Protein 5CW4 (pdb70)

Foldseek 3Di:
DAQQEEAAAVLNCLQQLQQVLDLQAKFWFFAADQDPNYGYTDAIAGDDDDDRDRQDDDDDPVRQVVVQVVQVVCCVVVVHHGTQEDEMEARPDDQAQDLSRLVRLQVVCCVVRYKYKYWYFHDADPPVRDTDIDIFIWHHDPSHIDGHHYHHDYDPDNDPNSLVSCVVLVSQLVVLCVLVVCPPPPDPVVVVVSVVVSVVSNVVSCVSPVVVSVVVVVVCVVVVVVVVVVVVVVVVVVVD/DAAEEEEEAPVAVVVVVVVQVPDPFKWWFFFFDWFWDPPVGIHIYTYGYHIDTDDCVQQPVLHGNLVSVCVVCPPSLLRTQAIEIEHEADPDQDQDPSNVNVLQRSLVNSQVPHNDHSQRRKYKYKYWHADPVSPDIDIDIWIWHQHPVGTDTHHYDHDDPVDDDQVPPPDRDDTDDPVLVVQCVVVVLPDDVPPSCCSVVSVVVVCCCVVVVVVVVVVVVVVVVVVVVVVVVVVVVVVVVD/DAAEEAEPLLCLQVLQQPLDQPDKFWWWDADDDDLYTYTDAIAGDPVDDVRQVVQQVVQVVCCVVVVHHGGQEEEMEARVDDQQQDPVRQVVLAVVVCVPNRKYWYWYFNDADDVNRDTDIDIFIFHHNTDGHHYDHDYDPDNDPRSLVSVVVLVSQLVVLVVLVVCVDPPDPVVVVVSVVVSVCSNVVSCVSPVVVSVVVVVVCVVVVVVVVVVVVVVVVVVVVD/DEEEEEAPVQVVVVVVCCVVDPAKWWFFFFDKFAFPCGYIYTYGYHIDTDDQVQQDPVLDGNLVSVCVVCPPVLQRTQEIEIEHEAPPDDDDDPSRVVVRVVSLVSSDDPRHDHSQRYKYKYWYWHADPVRPDIDIDMFIWGFHVGIDTHHYDHDDPVDGPQPPPPDRGDTDDPDDPLSVLLVVVVQDVVVVVVSCVSVVSCVVVCVCVVVVVVVCVVVVVVVVVVVVVCVVVVVVVVVD

InterPro domains:
  IPR000555 JAB1/MPN/MOV34 metalloenzyme domain [PF01398] (5-118)
  IPR000555 JAB1/MPN/MOV34 metalloenzyme domain [SM00232] (8-150)
  IPR033860 Brcc36 isopeptidase [cd08068] (6-234)
  IPR037518 MPN domain [PS50249] (9-145)
  IPR040749 BRCC36, C-terminal helical domain [PF18110] (169-247)
  IPR050242 JAMM/MPN+ metalloenzymes, peptidase M67A [PTHR10410] (2-251)

Nearest PDB structures (foldseek):
  5cw4-assembly1_A  TM=1.004E+00  e=5.772E-47  Camponotus floridanus
  5cw3-assembly1_C  TM=9.697E-01  e=4.476E-41  Camponotus floridanus
  5cw5-assembly2_A  TM=9.584E-01  e=2.369E-35  Camponotus floridanus
  5cw5-assembly2_C  TM=9.571E-01  e=1.957E-35  Camponotus floridanus
  6r8f-assembly1_C  TM=9.304E-01  e=6.361E-26  Homo sapiens

Secondary structure (DSSP, 8-state):
----EEEEETTT--HHHHHTT-SSS---EEEEEE-SSEEEEEEEE--------SS-----HHHHHHHHHHHHHHHHHTT---EEEEEEEEETS-SS--HHHHHHHHHHH--TT-EEEEEEEEEE-TTT--EEEEEEEEEE-SSSEEE--EEEE--SS--HHHHH--HHHHHHHHHHH--GGG-S-S-HHHHHHHHHHHHHHHHHHIIIIIHHHHHHHHHHHHHHHHHHHHHHHHHHHHH-/--EEEEEEEHHHHHHHHHHHHHSSS---EEEEEEEEEE---EEEEEEEEEEE---GGGT------HHHHHHHHTT-GGGEEEEEEEEES----PPPHHHHHHHHHHHHHHHHHTS--STT-EEEEEEEEE-TTS-EEEEEEEEEE--TT--EEE-EEEE-SS--TT----S-PPPPP--HHHHHHHTT-S--------HHHHHHHH---HHHHHHHHHHHHHHHHHHHHHHHHHHHHHHHT-/--EEEEETTT--HHHHHTT-SSS---EEEEEE-SSEEEEEEEE-----HHHHHHHHHHHHHHHHHHS---EEEEEEEEETS-SS--HHHHHHHHHHH--TT-EEEEEEE--B-TTT--EEEEEEEEE---EE--EEEE--SS--HHHHH--HHHHHHHHHHH--GGGTT-S-HHHHHHHHHHHHHHHHHHIIIIIHHHHHHHHHHHHHHHHHHHHHHHHHHHHH--/-EEEEEEHHHHHHHHHHHHT-SS---EEEEEEEEE---EEEEEEEEEE---GGGSB----B-HHHHHHHHTTGGGGEEEEEEEEES-------HHHHHHHHHHHHHHBSSSSB-GGG-EEEEEEEEE-SSS-EEEEEEEEEE-----EEEPEEEE-SS--TT----S-PPPP----HHHHHHHHTT---HHHHHH--HHHHHHHH---HHHHHHHHHHHHHHHHHHHHHHHHHHHHHTT-

B-factor: mean 93.68, std 28.89, range [37.28, 344.33]

Sequence (948 aa):
SSLQKVELQTDVYVCLQHALSTENFEVGLLIGNFACGIAKISAVIILRRLDKKKDRVEISSEQLLKAAAEAERLTVELNRPRVLGWYHSHPHITVCPSHVDVRTQATYQTDHSFVGLIFSVFSEGKESKEHEIFLNCFQSDNGEATEIPLEIVHTPDISDRCLRTTDLSKILVQEEEDAEACKDHPDVLASIHNNAVRTRALIHITDIITKPLVQTFEKRRIALNKLRATHLQRQLQELQKDSDLLVTISGAALSLLFFENVRSVGNQGFLLGEALEFIVETVKIHINVEAIVTCPLADLLHNHINKEKLKDFVRDKSKQVIGWFCFRRNTTNLTLTLKDKLLHKQFASHFSGVNGCKEDFFLTCLLNASTSEETSGTHKFRHVFLRHNKRGFEPISLKINNLGDDASRHSDYKPTPVRKSFTKLIESLNLDVAGLDSALIQKAAEHHLSLIPKVCESDLEVAELEKQVHELKIKIATQQLAKRLQKVELQTDVYVCLQHALSTENFEVGLLIGNFACGIAKISAVIILRRSSEQLLKAAAEAERLTVELNRPRVLGWYHSHPHITVCPSHVDVRTQATYQTDHSFVGLIFSVFSEGKESKEHEIFLNCFQSEATEIPLEIVHTPDISDRCLRTTDLSKILVQEEEDAEACKDHPDVLASIHNNAVRTRALIHITDIITKPLVQTFEKRIALNKLRATHLQRQLQELQKCDLLVTISGAALSLLFFENVRSVGNQGFLLGEALEFIVVKIHINVEAIVTCPLADLLHTNHINKEKLKDFVRDKSKQVIGWFCFRRNTTNLTLTLKDKLLHKQFASHFSGVNGCKEDFFLTCLLNASTSETSGTHKFRHVFLRHNRGFEPISLKINNLGDDASRHSDYKPTPVRTPDSFTKLIESLNLDRIDGLDSALIQKAAEHHLSLIPKVCESDDLEVAELEKQVHELKIKIATQQLAK

Organism: Camponotus floridanus (NCBI:txid104421)

Structure (mmCIF, N/CA/C/O backbone):
data_5CW4
#
_entry.id   5CW4
#
_cell.length_a   50.106
_cell.length_b   116.287
_cell.length_c   231.538
_cell.angle_alpha   90.000
_cell.angle_beta   90.000
_cell.angle_gamma   90.000
#
_symmetry.space_group_name_H-M   'P 21 21 21'
#
loop_
_entity.id
_entity.type
_entity.pdbx_description
1 polymer 'BRCA1/BRCA2-containing complex subunit 3'
2 polymer 'Protein FAM175B'
3 non-polymer 'ZINC ION'
4 non-polymer GLYCEROL
5 water water
#
loop_
_atom_site.group_PDB
_atom_site.id
_atom_site.type_symbol
_atom_site.label_atom_id
_atom_site.label_alt_id
_atom_site.label_comp_id
_atom_site.label_asym_id
_atom_site.label_entity_id
_atom_site.label_seq_id
_atom_site.pdbx_PDB_ins_code
_atom_site.Cartn_x
_atom_site.Cartn_y
_atom_site.Cartn_z
_atom_site.occupancy
_atom_site.B_iso_or_equiv
_atom_site.auth_seq_id
_atom_site.auth_comp_id
_atom_site.auth_asym_id
_atom_site.auth_atom_id
_atom_site.pdbx_PDB_model_num
ATOM 1 N N . SER A 1 6 ? 40.421 136.615 -36.473 1.00 130.45 4 SER A N 1
ATOM 2 C CA . SER A 1 6 ? 41.634 136.699 -35.670 1.00 128.63 4 SER A CA 1
ATOM 3 C C . SER A 1 6 ? 41.470 135.989 -34.332 1.00 123.83 4 SER A C 1
ATOM 4 O O . SER A 1 6 ? 42.270 136.179 -33.416 1.00 125.25 4 SER A O 1
ATOM 7 N N . SER A 1 7 ? 40.426 135.175 -34.222 1.00 114.24 5 SER A N 1
ATOM 8 C CA . SER A 1 7 ? 40.187 134.409 -33.005 1.00 106.23 5 SER A CA 1
ATOM 9 C C . SER A 1 7 ? 41.021 133.132 -33.004 1.00 95.09 5 SER A C 1
ATOM 10 O O . SER A 1 7 ? 41.281 132.555 -34.060 1.00 99.11 5 SER A O 1
ATOM 13 N N . LEU A 1 8 ? 41.442 132.698 -31.820 1.00 86.58 6 LEU A N 1
ATOM 14 C CA . LEU A 1 8 ? 42.209 131.461 -31.687 1.00 83.88 6 LEU A CA 1
ATOM 15 C C . LEU A 1 8 ? 41.320 130.263 -32.002 1.00 89.86 6 LEU A C 1
ATOM 16 O O . LEU A 1 8 ? 40.384 129.966 -31.261 1.00 102.05 6 LEU A O 1
ATOM 21 N N . GLN A 1 9 ? 41.606 129.581 -33.106 1.00 83.32 7 GLN A N 1
ATOM 22 C CA . GLN A 1 9 ? 40.756 128.484 -33.562 1.00 91.87 7 GLN A CA 1
ATOM 23 C C . GLN A 1 9 ? 41.398 127.127 -33.300 1.00 86.32 7 GLN A C 1
ATOM 24 O O . GLN A 1 9 ? 40.710 126.119 -33.128 1.00 86.08 7 GLN A O 1
ATOM 30 N N . LYS A 1 10 ? 42.723 127.113 -33.272 1.00 76.77 8 LYS A N 1
ATOM 31 C CA . LYS A 1 10 ? 43.463 125.872 -33.145 1.00 71.59 8 LYS A CA 1
ATOM 32 C C . LYS A 1 10 ? 44.919 126.155 -32.824 1.00 72.32 8 LYS A C 1
ATOM 33 O O . LYS A 1 10 ? 45.476 127.152 -33.269 1.00 82.64 8 LYS A O 1
ATOM 39 N N . VAL A 1 11 ? 45.534 125.276 -32.045 1.00 69.30 9 VAL A N 1
ATOM 40 C CA . VAL A 1 11 ? 46.964 125.363 -31.804 1.00 66.73 9 VAL A CA 1
ATOM 41 C C . VAL A 1 11 ? 47.679 124.199 -32.474 1.00 65.78 9 VAL A C 1
ATOM 42 O O . VAL A 1 11 ? 47.286 123.045 -32.322 1.00 58.63 9 VAL A O 1
ATOM 46 N N . GLU A 1 12 ? 48.721 124.517 -33.232 1.00 66.65 10 GLU A N 1
ATOM 47 C CA . GLU A 1 12 ? 49.586 123.502 -33.803 1.00 63.36 10 GLU A CA 1
ATOM 48 C C . GLU A 1 12 ? 50.938 123.564 -33.115 1.00 67.03 10 GLU A C 1
ATOM 49 O O . GLU A 1 12 ? 51.711 124.498 -33.321 1.00 68.67 10 GLU A O 1
ATOM 55 N N . LEU A 1 13 ? 51.201 122.563 -32.281 1.00 63.86 11 LEU A N 1
ATOM 56 C CA . LEU A 1 13 ? 52.414 122.519 -31.475 1.00 60.78 11 LEU A CA 1
ATOM 57 C C . LEU A 1 13 ? 53.423 121.549 -32.081 1.00 64.79 11 LEU A C 1
ATOM 58 O O . LEU A 1 13 ? 53.142 120.358 -32.217 1.00 71.96 11 LEU A O 1
ATOM 63 N N . GLN A 1 14 ? 54.590 122.059 -32.465 1.00 58.96 12 GLN A N 1
ATOM 64 C CA . GLN A 1 14 ? 55.616 121.204 -33.056 1.00 54.80 12 GLN A CA 1
ATOM 65 C C . GLN A 1 14 ? 56.107 120.177 -32.043 1.00 59.31 12 GLN A C 1
ATOM 66 O O . GLN A 1 14 ? 56.261 120.473 -30.858 1.00 58.16 12 GLN A O 1
ATOM 72 N N . THR A 1 15 ? 56.354 118.968 -32.524 1.00 55.54 13 THR A N 1
ATOM 73 C CA . THR A 1 15 ? 56.714 117.858 -31.658 1.00 56.86 13 THR A CA 1
ATOM 74 C C . THR A 1 15 ? 58.023 118.081 -30.895 1.00 61.65 13 THR A C 1
ATOM 75 O O . THR A 1 15 ? 58.185 117.569 -29.789 1.00 65.85 13 THR A O 1
ATOM 79 N N . ASP A 1 16 ? 58.950 118.843 -31.468 1.00 65.80 14 ASP A N 1
ATOM 80 C CA . ASP A 1 16 ? 60.230 119.085 -30.798 1.00 67.35 14 ASP A CA 1
ATOM 81 C C . ASP A 1 16 ? 60.081 120.118 -29.681 1.00 64.96 14 ASP A C 1
ATOM 82 O O . ASP A 1 16 ? 60.796 120.068 -28.683 1.00 67.53 14 ASP A O 1
ATOM 87 N N . VAL A 1 17 ? 59.149 121.050 -29.851 1.00 52.93 15 VAL A N 1
ATOM 88 C CA . VAL A 1 17 ? 58.792 121.974 -28.777 1.00 49.14 15 VAL A CA 1
ATOM 89 C C . VAL A 1 17 ? 58.050 121.213 -27.683 1.00 58.41 15 VAL A C 1
ATOM 90 O O . VAL A 1 17 ? 58.227 121.473 -26.492 1.00 63.78 15 VAL A O 1
ATOM 94 N N . TYR A 1 18 ? 57.219 120.267 -28.106 1.00 56.47 16 TYR A N 1
ATOM 95 C CA . TYR A 1 18 ? 56.557 119.353 -27.190 1.00 51.00 16 TYR A CA 1
ATOM 96 C C . TYR A 1 18 ? 57.593 118.616 -26.335 1.00 51.13 16 TYR A C 1
ATOM 97 O O . TYR A 1 18 ? 57.450 118.517 -25.115 1.00 46.87 16 TYR A O 1
ATOM 114 N N . VAL A 1 20 ? 60.648 119.514 -25.550 1.00 63.90 18 VAL A N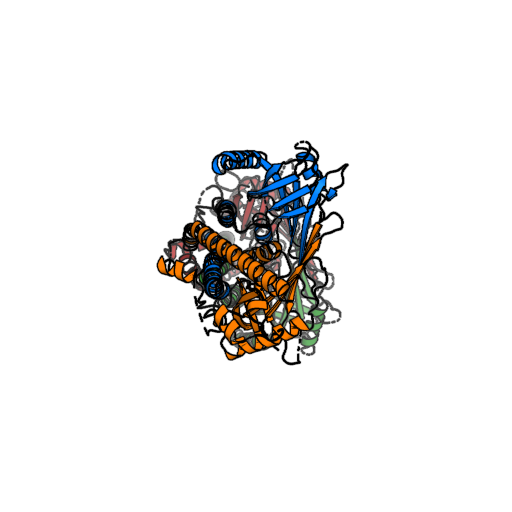 1
ATOM 115 C CA . VAL A 1 20 ? 61.324 120.422 -24.625 1.00 59.90 18 VAL A CA 1
ATOM 116 C C . VAL A 1 20 ? 60.499 120.670 -23.363 1.00 55.94 18 VAL A C 1
ATOM 117 O O . VAL A 1 20 ? 61.013 120.545 -22.250 1.00 56.25 18 VAL A O 1
ATOM 121 N N . CYS A 1 21 ? 59.224 121.011 -23.540 1.00 41.93 19 CYS A N 1
ATOM 122 C CA . CYS A 1 21 ? 58.336 121.276 -22.409 1.00 48.77 19 CYS A CA 1
ATOM 123 C C . CYS A 1 21 ? 58.198 120.061 -21.502 1.00 56.05 19 CYS A C 1
ATOM 124 O O . CYS A 1 21 ? 58.386 120.155 -20.286 1.00 59.13 19 CYS A O 1
ATOM 127 N N . LEU A 1 22 ? 57.870 118.923 -22.109 1.00 55.37 20 LEU A N 1
ATOM 128 C CA . LEU A 1 22 ? 57.738 117.662 -21.387 1.00 50.93 20 LEU A CA 1
ATOM 129 C C . LEU A 1 22 ? 58.984 117.353 -20.556 1.00 52.07 20 LEU A C 1
ATOM 130 O O . LEU A 1 22 ? 58.891 117.055 -19.365 1.00 47.18 20 LEU A O 1
ATOM 135 N N . GLN A 1 23 ? 60.145 117.433 -21.197 1.00 44.68 21 GLN A N 1
ATOM 136 C CA . GLN A 1 23 ? 61.422 117.235 -20.521 1.00 41.91 21 GLN A CA 1
ATOM 137 C C . GLN A 1 23 ? 61.566 118.184 -19.337 1.00 53.80 21 GLN A C 1
ATOM 138 O O . GLN A 1 23 ? 62.033 117.804 -18.263 1.00 60.23 21 GLN A O 1
ATOM 144 N N . HIS A 1 24 ? 61.153 119.427 -19.549 1.00 50.32 22 HIS A N 1
ATOM 145 C CA . HIS A 1 24 ? 61.237 120.442 -18.520 1.00 44.90 22 HIS A CA 1
ATOM 146 C C . HIS A 1 24 ? 60.353 120.075 -17.332 1.00 49.17 22 HIS A C 1
ATOM 147 O O . HIS A 1 24 ? 60.774 120.167 -16.176 1.00 53.34 22 HIS A O 1
ATOM 154 N N . ALA A 1 25 ? 59.130 119.651 -17.629 1.00 40.15 23 ALA A N 1
ATOM 155 C CA . ALA A 1 25 ? 58.179 119.243 -16.600 1.00 49.15 23 ALA A CA 1
ATOM 156 C C . ALA A 1 25 ? 58.663 118.026 -15.811 1.00 53.09 23 ALA A C 1
ATOM 157 O O . ALA A 1 25 ? 58.366 117.890 -14.625 1.00 63.10 23 ALA A O 1
ATOM 159 N N . LEU A 1 26 ? 59.398 117.139 -16.477 1.00 47.07 24 LEU A N 1
ATOM 160 C CA . LEU A 1 26 ? 59.874 115.902 -15.851 1.00 47.23 24 LEU A CA 1
ATOM 161 C C . LEU A 1 26 ? 61.078 116.125 -14.945 1.00 45.03 24 LEU A C 1
ATOM 162 O O . LEU A 1 26 ? 61.503 115.213 -14.243 1.00 51.51 24 LEU A O 1
ATOM 167 N N . SER A 1 27 ? 61.620 117.339 -14.959 1.00 42.48 25 SER A N 1
ATOM 168 C CA . SER A 1 27 ? 62.813 117.661 -14.180 1.00 44.35 25 SER A CA 1
ATOM 169 C C . SER A 1 27 ? 62.586 117.553 -12.677 1.00 48.11 25 SER A C 1
ATOM 170 O O . SER A 1 27 ? 63.527 117.306 -11.921 1.00 49.55 25 SER A O 1
ATOM 173 N N . THR A 1 28 ? 61.344 117.758 -12.244 1.00 48.56 26 THR A N 1
ATOM 174 C CA . THR A 1 28 ? 61.029 117.680 -10.824 1.00 56.88 26 THR A CA 1
ATOM 175 C C . THR A 1 28 ? 59.551 117.392 -10.580 1.00 55.36 26 THR A C 1
ATOM 176 O O . THR A 1 28 ? 58.681 117.920 -11.267 1.00 52.62 26 THR A O 1
ATOM 180 N N . GLU A 1 29 ? 59.283 116.543 -9.594 1.00 60.12 27 GLU A N 1
ATOM 181 C CA . GLU A 1 29 ? 57.919 116.188 -9.227 1.00 60.28 27 GLU A CA 1
ATOM 182 C C . GLU A 1 29 ? 57.464 116.971 -7.993 1.00 64.74 27 GLU A C 1
ATOM 183 O O . GLU A 1 29 ? 56.343 116.794 -7.513 1.00 68.41 27 GLU A O 1
ATOM 189 N N . ASN A 1 30 ? 58.339 117.836 -7.487 1.00 62.86 28 ASN A N 1
ATOM 190 C CA . ASN A 1 30 ? 58.075 118.562 -6.249 1.00 58.63 28 ASN A CA 1
ATOM 191 C C . ASN A 1 30 ? 57.597 119.995 -6.462 1.00 58.57 28 ASN A C 1
ATOM 192 O O . ASN A 1 30 ? 56.938 120.567 -5.596 1.00 60.92 28 ASN A O 1
ATOM 197 N N . PHE A 1 31 ? 57.937 120.572 -7.608 1.00 58.90 29 PHE A N 1
ATOM 198 C CA . PHE A 1 31 ? 57.578 121.955 -7.902 1.00 59.65 29 PHE A CA 1
ATOM 199 C C . PHE A 1 31 ? 57.054 122.082 -9.317 1.00 58.65 29 PHE A C 1
ATOM 200 O O . PHE A 1 31 ? 57.329 121.241 -10.169 1.00 67.46 29 PHE A O 1
ATOM 208 N N . GLU A 1 32 ? 56.302 123.147 -9.562 1.00 59.68 30 GLU A N 1
ATOM 209 C CA . GLU A 1 32 ? 55.833 123.457 -10.901 1.00 57.03 30 GLU A CA 1
ATOM 210 C C . GLU A 1 32 ? 56.911 124.206 -11.661 1.00 59.28 30 GLU A C 1
ATOM 211 O O . GLU A 1 32 ? 57.640 125.011 -11.085 1.00 66.37 30 GLU A O 1
ATOM 217 N N . VAL A 1 33 ? 57.021 123.923 -12.951 1.00 52.47 31 VAL A N 1
ATOM 218 C CA . VAL A 1 33 ? 57.955 124.642 -13.802 1.00 49.69 31 VAL A CA 1
ATOM 219 C C . VAL A 1 33 ? 57.171 125.431 -14.843 1.00 55.91 31 VAL A C 1
ATOM 220 O O . VAL A 1 33 ? 55.977 125.203 -15.028 1.00 51.95 31 VAL A O 1
ATOM 232 N N . GLY A 1 35 ? 57.496 128.174 -18.643 1.00 59.19 33 GLY A N 1
ATOM 233 C CA . GLY A 1 35 ? 58.243 128.744 -19.748 1.00 53.99 33 GLY A CA 1
ATOM 234 C C . GLY A 1 35 ? 57.314 129.466 -20.705 1.00 57.88 33 GLY A C 1
ATOM 235 O O . GLY A 1 35 ? 56.105 129.541 -20.477 1.00 56.27 33 GLY A O 1
ATOM 236 N N . LEU A 1 36 ? 57.879 129.997 -21.783 1.00 56.78 34 LEU A N 1
ATOM 237 C CA . LEU A 1 36 ? 57.106 130.744 -22.764 1.00 58.38 34 LEU A CA 1
ATOM 238 C C . LEU A 1 36 ? 57.183 130.086 -24.134 1.00 61.58 34 LEU A C 1
ATOM 239 O O . LEU A 1 36 ? 58.178 129.441 -24.468 1.00 67.73 34 LEU A O 1
ATOM 244 N N . LEU A 1 37 ? 56.129 130.258 -24.923 1.00 58.65 35 LEU A N 1
ATOM 245 C CA . LEU A 1 37 ? 56.044 129.643 -26.241 1.00 59.81 35 LEU A CA 1
ATOM 246 C C . LEU A 1 37 ? 56.140 130.698 -27.334 1.00 63.18 35 LEU A C 1
ATOM 247 O O . LEU A 1 37 ? 55.495 131.743 -27.260 1.00 69.38 35 LEU A O 1
ATOM 252 N N . ILE A 1 38 ? 56.946 130.418 -28.350 1.00 61.00 36 ILE A N 1
ATOM 253 C CA . ILE A 1 38 ? 57.133 131.355 -29.448 1.00 62.84 36 ILE A CA 1
ATOM 254 C C . ILE A 1 38 ? 56.781 130.725 -30.789 1.00 64.77 36 ILE A C 1
ATOM 255 O O . ILE A 1 38 ? 57.070 129.554 -31.036 1.00 72.90 36 ILE A O 1
ATOM 260 N N . GLY A 1 39 ? 56.148 131.508 -31.654 1.00 63.72 37 GLY A N 1
ATOM 261 C CA . GLY A 1 39 ? 55.777 131.032 -32.972 1.00 67.28 37 GLY A CA 1
ATOM 262 C C . GLY A 1 39 ? 55.093 132.107 -33.790 1.00 74.72 37 GLY A C 1
ATOM 263 O O . GLY A 1 39 ? 55.407 133.290 -33.667 1.00 72.56 37 GLY A O 1
ATOM 264 N N . ASN A 1 40 ? 54.154 131.694 -34.633 1.00 78.78 38 ASN A N 1
ATOM 265 C CA . ASN A 1 40 ? 53.410 132.633 -35.457 1.00 76.80 38 ASN A CA 1
ATOM 266 C C . ASN A 1 40 ? 51.923 132.313 -35.486 1.00 73.89 38 ASN A C 1
ATOM 267 O O . ASN A 1 40 ? 51.529 131.150 -35.539 1.00 75.17 38 ASN A O 1
ATOM 272 N N . PHE A 1 41 ? 51.103 133.358 -35.456 1.00 82.30 39 PHE A N 1
ATOM 273 C CA . PHE A 1 41 ? 49.656 133.199 -35.461 1.00 86.67 39 PHE A CA 1
ATOM 274 C C . PHE A 1 41 ? 49.094 133.328 -36.873 1.00 94.59 39 PHE A C 1
ATOM 275 O O . PHE A 1 41 ? 49.056 134.417 -37.437 1.00 88.74 39 PHE A O 1
ATOM 283 N N . ALA A 1 42 ? 48.666 132.204 -37.440 1.00 107.21 40 ALA A N 1
ATOM 284 C CA . ALA A 1 42 ? 48.107 132.186 -38.786 1.00 111.80 40 ALA A CA 1
ATOM 285 C C . ALA A 1 42 ? 46.635 132.563 -38.760 1.00 109.10 40 ALA A C 1
ATOM 286 O O . ALA A 1 42 ? 46.193 133.304 -37.885 1.00 119.08 40 ALA A O 1
ATOM 288 N N . CYS A 1 43 ? 45.880 132.052 -39.725 1.00 105.24 41 CYS A N 1
ATOM 289 C CA . CYS A 1 43 ? 44.444 132.294 -39.772 1.00 100.65 41 CYS A CA 1
ATOM 290 C C . CYS A 1 43 ? 43.744 131.496 -38.681 1.00 101.70 41 CYS A C 1
ATOM 291 O O . CYS A 1 43 ? 43.244 130.395 -38.924 1.00 99.58 41 CYS A O 1
ATOM 294 N N . GLY A 1 44 ? 43.725 132.057 -37.477 1.00 97.51 42 GLY A N 1
ATOM 295 C CA . GLY A 1 44 ? 43.108 131.406 -36.337 1.00 96.88 42 GLY A CA 1
ATOM 296 C C . GLY A 1 44 ? 43.954 130.293 -35.745 1.00 86.69 42 GLY A C 1
ATOM 297 O O . GLY A 1 44 ? 43.523 129.604 -34.822 1.00 88.50 42 GLY A O 1
ATOM 298 N N . ILE A 1 45 ? 45.163 130.115 -36.268 1.00 79.03 43 ILE A N 1
ATOM 299 C CA . ILE A 1 45 ? 46.036 129.055 -35.777 1.00 77.00 43 ILE A CA 1
ATOM 300 C C . ILE A 1 45 ? 47.363 129.580 -35.235 1.00 74.07 43 ILE A C 1
ATOM 301 O O . ILE A 1 45 ? 48.138 130.212 -35.953 1.00 76.31 43 ILE A O 1
ATOM 306 N N . ALA A 1 46 ? 47.617 129.308 -33.961 1.00 72.18 44 ALA A N 1
ATOM 307 C CA . ALA A 1 46 ? 48.913 129.591 -33.367 1.00 72.21 44 ALA A CA 1
ATOM 308 C C . ALA A 1 46 ? 49.868 128.442 -33.660 1.00 72.41 44 ALA A C 1
ATOM 309 O O . ALA A 1 46 ? 49.711 127.339 -33.131 1.00 70.87 44 ALA A O 1
ATOM 311 N N . LYS A 1 47 ? 50.844 128.697 -34.523 1.00 69.87 45 LYS A N 1
ATOM 312 C CA . LYS A 1 47 ? 51.861 127.702 -34.827 1.00 60.34 45 LYS A CA 1
ATOM 313 C C . LYS A 1 47 ? 53.064 127.912 -33.915 1.00 62.96 45 LYS A C 1
ATOM 314 O O . LYS A 1 47 ? 53.773 128.907 -34.030 1.00 68.33 45 LYS A O 1
ATOM 320 N N . ILE A 1 48 ? 53.278 126.965 -33.007 1.00 59.09 46 ILE A N 1
ATOM 321 C CA . ILE A 1 48 ? 54.308 127.078 -31.981 1.00 57.40 46 ILE A CA 1
ATOM 322 C C . ILE A 1 48 ? 55.543 126.246 -32.316 1.00 62.74 46 ILE A C 1
ATOM 323 O O . ILE A 1 48 ? 55.492 125.014 -32.297 1.00 67.68 46 ILE A O 1
ATOM 328 N N . SER A 1 49 ? 56.655 126.913 -32.607 1.00 59.48 47 SER A N 1
ATOM 329 C CA . SER A 1 49 ? 57.865 126.209 -33.029 1.00 59.92 47 SER A CA 1
ATOM 330 C C . SER A 1 49 ? 59.112 126.627 -32.251 1.00 64.20 47 SER A C 1
ATOM 331 O O . SER A 1 49 ? 60.237 126.383 -32.689 1.00 66.88 47 SER A O 1
ATOM 334 N N . ALA A 1 50 ? 58.914 127.255 -31.099 1.00 63.04 48 ALA A N 1
ATOM 335 C CA . ALA A 1 50 ? 60.032 127.664 -30.255 1.00 53.90 48 ALA A CA 1
ATOM 336 C C . ALA A 1 50 ? 59.586 127.841 -28.808 1.00 54.55 48 ALA A C 1
ATOM 337 O O . ALA A 1 50 ? 58.414 128.114 -28.533 1.00 57.87 48 ALA A O 1
ATOM 339 N N . VAL A 1 51 ? 60.529 127.690 -27.887 1.00 56.37 49 VAL A N 1
ATOM 340 C CA . VAL A 1 51 ? 60.214 127.673 -26.467 1.00 56.16 49 VAL A CA 1
ATOM 341 C C . VAL A 1 51 ? 61.329 128.310 -25.640 1.00 56.43 49 VAL A C 1
ATOM 342 O O . VAL A 1 51 ? 62.509 128.181 -25.963 1.00 62.32 49 VAL A O 1
ATOM 346 N N . ILE A 1 52 ? 60.949 129.001 -24.573 1.00 54.49 50 ILE A N 1
ATOM 347 C CA . ILE A 1 52 ? 61.924 129.550 -23.641 1.00 58.10 50 ILE A CA 1
ATOM 348 C C . ILE A 1 52 ? 61.677 129.007 -22.243 1.00 63.27 50 ILE A C 1
ATOM 349 O O . ILE A 1 52 ? 60.570 129.106 -21.713 1.00 65.41 50 ILE A O 1
ATOM 354 N N . ILE A 1 53 ? 62.713 128.422 -21.653 1.00 63.73 51 ILE A N 1
ATOM 355 C CA . ILE A 1 53 ? 62.620 127.903 -20.298 1.00 59.82 51 ILE A CA 1
ATOM 356 C C . ILE A 1 53 ? 62.901 129.022 -19.311 1.00 66.84 51 ILE A C 1
ATOM 357 O O . ILE A 1 53 ? 63.912 129.711 -19.416 1.00 74.59 51 ILE A O 1
ATOM 362 N N . LEU A 1 54 ? 61.993 129.215 -18.362 1.00 66.31 52 LEU A N 1
ATOM 363 C CA . LEU A 1 54 ? 62.115 130.332 -17.439 1.00 60.92 52 LEU A CA 1
ATOM 364 C C . LEU A 1 54 ? 62.550 129.895 -16.053 1.00 67.31 52 LEU A C 1
ATOM 365 O O . LEU A 1 54 ? 62.325 128.756 -15.633 1.00 68.98 52 LEU A O 1
ATOM 370 N N . ARG A 1 55 ? 63.196 130.821 -15.358 1.00 72.45 53 ARG A N 1
ATOM 371 C CA . ARG A 1 55 ? 63.586 130.631 -13.975 1.00 69.56 53 ARG A CA 1
ATOM 372 C C . ARG A 1 55 ? 62.429 131.026 -13.069 1.00 77.13 53 ARG A C 1
ATOM 373 O O . ARG A 1 55 ? 61.923 132.143 -13.154 1.00 83.62 53 ARG A O 1
ATOM 381 N N . ARG A 1 56 ? 62.003 130.099 -12.218 1.00 78.91 54 ARG A N 1
ATOM 382 C CA . ARG A 1 56 ? 60.950 130.374 -11.251 1.00 85.79 54 ARG A CA 1
ATOM 383 C C . ARG A 1 56 ? 61.543 130.495 -9.853 1.00 104.89 54 ARG A C 1
ATOM 384 O O . ARG A 1 56 ? 62.241 129.594 -9.391 1.00 112.95 54 ARG A O 1
ATOM 392 N N . LEU A 1 57 ? 61.264 131.609 -9.183 1.00 119.12 55 LEU A N 1
ATOM 393 C CA . LEU A 1 57 ? 61.806 131.852 -7.850 1.00 135.31 55 LEU A CA 1
ATOM 394 C C . LEU A 1 57 ? 60.865 131.403 -6.731 1.00 144.86 55 LEU A C 1
ATOM 395 O O . LEU A 1 57 ? 61.317 131.013 -5.654 1.00 149.35 55 LEU A O 1
ATOM 400 N N . ASP A 1 58 ? 59.561 131.456 -6.984 1.00 148.00 56 ASP A N 1
ATOM 401 C CA . ASP A 1 58 ? 58.574 131.108 -5.965 1.00 153.29 56 ASP A CA 1
ATOM 402 C C . ASP A 1 58 ? 58.468 129.602 -5.742 1.00 146.44 56 ASP A C 1
ATOM 403 O O . ASP A 1 58 ? 58.513 128.815 -6.688 1.00 137.65 56 ASP A O 1
ATOM 408 N N . LYS A 1 59 ? 58.323 129.209 -4.481 1.00 150.43 57 LYS A N 1
ATOM 409 C CA . LYS A 1 59 ? 58.054 127.819 -4.139 1.00 146.85 57 LYS A CA 1
ATOM 410 C C . LYS A 1 59 ? 56.570 127.647 -3.831 1.00 145.98 57 LYS A C 1
ATOM 411 O O . LYS A 1 59 ? 56.137 126.589 -3.376 1.00 153.08 57 LYS A O 1
ATOM 413 N N . LYS A 1 60 ? 55.799 128.702 -4.082 1.00 135.69 58 LYS A N 1
ATOM 414 C CA . LYS A 1 60 ? 54.360 128.690 -3.839 1.00 120.00 58 LYS A CA 1
ATOM 415 C C . LYS A 1 60 ? 53.655 127.664 -4.726 1.00 101.18 58 LYS A C 1
ATOM 416 O O . LYS A 1 60 ? 53.870 127.624 -5.940 1.00 85.46 58 LYS A O 1
ATOM 418 N N . LYS A 1 61 ? 52.805 126.849 -4.106 1.00 105.52 59 LYS A N 1
ATOM 419 C CA . LYS A 1 61 ? 52.194 125.697 -4.764 1.00 102.84 59 LYS A CA 1
ATOM 420 C C . LYS A 1 61 ? 51.286 126.053 -5.943 1.00 121.81 59 LYS A C 1
ATOM 421 O O . LYS A 1 61 ? 51.153 125.268 -6.882 1.00 126.71 59 LYS A O 1
ATOM 423 N N . ASP A 1 62 ? 50.657 127.223 -5.899 1.00 132.35 60 ASP A N 1
ATOM 424 C CA . ASP A 1 62 ? 49.752 127.624 -6.974 1.00 142.83 60 ASP A CA 1
ATOM 425 C C . ASP A 1 62 ? 50.166 128.966 -7.575 1.00 145.38 60 ASP A C 1
ATOM 426 O O . ASP A 1 62 ? 49.599 129.411 -8.574 1.00 151.42 60 ASP A O 1
ATOM 431 N N . ARG A 1 63 ? 51.161 129.605 -6.966 1.00 137.95 61 ARG A N 1
ATOM 432 C CA . ARG A 1 63 ? 51.613 130.921 -7.405 1.00 127.88 61 ARG A CA 1
ATOM 433 C C . ARG A 1 63 ? 52.665 130.815 -8.505 1.00 119.90 61 ARG A C 1
ATOM 434 O O . ARG A 1 63 ? 53.865 130.875 -8.238 1.00 124.54 61 ARG A O 1
ATOM 442 N N . VAL A 1 64 ? 52.205 130.660 -9.742 1.00 107.58 62 VAL A N 1
ATOM 443 C CA . VAL A 1 64 ? 53.096 130.535 -10.890 1.00 99.93 62 VAL A CA 1
ATOM 444 C C . VAL A 1 64 ? 52.987 131.770 -11.786 1.00 103.06 62 VAL A C 1
ATOM 445 O O . VAL A 1 64 ? 52.116 131.846 -12.653 1.00 101.33 62 VAL A O 1
ATOM 449 N N . GLU A 1 65 ? 53.877 132.736 -11.568 1.00 109.32 63 GLU A N 1
ATOM 450 C CA . GLU A 1 65 ? 53.816 134.013 -12.277 1.00 105.99 63 GLU A CA 1
ATOM 451 C C . GLU A 1 65 ? 55.085 134.326 -13.070 1.00 105.75 63 GLU A C 1
ATOM 452 O O . GLU A 1 65 ? 56.196 134.247 -12.544 1.00 100.34 63 GLU A O 1
ATOM 458 N N . ILE A 1 66 ? 54.905 134.690 -14.337 1.00 100.08 64 ILE A N 1
ATOM 459 C CA . ILE A 1 66 ? 56.001 135.169 -15.172 1.00 89.97 64 ILE A CA 1
ATOM 460 C C . ILE A 1 66 ? 56.142 136.682 -15.042 1.00 87.41 64 ILE A C 1
ATOM 461 O O . ILE A 1 66 ? 55.162 137.413 -15.183 1.00 82.55 64 ILE A O 1
ATOM 466 N N . SER A 1 67 ? 57.362 137.145 -14.778 1.00 84.56 65 SER A N 1
ATOM 467 C CA . SER A 1 67 ? 57.608 138.565 -14.545 1.00 87.52 65 SER A CA 1
ATOM 468 C C . SER A 1 67 ? 57.639 139.375 -15.838 1.00 90.00 65 SER A C 1
ATOM 469 O O . SER A 1 67 ? 57.781 138.824 -16.931 1.00 87.26 65 SER A O 1
ATOM 472 N N . SER A 1 68 ? 57.509 140.690 -15.697 1.00 96.21 66 SER A N 1
ATOM 473 C CA . SER A 1 68 ? 57.553 141.598 -16.836 1.00 99.13 66 SER A CA 1
ATOM 474 C C . SER A 1 68 ? 58.941 141.613 -17.469 1.00 94.00 66 SER A C 1
ATOM 475 O O . SER A 1 68 ? 59.081 141.797 -18.679 1.00 87.70 66 SER A O 1
ATOM 478 N N . GLU A 1 69 ? 59.963 141.417 -16.642 1.00 94.88 67 GLU A N 1
ATOM 479 C CA . GLU A 1 69 ? 61.342 141.372 -17.115 1.00 99.13 67 GLU A CA 1
ATOM 480 C C . GLU A 1 69 ? 61.563 140.159 -18.008 1.00 98.74 67 GLU A C 1
ATOM 481 O O . GLU A 1 69 ? 62.359 140.203 -18.945 1.00 103.95 67 GLU A O 1
ATOM 487 N N . GLN A 1 70 ? 60.853 139.075 -17.710 1.00 93.02 68 GLN A N 1
ATOM 488 C CA . GLN A 1 70 ? 60.985 137.843 -18.473 1.00 87.20 68 GLN A CA 1
ATOM 489 C C . GLN A 1 70 ? 60.246 137.930 -19.799 1.00 88.94 68 GLN A C 1
ATOM 490 O O . GLN A 1 70 ? 60.684 137.363 -20.799 1.00 93.34 68 GLN A O 1
ATOM 496 N N . LEU A 1 71 ? 59.121 138.635 -19.804 1.00 89.58 69 LEU A N 1
ATOM 497 C CA . LEU A 1 71 ? 58.353 138.821 -21.029 1.00 87.29 69 LEU A CA 1
ATOM 498 C C . LEU A 1 71 ? 59.165 139.607 -22.049 1.00 87.45 69 LEU A C 1
ATOM 499 O O . LEU A 1 71 ? 59.199 139.263 -23.231 1.00 87.80 69 LEU A O 1
ATOM 504 N N . LEU A 1 72 ? 59.824 140.662 -21.580 1.00 86.49 70 LEU A N 1
ATOM 505 C CA . LEU A 1 72 ? 60.632 141.511 -22.447 1.00 90.63 70 LEU A CA 1
ATOM 506 C C . LEU A 1 72 ? 61.792 140.735 -23.064 1.00 94.32 70 LEU A C 1
ATOM 507 O O . LEU A 1 72 ? 62.032 140.816 -24.268 1.00 99.05 70 LEU A O 1
ATOM 512 N N . LYS A 1 73 ? 62.506 139.979 -22.236 1.00 91.11 71 LYS A N 1
ATOM 513 C CA . LYS A 1 73 ? 63.638 139.194 -22.712 1.00 90.34 71 LYS A CA 1
ATOM 514 C C . LYS A 1 73 ? 63.181 138.125 -23.692 1.00 85.84 71 LYS A C 1
ATOM 515 O O . LYS A 1 73 ? 63.888 137.800 -24.645 1.00 87.63 71 LYS A O 1
ATOM 521 N N . ALA A 1 74 ? 61.988 137.587 -23.455 1.00 82.60 72 ALA A N 1
ATOM 522 C CA . ALA A 1 74 ? 61.396 136.600 -24.350 1.00 70.51 72 ALA A CA 1
ATOM 523 C C . ALA A 1 74 ? 61.065 137.240 -25.693 1.00 78.39 72 ALA A C 1
ATOM 524 O O . ALA A 1 74 ? 61.259 136.632 -26.745 1.00 80.75 72 ALA A O 1
ATOM 526 N N . ALA A 1 75 ? 60.573 138.475 -25.645 1.00 80.29 73 ALA A N 1
ATOM 527 C CA . ALA A 1 75 ? 60.257 139.226 -26.854 1.00 76.95 73 ALA A CA 1
ATOM 528 C C . ALA A 1 75 ? 61.516 139.533 -27.663 1.00 77.94 73 ALA A C 1
ATOM 529 O O . ALA A 1 75 ? 61.496 139.519 -28.896 1.00 76.91 73 ALA A O 1
ATOM 531 N N . ALA A 1 76 ? 62.610 139.813 -26.964 1.00 82.76 74 ALA A N 1
ATOM 532 C CA . ALA A 1 76 ? 63.886 140.062 -27.621 1.00 87.42 74 ALA A CA 1
ATOM 533 C C . ALA A 1 76 ? 64.323 138.819 -28.385 1.00 89.59 74 ALA A C 1
ATOM 534 O O . ALA A 1 76 ? 64.721 138.900 -29.548 1.00 92.44 74 ALA A O 1
ATOM 536 N N . GLU A 1 77 ? 64.235 137.671 -27.720 1.00 82.11 75 GLU A N 1
ATOM 537 C CA . GLU A 1 77 ? 64.567 136.390 -28.327 1.00 83.65 75 GLU A CA 1
ATOM 538 C C . GLU A 1 77 ? 63.738 136.145 -29.583 1.00 81.10 75 GLU A C 1
ATOM 539 O O . GLU A 1 77 ? 64.273 135.779 -30.628 1.00 86.96 75 GLU A O 1
ATOM 545 N N . ALA A 1 78 ? 62.428 136.351 -29.469 1.00 74.47 76 ALA A N 1
ATOM 546 C CA . ALA A 1 78 ? 61.518 136.199 -30.598 1.00 69.66 76 ALA A CA 1
ATOM 547 C C . ALA A 1 78 ? 61.977 137.052 -31.772 1.00 77.83 76 ALA A C 1
ATOM 548 O O . ALA A 1 78 ? 61.994 136.596 -32.915 1.00 81.94 76 ALA A O 1
ATOM 550 N N . GLU A 1 79 ? 62.360 138.291 -31.478 1.00 79.02 77 GLU A N 1
ATOM 551 C CA . GLU A 1 79 ? 62.852 139.198 -32.504 1.00 85.85 77 GLU A CA 1
ATOM 552 C C . GLU A 1 79 ? 64.131 138.683 -33.146 1.00 89.86 77 GLU A C 1
ATOM 553 O O . GLU A 1 79 ? 64.374 138.922 -34.327 1.00 96.56 77 GLU A O 1
ATOM 559 N N . ARG A 1 80 ? 64.946 137.973 -32.373 1.00 90.25 78 ARG A N 1
ATOM 560 C CA . ARG A 1 80 ? 66.183 137.422 -32.912 1.00 92.52 78 ARG A CA 1
ATOM 561 C C . ARG A 1 80 ? 65.872 136.246 -33.830 1.00 89.39 78 ARG A C 1
ATOM 562 O O . ARG A 1 80 ? 66.403 136.161 -34.939 1.00 92.66 78 ARG A O 1
ATOM 570 N N . LEU A 1 81 ? 65.007 135.347 -33.368 1.00 83.48 79 LEU A N 1
ATOM 571 C CA . LEU A 1 81 ? 64.545 134.229 -34.188 1.00 84.89 79 LEU A CA 1
ATOM 572 C C . LEU A 1 81 ? 63.937 134.711 -35.503 1.00 88.72 79 LEU A C 1
ATOM 573 O O . LEU A 1 81 ? 64.132 134.092 -36.551 1.00 92.35 79 LEU A O 1
ATOM 578 N N . THR A 1 82 ? 63.198 135.816 -35.437 1.00 84.88 80 THR A N 1
ATOM 579 C CA . THR A 1 82 ? 62.604 136.420 -36.623 1.00 81.02 80 THR A CA 1
ATOM 580 C C . THR A 1 82 ? 63.671 136.705 -37.674 1.00 89.73 80 THR A C 1
ATOM 581 O O . THR A 1 82 ? 63.491 136.408 -38.854 1.00 96.05 80 THR A O 1
ATOM 585 N N . VAL A 1 83 ? 64.788 137.273 -37.230 1.00 94.02 81 VAL A N 1
ATOM 586 C CA . VAL A 1 83 ? 65.899 137.587 -38.120 1.00 100.09 81 VAL A CA 1
ATOM 587 C C . VAL A 1 83 ? 66.671 136.333 -38.522 1.00 107.27 81 VAL A C 1
ATOM 588 O O . VAL A 1 83 ? 67.067 136.183 -39.676 1.00 111.38 81 VAL A O 1
ATOM 592 N N . GLU A 1 84 ? 66.877 135.433 -37.566 1.00 110.29 82 GLU A N 1
ATOM 593 C CA . GLU A 1 84 ? 67.694 134.248 -37.800 1.00 118.72 82 GLU A CA 1
ATOM 594 C C . GLU A 1 84 ? 67.043 133.258 -38.764 1.00 119.11 82 GLU A C 1
ATOM 595 O O . GLU A 1 84 ? 67.715 132.687 -39.623 1.00 126.23 82 GLU A O 1
ATOM 601 N N . LEU A 1 85 ? 65.736 133.057 -38.623 1.00 107.23 83 LEU A N 1
ATOM 602 C CA . LEU A 1 85 ? 65.039 132.049 -39.414 1.00 99.39 83 LEU A CA 1
ATOM 603 C C . LEU A 1 85 ? 64.242 132.645 -40.573 1.00 100.92 83 LEU A C 1
ATOM 604 O O . LEU A 1 85 ? 63.485 131.934 -41.235 1.00 101.37 83 LEU A O 1
ATOM 609 N N . ASN A 1 86 ? 64.424 133.942 -40.819 1.00 100.47 84 ASN A N 1
ATOM 610 C CA . ASN A 1 86 ? 63.733 134.633 -41.908 1.00 102.33 84 ASN A CA 1
ATOM 611 C C . ASN A 1 86 ? 62.228 134.377 -41.861 1.00 105.13 84 ASN A C 1
ATOM 612 O O . ASN A 1 86 ? 61.605 134.051 -42.871 1.00 114.33 84 ASN A O 1
ATOM 617 N N . ARG A 1 87 ? 61.652 134.520 -40.674 1.00 98.30 85 ARG A N 1
ATOM 618 C CA . ARG A 1 87 ? 60.248 134.199 -40.465 1.00 100.74 85 ARG A CA 1
ATOM 619 C C . ARG A 1 87 ? 59.702 134.883 -39.217 1.00 95.43 85 ARG A C 1
ATOM 620 O O . ARG A 1 87 ? 60.402 135.004 -38.211 1.00 88.40 85 ARG A O 1
ATOM 628 N N . PRO A 1 88 ? 58.440 135.330 -39.282 1.00 94.72 86 PRO A N 1
ATOM 629 C CA . PRO A 1 88 ? 57.787 136.052 -38.185 1.00 89.80 86 PRO A CA 1
ATOM 630 C C . PRO A 1 88 ? 57.666 135.210 -36.921 1.00 89.73 86 PRO A C 1
ATOM 631 O O . PRO A 1 88 ? 56.940 134.215 -36.910 1.00 92.73 86 PRO A O 1
ATOM 643 N N . ARG A 1 90 ? 57.036 135.376 -32.579 1.00 74.07 88 ARG A N 1
ATOM 644 C CA . ARG A 1 90 ? 56.459 136.190 -31.519 1.00 71.10 88 ARG A CA 1
ATOM 645 C C . ARG A 1 90 ? 56.106 135.310 -30.326 1.00 69.55 88 ARG A C 1
ATOM 646 O O . ARG A 1 90 ? 55.955 134.095 -30.467 1.00 67.92 88 ARG A O 1
ATOM 654 N N . VAL A 1 91 ? 55.984 135.918 -29.151 1.00 66.88 89 VAL A N 1
ATOM 655 C CA . VAL A 1 91 ? 55.561 135.187 -27.964 1.00 62.43 89 VAL A CA 1
ATOM 656 C C . VAL A 1 91 ? 54.058 134.932 -28.032 1.00 73.45 89 VAL A C 1
ATOM 657 O O . VAL A 1 91 ? 53.259 135.864 -27.967 1.00 82.38 89 VAL A O 1
ATOM 661 N N . LEU A 1 92 ? 53.686 133.661 -28.164 1.00 74.07 90 LEU A N 1
ATOM 662 C CA . LEU A 1 92 ? 52.306 133.268 -28.449 1.00 71.10 90 LEU A CA 1
ATOM 663 C C . LEU A 1 92 ? 51.556 132.712 -27.243 1.00 68.83 90 LEU A C 1
ATOM 664 O O . LEU A 1 92 ? 50.330 132.608 -27.268 1.00 78.45 90 LEU A O 1
ATOM 669 N N . GLY A 1 93 ? 52.285 132.335 -26.200 1.00 61.45 91 GLY A N 1
ATOM 670 C CA . GLY A 1 93 ? 51.653 131.785 -25.019 1.00 60.33 91 GLY A CA 1
ATOM 671 C C . GLY A 1 93 ? 52.630 131.292 -23.972 1.00 59.60 91 GLY A C 1
ATOM 672 O O . GLY A 1 93 ? 53.830 131.562 -24.043 1.00 59.53 91 GLY A O 1
ATOM 673 N N . TRP A 1 94 ? 52.107 130.559 -22.995 1.00 55.84 92 TRP A N 1
ATOM 674 C CA . TRP A 1 94 ? 52.923 130.059 -21.900 1.00 53.96 92 TRP A CA 1
ATOM 675 C C . TRP A 1 94 ? 52.556 128.619 -21.551 1.00 53.35 92 TRP A C 1
ATOM 676 O O . TRP A 1 94 ? 51.555 128.088 -22.033 1.00 61.13 92 TRP A O 1
ATOM 687 N N . TYR A 1 95 ? 53.383 127.989 -20.724 1.00 47.61 93 TYR A N 1
ATOM 688 C CA . TYR A 1 95 ? 53.136 126.622 -20.285 1.00 50.18 93 TYR A CA 1
ATOM 689 C C . TYR A 1 95 ? 53.661 126.439 -18.871 1.00 51.15 93 TYR A C 1
ATOM 690 O O . TYR A 1 95 ? 54.588 127.132 -18.453 1.00 58.67 93 TYR A O 1
ATOM 699 N N . HIS A 1 96 ? 53.061 125.513 -18.133 1.00 42.60 94 HIS A N 1
ATOM 700 C CA . HIS A 1 96 ? 53.618 125.106 -16.852 1.00 50.78 94 HIS A CA 1
ATOM 701 C C . HIS A 1 96 ? 53.146 123.703 -16.510 1.00 53.01 94 HIS A C 1
ATOM 702 O O . HIS A 1 96 ? 52.292 123.136 -17.193 1.00 57.10 94 HIS A O 1
ATOM 709 N N . SER A 1 97 ? 53.717 123.143 -15.454 1.00 54.76 95 SER A N 1
ATOM 710 C CA . SER A 1 97 ? 53.524 121.738 -15.143 1.00 47.98 95 SER A CA 1
ATOM 711 C C . SER A 1 97 ? 52.686 121.527 -13.886 1.00 52.62 95 SER A C 1
ATOM 712 O O . SER A 1 97 ? 52.717 122.335 -12.961 1.00 49.35 95 SER A O 1
ATOM 715 N N . HIS A 1 98 ? 51.934 120.432 -13.872 1.00 51.29 96 HIS A N 1
ATOM 716 C CA . HIS A 1 98 ? 51.203 120.008 -12.690 1.00 53.16 96 HIS A CA 1
ATOM 717 C C . HIS A 1 98 ? 51.735 118.669 -12.197 1.00 60.08 96 HIS A C 1
ATOM 718 O O . HIS A 1 98 ? 51.238 117.614 -12.595 1.00 65.04 96 HIS A O 1
ATOM 725 N N . PRO A 1 99 ? 52.768 118.702 -11.345 1.00 59.29 97 PRO A N 1
ATOM 726 C CA . PRO A 1 99 ? 53.246 117.444 -10.762 1.00 56.06 97 PRO A CA 1
ATOM 727 C C . PRO A 1 99 ? 52.283 116.915 -9.700 1.00 54.51 97 PRO A C 1
ATOM 728 O O . PRO A 1 99 ? 51.908 117.654 -8.790 1.00 60.76 97 PRO A O 1
ATOM 732 N N . HIS A 1 100 ? 51.885 115.653 -9.835 1.00 59.59 98 HIS A N 1
ATOM 733 C CA . HIS A 1 100 ? 51.035 114.975 -8.854 1.00 60.99 98 HIS A CA 1
ATOM 734 C C . HIS A 1 100 ? 49.650 115.605 -8.676 1.00 63.53 98 HIS A C 1
ATOM 735 O O . HIS A 1 100 ? 49.050 115.498 -7.609 1.00 74.12 98 HIS A O 1
ATOM 742 N N . ILE A 1 101 ? 49.144 116.251 -9.721 1.00 65.57 99 ILE A N 1
ATOM 743 C CA . ILE A 1 101 ? 47.781 116.774 -9.716 1.00 69.09 99 ILE A CA 1
ATOM 744 C C . ILE A 1 101 ? 47.191 116.715 -11.119 1.00 64.26 99 ILE A C 1
ATOM 745 O O . ILE A 1 101 ? 47.906 116.445 -12.084 1.00 56.79 99 ILE A O 1
ATOM 750 N N . THR A 1 102 ? 45.890 116.971 -11.230 1.00 64.86 100 THR A N 1
ATOM 751 C CA . THR A 1 102 ? 45.217 116.935 -12.525 1.00 67.21 100 THR A CA 1
ATOM 752 C C . THR A 1 102 ? 45.702 118.057 -13.437 1.00 66.14 100 THR A C 1
ATOM 753 O O . THR A 1 102 ? 46.228 119.071 -12.975 1.00 64.60 100 THR A O 1
ATOM 757 N N . VAL A 1 103 ? 45.511 117.860 -14.737 1.00 59.84 101 VAL A N 1
ATOM 758 C CA . VAL A 1 103 ? 45.961 118.810 -15.741 1.00 54.91 101 VAL A CA 1
ATOM 759 C C . VAL A 1 103 ? 45.049 120.043 -15.790 1.00 63.77 101 VAL A C 1
ATOM 760 O O . VAL A 1 103 ? 45.434 121.098 -16.303 1.00 65.20 101 VAL A O 1
ATOM 764 N N . CYS A 1 104 ? 43.848 119.906 -15.238 1.00 67.92 102 CYS A N 1
ATOM 765 C CA . CYS A 1 104 ? 42.862 120.985 -15.249 1.00 71.60 102 CYS A CA 1
ATOM 766 C C . CYS A 1 104 ? 43.406 122.254 -14.614 1.00 72.64 102 CYS A C 1
ATOM 767 O O . CYS A 1 104 ? 43.869 122.234 -13.471 1.00 74.62 102 CYS A O 1
ATOM 770 N N . PRO A 1 105 ? 43.357 123.363 -15.368 1.00 67.80 103 PRO A N 1
ATOM 771 C CA . PRO A 1 105 ? 43.766 124.704 -14.934 1.00 61.09 103 PRO A CA 1
ATOM 772 C C . PRO A 1 105 ? 43.124 125.110 -13.612 1.00 62.80 103 PRO A C 1
ATOM 773 O O . PRO A 1 105 ? 41.904 125.003 -13.463 1.00 71.10 103 PRO A O 1
ATOM 777 N N . SER A 1 106 ? 43.939 125.569 -12.667 1.00 61.20 104 SER A N 1
ATOM 778 C CA . SER A 1 106 ? 43.438 126.023 -11.374 1.00 65.59 104 SER A CA 1
ATOM 779 C C . SER A 1 106 ? 42.827 127.416 -11.485 1.00 65.05 104 SER A C 1
ATOM 780 O O . SER A 1 106 ? 42.897 128.044 -12.540 1.00 66.96 104 SER A O 1
ATOM 783 N N . HIS A 1 107 ? 42.231 127.893 -10.396 1.00 73.24 105 HIS A N 1
ATOM 784 C CA . HIS A 1 107 ? 41.653 129.234 -10.369 1.00 80.74 105 HIS A CA 1
ATOM 785 C C . HIS A 1 107 ? 42.711 130.280 -10.710 1.00 85.25 105 HIS A C 1
ATOM 786 O O . HIS A 1 107 ? 42.457 131.219 -11.462 1.00 86.92 105 HIS A O 1
ATOM 793 N N . VAL A 1 108 ? 43.902 130.105 -10.153 1.00 82.63 106 VAL A N 1
ATOM 794 C CA . VAL A 1 108 ? 45.015 130.997 -10.434 1.00 80.02 106 VAL A CA 1
ATOM 795 C C . VAL A 1 108 ? 45.450 130.888 -11.893 1.00 83.80 106 VAL A C 1
ATOM 796 O O . VAL A 1 108 ? 45.810 131.887 -12.515 1.00 97.08 106 VAL A O 1
ATOM 800 N N . ASP A 1 109 ? 45.408 129.677 -12.438 1.00 76.55 107 ASP A N 1
ATOM 801 C CA . ASP A 1 109 ? 45.786 129.458 -13.831 1.00 73.09 107 ASP A CA 1
ATOM 802 C C . ASP A 1 109 ? 44.846 130.176 -14.787 1.00 73.29 107 ASP A C 1
ATOM 803 O O . ASP A 1 109 ? 45.287 130.779 -15.766 1.00 76.63 107 ASP A O 1
ATOM 808 N N . VAL A 1 110 ? 43.549 130.104 -14.508 1.00 69.85 108 VAL A N 1
ATOM 809 C CA . VAL A 1 110 ? 42.565 130.777 -15.345 1.00 74.03 108 VAL A CA 1
ATOM 810 C C . VAL A 1 110 ? 42.714 132.288 -15.238 1.00 81.27 108 VAL A C 1
ATOM 811 O O . VAL A 1 110 ? 42.644 133.001 -16.238 1.00 83.73 108 VAL A O 1
ATOM 815 N N . ARG A 1 111 ? 42.928 132.768 -14.019 1.00 86.72 109 ARG A N 1
ATOM 816 C CA . ARG A 1 111 ? 43.036 134.198 -13.762 1.00 90.60 109 ARG A CA 1
ATOM 817 C C . ARG A 1 111 ? 44.295 134.772 -14.406 1.00 90.75 109 ARG A C 1
ATOM 818 O O . ARG A 1 111 ? 44.313 135.927 -14.830 1.00 97.86 109 ARG A O 1
ATOM 826 N N . THR A 1 112 ? 45.342 133.958 -14.482 1.00 81.15 110 THR A N 1
ATOM 827 C CA . THR A 1 112 ? 46.597 134.380 -15.093 1.00 83.50 110 THR A CA 1
ATOM 828 C C . THR A 1 112 ? 46.506 134.383 -16.615 1.00 87.18 110 THR A C 1
ATOM 829 O O . THR A 1 112 ? 46.974 135.315 -17.270 1.00 90.64 110 THR A O 1
ATOM 833 N N . GLN A 1 113 ? 45.912 133.332 -17.170 1.00 84.06 111 GLN A N 1
ATOM 834 C CA . GLN A 1 113 ? 45.698 133.240 -18.611 1.00 76.90 111 GLN A CA 1
ATOM 835 C C . GLN A 1 113 ? 44.820 134.386 -19.115 1.00 78.92 111 GLN A C 1
ATOM 836 O O . GLN A 1 113 ? 45.051 134.925 -20.197 1.00 77.52 111 GLN A O 1
ATOM 842 N N . ALA A 1 114 ? 43.819 134.758 -18.320 1.00 76.85 112 ALA A N 1
ATOM 843 C CA . ALA A 1 114 ? 42.889 135.817 -18.701 1.00 90.16 112 ALA A CA 1
ATOM 844 C C . ALA A 1 114 ? 43.589 137.168 -18.794 1.00 93.67 112 ALA A C 1
ATOM 845 O O . ALA A 1 114 ? 43.246 137.996 -19.637 1.00 100.08 112 ALA A O 1
ATOM 847 N N . THR A 1 115 ? 44.564 137.389 -17.920 1.00 84.99 113 THR A N 1
ATOM 848 C CA . THR A 1 115 ? 45.360 138.607 -17.967 1.00 83.22 113 THR A CA 1
ATOM 849 C C . THR A 1 115 ? 46.137 138.671 -19.279 1.00 84.34 113 THR A C 1
ATOM 850 O O . THR A 1 115 ? 46.177 139.712 -19.937 1.00 94.25 113 THR A O 1
ATOM 854 N N . TYR A 1 116 ? 46.742 137.547 -19.657 1.00 71.56 114 TYR A N 1
ATOM 855 C CA . TYR A 1 116 ? 47.504 137.453 -20.899 1.00 74.07 114 TYR A CA 1
ATOM 856 C C . TYR A 1 116 ? 46.643 137.744 -22.123 1.00 80.27 114 TYR A C 1
ATOM 857 O O . TYR A 1 116 ? 47.147 138.182 -23.156 1.00 88.87 114 TYR A O 1
ATOM 866 N N . GLN A 1 117 ? 45.344 137.500 -22.006 1.00 82.55 115 GLN A N 1
ATOM 867 C CA . GLN A 1 117 ? 44.444 137.692 -23.134 1.00 84.03 115 GLN A CA 1
ATOM 868 C C . GLN A 1 117 ? 44.032 139.156 -23.286 1.00 86.32 115 GLN A C 1
ATOM 869 O O . GLN A 1 117 ? 43.639 139.581 -24.374 1.00 91.62 115 GLN A O 1
ATOM 875 N N . THR A 1 118 ? 44.127 139.931 -22.208 1.00 85.53 116 THR A N 1
ATOM 876 C CA . THR A 1 118 ? 43.912 141.371 -22.321 1.00 94.22 116 THR A CA 1
ATOM 877 C C . THR A 1 118 ? 45.127 141.984 -23.006 1.00 88.11 116 THR A C 1
ATOM 878 O O . THR A 1 118 ? 45.057 143.072 -23.569 1.00 92.59 116 THR A O 1
ATOM 890 N N . ASP A 1 120 ? 46.895 139.973 -25.258 1.00 81.34 118 ASP A N 1
ATOM 891 C CA . ASP A 1 120 ? 46.910 139.288 -26.544 1.00 84.42 118 ASP A CA 1
ATOM 892 C C . ASP A 1 120 ? 45.739 138.309 -26.612 1.00 86.44 118 ASP A C 1
ATOM 893 O O . ASP A 1 120 ? 45.758 137.262 -25.962 1.00 81.11 118 ASP A O 1
ATOM 898 N N . HIS A 1 121 ? 44.727 138.656 -27.405 1.00 84.68 119 HIS A N 1
ATOM 899 C CA . HIS A 1 121 ? 43.488 137.881 -27.473 1.00 90.17 119 HIS A CA 1
ATOM 900 C C . HIS A 1 121 ? 43.680 136.404 -27.838 1.00 90.45 119 HIS A C 1
ATOM 901 O O . HIS A 1 121 ? 42.823 135.572 -27.535 1.00 87.99 119 HIS A O 1
ATOM 908 N N . SER A 1 122 ? 44.791 136.075 -28.489 1.00 82.49 120 SER A N 1
ATOM 909 C CA . SER A 1 122 ? 45.011 134.701 -28.928 1.00 82.57 120 SER A CA 1
ATOM 910 C C . SER A 1 122 ? 46.127 134.003 -28.157 1.00 76.14 120 SER A C 1
ATOM 911 O O . SER A 1 122 ? 46.659 132.986 -28.605 1.00 74.13 120 SER A O 1
ATOM 914 N N . PHE A 1 123 ? 46.468 134.542 -26.990 1.00 73.07 121 PHE A N 1
ATOM 915 C CA . PHE A 1 123 ? 47.501 133.947 -26.148 1.00 68.26 121 PHE A CA 1
ATOM 916 C C . PHE A 1 123 ? 47.124 132.522 -25.744 1.00 75.20 121 PHE A C 1
ATOM 917 O O . PHE A 1 123 ? 46.009 132.268 -25.289 1.00 74.71 121 PHE A O 1
ATOM 925 N N . VAL A 1 124 ? 48.068 131.602 -25.912 1.00 74.70 122 VAL A N 1
ATOM 926 C CA . VAL A 1 124 ? 47.839 130.180 -25.677 1.00 70.17 122 VAL A CA 1
ATOM 927 C C . VAL A 1 124 ? 48.297 129.737 -24.290 1.00 62.80 122 VAL A C 1
ATOM 928 O O . VAL A 1 124 ? 49.334 130.185 -23.796 1.00 62.00 122 VAL A O 1
ATOM 932 N N . GLY A 1 125 ? 47.526 128.849 -23.669 1.00 56.91 123 GLY A N 1
ATOM 933 C CA . GLY A 1 125 ? 47.908 128.270 -22.391 1.00 53.87 123 GLY A CA 1
ATOM 934 C C . GLY A 1 125 ? 48.049 126.757 -22.461 1.00 60.41 123 GLY A C 1
ATOM 935 O O . GLY A 1 125 ? 47.116 126.061 -22.861 1.00 64.64 123 GLY A O 1
ATOM 936 N N . LEU A 1 126 ? 49.218 126.250 -22.078 1.00 49.86 124 LEU A N 1
ATOM 937 C CA . LEU A 1 126 ? 49.468 124.808 -22.047 1.00 46.80 124 LEU A CA 1
ATOM 938 C C . LEU A 1 126 ? 49.833 124.322 -20.647 1.00 51.19 124 LEU A C 1
ATOM 939 O O . LEU A 1 126 ? 50.707 124.887 -19.990 1.00 59.11 124 LEU A O 1
ATOM 944 N N . ILE A 1 127 ? 49.171 123.263 -20.198 1.00 51.18 125 ILE A N 1
ATOM 945 C CA . ILE A 1 127 ? 49.512 122.643 -18.926 1.00 53.67 125 ILE A CA 1
ATOM 946 C C . ILE A 1 127 ? 49.929 121.194 -19.134 1.00 53.83 125 ILE A C 1
ATOM 947 O O . ILE A 1 127 ? 49.209 120.413 -19.767 1.00 52.83 125 ILE A O 1
ATOM 952 N N . PHE A 1 128 ? 51.107 120.850 -18.616 1.00 54.09 126 PHE A N 1
ATOM 953 C CA . PHE A 1 128 ? 51.615 119.479 -18.674 1.00 49.26 126 PHE A CA 1
ATOM 954 C C . PHE A 1 128 ? 51.450 118.825 -17.317 1.00 54.02 126 PHE A C 1
ATOM 955 O O . PHE A 1 128 ? 52.052 119.249 -16.332 1.00 57.94 126 PHE A O 1
ATOM 963 N N . SER A 1 129 ? 50.619 117.795 -17.269 1.00 57.63 127 SER A N 1
ATOM 964 C CA . SER A 1 129 ? 50.427 117.033 -16.050 1.00 54.39 127 SER A CA 1
ATOM 965 C C . SER A 1 129 ? 51.413 115.865 -16.036 1.00 56.17 127 SER A C 1
ATOM 966 O O . SER A 1 129 ? 51.471 115.088 -16.987 1.00 60.57 127 SER A O 1
ATOM 969 N N . VAL A 1 130 ? 52.202 115.746 -14.975 1.00 48.19 128 VAL A N 1
ATOM 970 C CA . VAL A 1 130 ? 53.173 114.659 -14.901 1.00 40.64 128 VAL A CA 1
ATOM 971 C C . VAL A 1 130 ? 53.259 114.056 -13.506 1.00 47.65 128 VAL A C 1
ATOM 972 O O . VAL A 1 130 ? 52.865 114.676 -12.519 1.00 47.71 128 VAL A O 1
ATOM 976 N N . PHE A 1 131 ? 53.778 112.833 -13.449 1.00 56.23 129 PHE A N 1
ATOM 977 C CA . PHE A 1 131 ? 54.055 112.141 -12.198 1.00 58.40 129 PHE A CA 1
ATOM 978 C C . PHE A 1 131 ? 52.785 111.690 -11.487 1.00 62.52 129 PHE A C 1
ATOM 979 O O . PHE A 1 131 ? 52.609 111.929 -10.296 1.00 78.69 129 PHE A O 1
ATOM 987 N N . SER A 1 132 ? 51.902 111.037 -12.232 1.00 68.62 130 SER A N 1
ATOM 988 C CA . SER A 1 132 ? 50.736 110.384 -11.653 1.00 73.44 130 SER A CA 1
ATOM 989 C C . SER A 1 132 ? 50.694 108.945 -12.125 1.00 77.63 130 SER A C 1
ATOM 990 O O . SER A 1 132 ? 50.843 108.677 -13.316 1.00 73.78 130 SER A O 1
ATOM 993 N N . GLU A 1 133 ? 50.502 108.021 -11.190 1.00 95.92 131 GLU A N 1
ATOM 994 C CA . GLU A 1 133 ? 50.507 106.597 -11.511 1.00 104.78 131 GLU A CA 1
ATOM 995 C C . GLU A 1 133 ? 49.788 105.770 -10.455 1.00 99.87 131 GLU A C 1
ATOM 996 O O . GLU A 1 133 ? 49.875 106.052 -9.258 1.00 104.95 131 GLU A O 1
ATOM 1002 N N . GLY A 1 134 ? 49.080 104.742 -10.910 1.00 101.81 132 GLY A N 1
ATOM 1003 C CA . GLY A 1 134 ? 48.355 103.852 -10.021 1.00 102.26 132 GLY A CA 1
ATOM 1004 C C . GLY A 1 134 ? 49.285 102.939 -9.250 1.00 105.27 132 GLY A C 1
ATOM 1005 O O . GLY A 1 134 ? 50.136 102.266 -9.836 1.00 100.94 132 GLY A O 1
ATOM 1006 N N . LYS A 1 135 ? 49.117 102.913 -7.931 1.00 115.78 133 LYS A N 1
ATOM 1007 C CA . LYS A 1 135 ? 49.964 102.110 -7.052 1.00 126.23 133 LYS A CA 1
ATOM 1008 C C . LYS A 1 135 ? 49.865 100.618 -7.358 1.00 126.89 133 LYS A C 1
ATOM 1009 O O . LYS A 1 135 ? 50.759 99.843 -7.018 1.00 133.51 133 LYS A O 1
ATOM 1015 N N . GLU A 1 136 ? 48.774 100.229 -8.008 1.00 124.36 134 GLU A N 1
ATOM 1016 C CA . GLU A 1 136 ? 48.489 98.826 -8.290 1.00 124.12 134 GLU A CA 1
ATOM 1017 C C . GLU A 1 136 ? 48.874 98.435 -9.716 1.00 108.64 134 GLU A C 1
ATOM 1018 O O . GLU A 1 136 ? 49.602 97.467 -9.932 1.00 107.67 134 GLU A O 1
ATOM 1024 N N . SER A 1 137 ? 48.378 99.199 -10.683 1.00 94.39 135 SER A N 1
ATOM 1025 C CA . SER A 1 137 ? 48.607 98.919 -12.096 1.00 83.77 135 SER A CA 1
ATOM 1026 C C . SER A 1 137 ? 50.043 99.203 -12.533 1.00 85.45 135 SER A C 1
ATOM 1027 O O . SER A 1 137 ? 50.544 98.564 -13.458 1.00 93.38 135 SER A O 1
ATOM 1030 N N . LYS A 1 138 ? 50.684 100.163 -11.866 1.00 75.35 136 LYS A N 1
ATOM 1031 C CA . LYS A 1 138 ? 52.028 100.636 -12.212 1.00 71.56 136 LYS A CA 1
ATOM 1032 C C . LYS A 1 138 ? 51.984 101.552 -13.430 1.00 73.08 136 LYS A C 1
ATOM 1033 O O . LYS A 1 138 ? 53.011 102.070 -13.869 1.00 75.52 136 LYS A O 1
ATOM 1039 N N . GLU A 1 139 ? 50.785 101.749 -13.968 1.00 76.98 137 GLU A N 1
ATOM 1040 C CA . GLU A 1 139 ? 50.589 102.582 -15.150 1.00 71.74 137 GLU A CA 1
ATOM 1041 C C . GLU A 1 139 ? 50.793 104.062 -14.834 1.00 69.59 137 GLU A C 1
ATOM 1042 O O . GLU A 1 139 ? 50.352 104.545 -13.793 1.00 75.30 137 GLU A O 1
ATOM 1048 N N . HIS A 1 140 ? 51.471 104.773 -15.732 1.00 64.03 138 HIS A N 1
ATOM 1049 C CA . HIS A 1 140 ? 51.675 106.214 -15.591 1.00 57.11 138 HIS A CA 1
ATOM 1050 C C . HIS A 1 140 ? 50.827 106.988 -16.598 1.00 59.44 138 HIS A C 1
ATOM 1051 O O . HIS A 1 140 ? 50.592 106.516 -17.710 1.00 66.76 138 HIS A O 1
ATOM 1058 N N . GLU A 1 141 ? 50.374 108.176 -16.201 1.00 60.31 139 GLU A N 1
ATOM 1059 C CA . GLU A 1 141 ? 49.623 109.067 -17.084 1.00 55.94 139 GLU A CA 1
ATOM 1060 C C . GLU A 1 141 ? 50.226 110.464 -17.094 1.00 52.07 139 GLU A C 1
ATOM 1061 O O . GLU A 1 141 ? 50.635 110.982 -16.054 1.00 60.10 139 GLU A O 1
ATOM 1067 N N . ILE A 1 142 ? 50.291 111.066 -18.276 1.00 49.32 140 ILE A N 1
ATOM 1068 C CA . ILE A 1 142 ? 50.623 112.474 -18.389 1.00 51.92 140 ILE A CA 1
ATOM 1069 C C . ILE A 1 142 ? 49.608 113.120 -19.335 1.00 57.65 140 ILE A C 1
ATOM 1070 O O . ILE A 1 142 ? 49.317 112.587 -20.406 1.00 60.64 140 ILE A O 1
ATOM 1075 N N . PHE A 1 143 ? 49.037 114.243 -18.909 1.00 56.27 141 PHE A N 1
ATOM 1076 C CA . PHE A 1 143 ? 48.076 114.973 -19.727 1.00 55.20 141 PHE A CA 1
ATOM 1077 C C . PHE A 1 143 ? 48.692 116.254 -20.262 1.00 57.94 141 PHE A C 1
ATOM 1078 O O . PHE A 1 143 ? 49.585 116.834 -19.649 1.00 58.97 141 PHE A O 1
ATOM 1086 N N . LEU A 1 144 ? 48.195 116.694 -21.409 1.00 55.02 142 LEU A N 1
ATOM 1087 C CA . LEU A 1 144 ? 48.567 117.982 -21.960 1.00 57.19 142 LEU A CA 1
ATOM 1088 C C . LEU A 1 144 ? 47.299 118.756 -22.292 1.00 65.93 142 LEU A C 1
ATOM 1089 O O . LEU A 1 144 ? 46.533 118.361 -23.168 1.00 61.48 142 LEU A O 1
ATOM 1094 N N . ASN A 1 145 ? 47.071 119.849 -21.574 1.00 64.12 143 ASN A N 1
ATOM 1095 C CA . ASN A 1 145 ? 45.853 120.628 -21.749 1.00 67.56 143 ASN A CA 1
ATOM 1096 C C . ASN A 1 145 ? 46.134 121.985 -22.396 1.00 68.31 143 ASN A C 1
ATOM 1097 O O . ASN A 1 145 ? 46.947 122.765 -21.907 1.00 64.62 143 ASN A O 1
ATOM 1102 N N . CYS A 1 146 ? 45.460 122.243 -23.511 1.00 60.65 144 CYS A N 1
ATOM 1103 C CA . CYS A 1 146 ? 45.579 123.506 -24.221 1.00 54.24 144 CYS A CA 1
ATOM 1104 C C . CYS A 1 146 ? 44.311 124.321 -23.980 1.00 62.74 144 CYS A C 1
ATOM 1105 O O . CYS A 1 146 ? 43.224 123.917 -24.396 1.00 68.38 144 CYS A O 1
ATOM 1108 N N . PHE A 1 147 ? 44.445 125.460 -23.303 1.00 62.01 145 PHE A N 1
ATOM 1109 C CA . PHE A 1 147 ? 43.271 126.199 -22.832 1.00 71.25 145 PHE A CA 1
ATOM 1110 C C . PHE A 1 147 ? 43.393 127.715 -22.944 1.00 75.24 145 PHE A C 1
ATOM 1111 O O . PHE A 1 147 ? 44.496 128.265 -23.005 1.00 68.45 145 PHE A O 1
ATOM 1119 N N . GLN A 1 148 ? 42.240 128.377 -22.952 1.00 75.18 146 GLN A N 1
ATOM 1120 C CA . GLN A 1 148 ? 42.161 129.822 -22.769 1.00 75.43 146 GLN A CA 1
ATOM 1121 C C . GLN A 1 148 ? 41.150 130.137 -21.674 1.00 74.04 146 GLN A C 1
ATOM 1122 O O . GLN A 1 148 ? 40.399 129.257 -21.253 1.00 74.12 146 GLN A O 1
ATOM 1128 N N . SER A 1 149 ? 41.134 131.386 -21.213 1.00 81.62 147 SER A N 1
ATOM 1129 C CA . SER A 1 149 ? 40.197 131.805 -20.169 1.00 91.61 147 SER A CA 1
ATOM 1130 C C . SER A 1 149 ? 38.986 132.526 -20.745 1.00 94.23 147 SER A C 1
ATOM 1131 O O . SER A 1 149 ? 39.113 133.612 -21.304 1.00 91.22 147 SER A O 1
ATOM 1134 N N . ASP A 1 150 ? 37.814 131.918 -20.601 1.00 105.91 148 ASP A N 1
ATOM 1135 C CA . ASP A 1 150 ? 36.571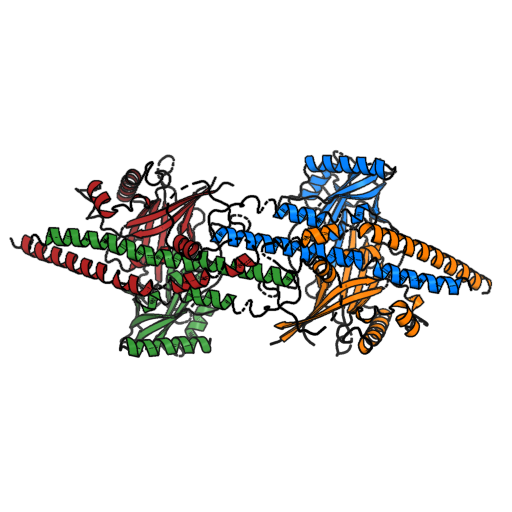 132.548 -21.033 1.00 119.66 148 ASP A CA 1
ATOM 1136 C C . ASP A 1 150 ? 36.038 133.470 -19.934 1.00 126.89 148 ASP A C 1
ATOM 1137 O O . ASP A 1 150 ? 36.801 134.212 -19.314 1.00 127.98 148 ASP A O 1
ATOM 1142 N N . ASN A 1 151 ? 34.733 133.416 -19.689 1.00 130.09 149 ASN A N 1
ATOM 1143 C CA . ASN A 1 151 ? 34.111 134.275 -18.685 1.00 129.78 149 ASN A CA 1
ATOM 1144 C C . ASN A 1 151 ? 34.398 133.820 -17.257 1.00 117.45 149 ASN A C 1
ATOM 1145 O O . ASN A 1 151 ? 33.479 133.628 -16.463 1.00 121.45 149 ASN A O 1
ATOM 1150 N N . GLY A 1 152 ? 35.676 133.653 -16.933 1.00 111.58 150 GLY A N 1
ATOM 1151 C CA . GLY A 1 152 ? 36.071 133.219 -15.605 1.00 110.60 150 GLY A CA 1
ATOM 1152 C C . GLY A 1 152 ? 36.371 131.733 -15.547 1.00 109.37 150 GLY A C 1
ATOM 1153 O O . GLY A 1 152 ? 36.894 131.226 -14.553 1.00 105.59 150 GLY A O 1
ATOM 1154 N N . GLU A 1 153 ? 36.041 131.031 -16.624 1.00 103.02 151 GLU A N 1
ATOM 1155 C CA . GLU A 1 153 ? 36.271 129.596 -16.693 1.00 100.46 151 GLU A CA 1
ATOM 1156 C C . GLU A 1 153 ? 37.246 129.260 -17.816 1.00 91.93 151 GLU A C 1
ATOM 1157 O O . GLU A 1 153 ? 37.334 129.980 -18.809 1.00 94.07 151 GLU A O 1
ATOM 1163 N N . ALA A 1 154 ? 37.986 128.169 -17.656 1.00 79.80 152 ALA A N 1
ATOM 1164 C CA . ALA A 1 154 ? 38.878 127.720 -18.712 1.00 70.30 152 ALA A CA 1
ATOM 1165 C C . ALA A 1 154 ? 38.085 126.934 -19.747 1.00 75.36 152 ALA A C 1
ATOM 1166 O O . ALA A 1 154 ? 37.128 126.238 -19.409 1.00 74.88 152 ALA A O 1
ATOM 1168 N N . THR A 1 155 ? 38.472 127.064 -21.011 1.00 75.03 153 THR A N 1
ATOM 1169 C CA . THR A 1 155 ? 37.835 126.304 -22.079 1.00 84.50 153 THR A CA 1
ATOM 1170 C C . THR A 1 155 ? 38.893 125.716 -23.003 1.00 78.54 153 THR A C 1
ATOM 1171 O O . THR A 1 155 ? 39.910 126.350 -23.282 1.00 78.99 153 THR A O 1
ATOM 1175 N N . GLU A 1 156 ? 38.648 124.496 -23.468 1.00 74.56 154 GLU A N 1
ATOM 1176 C CA . GLU A 1 156 ? 39.603 123.795 -24.314 1.00 70.33 154 GLU A CA 1
ATOM 1177 C C . GLU A 1 156 ? 39.858 124.505 -25.636 1.00 68.71 154 GLU A C 1
ATOM 1178 O O . GLU A 1 156 ? 38.936 124.994 -26.284 1.00 69.24 154 GLU A O 1
ATOM 1184 N N . ILE A 1 157 ? 41.127 124.552 -26.024 1.00 72.64 155 ILE A N 1
ATOM 1185 C CA . ILE A 1 157 ? 41.515 124.982 -27.361 1.00 75.38 155 ILE A CA 1
ATOM 1186 C C . ILE A 1 157 ? 42.055 123.768 -28.109 1.00 74.19 155 ILE A C 1
ATOM 1187 O O . ILE A 1 157 ? 42.990 123.118 -27.639 1.00 67.24 155 ILE A O 1
ATOM 1192 N N . PRO A 1 158 ? 41.453 123.445 -29.264 1.00 76.48 156 PRO A N 1
ATOM 1193 C CA . PRO A 1 158 ? 41.876 122.296 -30.075 1.00 72.34 156 PRO A CA 1
ATOM 1194 C C . PRO A 1 158 ? 43.381 122.280 -30.310 1.00 72.10 156 PRO A C 1
ATOM 1195 O O . PRO A 1 158 ? 43.954 123.279 -30.743 1.00 75.07 156 PRO A O 1
ATOM 1199 N N . LEU A 1 159 ? 44.010 121.150 -30.013 1.00 68.54 157 LEU A N 1
ATOM 1200 C CA . LEU A 1 159 ? 45.457 121.042 -30.092 1.00 60.92 157 LEU A CA 1
ATOM 1201 C C . LEU A 1 159 ? 45.900 119.901 -30.995 1.00 63.67 157 LEU A C 1
ATOM 1202 O O . LEU A 1 159 ? 45.413 118.776 -30.881 1.00 67.77 157 LEU A O 1
ATOM 1207 N N . GLU A 1 160 ? 46.822 120.208 -31.900 1.00 68.23 158 GLU A N 1
ATOM 1208 C CA . GLU A 1 160 ? 47.458 119.193 -32.727 1.00 66.58 158 GLU A CA 1
ATOM 1209 C C . GLU A 1 160 ? 48.968 119.290 -32.589 1.00 73.50 158 GLU A C 1
ATOM 1210 O O . GLU A 1 160 ? 49.545 120.367 -32.757 1.00 74.12 158 GLU A O 1
ATOM 1216 N N . ILE A 1 161 ? 49.606 118.167 -32.274 1.00 73.36 159 ILE A N 1
ATOM 1217 C CA . ILE A 1 161 ? 51.058 118.135 -32.162 1.00 64.30 159 ILE A CA 1
ATOM 1218 C C . ILE A 1 161 ? 51.651 117.732 -33.504 1.00 63.04 159 ILE A C 1
ATOM 1219 O O . ILE A 1 161 ? 51.650 116.560 -33.872 1.00 71.92 159 ILE A O 1
ATOM 1224 N N . VAL A 1 162 ? 52.151 118.724 -34.232 1.00 70.39 160 VAL A N 1
ATOM 1225 C CA . VAL A 1 162 ? 52.574 118.551 -35.616 1.00 68.26 160 VAL A CA 1
ATOM 1226 C C . VAL A 1 162 ? 53.938 117.885 -35.750 1.00 71.27 160 VAL A C 1
ATOM 1227 O O . VAL A 1 162 ? 54.872 118.190 -35.009 1.00 70.62 160 VAL A O 1
ATOM 1231 N N . HIS A 1 163 ? 54.036 116.977 -36.714 1.00 77.99 161 HIS A N 1
ATOM 1232 C CA . HIS A 1 163 ? 55.261 116.235 -36.981 1.00 73.03 161 HIS A CA 1
ATOM 1233 C C . HIS A 1 163 ? 56.432 117.129 -37.375 1.00 75.40 161 HIS A C 1
ATOM 1234 O O . HIS A 1 163 ? 56.295 118.025 -38.209 1.00 80.87 161 HIS A O 1
ATOM 1241 N N . THR A 1 164 ? 57.582 116.877 -36.758 1.00 70.07 162 THR A N 1
ATOM 1242 C CA . THR A 1 164 ? 58.844 117.459 -37.201 1.00 71.42 162 THR A CA 1
ATOM 1243 C C . THR A 1 164 ? 59.817 116.335 -37.558 1.00 76.28 162 THR A C 1
ATOM 1244 O O . THR A 1 164 ? 59.839 115.291 -36.902 1.00 79.42 162 THR A O 1
ATOM 1248 N N . PRO A 1 165 ? 60.617 116.538 -38.611 1.00 72.67 163 PRO A N 1
ATOM 1249 C CA . PRO A 1 165 ? 61.569 115.519 -39.061 1.00 75.07 163 PRO A CA 1
ATOM 1250 C C . PRO A 1 165 ? 62.812 115.460 -38.181 1.00 81.38 163 PRO A C 1
ATOM 1251 O O . PRO A 1 165 ? 63.688 114.624 -38.406 1.00 86.12 163 PRO A O 1
ATOM 1255 N N . ASP A 1 166 ? 62.883 116.340 -37.188 1.00 79.15 164 ASP A N 1
ATOM 1256 C CA . ASP A 1 166 ? 64.080 116.466 -36.371 1.00 76.14 164 ASP A CA 1
ATOM 1257 C C . ASP A 1 166 ? 63.806 117.188 -35.063 1.00 70.35 164 ASP A C 1
ATOM 1258 O O . ASP A 1 166 ? 62.674 117.585 -34.781 1.00 67.79 164 ASP A O 1
ATOM 1263 N N . ILE A 1 167 ? 64.857 117.349 -34.267 1.00 73.73 165 ILE A N 1
ATOM 1264 C CA . ILE A 1 167 ? 64.834 118.256 -33.126 1.00 69.16 165 ILE A CA 1
ATOM 1265 C C . ILE A 1 167 ? 65.662 119.477 -33.503 1.00 75.24 165 ILE A C 1
ATOM 1266 O O . ILE A 1 167 ? 66.886 119.391 -33.608 1.00 84.21 165 ILE A O 1
ATOM 1271 N N . SER A 1 168 ? 64.992 120.602 -33.733 1.00 74.03 166 SER A N 1
ATOM 1272 C CA . SER A 1 168 ? 65.656 121.800 -34.242 1.00 74.67 166 SER A CA 1
ATOM 1273 C C . SER A 1 168 ? 66.802 122.245 -33.343 1.00 77.89 166 SER A C 1
ATOM 1274 O O . SER A 1 168 ? 66.819 121.950 -32.145 1.00 77.19 166 SER A O 1
ATOM 1277 N N . ASP A 1 169 ? 67.757 122.951 -33.940 1.00 65.79 167 ASP A N 1
ATOM 1278 C CA . ASP A 1 169 ? 68.894 123.504 -33.218 1.00 60.17 167 ASP A CA 1
ATOM 1279 C C . ASP A 1 169 ? 68.464 124.265 -31.964 1.00 64.21 167 ASP A C 1
ATOM 1280 O O . ASP A 1 169 ? 69.014 124.054 -30.882 1.00 64.25 167 ASP A O 1
ATOM 1285 N N . ARG A 1 170 ? 67.473 125.140 -32.110 1.00 69.00 168 ARG A N 1
ATOM 1286 C CA . ARG A 1 170 ? 67.049 125.995 -31.005 1.00 69.41 168 ARG A CA 1
ATOM 1287 C C . ARG A 1 170 ? 66.366 125.209 -29.886 1.00 73.49 168 ARG A C 1
ATOM 1288 O O . ARG A 1 170 ? 66.495 125.561 -28.713 1.00 78.41 168 ARG A O 1
ATOM 1296 N N . CYS A 1 171 ? 65.644 124.149 -30.241 1.00 60.01 169 CYS A N 1
ATOM 1297 C CA . CYS A 1 171 ? 65.030 123.292 -29.231 1.00 52.22 169 CYS A CA 1
ATOM 1298 C C . CYS A 1 171 ? 66.097 122.529 -28.455 1.00 59.01 169 CYS A C 1
ATOM 1299 O O . CYS A 1 171 ? 66.005 122.374 -27.236 1.00 63.57 169 CYS A O 1
ATOM 1302 N N . LEU A 1 172 ? 67.114 122.059 -29.167 1.00 56.54 170 LEU A N 1
ATOM 1303 C CA . LEU A 1 172 ? 68.247 121.413 -28.522 1.00 62.62 170 LEU A CA 1
ATOM 1304 C C . LEU A 1 172 ? 68.939 122.384 -27.564 1.00 60.97 170 LEU A C 1
ATOM 1305 O O . LEU A 1 172 ? 69.275 122.020 -26.432 1.00 54.11 170 LEU A O 1
ATOM 1310 N N . ARG A 1 173 ? 69.134 123.624 -28.009 1.00 52.33 171 ARG A N 1
ATOM 1311 C CA . ARG A 1 173 ? 69.788 124.622 -27.170 1.00 55.84 171 ARG A CA 1
ATOM 1312 C C . ARG A 1 173 ? 68.953 124.956 -25.930 1.00 57.97 171 ARG A C 1
ATOM 1313 O O . ARG A 1 173 ? 69.496 125.121 -24.836 1.00 60.72 171 ARG A O 1
ATOM 1321 N N . THR A 1 174 ? 67.636 125.035 -26.094 1.00 55.75 172 THR A N 1
ATOM 1322 C CA . THR A 1 174 ? 66.750 125.304 -24.964 1.00 52.26 172 THR A CA 1
ATOM 1323 C C . THR A 1 174 ? 66.904 124.246 -23.867 1.00 59.63 172 THR A C 1
ATOM 1324 O O . THR A 1 174 ? 66.995 124.584 -22.687 1.00 59.67 172 THR A O 1
ATOM 1336 N N . THR A 1 176 ? 69.497 122.463 -23.163 1.00 57.70 174 THR A N 1
ATOM 1337 C CA . THR A 1 176 ? 70.782 122.646 -22.491 1.00 51.36 174 THR A CA 1
ATOM 1338 C C . THR A 1 176 ? 70.778 123.834 -21.533 1.00 59.77 174 THR A C 1
ATOM 1339 O O . THR A 1 176 ? 71.697 123.982 -20.737 1.00 67.60 174 THR A O 1
ATOM 1343 N N . ASP A 1 177 ? 69.754 124.682 -21.619 1.00 63.59 175 ASP A N 1
ATOM 1344 C CA . ASP A 1 177 ? 69.672 125.868 -20.767 1.00 62.25 175 ASP A CA 1
ATOM 1345 C C . ASP A 1 177 ? 69.228 125.527 -19.352 1.00 60.52 175 ASP A C 1
ATOM 1346 O O . ASP A 1 177 ? 69.495 126.275 -18.412 1.00 70.58 175 ASP A O 1
ATOM 1351 N N . LEU A 1 178 ? 68.535 124.405 -19.208 1.00 53.83 176 LEU A N 1
ATOM 1352 C CA . LEU A 1 178 ? 67.919 124.058 -17.936 1.00 53.27 176 LEU A CA 1
ATOM 1353 C C . LEU A 1 178 ? 68.942 123.878 -16.813 1.00 58.36 176 LEU A C 1
ATOM 1354 O O . LEU A 1 178 ? 68.809 124.483 -15.747 1.00 64.45 176 LEU A O 1
ATOM 1359 N N . SER A 1 179 ? 69.957 123.051 -17.047 1.00 58.45 177 SER A N 1
ATOM 1360 C CA . SER A 1 179 ? 70.963 122.795 -16.018 1.00 62.62 177 SER A CA 1
ATOM 1361 C C . SER A 1 179 ? 71.722 124.076 -15.698 1.00 62.87 177 SER A C 1
ATOM 1362 O O . SER A 1 179 ? 72.031 124.349 -14.537 1.00 65.98 177 SER A O 1
ATOM 1365 N N . LYS A 1 180 ? 72.008 124.861 -16.733 1.00 56.98 178 LYS A N 1
ATOM 1366 C CA . LYS A 1 180 ? 72.651 126.160 -16.555 1.00 62.11 178 LYS A CA 1
ATOM 1367 C C . LYS A 1 180 ? 71.855 127.041 -15.599 1.00 64.69 178 LYS A C 1
ATOM 1368 O O . LYS A 1 180 ? 72.422 127.663 -14.699 1.00 66.72 178 LYS A O 1
ATOM 1374 N N . ILE A 1 181 ? 70.540 127.083 -15.795 1.00 66.58 179 ILE A N 1
ATOM 1375 C CA . ILE A 1 181 ? 69.658 127.859 -14.927 1.00 63.93 179 ILE A CA 1
ATOM 1376 C C . ILE A 1 181 ? 69.690 127.316 -13.505 1.00 62.89 179 ILE A C 1
ATOM 1377 O O . ILE A 1 181 ? 69.865 128.070 -12.551 1.00 67.28 179 ILE A O 1
ATOM 1382 N N . LEU A 1 182 ? 69.523 126.004 -13.371 1.00 58.32 180 LEU A N 1
ATOM 1383 C CA . LEU A 1 182 ? 69.548 125.362 -12.060 1.00 60.05 180 LEU A CA 1
ATOM 1384 C C . LEU A 1 182 ? 70.861 125.646 -11.329 1.00 61.69 180 LEU A C 1
ATOM 1385 O O . LEU A 1 182 ? 70.853 126.036 -10.161 1.00 69.92 180 LEU A O 1
ATOM 1390 N N . VAL A 1 183 ? 71.983 125.461 -12.020 1.00 56.14 181 VAL A N 1
ATOM 1391 C CA . VAL A 1 183 ? 73.292 125.755 -11.438 1.00 61.75 181 VAL A CA 1
ATOM 1392 C C . VAL A 1 183 ? 73.390 127.210 -10.977 1.00 61.57 181 VAL A C 1
ATOM 1393 O O . VAL A 1 183 ? 73.943 127.500 -9.918 1.00 66.82 181 VAL A O 1
ATOM 1397 N N . GLN A 1 184 ? 72.847 128.121 -11.776 1.00 55.75 182 GLN A N 1
ATOM 1398 C CA . GLN A 1 184 ? 72.894 129.541 -11.450 1.00 58.81 182 GLN A CA 1
ATOM 1399 C C . GLN A 1 184 ? 72.082 129.863 -10.195 1.00 64.08 182 GLN A C 1
ATOM 1400 O O . GLN A 1 184 ? 72.479 130.708 -9.394 1.00 72.32 182 GLN A O 1
ATOM 1406 N N . GLU A 1 185 ? 70.946 129.190 -10.032 1.00 60.39 183 GLU A N 1
ATOM 1407 C CA . GLU A 1 185 ? 70.132 129.338 -8.828 1.00 62.16 183 GLU A CA 1
ATOM 1408 C C . GLU A 1 185 ? 70.921 128.913 -7.599 1.00 71.02 183 GLU A C 1
ATOM 1409 O O . GLU A 1 185 ? 70.922 129.600 -6.577 1.00 81.76 183 GLU A O 1
ATOM 1415 N N . GLU A 1 186 ? 71.587 127.769 -7.706 1.00 65.57 184 GLU A N 1
ATOM 1416 C CA . GLU A 1 186 ? 72.396 127.254 -6.610 1.00 69.52 184 GLU A CA 1
ATOM 1417 C C . GLU A 1 186 ? 73.536 128.212 -6.283 1.00 66.95 184 GLU A C 1
ATOM 1418 O O . GLU A 1 186 ? 73.785 128.518 -5.118 1.00 69.80 184 GLU A O 1
ATOM 1424 N N . GLU A 1 187 ? 74.223 128.680 -7.321 1.00 64.86 185 GLU A N 1
ATOM 1425 C CA . GLU A 1 187 ? 75.302 129.646 -7.155 1.00 76.11 185 GLU A CA 1
ATOM 1426 C C . GLU A 1 187 ? 74.847 130.870 -6.367 1.00 82.68 185 GLU A C 1
ATOM 1427 O O . GLU A 1 187 ? 75.545 131.322 -5.458 1.00 89.30 185 GLU A O 1
ATOM 1433 N N . ASP A 1 188 ? 73.676 131.399 -6.713 1.00 73.98 186 ASP A N 1
ATOM 1434 C CA . ASP A 1 188 ? 73.155 132.591 -6.047 1.00 78.89 186 ASP A CA 1
ATOM 1435 C C . ASP A 1 188 ? 72.937 132.353 -4.556 1.00 81.28 186 ASP A C 1
ATOM 1436 O O . ASP A 1 188 ? 73.258 133.210 -3.730 1.00 83.50 186 ASP A O 1
ATOM 1449 N N . ALA A 1 190 ? 74.383 129.944 -2.630 1.00 81.93 188 ALA A N 1
ATOM 1450 C CA . ALA A 1 190 ? 75.679 129.732 -1.996 1.00 79.76 188 ALA A CA 1
ATOM 1451 C C . ALA A 1 190 ? 76.455 131.045 -1.900 1.00 84.16 188 ALA A C 1
ATOM 1452 O O . ALA A 1 190 ? 77.257 131.237 -0.987 1.00 86.77 188 ALA A O 1
ATOM 1454 N N . GLU A 1 191 ? 76.204 131.942 -2.850 1.00 89.63 189 GLU A N 1
ATOM 1455 C CA . GLU A 1 191 ? 76.843 133.254 -2.875 1.00 96.07 189 GLU A CA 1
ATOM 1456 C C . GLU A 1 191 ? 76.506 134.081 -1.637 1.00 90.68 189 GLU A C 1
ATOM 1457 O O . GLU A 1 191 ? 77.338 134.840 -1.137 1.00 92.28 189 GLU A O 1
ATOM 1463 N N . ALA A 1 192 ? 75.282 133.924 -1.144 1.00 81.93 190 ALA A N 1
ATOM 1464 C CA . ALA A 1 192 ? 74.792 134.718 -0.024 1.00 83.31 190 ALA A CA 1
ATOM 1465 C C . ALA A 1 192 ? 75.471 134.357 1.296 1.00 89.96 190 ALA A C 1
ATOM 1466 O O . ALA A 1 192 ? 75.298 135.053 2.299 1.00 93.38 190 ALA A O 1
ATOM 1468 N N . CYS A 1 193 ? 76.246 133.277 1.299 1.00 92.22 191 CYS A N 1
ATOM 1469 C CA . CYS A 1 193 ? 76.887 132.819 2.528 1.00 89.95 191 CYS A CA 1
ATOM 1470 C C . CYS A 1 193 ? 78.379 132.554 2.341 1.00 92.61 191 CYS A C 1
ATOM 1471 O O . CYS A 1 193 ? 78.997 131.843 3.134 1.00 95.02 191 CYS A O 1
ATOM 1474 N N . LYS A 1 194 ? 78.955 133.132 1.293 1.00 95.60 192 LYS A N 1
ATOM 1475 C CA . LYS A 1 194 ? 80.387 133.007 1.050 1.00 102.36 192 LYS A CA 1
ATOM 1476 C C . LYS A 1 194 ? 81.186 133.661 2.173 1.00 107.00 192 LYS A C 1
ATOM 1477 O O . LYS A 1 194 ? 80.681 134.538 2.876 1.00 106.72 192 LYS A O 1
ATOM 1483 N N . ASP A 1 195 ? 82.434 133.228 2.332 1.00 112.16 193 ASP A N 1
ATOM 1484 C CA . ASP A 1 195 ? 83.347 133.820 3.308 1.00 117.69 193 ASP A CA 1
ATOM 1485 C C . ASP A 1 195 ? 82.823 133.724 4.739 1.00 111.93 193 ASP A C 1
ATOM 1486 O O . ASP A 1 195 ? 82.891 134.695 5.493 1.00 114.00 193 ASP A O 1
ATOM 1491 N N . HIS A 1 196 ? 82.301 132.561 5.114 1.00 102.02 194 HIS A N 1
ATOM 1492 C CA . HIS A 1 196 ? 81.814 132.372 6.474 1.00 94.65 194 HIS A CA 1
ATOM 1493 C C . HIS A 1 196 ? 82.996 132.187 7.419 1.00 103.65 194 HIS A C 1
ATOM 1494 O O . HIS A 1 196 ? 83.857 131.339 7.181 1.00 110.21 194 HIS A O 1
ATOM 1501 N N . PRO A 1 197 ? 83.045 132.987 8.495 1.00 103.87 195 PRO A N 1
ATOM 1502 C CA . PRO A 1 197 ? 84.176 132.966 9.430 1.00 102.35 195 PRO A CA 1
ATOM 1503 C C . PRO A 1 197 ? 84.287 131.652 10.203 1.00 105.93 195 PRO A C 1
ATOM 1504 O O . PRO A 1 197 ? 85.394 131.252 10.565 1.00 112.28 195 PRO A O 1
ATOM 1508 N N . ASP A 1 198 ? 83.159 130.994 10.449 1.00 101.35 196 ASP A N 1
ATOM 1509 C CA . ASP A 1 198 ? 83.156 129.727 11.174 1.00 102.86 196 ASP A CA 1
ATOM 1510 C C . ASP A 1 198 ? 83.624 128.591 10.265 1.00 98.56 196 ASP A C 1
ATOM 1511 O O . ASP A 1 198 ? 83.046 128.358 9.203 1.00 103.42 196 ASP A O 1
ATOM 1516 N N . VAL A 1 199 ? 84.672 127.888 10.688 1.00 87.73 197 VAL A N 1
ATOM 1517 C CA . VAL A 1 199 ? 85.226 126.788 9.903 1.00 85.91 197 VAL A CA 1
ATOM 1518 C C . VAL A 1 199 ? 84.213 125.660 9.717 1.00 86.91 197 VAL A C 1
ATOM 1519 O O . VAL A 1 199 ? 84.126 125.064 8.641 1.00 89.97 197 VAL A O 1
ATOM 1523 N N . LEU A 1 200 ? 83.449 125.372 10.767 1.00 80.10 198 LEU A N 1
ATOM 1524 C CA . LEU A 1 200 ? 82.448 124.312 10.709 1.00 75.26 198 LEU A CA 1
ATOM 1525 C C . LEU A 1 200 ? 81.346 124.648 9.711 1.00 80.20 198 LEU A C 1
ATOM 1526 O O . LEU A 1 200 ? 80.830 123.766 9.025 1.00 89.41 198 LEU A O 1
ATOM 1531 N N . ALA A 1 201 ? 80.998 125.927 9.623 1.00 76.99 199 ALA A N 1
ATOM 1532 C CA . ALA A 1 201 ? 79.917 126.360 8.746 1.00 78.83 199 ALA A CA 1
ATOM 1533 C C . ALA A 1 201 ? 80.350 126.413 7.281 1.00 79.10 199 ALA A C 1
ATOM 1534 O O . ALA A 1 201 ? 79.561 126.118 6.383 1.00 83.15 199 ALA A O 1
ATOM 1536 N N . SER A 1 202 ? 81.600 126.791 7.037 1.00 77.86 200 SER A N 1
ATOM 1537 C CA . SER A 1 202 ? 82.101 126.861 5.670 1.00 84.40 200 SER A CA 1
ATOM 1538 C C . SER A 1 202 ? 82.264 125.458 5.093 1.00 85.78 200 SER A C 1
ATOM 1539 O O . SER A 1 202 ? 81.964 125.219 3.922 1.00 90.01 200 SER A O 1
ATOM 1542 N N . ILE A 1 203 ? 82.738 124.534 5.922 1.00 82.52 201 ILE A N 1
ATOM 1543 C CA . ILE A 1 203 ? 82.826 123.132 5.532 1.00 77.98 201 ILE A CA 1
ATOM 1544 C C . ILE A 1 203 ? 81.438 122.582 5.244 1.00 73.54 201 ILE A C 1
ATOM 1545 O O . ILE A 1 203 ? 81.234 121.864 4.266 1.00 82.14 201 ILE A O 1
ATOM 1550 N N . HIS A 1 204 ? 80.485 122.929 6.102 1.00 70.62 202 HIS A N 1
ATOM 1551 C CA . HIS A 1 204 ? 79.090 122.553 5.903 1.00 66.44 202 HIS A CA 1
ATOM 1552 C C . HIS A 1 204 ? 78.562 123.077 4.573 1.00 68.15 202 HIS A C 1
ATOM 1553 O O . HIS A 1 204 ? 78.018 122.320 3.773 1.00 70.80 202 HIS A O 1
ATOM 1560 N N . ASN A 1 205 ? 78.729 124.377 4.345 1.00 71.00 203 ASN A N 1
ATOM 1561 C CA . ASN A 1 205 ? 78.207 125.021 3.143 1.00 70.23 203 ASN A CA 1
ATOM 1562 C C . ASN A 1 205 ? 78.799 124.447 1.862 1.00 71.19 203 ASN A C 1
ATOM 1563 O O . ASN A 1 205 ? 78.082 124.237 0.881 1.00 76.71 203 ASN A O 1
ATOM 1568 N N . ASN A 1 206 ? 80.104 124.192 1.872 1.00 64.58 204 ASN A N 1
ATOM 1569 C CA . ASN A 1 206 ? 80.758 123.544 0.739 1.00 66.42 204 ASN A CA 1
ATOM 1570 C C . ASN A 1 206 ? 80.183 122.155 0.478 1.00 62.37 204 ASN A C 1
ATOM 1571 O O . ASN A 1 206 ? 79.939 121.779 -0.668 1.00 56.08 204 ASN A O 1
ATOM 1576 N N . ALA A 1 207 ? 79.956 121.401 1.548 1.00 58.84 205 ALA A N 1
ATOM 1577 C CA . ALA A 1 207 ? 79.341 120.087 1.427 1.00 60.53 205 ALA A CA 1
ATOM 1578 C C . ALA A 1 207 ? 77.961 120.200 0.783 1.00 64.37 205 ALA A C 1
ATOM 1579 O O . ALA A 1 207 ? 77.610 119.415 -0.100 1.00 66.60 205 ALA A O 1
ATOM 1581 N N . VAL A 1 208 ? 77.188 121.190 1.217 1.00 67.17 206 VAL A N 1
ATOM 1582 C CA . VAL A 1 208 ? 75.851 121.407 0.672 1.00 66.99 206 VAL A CA 1
ATOM 1583 C C . VAL A 1 208 ? 75.913 121.787 -0.808 1.00 64.91 206 VAL A C 1
ATOM 1584 O O . VAL A 1 208 ? 75.152 121.266 -1.627 1.00 66.60 206 VAL A O 1
ATOM 1588 N N . ARG A 1 209 ? 76.832 122.685 -1.146 1.00 61.45 207 ARG A N 1
ATOM 1589 C CA . ARG A 1 209 ? 76.960 123.171 -2.512 1.00 59.57 207 ARG A CA 1
ATOM 1590 C C . ARG A 1 209 ? 77.407 122.066 -3.466 1.00 63.12 207 ARG A C 1
ATOM 1591 O O . ARG A 1 209 ? 76.881 121.938 -4.574 1.00 59.89 207 ARG A O 1
ATOM 1599 N N . THR A 1 210 ? 78.381 121.272 -3.036 1.00 66.67 208 THR A N 1
ATOM 1600 C CA . THR A 1 210 ? 78.908 120.198 -3.873 1.00 65.36 208 THR A CA 1
ATOM 1601 C C . THR A 1 210 ? 77.837 119.144 -4.152 1.00 60.89 208 THR A C 1
ATOM 1602 O O . THR A 1 210 ? 77.726 118.647 -5.270 1.00 63.15 208 THR A O 1
ATOM 1606 N N . ARG A 1 211 ? 77.043 118.819 -3.138 1.00 58.52 209 ARG A N 1
ATOM 1607 C CA . ARG A 1 211 ? 75.968 117.846 -3.296 1.00 62.29 209 ARG A CA 1
ATOM 1608 C C . ARG A 1 211 ? 74.851 118.348 -4.214 1.00 65.28 209 ARG A C 1
ATOM 1609 O O . ARG A 1 211 ? 74.288 117.581 -5.000 1.00 61.93 209 ARG A O 1
ATOM 1617 N N . ALA A 1 212 ? 74.518 119.629 -4.102 1.00 60.90 210 ALA A N 1
ATOM 1618 C CA . ALA A 1 212 ? 73.465 120.202 -4.933 1.00 53.66 210 ALA A CA 1
ATOM 1619 C C . ALA A 1 212 ? 73.893 120.259 -6.395 1.00 60.53 210 ALA A C 1
ATOM 1620 O O . ALA A 1 212 ? 73.105 119.959 -7.290 1.00 70.40 210 ALA A O 1
ATOM 1622 N N . LEU A 1 213 ? 75.143 120.645 -6.634 1.00 61.04 211 LEU A N 1
ATOM 1623 C CA . LEU A 1 213 ? 75.660 120.733 -7.994 1.00 64.96 211 LEU A CA 1
ATOM 1624 C C . LEU A 1 213 ? 75.746 119.352 -8.638 1.00 68.42 211 LEU A C 1
ATOM 1625 O O . LEU A 1 213 ? 75.286 119.157 -9.765 1.00 68.61 211 LEU A O 1
ATOM 1630 N N . ILE A 1 214 ? 76.334 118.400 -7.918 1.00 61.10 212 ILE A N 1
ATOM 1631 C CA . ILE A 1 214 ? 76.409 117.021 -8.389 1.00 59.34 212 ILE A CA 1
ATOM 1632 C C . ILE A 1 214 ? 75.014 116.487 -8.697 1.00 53.59 212 ILE A C 1
ATOM 1633 O O . ILE A 1 214 ? 74.816 115.769 -9.671 1.00 62.90 212 ILE A O 1
ATOM 1638 N N . HIS A 1 215 ? 74.051 116.857 -7.860 1.00 54.89 213 HIS A N 1
ATOM 1639 C CA . HIS A 1 215 ? 72.655 116.460 -8.036 1.00 51.56 213 HIS A CA 1
ATOM 1640 C C . HIS A 1 215 ? 72.116 116.865 -9.408 1.00 53.98 213 HIS A C 1
ATOM 1641 O O . HIS A 1 215 ? 71.529 116.054 -10.119 1.00 62.49 213 HIS A O 1
ATOM 1648 N N . ILE A 1 216 ? 72.329 118.125 -9.769 1.00 59.48 214 ILE A N 1
ATOM 1649 C CA . ILE A 1 216 ? 71.925 118.650 -11.067 1.00 57.80 214 ILE A CA 1
ATOM 1650 C C . ILE A 1 216 ? 72.610 117.908 -12.215 1.00 57.48 214 ILE A C 1
ATOM 1651 O O . ILE A 1 216 ? 71.961 117.500 -13.179 1.00 57.49 214 ILE A O 1
ATOM 1656 N N . THR A 1 217 ? 73.922 117.727 -12.099 1.00 59.87 215 THR A N 1
ATOM 1657 C CA . THR A 1 217 ? 74.685 117.017 -13.118 1.00 62.77 215 THR A CA 1
ATOM 1658 C C . THR A 1 217 ? 74.171 115.591 -13.308 1.00 57.66 215 THR A C 1
ATOM 1659 O O . THR A 1 217 ? 74.074 115.101 -14.431 1.00 66.96 215 THR A O 1
ATOM 1663 N N . ASP A 1 218 ? 73.827 114.934 -12.207 1.00 56.10 216 ASP A N 1
ATOM 1664 C CA . ASP A 1 218 ? 73.423 113.533 -12.251 1.00 54.63 216 ASP A CA 1
ATOM 1665 C C . ASP A 1 218 ? 72.027 113.356 -12.841 1.00 63.30 216 ASP A C 1
ATOM 1666 O O . ASP A 1 218 ? 71.822 112.530 -13.724 1.00 63.95 216 ASP A O 1
ATOM 1671 N N . ILE A 1 219 ? 71.070 114.137 -12.347 1.00 58.23 217 ILE A N 1
ATOM 1672 C CA . ILE A 1 219 ? 69.683 114.017 -12.771 1.00 50.62 217 ILE A CA 1
ATOM 1673 C C . ILE A 1 219 ? 69.412 114.658 -14.137 1.00 58.88 217 ILE A C 1
ATOM 1674 O O . ILE A 1 219 ? 68.603 114.156 -14.918 1.00 62.77 217 ILE A O 1
ATOM 1679 N N . ILE A 1 220 ? 70.089 115.766 -14.419 1.00 54.80 218 ILE A N 1
ATOM 1680 C CA . ILE A 1 220 ? 69.781 116.570 -15.600 1.00 51.07 218 ILE A CA 1
ATOM 1681 C C . ILE A 1 220 ? 70.863 116.515 -16.681 1.00 56.66 218 ILE A C 1
ATOM 1682 O O . ILE A 1 220 ? 70.624 116.013 -17.779 1.00 61.05 218 ILE A O 1
ATOM 1687 N N . THR A 1 221 ? 72.051 117.028 -16.367 1.00 52.46 219 THR A N 1
ATOM 1688 C CA . THR A 1 221 ? 73.088 117.229 -17.379 1.00 51.14 219 THR A CA 1
ATOM 1689 C C . THR A 1 221 ? 73.612 115.926 -17.992 1.00 53.26 219 THR A C 1
ATOM 1690 O O . THR A 1 221 ? 73.695 115.806 -19.216 1.00 57.85 219 THR A O 1
ATOM 1694 N N . LYS A 1 222 ? 73.962 114.955 -17.151 1.00 53.31 220 LYS A N 1
ATOM 1695 C CA . LYS A 1 222 ? 74.471 113.671 -17.638 1.00 47.84 220 LYS A CA 1
ATOM 1696 C C . LYS A 1 222 ? 73.491 112.969 -18.582 1.00 54.74 220 LYS A C 1
ATOM 1697 O O . LYS A 1 222 ? 73.857 112.612 -19.704 1.00 55.87 220 LYS A O 1
ATOM 1703 N N . PRO A 1 223 ? 72.241 112.772 -18.131 1.00 55.96 221 PRO A N 1
ATOM 1704 C CA . PRO A 1 223 ? 71.227 112.119 -18.966 1.00 52.96 221 PRO A CA 1
ATOM 1705 C C . PRO A 1 223 ? 71.056 112.797 -20.324 1.00 58.64 221 PRO A C 1
ATOM 1706 O O . PRO A 1 223 ? 70.919 112.114 -21.346 1.00 63.79 221 PRO A O 1
ATOM 1710 N N . LEU A 1 224 ? 71.061 114.127 -20.334 1.00 55.31 222 LEU A N 1
ATOM 1711 C CA . LEU A 1 224 ? 70.931 114.873 -21.580 1.00 50.54 222 LEU A CA 1
ATOM 1712 C C . LEU A 1 224 ? 72.142 114.643 -22.494 1.00 64.23 222 LEU A C 1
ATOM 1713 O O . LEU A 1 224 ? 71.995 114.577 -23.716 1.00 72.48 222 LEU A O 1
ATOM 1718 N N . VAL A 1 225 ? 73.332 114.524 -21.901 1.00 55.59 223 VAL A N 1
ATOM 1719 C CA . VAL A 1 225 ? 74.525 114.156 -22.663 1.00 63.19 223 VAL A CA 1
ATOM 1720 C C . VAL A 1 225 ? 74.373 112.761 -23.264 1.00 65.64 223 VAL A C 1
ATOM 1721 O O . VAL A 1 225 ? 74.670 112.546 -24.440 1.00 72.64 223 VAL A O 1
ATOM 1725 N N . GLN A 1 226 ? 73.905 111.815 -22.455 1.00 62.33 224 GLN A N 1
ATOM 1726 C CA . GLN A 1 226 ? 73.679 110.455 -22.933 1.00 64.59 224 GLN A CA 1
ATOM 1727 C C . GLN A 1 226 ? 72.622 110.427 -24.038 1.00 69.43 224 GLN A C 1
ATOM 1728 O O . GLN A 1 226 ? 72.781 109.726 -25.040 1.00 69.52 224 GLN A O 1
ATOM 1734 N N . THR A 1 227 ? 71.552 111.201 -23.857 1.00 62.70 225 THR A N 1
ATOM 1735 C CA . THR A 1 227 ? 70.456 111.216 -24.817 1.00 52.19 225 THR A CA 1
ATOM 1736 C C . THR A 1 227 ? 70.892 111.772 -26.170 1.00 60.40 225 THR A C 1
ATOM 1737 O O . THR A 1 227 ? 70.542 111.216 -27.214 1.00 65.65 225 THR A O 1
ATOM 1741 N N . PHE A 1 228 ? 71.656 112.862 -26.149 1.00 66.02 226 PHE A N 1
ATOM 1742 C CA . PHE A 1 228 ? 72.178 113.455 -27.378 1.00 64.32 226 PHE A CA 1
ATOM 1743 C C . PHE A 1 228 ? 73.093 112.472 -28.105 1.00 62.56 226 PHE A C 1
ATOM 1744 O O . PHE A 1 228 ? 72.908 112.193 -29.291 1.00 63.33 226 PHE A O 1
ATOM 1752 N N . GLU A 1 229 ? 74.078 111.948 -27.382 1.00 63.09 227 GLU A N 1
ATOM 1753 C CA . GLU A 1 229 ? 75.065 111.039 -27.961 1.00 62.30 227 GLU A CA 1
ATOM 1754 C C . GLU A 1 229 ? 74.469 109.744 -28.511 1.00 67.91 227 GLU A C 1
ATOM 1755 O O . GLU A 1 229 ? 74.918 109.241 -29.543 1.00 78.80 227 GLU A O 1
ATOM 1761 N N . LYS A 1 230 ? 73.465 109.202 -27.829 1.00 66.43 228 LYS A N 1
ATOM 1762 C CA . LYS A 1 230 ? 72.874 107.932 -28.245 1.00 60.31 228 LYS A CA 1
ATOM 1763 C C . LYS A 1 230 ? 71.903 108.092 -29.406 1.00 66.27 228 LYS A C 1
ATOM 1764 O O . LYS A 1 230 ? 71.669 107.143 -30.155 1.00 73.70 228 LYS A O 1
ATOM 1770 N N A ARG A 1 231 ? 71.339 109.292 -29.526 0.52 63.84 229 ARG A N 1
ATOM 1771 N N B ARG A 1 231 ? 71.330 109.277 -29.585 0.48 63.96 229 ARG A N 1
ATOM 1772 C CA A ARG A 1 231 ? 70.488 109.656 -30.652 0.52 62.27 229 ARG A CA 1
ATOM 1773 C CA B ARG A 1 231 ? 70.464 109.456 -30.743 0.48 62.88 229 ARG A CA 1
ATOM 1774 C C A ARG A 1 231 ? 71.320 109.636 -31.926 0.52 64.33 229 ARG A C 1
ATOM 1775 C C B ARG A 1 231 ? 71.314 109.654 -31.995 0.48 64.42 229 ARG A C 1
ATOM 1776 O O A ARG A 1 231 ? 70.912 109.083 -32.950 0.52 65.45 229 ARG A O 1
ATOM 1777 O O B ARG A 1 231 ? 70.908 109.261 -33.087 0.48 66.57 229 ARG A O 1
ATOM 1792 N N . ILE A 1 232 ? 72.499 110.242 -31.837 1.00 62.80 230 ILE A N 1
ATOM 1793 C CA . ILE A 1 232 ? 73.457 110.298 -32.937 1.00 67.10 230 ILE A CA 1
ATOM 1794 C C . ILE A 1 232 ? 73.837 108.894 -33.396 1.00 69.33 230 ILE A C 1
ATOM 1795 O O . ILE A 1 232 ? 73.798 108.580 -34.588 1.00 74.76 230 ILE A O 1
ATOM 1800 N N . ALA A 1 233 ? 74.199 108.056 -32.429 1.00 69.27 231 ALA A N 1
ATOM 1801 C CA . ALA A 1 233 ? 74.645 106.693 -32.702 1.00 71.61 231 ALA A CA 1
ATOM 1802 C C . ALA A 1 233 ? 73.527 105.835 -33.285 1.00 72.08 231 ALA A C 1
ATOM 1803 O O . ALA A 1 233 ? 73.728 105.122 -34.266 1.00 82.34 231 ALA A O 1
ATOM 1805 N N . LEU A 1 234 ? 72.348 105.912 -32.676 1.00 66.24 232 LEU A N 1
ATOM 1806 C CA . LEU A 1 234 ? 71.215 105.099 -33.097 1.00 59.27 232 LEU A CA 1
ATOM 1807 C C . LEU A 1 234 ? 70.602 105.616 -34.395 1.00 66.71 232 LEU A C 1
ATOM 1808 O O . LEU A 1 234 ? 69.976 104.860 -35.134 1.00 79.12 232 LEU A O 1
ATOM 1813 N N . ASN A 1 235 ? 70.786 106.901 -34.680 1.00 69.83 233 ASN A N 1
ATOM 1814 C CA . ASN A 1 235 ? 70.416 107.423 -35.989 1.00 71.73 233 ASN A CA 1
ATOM 1815 C C . ASN A 1 235 ? 71.299 106.806 -37.066 1.00 76.59 233 ASN A C 1
ATOM 1816 O O . ASN A 1 235 ? 70.814 106.385 -38.118 1.00 68.24 233 ASN A O 1
ATOM 1821 N N . LYS A 1 236 ? 72.600 106.748 -36.792 1.00 83.61 234 LYS A N 1
ATOM 1822 C CA . LYS A 1 236 ? 73.548 106.181 -37.740 1.00 86.24 234 LYS A CA 1
ATOM 1823 C C . LYS A 1 236 ? 73.261 104.703 -37.954 1.00 86.44 234 LYS A C 1
ATOM 1824 O O . LYS A 1 236 ? 73.428 104.185 -39.059 1.00 92.95 234 LYS A O 1
ATOM 1830 N N . LEU A 1 237 ? 72.818 104.029 -36.897 1.00 77.71 235 LEU A N 1
ATOM 1831 C CA . LEU A 1 237 ? 72.433 102.625 -36.998 1.00 79.95 235 LEU A CA 1
ATOM 1832 C C . LEU A 1 237 ? 71.239 102.459 -37.932 1.00 77.67 235 LEU A C 1
ATOM 1833 O O . LEU A 1 237 ? 71.221 101.562 -38.778 1.00 77.46 235 LEU A O 1
ATOM 1838 N N . ARG A 1 238 ? 70.240 103.323 -37.772 1.00 74.24 236 ARG A N 1
ATOM 1839 C CA . ARG A 1 238 ? 69.088 103.314 -38.664 1.00 74.08 236 ARG A CA 1
ATOM 1840 C C . ARG A 1 238 ? 69.500 103.812 -40.042 1.00 78.96 236 ARG A C 1
ATOM 1841 O O . ARG A 1 238 ? 69.000 103.336 -41.062 1.00 78.79 236 ARG A O 1
ATOM 1849 N N . ALA A 1 239 ? 70.419 104.773 -40.059 1.00 78.09 237 ALA A N 1
ATOM 1850 C CA . ALA A 1 239 ? 70.915 105.348 -41.302 1.00 74.82 237 ALA A CA 1
ATOM 1851 C C . ALA A 1 239 ? 71.527 104.275 -42.191 1.00 84.02 237 ALA A C 1
ATOM 1852 O O . ALA A 1 239 ? 71.188 104.170 -43.367 1.00 91.17 237 ALA A O 1
ATOM 1854 N N . THR A 1 240 ? 72.423 103.473 -41.623 1.00 87.91 238 THR A N 1
ATOM 1855 C CA . THR A 1 240 ? 73.079 102.413 -42.379 1.00 90.25 238 THR A CA 1
ATOM 1856 C C . THR A 1 240 ? 72.083 101.313 -42.741 1.00 90.26 238 THR A C 1
ATOM 1857 O O . THR A 1 240 ? 72.192 100.686 -43.797 1.00 91.14 238 THR A O 1
ATOM 1861 N N . HIS A 1 241 ? 71.112 101.088 -41.861 1.00 84.74 239 HIS A N 1
ATOM 1862 C CA . HIS A 1 241 ? 70.056 100.114 -42.115 1.00 83.40 239 HIS A CA 1
ATOM 1863 C C . HIS A 1 241 ? 69.250 100.494 -43.348 1.00 86.57 239 HIS A C 1
ATOM 1864 O O . HIS A 1 241 ? 69.028 99.672 -44.240 1.00 93.82 239 HIS A O 1
ATOM 1871 N N . LEU A 1 242 ? 68.819 101.751 -43.391 1.00 85.44 240 LEU A N 1
ATOM 1872 C CA . LEU A 1 242 ? 68.011 102.260 -44.494 1.00 87.80 240 LEU A CA 1
ATOM 1873 C C . LEU A 1 242 ? 68.758 102.201 -45.828 1.00 90.54 240 LEU A C 1
ATOM 1874 O O . LEU A 1 242 ? 68.163 101.912 -46.869 1.00 84.36 240 LEU A O 1
ATOM 1879 N N . GLN A 1 243 ? 70.063 102.462 -45.788 1.00 91.82 241 GLN A N 1
ATOM 1880 C CA . GLN A 1 243 ? 70.888 102.441 -46.992 1.00 96.51 241 GLN A CA 1
ATOM 1881 C C . GLN A 1 243 ? 71.012 101.041 -47.584 1.00 97.05 241 GLN A C 1
ATOM 1882 O O . GLN A 1 243 ? 70.914 100.872 -48.799 1.00 98.70 241 GLN A O 1
ATOM 1888 N N . ARG A 1 244 ? 71.226 100.041 -46.732 1.00 95.81 242 ARG A N 1
ATOM 1889 C CA . ARG A 1 244 ? 71.265 98.655 -47.193 1.00 99.30 242 ARG A CA 1
ATOM 1890 C C . ARG A 1 244 ? 69.933 98.282 -47.833 1.00 105.32 242 ARG A C 1
ATOM 1891 O O . ARG A 1 244 ? 69.884 97.560 -48.828 1.00 110.28 242 ARG A O 1
ATOM 1899 N N . GLN A 1 245 ? 68.856 98.795 -47.252 1.00 102.48 243 GLN A N 1
ATOM 1900 C CA . GLN A 1 245 ? 67.509 98.528 -47.730 1.00 101.77 243 GLN A CA 1
ATOM 1901 C C . GLN A 1 245 ? 67.251 99.270 -49.035 1.00 107.69 243 GLN A C 1
ATOM 1902 O O . GLN A 1 245 ? 66.454 98.833 -49.867 1.00 114.68 243 GLN A O 1
ATOM 1908 N N . LEU A 1 246 ? 67.942 100.392 -49.209 1.00 109.61 244 LEU A N 1
ATOM 1909 C CA . LEU A 1 246 ? 67.752 101.249 -50.376 1.00 111.58 244 LEU A CA 1
ATOM 1910 C C . LEU A 1 246 ? 68.311 100.612 -51.647 1.00 115.23 244 LEU A C 1
ATOM 1911 O O . LEU A 1 246 ? 67.811 100.855 -52.745 1.00 117.98 244 LEU A O 1
ATOM 1916 N N . GLN A 1 247 ? 69.350 99.797 -51.492 1.00 112.36 245 GLN A N 1
ATOM 1917 C CA . GLN A 1 247 ? 69.953 99.105 -52.625 1.00 118.01 245 GLN A CA 1
ATOM 1918 C C . GLN A 1 247 ? 69.065 97.966 -53.108 1.00 121.81 245 GLN A C 1
ATOM 1919 O O . GLN A 1 247 ? 68.961 97.707 -54.308 1.00 121.85 245 GLN A O 1
ATOM 1925 N N . GLU A 1 248 ? 68.428 97.286 -52.159 1.00 123.33 246 GLU A N 1
ATOM 1926 C CA . GLU A 1 248 ? 67.587 96.134 -52.459 1.00 128.03 246 GLU A CA 1
ATOM 1927 C C . GLU A 1 248 ? 66.299 96.540 -53.169 1.00 126.42 246 GLU A C 1
ATOM 1928 O O . GLU A 1 248 ? 65.801 95.817 -54.032 1.00 132.31 246 GLU A O 1
ATOM 1934 N N . LEU A 1 249 ? 65.765 97.700 -52.804 1.00 121.98 247 LEU A N 1
ATOM 1935 C CA . LEU A 1 249 ? 64.512 98.174 -53.381 1.00 120.98 247 LEU A CA 1
ATOM 1936 C C . LEU A 1 249 ? 64.699 98.686 -54.808 1.00 126.04 247 LEU A C 1
ATOM 1937 O O . LEU A 1 249 ? 63.797 98.575 -55.637 1.00 125.76 247 LEU A O 1
ATOM 1942 N N . GLN A 1 250 ? 65.870 99.250 -55.087 1.00 125.96 248 GLN A N 1
ATOM 1943 C CA . GLN A 1 250 ? 66.187 99.725 -56.429 1.00 125.96 248 GLN A CA 1
ATOM 1944 C C . GLN A 1 250 ? 66.376 98.544 -57.372 1.00 137.23 248 GLN A C 1
ATOM 1945 O O . GLN A 1 250 ? 66.127 98.649 -58.574 1.00 142.29 248 GLN A O 1
ATOM 1951 N N . LYS A 1 251 ? 66.813 97.417 -56.817 1.00 145.01 249 LYS A N 1
ATOM 1952 C CA . LYS A 1 251 ? 66.951 96.187 -57.590 1.00 145.50 249 LYS A CA 1
ATOM 1953 C C . LYS A 1 251 ? 65.577 95.669 -58.004 1.00 146.97 249 LYS A C 1
ATOM 1954 O O . LYS A 1 251 ? 65.425 95.052 -59.059 1.00 157.21 249 LYS A O 1
ATOM 1964 N N . ASP B 2 3 ? 60.058 86.691 -7.536 1.00 161.11 3 ASP B N 1
ATOM 1965 C CA . ASP B 2 3 ? 61.315 86.429 -8.226 1.00 155.60 3 ASP B CA 1
ATOM 1966 C C . ASP B 2 3 ? 62.256 87.623 -8.119 1.00 140.24 3 ASP B C 1
ATOM 1967 O O . ASP B 2 3 ? 62.746 88.123 -9.133 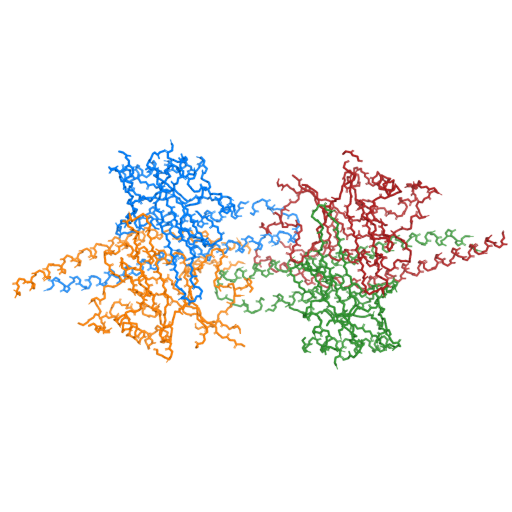1.00 136.45 3 ASP B O 1
ATOM 1972 N N . SER B 2 4 ? 62.495 88.076 -6.889 1.00 134.20 4 SER B N 1
ATOM 1973 C CA . SER B 2 4 ? 63.380 89.210 -6.621 1.00 123.78 4 SER B CA 1
ATOM 1974 C C . SER B 2 4 ? 62.754 90.534 -7.080 1.00 121.43 4 SER B C 1
ATOM 1975 O O . SER B 2 4 ? 62.221 90.635 -8.187 1.00 103.12 4 SER B O 1
ATOM 1978 N N . ASP B 2 5 ? 62.822 91.547 -6.219 1.00 125.29 5 ASP B N 1
ATOM 1979 C CA . ASP B 2 5 ? 62.156 92.823 -6.472 1.00 123.31 5 ASP B CA 1
ATOM 1980 C C . ASP B 2 5 ? 62.748 93.554 -7.675 1.00 117.23 5 ASP B C 1
ATOM 1981 O O . ASP B 2 5 ? 63.965 93.599 -7.849 1.00 119.15 5 ASP B O 1
ATOM 1986 N N . LEU B 2 6 ? 61.877 94.134 -8.496 1.00 104.62 6 LEU B N 1
ATOM 1987 C CA . LEU B 2 6 ? 62.299 94.759 -9.744 1.00 88.19 6 LEU B CA 1
ATOM 1988 C C . LEU B 2 6 ? 61.792 96.194 -9.864 1.00 75.32 6 LEU B C 1
ATOM 1989 O O . LEU B 2 6 ? 60.643 96.486 -9.537 1.00 75.86 6 LEU B O 1
ATOM 1994 N N . LEU B 2 7 ? 62.655 97.082 -10.343 1.00 67.74 7 LEU B N 1
ATOM 1995 C CA . LEU B 2 7 ? 62.297 98.481 -10.546 1.00 63.89 7 LEU B CA 1
ATOM 1996 C C . LEU B 2 7 ? 62.873 99.011 -11.859 1.00 66.56 7 LEU B C 1
ATOM 1997 O O . LEU B 2 7 ? 64.071 98.885 -12.110 1.00 73.15 7 LEU B O 1
ATOM 2002 N N . VAL B 2 8 ? 62.015 99.596 -12.692 1.00 61.62 8 VAL B N 1
ATOM 2003 C CA . VAL B 2 8 ? 62.457 100.247 -13.927 1.00 52.60 8 VAL B CA 1
ATOM 2004 C C . VAL B 2 8 ? 62.709 101.732 -13.678 1.00 59.32 8 VAL B C 1
ATOM 2005 O O . VAL B 2 8 ? 61.915 102.395 -13.014 1.00 63.04 8 VAL B O 1
ATOM 2009 N N . THR B 2 9 ? 63.814 102.255 -14.200 1.00 60.68 9 THR B N 1
ATOM 2010 C CA . THR B 2 9 ? 64.126 103.671 -14.018 1.00 53.29 9 THR B CA 1
ATOM 2011 C C . THR B 2 9 ? 64.475 104.341 -15.340 1.00 55.65 9 THR B C 1
ATOM 2012 O O . THR B 2 9 ? 65.018 103.712 -16.245 1.00 57.47 9 THR B O 1
ATOM 2016 N N . ILE B 2 10 ? 64.157 105.628 -15.441 1.00 57.26 10 ILE B N 1
ATOM 2017 C CA . ILE B 2 10 ? 64.417 106.385 -16.655 1.00 49.85 10 ILE B CA 1
ATOM 2018 C C . ILE B 2 10 ? 64.556 107.866 -16.329 1.00 53.30 10 ILE B C 1
ATOM 2019 O O . ILE B 2 10 ? 64.000 108.354 -15.345 1.00 60.28 10 ILE B O 1
ATOM 2024 N N . SER B 2 11 ? 65.309 108.579 -17.155 1.00 54.18 11 SER B N 1
ATOM 2025 C CA . SER B 2 11 ? 65.473 110.012 -16.973 1.00 55.90 11 SER B CA 1
ATOM 2026 C C . SER B 2 11 ? 64.372 110.764 -17.705 1.00 54.06 11 SER B C 1
ATOM 2027 O O . SER B 2 11 ? 63.699 110.213 -18.579 1.00 54.60 11 SER B O 1
ATOM 2030 N N . GLY B 2 12 ? 64.193 112.027 -17.343 1.00 42.29 12 GLY B N 1
ATOM 2031 C CA . GLY B 2 12 ? 63.267 112.883 -18.052 1.00 48.01 12 GLY B CA 1
ATOM 2032 C C . GLY B 2 12 ? 63.708 113.052 -19.490 1.00 49.38 12 GLY B C 1
ATOM 2033 O O . GLY B 2 12 ? 62.874 113.128 -20.394 1.00 59.44 12 GLY B O 1
ATOM 2034 N N . ALA B 2 13 ? 65.022 113.102 -19.701 1.00 50.74 13 ALA B N 1
ATOM 2035 C CA . ALA B 2 13 ? 65.588 113.257 -21.042 1.00 50.39 13 ALA B CA 1
ATOM 2036 C C . ALA B 2 13 ? 65.205 112.087 -21.938 1.00 57.17 13 ALA B C 1
ATOM 2037 O O . ALA B 2 13 ? 64.692 112.278 -23.037 1.00 63.87 13 ALA B O 1
ATOM 2039 N N . ALA B 2 14 ? 65.457 110.873 -21.458 1.00 51.34 14 ALA B N 1
ATOM 2040 C CA . ALA B 2 14 ? 65.165 109.675 -22.231 1.00 50.79 14 ALA B CA 1
ATOM 2041 C C . ALA B 2 14 ? 63.670 109.531 -22.506 1.00 55.95 14 ALA B C 1
ATOM 2042 O O . ALA B 2 14 ? 63.266 109.270 -23.640 1.00 63.78 14 ALA B O 1
ATOM 2044 N N . LEU B 2 15 ? 62.853 109.702 -21.471 1.00 52.98 15 LEU B N 1
ATOM 2045 C CA . LEU B 2 15 ? 61.411 109.549 -21.616 1.00 56.40 15 LEU B CA 1
ATOM 2046 C C . LEU B 2 15 ? 60.847 110.570 -22.606 1.00 59.50 15 LEU B C 1
ATOM 2047 O O . LEU B 2 15 ? 59.963 110.249 -23.402 1.00 59.29 15 LEU B O 1
ATOM 2052 N N . SER B 2 16 ? 61.366 111.794 -22.565 1.00 55.14 16 SER B N 1
ATOM 2053 C CA . SER B 2 16 ? 60.872 112.843 -23.447 1.00 54.81 16 SER B CA 1
ATOM 2054 C C . SER B 2 16 ? 61.213 112.516 -24.895 1.00 57.14 16 SER B C 1
ATOM 2055 O O . SER B 2 16 ? 60.448 112.832 -25.809 1.00 55.96 16 SER B O 1
ATOM 2058 N N . LEU B 2 17 ? 62.362 111.878 -25.102 1.00 49.52 17 LEU B N 1
ATOM 2059 C CA . LEU B 2 17 ? 62.756 111.444 -26.439 1.00 54.13 17 LEU B CA 1
ATOM 2060 C C . LEU B 2 17 ? 61.846 110.328 -26.946 1.00 60.17 17 LEU B C 1
ATOM 2061 O O . LEU B 2 17 ? 61.474 110.304 -28.121 1.00 61.32 17 LEU B O 1
ATOM 2066 N N . LEU B 2 18 ? 61.498 109.401 -26.058 1.00 56.39 18 LEU B N 1
ATOM 2067 C CA . LEU B 2 18 ? 60.574 108.326 -26.401 1.00 55.86 18 LEU B CA 1
ATOM 2068 C C . LEU B 2 18 ? 59.240 108.905 -26.862 1.00 58.83 18 LEU B C 1
ATOM 2069 O O . LEU B 2 18 ? 58.745 108.562 -27.934 1.00 62.64 18 LEU B O 1
ATOM 2074 N N . PHE B 2 19 ? 58.671 109.794 -26.051 1.00 53.87 19 PHE B N 1
ATOM 2075 C CA . PHE B 2 19 ? 57.405 110.440 -26.383 1.00 59.80 19 PHE B CA 1
ATOM 2076 C C . PHE B 2 19 ? 57.497 111.258 -27.670 1.00 55.99 19 PHE B C 1
ATOM 2077 O O . PHE B 2 19 ? 56.586 111.223 -28.502 1.00 53.73 19 PHE B O 1
ATOM 2085 N N . PHE B 2 20 ? 58.594 111.993 -27.826 1.00 53.98 20 PHE B N 1
ATOM 2086 C CA . PHE B 2 20 ? 58.867 112.723 -29.059 1.00 50.46 20 PHE B CA 1
ATOM 2087 C C . PHE B 2 20 ? 58.743 111.807 -30.270 1.00 55.78 20 PHE B C 1
ATOM 2088 O O . PHE B 2 20 ? 57.980 112.080 -31.196 1.00 59.34 20 PHE B O 1
ATOM 2096 N N . GLU B 2 21 ? 59.492 110.709 -30.241 1.00 60.88 21 GLU B N 1
ATOM 2097 C CA . GLU B 2 21 ? 59.498 109.739 -31.326 1.00 61.59 21 GLU B CA 1
ATOM 2098 C C . GLU B 2 21 ? 58.097 109.165 -31.573 1.00 60.92 21 GLU B C 1
ATOM 2099 O O . GLU B 2 21 ? 57.701 108.949 -32.720 1.00 62.87 21 GLU B O 1
ATOM 2105 N N . ASN B 2 22 ? 57.345 108.938 -30.497 1.00 58.42 22 ASN B N 1
ATOM 2106 C CA . ASN B 2 22 ? 55.977 108.437 -30.611 1.00 61.79 22 ASN B CA 1
ATOM 2107 C C . ASN B 2 22 ? 55.040 109.414 -31.319 1.00 59.83 22 ASN B C 1
ATOM 2108 O O . ASN B 2 22 ? 54.356 109.044 -32.271 1.00 63.64 22 ASN B O 1
ATOM 2113 N N . VAL B 2 23 ? 55.005 110.659 -30.851 1.00 59.42 23 VAL B N 1
ATOM 2114 C CA . VAL B 2 23 ? 54.066 111.643 -31.390 1.00 66.18 23 VAL B CA 1
ATOM 2115 C C . VAL B 2 23 ? 54.444 112.084 -32.807 1.00 71.21 23 VAL B C 1
ATOM 2116 O O . VAL B 2 23 ? 53.597 112.584 -33.548 1.00 72.71 23 VAL B O 1
ATOM 2120 N N . ARG B 2 24 ? 55.711 111.897 -33.177 1.00 67.24 24 ARG B N 1
ATOM 2121 C CA . ARG B 2 24 ? 56.169 112.131 -34.549 1.00 58.33 24 ARG B CA 1
ATOM 2122 C C . ARG B 2 24 ? 55.568 111.147 -35.542 1.00 57.85 24 ARG B C 1
ATOM 2123 O O . ARG B 2 24 ? 55.280 111.503 -36.683 1.00 71.30 24 ARG B O 1
ATOM 2131 N N . SER B 2 25 ? 55.419 109.896 -35.112 1.00 58.35 25 SER B N 1
ATOM 2132 C CA . SER B 2 25 ? 55.070 108.813 -36.029 1.00 66.79 25 SER B CA 1
ATOM 2133 C C . SER B 2 25 ? 53.680 108.995 -36.606 1.00 70.23 25 SER B C 1
ATOM 2134 O O . SER B 2 25 ? 52.809 109.597 -35.980 1.00 76.15 25 SER B O 1
ATOM 2137 N N . VAL B 2 26 ? 53.485 108.474 -37.811 1.00 74.94 26 VAL B N 1
ATOM 2138 C CA . VAL B 2 26 ? 52.219 108.620 -38.509 1.00 87.62 26 VAL B CA 1
ATOM 2139 C C . VAL B 2 26 ? 51.189 107.632 -37.975 1.00 90.13 26 VAL B C 1
ATOM 2140 O O . VAL B 2 26 ? 50.018 107.974 -37.796 1.00 95.00 26 VAL B O 1
ATOM 2144 N N . GLY B 2 27 ? 51.634 106.408 -37.711 1.00 84.45 27 GLY B N 1
ATOM 2145 C CA . GLY B 2 27 ? 50.763 105.387 -37.159 1.00 80.61 27 GLY B CA 1
ATOM 2146 C C . GLY B 2 27 ? 51.323 104.824 -35.871 1.00 78.92 27 GLY B C 1
ATOM 2147 O O . GLY B 2 27 ? 52.074 105.495 -35.167 1.00 85.13 27 GLY B O 1
ATOM 2148 N N . ASN B 2 28 ? 50.953 103.590 -35.554 1.00 78.63 28 ASN B N 1
ATOM 2149 C CA . ASN B 2 28 ? 51.528 102.906 -34.407 1.00 75.56 28 ASN B CA 1
ATOM 2150 C C . ASN B 2 28 ? 53.029 102.757 -34.602 1.00 78.20 28 ASN B C 1
ATOM 2151 O O . ASN B 2 28 ? 53.524 102.796 -35.729 1.00 85.02 28 ASN B O 1
ATOM 2156 N N . GLN B 2 29 ? 53.760 102.598 -33.507 1.00 75.97 29 GLN B N 1
ATOM 2157 C CA . GLN B 2 29 ? 55.208 102.542 -33.601 1.00 72.55 29 GLN B CA 1
ATOM 2158 C C . GLN B 2 29 ? 55.813 101.507 -32.665 1.00 73.55 29 GLN B C 1
ATOM 2159 O O . GLN B 2 29 ? 55.286 101.230 -31.587 1.00 70.95 29 GLN B O 1
ATOM 2173 N N . GLY B 2 31 ? 59.802 99.628 -31.346 1.00 66.73 31 GLY B N 1
ATOM 2174 C CA . GLY B 2 31 ? 61.235 99.821 -31.248 1.00 61.05 31 GLY B CA 1
ATOM 2175 C C . GLY B 2 31 ? 61.813 99.087 -30.060 1.00 67.28 31 GLY B C 1
ATOM 2176 O O . GLY B 2 31 ? 61.128 98.296 -29.412 1.00 76.00 31 GLY B O 1
ATOM 2177 N N . PHE B 2 32 ? 63.078 99.357 -29.765 1.00 65.51 32 PHE B N 1
ATOM 2178 C CA . PHE B 2 32 ? 63.756 98.665 -28.684 1.00 63.92 32 PHE B CA 1
ATOM 2179 C C . PHE B 2 32 ? 64.196 99.610 -27.571 1.00 67.61 32 PHE B C 1
ATOM 2180 O O . PHE B 2 32 ? 64.442 100.796 -27.796 1.00 64.22 32 PHE B O 1
ATOM 2188 N N . LEU B 2 33 ? 64.270 99.060 -26.363 1.00 69.33 33 LEU B N 1
ATOM 2189 C CA . LEU B 2 33 ? 64.779 99.764 -25.197 1.00 60.95 33 LEU B CA 1
ATOM 2190 C C . LEU B 2 33 ? 66.242 99.399 -24.985 1.00 67.51 33 LEU B C 1
ATOM 2191 O O . LEU B 2 33 ? 66.599 98.224 -24.996 1.00 62.21 33 LEU B O 1
ATOM 2196 N N . LEU B 2 34 ? 67.083 100.409 -24.791 1.00 57.43 34 LEU B N 1
ATOM 2197 C CA . LEU B 2 34 ? 68.486 100.174 -24.497 1.00 60.52 34 LEU B CA 1
ATOM 2198 C C . LEU B 2 34 ? 68.821 100.687 -23.108 1.00 65.40 34 LEU B C 1
ATOM 2199 O O . LEU B 2 34 ? 68.357 101.749 -22.696 1.00 65.31 34 LEU B O 1
ATOM 2204 N N . GLY B 2 35 ? 69.627 99.927 -22.379 1.00 62.28 35 GLY B N 1
ATOM 2205 C CA . GLY B 2 35 ? 69.968 100.314 -21.028 1.00 58.27 35 GLY B CA 1
ATOM 2206 C C . GLY B 2 35 ? 70.824 99.290 -20.322 1.00 64.56 35 GLY B C 1
ATOM 2207 O O . GLY B 2 35 ? 71.574 98.547 -20.949 1.00 67.05 35 GLY B O 1
ATOM 2208 N N . GLU B 2 36 ? 70.700 99.254 -19.002 1.00 69.22 36 GLU B N 1
ATOM 2209 C CA . GLU B 2 36 ? 71.530 98.396 -18.179 1.00 66.93 36 GLU B CA 1
ATOM 2210 C C . GLU B 2 36 ? 70.766 97.934 -16.947 1.00 70.64 36 GLU B C 1
ATOM 2211 O O . GLU B 2 36 ? 69.969 98.687 -16.379 1.00 71.58 36 GLU B O 1
ATOM 2217 N N . ALA B 2 37 ? 71.007 96.690 -16.548 1.00 71.70 37 ALA B N 1
ATOM 2218 C CA . ALA B 2 37 ? 70.432 96.141 -15.327 1.00 68.73 37 ALA B CA 1
ATOM 2219 C C . ALA B 2 37 ? 71.453 96.188 -14.197 1.00 74.93 37 ALA B C 1
ATOM 2220 O O . ALA B 2 37 ? 72.613 95.823 -14.380 1.00 80.16 37 ALA B O 1
ATOM 2222 N N . LEU B 2 38 ? 71.017 96.645 -13.030 1.00 77.25 38 LEU B N 1
ATOM 2223 C CA . LEU B 2 38 ? 71.888 96.733 -11.867 1.00 74.72 38 LEU B CA 1
ATOM 2224 C C . LEU B 2 38 ? 71.298 95.951 -10.700 1.00 76.66 38 LEU B C 1
ATOM 2225 O O . LEU B 2 38 ? 70.078 95.892 -10.542 1.00 79.86 38 LEU B O 1
ATOM 2230 N N . GLU B 2 39 ? 72.167 95.349 -9.892 1.00 79.15 39 GLU B N 1
ATOM 2231 C CA . GLU B 2 39 ? 71.742 94.608 -8.707 1.00 84.61 39 GLU B CA 1
ATOM 2232 C C . GLU B 2 39 ? 72.223 95.280 -7.425 1.00 88.19 39 GLU B C 1
ATOM 2233 O O . GLU B 2 39 ? 73.366 95.728 -7.339 1.00 82.08 39 GLU B O 1
ATOM 2239 N N . PHE B 2 40 ? 71.350 95.334 -6.426 1.00 89.88 40 PHE B N 1
ATOM 2240 C CA . PHE B 2 40 ? 71.716 95.874 -5.122 1.00 91.78 40 PHE B CA 1
ATOM 2241 C C . PHE B 2 40 ? 71.335 94.903 -4.015 1.00 101.76 40 PHE B C 1
ATOM 2242 O O . PHE B 2 40 ? 70.352 94.173 -4.131 1.00 105.89 40 PHE B O 1
ATOM 2250 N N . ILE B 2 41 ? 72.122 94.900 -2.945 1.00 105.09 41 ILE B N 1
ATOM 2251 C CA . ILE B 2 41 ? 71.860 94.036 -1.800 1.00 106.40 41 ILE B CA 1
ATOM 2252 C C . ILE B 2 41 ? 71.339 94.854 -0.624 1.00 111.71 41 ILE B C 1
ATOM 2253 O O . ILE B 2 41 ? 72.002 95.780 -0.160 1.00 107.02 41 ILE B O 1
ATOM 2258 N N . VAL B 2 42 ? 70.145 94.510 -0.149 1.00 121.50 42 VAL B N 1
ATOM 2259 C CA . VAL B 2 42 ? 69.516 95.242 0.945 1.00 127.18 42 VAL B CA 1
ATOM 2260 C C . VAL B 2 42 ? 68.918 94.297 1.985 1.00 131.97 42 VAL B C 1
ATOM 2261 O O . VAL B 2 42 ? 69.419 93.192 2.198 1.00 133.41 42 VAL B O 1
ATOM 2265 N N . GLU B 2 53 ? 68.828 89.683 4.242 1.00 123.93 53 GLU B N 1
ATOM 2266 C CA . GLU B 2 53 ? 69.590 90.120 3.078 1.00 126.85 53 GLU B CA 1
ATOM 2267 C C . GLU B 2 53 ? 68.857 89.787 1.782 1.00 125.79 53 GLU B C 1
ATOM 2268 O O . GLU B 2 53 ? 68.710 88.619 1.424 1.00 125.48 53 GLU B O 1
ATOM 2274 N N . THR B 2 54 ? 68.404 90.822 1.083 1.00 126.14 54 THR B N 1
ATOM 2275 C CA . THR B 2 54 ? 67.637 90.645 -0.145 1.00 126.14 54 THR B CA 1
ATOM 2276 C C . THR B 2 54 ? 68.248 91.426 -1.308 1.00 121.77 54 THR B C 1
ATOM 2277 O O . THR B 2 54 ? 68.905 92.448 -1.104 1.00 129.02 54 THR B O 1
ATOM 2281 N N . VAL B 2 55 ? 68.025 90.944 -2.526 1.00 111.30 55 VAL B N 1
ATOM 2282 C CA . VAL B 2 55 ? 68.576 91.582 -3.720 1.00 104.62 55 VAL B CA 1
ATOM 2283 C C . VAL B 2 55 ? 67.505 92.252 -4.577 1.00 98.80 55 VAL B C 1
ATOM 2284 O O . VAL B 2 55 ? 66.507 91.629 -4.934 1.00 100.95 55 VAL B O 1
ATOM 2288 N N . LYS B 2 56 ? 67.719 93.520 -4.914 1.00 92.41 56 LYS B N 1
ATOM 2289 C CA . LYS B 2 56 ? 66.795 94.234 -5.788 1.00 93.31 56 LYS B CA 1
ATOM 2290 C C . LYS B 2 56 ? 67.439 94.537 -7.141 1.00 84.74 56 LYS B C 1
ATOM 2291 O O . LYS B 2 56 ? 68.657 94.703 -7.237 1.00 80.58 56 LYS B O 1
ATOM 2297 N N . ILE B 2 57 ? 66.615 94.605 -8.182 1.00 70.57 57 ILE B N 1
ATOM 2298 C CA . ILE B 2 57 ? 67.101 94.838 -9.538 1.00 74.32 57 ILE B CA 1
ATOM 2299 C C . ILE B 2 57 ? 66.636 96.186 -10.076 1.00 76.42 57 ILE B C 1
ATOM 2300 O O . ILE B 2 57 ? 65.436 96.458 -10.120 1.00 79.76 57 ILE B O 1
ATOM 2305 N N . HIS B 2 58 ? 67.580 97.029 -10.486 1.00 79.87 58 HIS B N 1
ATOM 2306 C CA . HIS B 2 58 ? 67.245 98.263 -11.200 1.00 70.51 58 HIS B CA 1
ATOM 2307 C C . HIS B 2 58 ? 67.549 98.108 -12.683 1.00 67.65 58 HIS B C 1
ATOM 2308 O O . HIS B 2 58 ? 68.689 97.849 -13.065 1.00 71.45 58 HIS B O 1
ATOM 2315 N N . ILE B 2 59 ? 66.530 98.263 -13.517 1.00 67.76 59 ILE B N 1
ATOM 2316 C CA . ILE B 2 59 ? 66.727 98.240 -14.960 1.00 65.76 59 ILE B CA 1
ATOM 2317 C C . ILE B 2 59 ? 66.529 99.643 -15.513 1.00 65.90 59 ILE B C 1
ATOM 2318 O O . ILE B 2 59 ? 65.399 100.130 -15.623 1.00 65.62 59 ILE B O 1
ATOM 2323 N N . ASN B 2 60 ? 67.638 100.291 -15.853 1.00 63.07 60 ASN B N 1
ATOM 2324 C CA . ASN B 2 60 ? 67.608 101.669 -16.315 1.00 61.13 60 ASN B CA 1
ATOM 2325 C C . ASN B 2 60 ? 67.589 101.793 -17.835 1.00 64.98 60 ASN B C 1
ATOM 2326 O O . ASN B 2 60 ? 68.468 101.268 -18.526 1.00 64.92 60 ASN B O 1
ATOM 2331 N N . VAL B 2 61 ? 66.581 102.495 -18.344 1.00 63.79 61 VAL B N 1
ATOM 2332 C CA . VAL B 2 61 ? 66.467 102.776 -19.770 1.00 61.00 61 VAL B CA 1
ATOM 2333 C C . VAL B 2 61 ? 67.221 104.054 -20.119 1.00 68.16 61 VAL B C 1
ATOM 2334 O O . VAL B 2 61 ? 66.860 105.140 -19.668 1.00 77.18 61 VAL B O 1
ATOM 2338 N N . GLU B 2 62 ? 68.271 103.915 -20.921 1.00 69.75 62 GLU B N 1
ATOM 2339 C CA . GLU B 2 62 ? 69.139 105.040 -21.257 1.00 67.58 62 GLU B CA 1
ATOM 2340 C C . GLU B 2 62 ? 68.774 105.666 -22.601 1.00 66.90 62 GLU B C 1
ATOM 2341 O O . GLU B 2 62 ? 69.039 106.844 -22.840 1.00 70.91 62 GLU B O 1
ATOM 2347 N N . ALA B 2 63 ? 68.174 104.869 -23.479 1.00 56.95 63 ALA B N 1
ATOM 2348 C CA . ALA B 2 63 ? 67.896 105.318 -24.835 1.00 56.03 63 ALA B CA 1
ATOM 2349 C C . ALA B 2 63 ? 66.946 104.374 -25.555 1.00 60.04 63 ALA B C 1
ATOM 2350 O O . ALA B 2 63 ? 66.715 103.248 -25.114 1.00 63.52 63 ALA B O 1
ATOM 2352 N N . ILE B 2 64 ? 66.399 104.841 -26.671 1.00 53.84 64 ILE B N 1
ATOM 2353 C CA . ILE B 2 64 ? 65.463 104.042 -27.445 1.00 57.59 64 ILE B CA 1
ATOM 2354 C C . ILE B 2 64 ? 65.704 104.225 -28.938 1.00 63.00 64 ILE B C 1
ATOM 2355 O O . ILE B 2 64 ? 66.237 105.246 -29.368 1.00 64.29 64 ILE B O 1
ATOM 2360 N N . VAL B 2 65 ? 65.319 103.224 -29.722 1.00 62.96 65 VAL B N 1
ATOM 2361 C CA . VAL B 2 65 ? 65.443 103.295 -31.170 1.00 62.93 65 VAL B CA 1
ATOM 2362 C C . VAL B 2 65 ? 64.205 102.690 -31.816 1.00 65.47 65 VAL B C 1
ATOM 2363 O O . VAL B 2 65 ? 63.705 101.661 -31.369 1.00 67.32 65 VAL B O 1
ATOM 2367 N N . THR B 2 66 ? 63.702 103.335 -32.860 1.00 61.74 66 THR B N 1
ATOM 2368 C CA . THR B 2 66 ? 62.529 102.818 -33.544 1.00 57.95 66 THR B CA 1
ATOM 2369 C C . THR B 2 66 ? 62.953 101.873 -34.654 1.00 65.68 66 THR B C 1
ATOM 2370 O O . THR B 2 66 ? 64.085 101.931 -35.133 1.00 74.20 66 THR B O 1
ATOM 2374 N N . CYS B 2 67 ? 62.039 100.996 -35.051 1.00 64.86 67 CYS B N 1
ATOM 2375 C CA . CYS B 2 67 ? 62.265 100.111 -36.177 1.00 71.70 67 CYS B CA 1
ATOM 2376 C C . CYS B 2 67 ? 60.945 99.652 -36.773 1.00 85.24 67 CYS B C 1
ATOM 2377 O O . CYS B 2 67 ? 60.019 99.302 -36.044 1.00 90.77 67 CYS B O 1
ATOM 2380 N N . PRO B 2 68 ? 60.849 99.662 -38.108 1.00 93.47 68 PRO B N 1
ATOM 2381 C CA . PRO B 2 68 ? 59.669 99.119 -38.787 1.00 98.84 68 PRO B CA 1
ATOM 2382 C C . PRO B 2 68 ? 59.579 97.607 -38.595 1.00 99.62 68 PRO B C 1
ATOM 2383 O O . PRO B 2 68 ? 60.461 96.876 -39.051 1.00 99.73 68 PRO B O 1
ATOM 2387 N N . LEU B 2 69 ? 58.524 97.153 -37.924 1.00 92.18 69 LEU B N 1
ATOM 2388 C CA . LEU B 2 69 ? 58.369 95.745 -37.578 1.00 85.19 69 LEU B CA 1
ATOM 2389 C C . LEU B 2 69 ? 58.393 94.837 -38.803 1.00 88.68 69 LEU B C 1
ATOM 2390 O O . LEU B 2 69 ? 58.747 93.663 -38.708 1.00 96.61 69 LEU B O 1
ATOM 2395 N N . ALA B 2 70 ? 58.016 95.387 -39.951 1.00 83.53 70 ALA B N 1
ATOM 2396 C CA . ALA B 2 70 ? 57.955 94.613 -41.184 1.00 84.90 70 ALA B CA 1
ATOM 2397 C C . ALA B 2 70 ? 59.350 94.233 -41.668 1.00 90.03 70 ALA B C 1
ATOM 2398 O O . ALA B 2 70 ? 59.519 93.253 -42.386 1.00 101.38 70 ALA B O 1
ATOM 2400 N N . ASP B 2 71 ? 60.347 95.012 -41.265 1.00 92.19 71 ASP B N 1
ATOM 2401 C CA . ASP B 2 71 ? 61.728 94.758 -41.659 1.00 100.58 71 ASP B CA 1
ATOM 2402 C C . ASP B 2 71 ? 62.338 93.596 -40.873 1.00 102.06 71 ASP B C 1
ATOM 2403 O O . ASP B 2 71 ? 63.515 93.269 -41.043 1.00 104.68 71 ASP B O 1
ATOM 2408 N N . LEU B 2 72 ? 61.532 92.972 -40.019 1.00 100.51 72 LEU B N 1
ATOM 2409 C CA . LEU B 2 72 ? 62.017 91.902 -39.155 1.00 96.16 72 LEU B CA 1
ATOM 2410 C C . LEU B 2 72 ? 61.162 90.636 -39.235 1.00 94.26 72 LEU B C 1
ATOM 2411 O O . LEU B 2 72 ? 61.529 89.601 -38.679 1.00 92.16 72 LEU B O 1
ATOM 2416 N N . LEU B 2 73 ? 60.028 90.720 -39.924 1.00 91.23 73 LEU B N 1
ATOM 2417 C CA . LEU B 2 73 ? 59.083 89.609 -39.971 1.00 95.98 73 LEU B CA 1
ATOM 2418 C C . LEU B 2 73 ? 59.341 88.667 -41.147 1.00 105.94 73 LEU B C 1
ATOM 2419 O O . LEU B 2 73 ? 60.367 88.764 -41.818 1.00 111.62 73 LEU B O 1
ATOM 2424 N N . HIS B 2 74 ? 58.402 87.753 -41.382 1.00 108.40 74 HIS B N 1
ATOM 2425 C CA . HIS B 2 74 ? 58.503 86.796 -42.479 1.00 110.03 74 HIS B CA 1
ATOM 2426 C C . HIS B 2 74 ? 57.424 87.035 -43.533 1.00 114.26 74 HIS B C 1
ATOM 2427 O O . HIS B 2 74 ? 56.234 86.841 -43.276 1.00 120.06 74 HIS B O 1
ATOM 2434 N N . ASN B 2 78 ? 53.847 86.736 -39.211 1.00 102.79 78 ASN B N 1
ATOM 2435 C CA . ASN B 2 78 ? 54.188 87.612 -38.094 1.00 109.07 78 ASN B CA 1
ATOM 2436 C C . ASN B 2 78 ? 55.264 87.005 -37.193 1.00 119.71 78 ASN B C 1
ATOM 2437 O O . ASN B 2 78 ? 55.341 87.311 -36.002 1.00 118.74 78 ASN B O 1
ATOM 2439 N N . HIS B 2 79 ? 56.094 86.145 -37.775 1.00 120.17 79 HIS B N 1
ATOM 2440 C CA . HIS B 2 79 ? 57.205 85.533 -37.057 1.00 120.27 79 HIS B CA 1
ATOM 2441 C C . HIS B 2 79 ? 58.476 86.346 -37.289 1.00 109.16 79 HIS B C 1
ATOM 2442 O O . HIS B 2 79 ? 58.776 86.726 -38.422 1.00 115.37 79 HIS B O 1
ATOM 2449 N N . ILE B 2 80 ? 59.215 86.619 -36.218 1.00 95.11 80 ILE B N 1
ATOM 2450 C CA . ILE B 2 80 ? 60.450 87.388 -36.321 1.00 87.27 80 ILE B CA 1
ATOM 2451 C C . ILE B 2 80 ? 61.541 86.645 -37.092 1.00 93.30 80 ILE B C 1
ATOM 2452 O O . ILE B 2 80 ? 61.854 85.491 -36.798 1.00 95.85 80 ILE B O 1
ATOM 2457 N N . ASN B 2 81 ? 62.109 87.321 -38.086 1.00 94.42 81 ASN B N 1
ATOM 2458 C CA . ASN B 2 81 ? 63.256 86.810 -38.826 1.00 99.89 81 ASN B CA 1
ATOM 2459 C C . ASN B 2 81 ? 64.538 87.140 -38.072 1.00 100.49 81 ASN B C 1
ATOM 2460 O O . ASN B 2 81 ? 65.002 88.280 -38.103 1.00 96.10 81 ASN B O 1
ATOM 2465 N N . LYS B 2 82 ? 65.110 86.142 -37.404 1.00 105.01 82 LYS B N 1
ATOM 2466 C CA . LYS B 2 82 ? 66.245 86.368 -36.511 1.00 106.21 82 LYS B CA 1
ATOM 2467 C C . LYS B 2 82 ? 67.448 86.991 -37.209 1.00 104.23 82 LYS B C 1
ATOM 2468 O O . LYS B 2 82 ? 68.111 87.860 -36.642 1.00 104.18 82 LYS B O 1
ATOM 2474 N N . GLU B 2 83 ? 67.733 86.555 -38.432 1.00 97.27 83 GLU B N 1
ATOM 2475 C CA . GLU B 2 83 ? 68.848 87.124 -39.181 1.00 105.79 83 GLU B CA 1
ATOM 2476 C C . GLU B 2 83 ? 68.603 88.601 -39.483 1.00 107.46 83 GLU B C 1
ATOM 2477 O O . GLU B 2 83 ? 69.519 89.423 -39.394 1.00 106.12 83 GLU B O 1
ATOM 2483 N N . LYS B 2 84 ? 67.362 88.935 -39.828 1.00 100.86 84 LYS B N 1
ATOM 2484 C CA . LYS B 2 84 ? 66.993 90.321 -40.092 1.00 89.18 84 LYS B CA 1
ATOM 2485 C C . LYS B 2 84 ? 67.140 91.167 -38.836 1.00 85.67 84 LYS B C 1
ATOM 2486 O O . LYS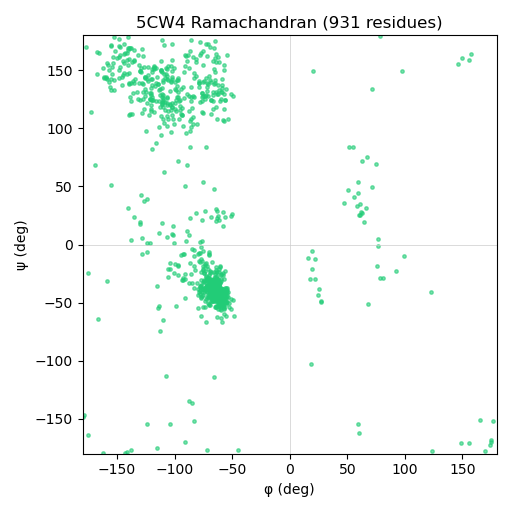 B 2 84 ? 67.602 92.306 -38.897 1.00 88.42 84 LYS B O 1
ATOM 2492 N N . LEU B 2 85 ? 66.741 90.597 -37.702 1.00 86.82 85 LEU B N 1
ATOM 2493 C CA . LEU B 2 85 ? 66.837 91.273 -36.411 1.00 89.38 85 LEU B CA 1
ATOM 2494 C C . LEU B 2 85 ? 68.291 91.496 -36.007 1.00 89.08 85 LEU B C 1
ATOM 2495 O O . LEU B 2 85 ? 68.663 92.584 -35.569 1.00 84.42 85 LEU B O 1
ATOM 2500 N N . LYS B 2 86 ? 69.104 90.453 -36.147 1.00 93.40 86 LYS B N 1
ATOM 2501 C CA . LYS B 2 86 ? 70.534 90.555 -35.892 1.00 95.40 86 LYS B CA 1
ATOM 2502 C C . LYS B 2 86 ? 71.137 91.623 -36.790 1.00 93.38 86 LYS B C 1
ATOM 2503 O O . LYS B 2 86 ? 71.986 92.407 -36.366 1.00 91.53 86 LYS B O 1
ATOM 2509 N N . ASP B 2 87 ? 70.678 91.644 -38.037 1.00 95.39 87 ASP B N 1
ATOM 2510 C CA . ASP B 2 87 ? 71.184 92.564 -39.044 1.00 101.08 87 ASP B CA 1
ATOM 2511 C C . ASP B 2 87 ? 70.886 94.019 -38.695 1.00 95.96 87 ASP B C 1
ATOM 2512 O O . ASP B 2 87 ? 71.692 94.908 -38.970 1.00 102.18 87 ASP B O 1
ATOM 2517 N N . PHE B 2 88 ? 69.726 94.260 -38.093 1.00 83.04 88 PHE B N 1
ATOM 2518 C CA . PHE B 2 88 ? 69.332 95.614 -37.734 1.00 80.01 88 PHE B CA 1
ATOM 2519 C C . PHE B 2 88 ? 70.012 96.076 -36.451 1.00 84.90 88 PHE B C 1
ATOM 2520 O O . PHE B 2 88 ? 70.659 97.123 -36.428 1.00 85.79 88 PHE B O 1
ATOM 2528 N N . VAL B 2 89 ? 69.852 95.298 -35.385 1.00 88.58 89 VAL B N 1
ATOM 2529 C CA . VAL B 2 89 ? 70.421 95.648 -34.087 1.00 87.72 89 VAL B CA 1
ATOM 2530 C C . VAL B 2 89 ? 71.937 95.778 -34.178 1.00 87.66 89 VAL B C 1
ATOM 2531 O O . VAL B 2 89 ? 72.493 96.817 -33.827 1.00 83.02 89 VAL B O 1
ATOM 2535 N N . ARG B 2 90 ? 72.597 94.722 -34.642 1.00 89.71 90 ARG B N 1
ATOM 2536 C CA . ARG B 2 90 ? 73.995 94.813 -35.051 1.00 96.71 90 ARG B CA 1
ATOM 2537 C C . ARG B 2 90 ? 74.925 95.376 -33.975 1.00 103.17 90 ARG B C 1
ATOM 2538 O O . ARG B 2 90 ? 75.202 96.571 -33.959 1.00 119.99 90 ARG B O 1
ATOM 2546 N N . ASP B 2 91 ? 75.384 94.511 -33.076 1.00 92.69 91 ASP B N 1
ATOM 2547 C CA . ASP B 2 91 ? 76.389 94.858 -32.065 1.00 105.16 91 ASP B CA 1
ATOM 2548 C C . ASP B 2 91 ? 75.820 95.699 -30.917 1.00 100.91 91 ASP B C 1
ATOM 2549 O O . ASP B 2 91 ? 76.419 95.776 -29.842 1.00 103.98 91 ASP B O 1
ATOM 2554 N N . LYS B 2 92 ? 74.662 96.312 -31.134 1.00 92.35 92 LYS B N 1
ATOM 2555 C CA . LYS B 2 92 ? 73.988 97.059 -30.078 1.00 88.41 92 LYS B CA 1
ATOM 2556 C C . LYS B 2 92 ? 73.134 96.129 -29.222 1.00 90.98 92 LYS B C 1
ATOM 2557 O O . LYS B 2 92 ? 72.545 96.555 -28.227 1.00 90.05 92 LYS B O 1
ATOM 2563 N N . SER B 2 93 ? 73.080 94.857 -29.616 1.00 91.64 93 SER B N 1
ATOM 2564 C CA . SER B 2 93 ? 72.177 93.884 -29.002 1.00 90.12 93 SER B CA 1
ATOM 2565 C C . SER B 2 93 ? 72.467 93.640 -27.522 1.00 92.15 93 SER B C 1
ATOM 2566 O O . SER B 2 93 ? 71.585 93.220 -26.770 1.00 86.41 93 SER B O 1
ATOM 2569 N N . LYS B 2 94 ? 73.701 93.901 -27.105 1.00 91.33 94 LYS B N 1
ATOM 2570 C CA . LYS B 2 94 ? 74.069 93.748 -25.704 1.00 99.21 94 LYS B CA 1
ATOM 2571 C C . LYS B 2 94 ? 73.386 94.803 -24.833 1.00 98.77 94 LYS B C 1
ATOM 2572 O O . LYS B 2 94 ? 73.212 94.608 -23.630 1.00 104.83 94 LYS B O 1
ATOM 2578 N N . GLN B 2 95 ? 72.987 95.913 -25.447 1.00 89.58 95 GLN B N 1
ATOM 2579 C CA . GLN B 2 95 ? 72.373 97.014 -24.711 1.00 78.62 95 GLN B CA 1
ATOM 2580 C C . GLN B 2 95 ? 70.855 96.908 -24.673 1.00 76.56 95 GLN B C 1
ATOM 2581 O O . GLN B 2 95 ? 70.191 97.683 -23.979 1.00 75.85 95 GLN B O 1
ATOM 2587 N N . VAL B 2 96 ? 70.305 95.959 -25.423 1.00 74.32 96 VAL B N 1
ATOM 2588 C CA . VAL B 2 96 ? 68.855 95.819 -25.501 1.00 73.37 96 VAL B CA 1
ATOM 2589 C C . VAL B 2 96 ? 68.312 95.117 -24.262 1.00 74.29 96 VAL B C 1
ATOM 2590 O O . VAL B 2 96 ? 68.708 93.995 -23.947 1.00 84.25 96 VAL B O 1
ATOM 2594 N N . ILE B 2 97 ? 67.404 95.791 -23.567 1.00 62.47 97 ILE B N 1
ATOM 2595 C CA . ILE B 2 97 ? 66.836 95.278 -22.329 1.00 66.24 97 ILE B CA 1
ATOM 2596 C C . ILE B 2 97 ? 65.321 95.142 -22.423 1.00 66.83 97 ILE B C 1
ATOM 2597 O O . ILE B 2 97 ? 64.662 94.751 -21.459 1.00 71.37 97 ILE B O 1
ATOM 2602 N N . GLY B 2 98 ? 64.775 95.476 -23.586 1.00 60.54 98 GLY B N 1
ATOM 2603 C CA . GLY B 2 98 ? 63.346 95.386 -23.810 1.00 60.26 98 GLY B CA 1
ATOM 2604 C C . GLY B 2 98 ? 62.927 95.962 -25.147 1.00 61.59 98 GLY B C 1
ATOM 2605 O O . GLY B 2 98 ? 63.762 96.309 -25.981 1.00 64.85 98 GLY B O 1
ATOM 2606 N N . TRP B 2 99 ? 61.622 96.051 -25.355 1.00 61.66 99 TRP B N 1
ATOM 2607 C CA . TRP B 2 99 ? 61.081 96.668 -26.556 1.00 64.68 99 TRP B CA 1
ATOM 2608 C C . TRP B 2 99 ? 59.875 97.505 -26.164 1.00 65.92 99 TRP B C 1
ATOM 2609 O O . TRP B 2 99 ? 59.395 97.420 -25.033 1.00 65.19 99 TRP B O 1
ATOM 2620 N N . PHE B 2 100 ? 59.387 98.322 -27.088 1.00 60.57 100 PHE B N 1
ATOM 2621 C CA . PHE B 2 100 ? 58.227 99.148 -26.795 1.00 59.68 100 PHE B CA 1
ATOM 2622 C C . PHE B 2 100 ? 57.250 99.147 -27.956 1.00 64.63 100 PHE B C 1
ATOM 2623 O O . PHE B 2 100 ? 57.620 98.888 -29.102 1.00 69.82 100 PHE B O 1
ATOM 2631 N N . CYS B 2 101 ? 55.997 99.441 -27.643 1.00 61.80 101 CYS B N 1
ATOM 2632 C CA . CYS B 2 101 ? 54.945 99.496 -28.638 1.00 56.61 101 CYS B CA 1
ATOM 2633 C C . CYS B 2 101 ? 54.062 100.697 -28.361 1.00 60.60 101 CYS B C 1
ATOM 2634 O O . CYS B 2 101 ? 53.526 100.834 -27.262 1.00 69.46 101 CYS B O 1
ATOM 2637 N N . PHE B 2 102 ? 53.919 101.571 -29.351 1.00 62.26 102 PHE B N 1
ATOM 2638 C CA . PHE B 2 102 ? 53.106 102.774 -29.193 1.00 55.10 102 PHE B CA 1
ATOM 2639 C C . PHE B 2 102 ? 51.847 102.691 -30.035 1.00 57.19 102 PHE B C 1
ATOM 2640 O O . PHE B 2 102 ? 51.913 102.443 -31.236 1.00 68.93 102 PHE B O 1
ATOM 2648 N N . ARG B 2 103 ? 50.697 102.899 -29.404 1.00 62.03 103 ARG B N 1
ATOM 2649 C CA . ARG B 2 103 ? 49.421 102.846 -30.110 1.00 63.89 103 ARG B CA 1
ATOM 2650 C C . ARG B 2 103 ? 48.667 104.168 -30.010 1.00 65.74 103 ARG B C 1
ATOM 2651 O O . ARG B 2 103 ? 48.569 104.756 -28.934 1.00 65.20 103 ARG B O 1
ATOM 2659 N N . ARG B 2 104 ? 48.137 104.627 -31.141 1.00 71.25 104 ARG B N 1
ATOM 2660 C CA . ARG B 2 104 ? 47.404 105.888 -31.205 1.00 76.74 104 ARG B CA 1
ATOM 2661 C C . ARG B 2 104 ? 45.908 105.717 -30.979 1.00 79.12 104 ARG B C 1
ATOM 2662 O O . ARG B 2 104 ? 45.372 104.613 -31.083 1.00 75.86 104 ARG B O 1
ATOM 2670 N N . ASN B 2 105 ? 45.250 106.835 -30.683 1.00 82.09 105 ASN B N 1
ATOM 2671 C CA . ASN B 2 105 ? 43.798 106.921 -30.605 1.00 88.20 105 ASN B CA 1
ATOM 2672 C C . ASN B 2 105 ? 43.150 105.803 -29.805 1.00 93.73 105 ASN B C 1
ATOM 2673 O O . ASN B 2 105 ? 42.062 105.338 -30.137 1.00 103.60 105 ASN B O 1
ATOM 2678 N N . THR B 2 106 ? 43.829 105.375 -28.749 1.00 95.59 106 THR B N 1
ATOM 2679 C CA . THR B 2 106 ? 43.277 104.376 -27.845 1.00 95.36 106 THR B CA 1
ATOM 2680 C C . THR B 2 106 ? 43.702 104.658 -26.415 1.00 102.22 106 THR B C 1
ATOM 2681 O O . THR B 2 106 ? 44.806 105.143 -26.163 1.00 96.43 106 THR B O 1
ATOM 2685 N N . THR B 2 107 ? 42.814 104.349 -25.480 1.00 109.96 107 THR B N 1
ATOM 2686 C CA . THR B 2 107 ? 43.109 104.504 -24.066 1.00 116.47 107 THR B CA 1
ATOM 2687 C C . THR B 2 107 ? 43.489 103.152 -23.471 1.00 115.86 107 THR B C 1
ATOM 2688 O O . THR B 2 107 ? 44.070 103.081 -22.387 1.00 115.91 107 THR B O 1
ATOM 2692 N N . ASN B 2 108 ? 43.160 102.085 -24.196 1.00 114.11 108 ASN B N 1
ATOM 2693 C CA . ASN B 2 108 ? 43.463 100.725 -23.762 1.00 106.94 108 ASN B CA 1
ATOM 2694 C C . ASN B 2 108 ? 44.960 100.471 -23.658 1.00 93.19 108 ASN B C 1
ATOM 2695 O O . ASN B 2 108 ? 45.720 100.741 -24.591 1.00 89.43 108 ASN B O 1
ATOM 2700 N N . LEU B 2 109 ? 45.376 99.937 -22.517 1.00 86.83 109 LEU B N 1
ATOM 2701 C CA . LEU B 2 109 ? 46.783 99.693 -22.262 1.00 82.92 109 LEU B CA 1
ATOM 2702 C C . LEU B 2 109 ? 47.023 98.222 -21.906 1.00 91.15 109 LEU B C 1
ATOM 2703 O O . LEU B 2 109 ? 47.837 97.904 -21.040 1.00 92.74 109 LEU B O 1
ATOM 2708 N N . THR B 2 110 ? 46.310 97.332 -22.591 1.00 97.44 110 THR B N 1
ATOM 2709 C CA . THR B 2 110 ? 46.412 95.896 -22.342 1.00 101.73 110 THR B CA 1
ATOM 2710 C C . THR B 2 110 ? 47.248 95.199 -23.411 1.00 95.39 110 THR B C 1
ATOM 2711 O O . THR B 2 110 ? 47.152 95.524 -24.594 1.00 99.25 110 THR B O 1
ATOM 2715 N N . LEU B 2 111 ? 48.066 94.237 -22.991 1.00 85.67 111 LEU B N 1
ATOM 2716 C CA . LEU B 2 111 ? 48.910 93.501 -23.926 1.00 75.74 111 LEU B CA 1
ATOM 2717 C C . LEU B 2 111 ? 48.082 92.638 -24.866 1.00 81.70 111 LEU B C 1
ATOM 2718 O O . LEU B 2 111 ? 47.298 91.794 -24.430 1.00 78.95 111 LEU B O 1
ATOM 2723 N N . THR B 2 112 ? 48.264 92.860 -26.163 1.00 86.31 112 THR B N 1
ATOM 2724 C CA . THR B 2 112 ? 47.572 92.085 -27.187 1.00 81.35 112 THR B CA 1
ATOM 2725 C C . THR B 2 112 ? 48.304 90.760 -27.411 1.00 82.26 112 THR B C 1
ATOM 2726 O O . THR B 2 112 ? 49.477 90.634 -27.057 1.00 82.37 112 THR B O 1
ATOM 2730 N N . LEU B 2 113 ? 47.617 89.774 -27.982 1.00 84.31 113 LEU B N 1
ATOM 2731 C CA . LEU B 2 113 ? 48.222 88.464 -28.219 1.00 82.39 113 LEU B CA 1
ATOM 2732 C C . LEU B 2 113 ? 49.459 88.558 -29.111 1.00 85.87 113 LEU B C 1
ATOM 2733 O O . LEU B 2 113 ? 50.461 87.884 -28.868 1.00 90.17 113 LEU B O 1
ATOM 2738 N N . LYS B 2 114 ? 49.382 89.391 -30.145 1.00 84.86 114 LYS B N 1
ATOM 2739 C CA . LYS B 2 114 ? 50.524 89.642 -31.018 1.00 88.16 114 LYS B CA 1
ATOM 2740 C C . LYS B 2 114 ? 51.683 90.274 -30.246 1.00 81.73 114 LYS B C 1
ATOM 2741 O O . LYS B 2 114 ? 52.849 89.973 -30.500 1.00 86.53 114 LYS B O 1
ATOM 2747 N N . ASP B 2 115 ? 51.354 91.154 -29.306 1.00 71.21 115 ASP B N 1
ATOM 2748 C CA . ASP B 2 115 ? 52.363 91.808 -28.484 1.00 78.40 115 ASP B CA 1
ATOM 2749 C C . ASP B 2 115 ? 53.135 90.792 -27.657 1.00 84.95 115 ASP B C 1
ATOM 2750 O O . ASP B 2 115 ? 54.361 90.862 -27.551 1.00 89.40 115 ASP B O 1
ATOM 2755 N N . LYS B 2 116 ? 52.405 89.851 -27.068 1.00 81.99 116 LYS B N 1
ATOM 2756 C CA . LYS B 2 116 ? 53.003 88.841 -26.207 1.00 79.04 116 LYS B CA 1
ATOM 2757 C C . LYS B 2 116 ? 53.936 87.939 -27.001 1.00 81.46 116 LYS B C 1
ATOM 2758 O O . LYS B 2 116 ? 55.026 87.601 -26.535 1.00 77.66 116 LYS B O 1
ATOM 2764 N N . LEU B 2 117 ? 53.504 87.558 -28.200 1.00 84.44 117 LEU B N 1
ATOM 2765 C CA . LEU B 2 117 ? 54.318 86.729 -29.084 1.00 81.70 117 LEU B CA 1
ATOM 2766 C C . LEU B 2 117 ? 55.624 87.430 -29.440 1.00 79.45 117 LEU B C 1
ATOM 2767 O O . LEU B 2 117 ? 56.673 86.793 -29.550 1.00 83.78 117 LEU B O 1
ATOM 2772 N N . LEU B 2 118 ? 55.555 88.745 -29.619 1.00 73.18 118 LEU B N 1
ATOM 2773 C CA . LEU B 2 118 ? 56.737 89.522 -29.964 1.00 76.00 118 LEU B CA 1
ATOM 2774 C C . LEU B 2 118 ? 57.660 89.674 -28.757 1.00 81.71 118 LEU B C 1
ATOM 2775 O O . LEU B 2 118 ? 58.884 89.638 -28.893 1.00 86.35 118 LEU B O 1
ATOM 2780 N N . HIS B 2 119 ? 57.069 89.838 -27.578 1.00 76.01 119 HIS B N 1
ATOM 2781 C CA . HIS B 2 119 ? 57.844 89.924 -26.346 1.00 79.79 119 HIS B CA 1
ATOM 2782 C C . HIS B 2 119 ? 58.604 88.623 -26.105 1.00 86.56 119 HIS B C 1
ATOM 2783 O O . HIS B 2 119 ? 59.794 88.636 -25.786 1.00 85.57 119 HIS B O 1
ATOM 2790 N N . LYS B 2 120 ? 57.906 87.502 -26.264 1.00 85.95 120 LYS B N 1
ATOM 2791 C CA . LYS B 2 120 ? 58.511 86.191 -26.083 1.00 90.05 120 LYS B CA 1
ATOM 2792 C C . LYS B 2 120 ? 59.661 85.970 -27.059 1.00 85.43 120 LYS B C 1
ATOM 2793 O O . LYS B 2 120 ? 60.719 85.461 -26.683 1.00 87.50 120 LYS B O 1
ATOM 2799 N N . GLN B 2 121 ? 59.449 86.353 -28.313 1.00 80.21 121 GLN B N 1
ATOM 2800 C CA . GLN B 2 121 ? 60.478 86.200 -29.333 1.00 83.40 121 GLN B CA 1
ATOM 2801 C C . GLN B 2 121 ? 61.682 87.080 -29.022 1.00 83.65 121 GLN B C 1
ATOM 2802 O O . GLN B 2 121 ? 62.812 86.591 -28.959 1.00 87.84 121 GLN B O 1
ATOM 2808 N N . PHE B 2 122 ? 61.435 88.373 -28.821 1.00 70.64 122 PHE B N 1
ATOM 2809 C CA . PHE B 2 122 ? 62.502 89.317 -28.503 1.00 69.08 122 PHE B CA 1
ATOM 2810 C C . PHE B 2 122 ? 63.230 88.917 -27.222 1.00 73.00 122 PHE B C 1
ATOM 2811 O O . PHE B 2 122 ? 64.462 88.909 -27.178 1.00 81.06 122 PHE B O 1
ATOM 2819 N N . ALA B 2 123 ? 62.469 88.577 -26.187 1.00 70.85 123 ALA B N 1
ATOM 2820 C CA . ALA B 2 123 ? 63.058 88.132 -24.928 1.00 83.04 123 ALA B CA 1
ATOM 2821 C C . ALA B 2 123 ? 63.993 86.945 -25.149 1.00 90.54 123 ALA B C 1
ATOM 2822 O O . ALA B 2 123 ? 65.129 86.956 -24.683 1.00 93.67 123 ALA B O 1
ATOM 2824 N N . SER B 2 124 ? 63.517 85.934 -25.871 1.00 94.06 124 SER B N 1
ATOM 2825 C CA . SER B 2 124 ? 64.319 84.745 -26.154 1.00 102.17 124 SER B CA 1
ATOM 2826 C C . SER B 2 124 ? 65.600 85.089 -26.905 1.00 96.78 124 SER B C 1
ATOM 2827 O O . SER B 2 124 ? 66.682 84.620 -26.549 1.00 97.88 124 SER B O 1
ATOM 2830 N N . HIS B 2 125 ? 65.469 85.912 -27.940 1.00 93.67 125 HIS B N 1
ATOM 2831 C CA . HIS B 2 125 ? 66.603 86.283 -28.778 1.00 94.69 125 HIS B CA 1
ATOM 2832 C C . HIS B 2 125 ? 67.735 86.921 -27.979 1.00 96.72 125 HIS B C 1
ATOM 2833 O O . HIS B 2 125 ? 68.851 86.404 -27.954 1.00 96.80 125 HIS B O 1
ATOM 2840 N N . PHE B 2 126 ? 67.442 88.040 -27.324 1.00 100.22 126 PHE B N 1
ATOM 2841 C CA . PHE B 2 126 ? 68.467 88.791 -26.606 1.00 101.35 126 PHE B CA 1
ATOM 2842 C C . PHE B 2 126 ? 68.853 88.144 -25.277 1.00 116.47 126 PHE B C 1
ATOM 2843 O O . PHE B 2 126 ? 69.874 88.497 -24.687 1.00 121.19 126 PHE B O 1
ATOM 2851 N N . SER B 2 127 ? 68.044 87.198 -24.810 1.00 126.74 127 SER B N 1
ATOM 2852 C CA . SER B 2 127 ? 68.349 86.484 -23.573 1.00 134.36 127 SER B CA 1
ATOM 2853 C C . SER B 2 127 ? 69.636 85.679 -23.705 1.00 144.08 127 SER B C 1
ATOM 2854 O O . SER B 2 127 ? 70.609 85.922 -22.990 1.00 146.82 127 SER B O 1
ATOM 2857 N N . GLY B 2 128 ? 69.632 84.722 -24.626 1.00 150.79 128 GLY B N 1
ATOM 2858 C CA . GLY B 2 128 ? 70.775 83.852 -24.824 1.00 164.77 128 GLY B CA 1
ATOM 2859 C C . GLY B 2 128 ? 71.974 84.566 -25.417 1.00 167.14 128 GLY B C 1
ATOM 2860 O O . GLY B 2 128 ? 73.119 84.217 -25.127 1.00 182.37 128 GLY B O 1
ATOM 2861 N N . VAL B 2 129 ? 71.712 85.570 -26.247 1.00 153.38 129 VAL B N 1
ATOM 2862 C CA . VAL B 2 129 ? 72.781 86.289 -26.929 1.00 152.03 129 VAL B CA 1
ATOM 2863 C C . VAL B 2 129 ? 73.567 87.193 -25.979 1.00 155.06 129 VAL B C 1
ATOM 2864 O O . VAL B 2 129 ? 74.747 86.952 -25.727 1.00 161.02 129 VAL B O 1
ATOM 2868 N N . ASN B 2 130 ? 72.919 88.229 -25.453 1.00 141.15 130 ASN B N 1
ATOM 2869 C CA . ASN B 2 130 ? 73.611 89.175 -24.582 1.00 145.55 130 ASN B CA 1
ATOM 2870 C C . ASN B 2 130 ? 72.687 89.977 -23.669 1.00 154.30 130 ASN B C 1
ATOM 2871 O O . ASN B 2 130 ? 73.074 90.347 -22.561 1.00 157.63 130 ASN B O 1
ATOM 2873 N N . GLY B 2 131 ? 71.470 90.241 -24.136 1.00 157.55 131 GLY B N 1
ATOM 2874 C CA . GLY B 2 131 ? 70.538 91.101 -23.423 1.00 152.46 131 GLY B CA 1
ATOM 2875 C C . GLY B 2 131 ? 70.037 90.579 -22.086 1.00 150.65 131 GLY B C 1
ATOM 2876 O O . GLY B 2 131 ? 68.834 90.602 -21.818 1.00 146.11 131 GLY B O 1
ATOM 2877 N N . CYS B 2 132 ? 70.960 90.112 -21.249 1.00 151.67 132 CYS B N 1
ATOM 2878 C CA . CYS B 2 132 ? 70.654 89.696 -19.880 1.00 150.74 132 CYS B CA 1
ATOM 2879 C C . CYS B 2 132 ? 69.633 88.559 -19.811 1.00 145.86 132 CYS B C 1
ATOM 2880 O O . CYS B 2 132 ? 69.387 87.870 -20.800 1.00 151.09 132 CYS B O 1
ATOM 2883 N N . LYS B 2 133 ? 69.041 88.374 -18.633 1.00 136.61 133 LYS B N 1
ATOM 2884 C CA . LYS B 2 133 ? 68.122 87.264 -18.388 1.00 127.28 133 LYS B CA 1
ATOM 2885 C C . LYS B 2 133 ? 66.747 87.458 -19.024 1.00 117.85 133 LYS B C 1
ATOM 2886 O O . LYS B 2 133 ? 66.301 88.583 -19.255 1.00 115.74 133 LYS B O 1
ATOM 2892 N N . GLU B 2 134 ? 66.081 86.340 -19.293 1.00 112.00 134 GLU B N 1
ATOM 2893 C CA . GLU B 2 134 ? 64.769 86.334 -19.929 1.00 105.52 134 GLU B CA 1
ATOM 2894 C C . GLU B 2 134 ? 63.682 86.759 -18.950 1.00 105.11 134 GLU B C 1
ATOM 2895 O O . GLU B 2 134 ? 62.599 87.185 -19.350 1.00 96.05 134 GLU B O 1
ATOM 2901 N N . ASP B 2 135 ? 63.986 86.641 -17.662 1.00 112.07 135 ASP B N 1
ATOM 2902 C CA . ASP B 2 135 ? 63.030 86.960 -16.608 1.00 105.51 135 ASP B CA 1
ATOM 2903 C C . ASP B 2 135 ? 62.558 88.410 -16.649 1.00 87.06 135 ASP B C 1
ATOM 2904 O O . ASP B 2 135 ? 61.380 88.688 -16.428 1.00 81.45 135 ASP B O 1
ATOM 2909 N N . PHE B 2 136 ? 63.468 89.338 -16.920 1.00 78.71 136 PHE B N 1
ATOM 2910 C CA . PHE B 2 136 ? 63.087 90.746 -16.908 1.00 88.73 136 PHE B CA 1
ATOM 2911 C C . PHE B 2 136 ? 63.444 91.507 -18.183 1.00 78.01 136 PHE B C 1
ATOM 2912 O O . PHE B 2 136 ? 63.836 92.670 -18.127 1.00 70.93 136 PHE B O 1
ATOM 2920 N N . PHE B 2 137 ? 63.308 90.849 -19.329 1.00 76.89 137 PHE B N 1
ATOM 2921 C CA . PHE B 2 137 ? 63.267 91.566 -20.593 1.00 71.33 137 PHE B CA 1
ATOM 2922 C C . PHE B 2 137 ? 61.995 92.393 -20.545 1.00 72.08 137 PHE B C 1
ATOM 2923 O O . PHE B 2 137 ? 60.968 91.924 -20.058 1.00 74.97 137 PHE B O 1
ATOM 2931 N N . LEU B 2 138 ? 62.055 93.626 -21.023 1.00 76.41 138 LEU B N 1
ATOM 2932 C CA . LEU B 2 138 ? 60.950 94.546 -20.802 1.00 68.27 138 LEU B CA 1
ATOM 2933 C C . LEU B 2 138 ? 60.050 94.734 -22.011 1.00 72.49 138 LEU B C 1
ATOM 2934 O O . LEU B 2 138 ? 60.505 94.731 -23.154 1.00 74.71 138 LEU B O 1
ATOM 2939 N N . THR B 2 139 ? 58.759 94.882 -21.737 1.00 74.54 139 THR B N 1
ATOM 2940 C CA . THR B 2 139 ? 57.817 95.387 -22.721 1.00 72.13 139 THR B CA 1
ATOM 2941 C C . THR B 2 139 ? 57.226 96.683 -22.202 1.00 64.56 139 THR B C 1
ATOM 2942 O O . THR B 2 139 ? 56.529 96.684 -21.186 1.00 63.27 139 THR B O 1
ATOM 2946 N N . CYS B 2 140 ? 57.530 97.784 -22.883 1.00 62.36 140 CYS B N 1
ATOM 2947 C CA . CYS B 2 140 ? 56.915 99.076 -22.582 1.00 49.16 140 CYS B CA 1
ATOM 2948 C C . CYS B 2 140 ? 55.728 99.312 -23.505 1.00 54.56 140 CYS B C 1
ATOM 2949 O O . CYS B 2 140 ? 55.857 99.273 -24.730 1.00 57.78 140 CYS B O 1
ATOM 2952 N N . LEU B 2 141 ? 54.566 99.548 -22.914 1.00 56.13 141 LEU B N 1
ATOM 2953 C CA . LEU B 2 141 ? 53.358 99.758 -23.692 1.00 58.09 141 LEU B CA 1
ATOM 2954 C C . LEU B 2 141 ? 52.892 101.206 -23.539 1.00 62.13 141 LEU B C 1
ATOM 2955 O O . LEU B 2 141 ? 52.583 101.651 -22.437 1.00 64.45 141 LEU B O 1
ATOM 2960 N N . LEU B 2 142 ? 52.854 101.939 -24.646 1.00 60.12 142 LEU B N 1
ATOM 2961 C CA . LEU B 2 142 ? 52.457 103.342 -24.619 1.00 48.13 142 LEU B CA 1
ATOM 2962 C C . LEU B 2 142 ? 51.278 103.615 -25.544 1.00 54.34 142 LEU B C 1
ATOM 2963 O O . LEU B 2 142 ? 51.087 102.918 -26.538 1.00 58.35 142 LEU B O 1
ATOM 2968 N N . ASN B 2 143 ? 50.496 104.640 -25.221 1.00 54.79 143 ASN B N 1
ATOM 2969 C CA . ASN B 2 143 ? 49.426 105.078 -26.112 1.00 59.80 143 ASN B CA 1
ATOM 2970 C C . ASN B 2 143 ? 49.114 106.567 -25.977 1.00 62.81 143 ASN B C 1
ATOM 2971 O O . ASN B 2 143 ? 49.553 107.231 -25.034 1.00 62.56 143 ASN B O 1
ATOM 2976 N N . ALA B 2 144 ? 48.352 107.078 -26.937 1.00 57.70 144 ALA B N 1
ATOM 2977 C CA . ALA B 2 144 ? 47.968 108.478 -26.961 1.00 51.94 144 ALA B CA 1
ATOM 2978 C C . ALA B 2 144 ? 46.513 108.631 -27.398 1.00 61.11 144 ALA B C 1
ATOM 2979 O O . ALA B 2 144 ? 46.047 107.939 -28.304 1.00 67.84 144 ALA B O 1
ATOM 2981 N N . SER B 2 145 ? 45.795 109.535 -26.744 1.00 62.79 145 SER B N 1
ATOM 2982 C CA . SER B 2 145 ? 44.410 109.811 -27.103 1.00 66.34 145 SER B CA 1
ATOM 2983 C C . SER B 2 145 ? 44.084 111.274 -26.825 1.00 61.91 145 SER B C 1
ATOM 2984 O O . SER B 2 145 ? 44.795 111.945 -26.073 1.00 57.30 145 SER B O 1
ATOM 2987 N N . THR B 2 146 ? 43.013 111.769 -27.436 1.00 60.05 146 THR B N 1
ATOM 2988 C CA . THR B 2 146 ? 42.611 113.153 -27.238 1.00 66.84 146 THR B CA 1
ATOM 2989 C C . THR B 2 146 ? 41.128 113.238 -26.908 1.00 71.39 146 THR B C 1
ATOM 2990 O O . THR B 2 146 ? 40.353 112.357 -27.272 1.00 75.26 146 THR B O 1
ATOM 2994 N N . SER B 2 147 ? 40.740 114.304 -26.216 1.00 69.35 147 SER B N 1
ATOM 2995 C CA . SER B 2 147 ? 39.336 114.551 -25.918 1.00 62.97 147 SER B CA 1
ATOM 2996 C C . SER B 2 147 ? 38.564 114.837 -27.204 1.00 73.63 147 SER B C 1
ATOM 2997 O O . SER B 2 147 ? 39.134 114.816 -28.294 1.00 76.87 147 SER B O 1
ATOM 3000 N N A GLU B 2 148 ? 37.266 115.094 -27.070 0.46 70.16 148 GLU B N 1
ATOM 3001 N N B GLU B 2 148 ? 37.268 115.107 -27.073 0.54 70.16 148 GLU B N 1
ATOM 3002 C CA A GLU B 2 148 ? 36.422 115.382 -28.222 0.46 76.57 148 GLU B CA 1
ATOM 3003 C CA B GLU B 2 148 ? 36.424 115.371 -28.232 0.54 76.27 148 GLU B CA 1
ATOM 3004 C C A GLU B 2 148 ? 36.903 116.607 -28.990 0.46 79.49 148 GLU B C 1
ATOM 3005 C C B GLU B 2 148 ? 36.856 116.626 -28.989 0.54 79.75 148 GLU B C 1
ATOM 3006 O O A GLU B 2 148 ? 36.888 116.620 -30.221 0.46 85.15 148 GLU B O 1
ATOM 3007 O O B GLU B 2 148 ? 36.760 116.678 -30.215 0.54 86.22 148 GLU B O 1
ATOM 3018 N N . THR B 2 149 ? 37.325 117.636 -28.262 1.00 76.19 149 THR B N 1
ATOM 3019 C CA . THR B 2 149 ? 37.769 118.878 -28.893 1.00 84.53 149 THR B CA 1
ATOM 3020 C C . THR B 2 149 ? 39.256 118.827 -29.211 1.00 89.46 149 THR B C 1
ATOM 3021 O O . THR B 2 149 ? 39.796 119.745 -29.829 1.00 96.90 149 THR B O 1
ATOM 3025 N N . SER B 2 150 ? 39.906 117.750 -28.778 1.00 81.21 150 SER B N 1
ATOM 3026 C CA . SER B 2 150 ? 41.347 117.578 -28.944 1.00 81.13 150 SER B CA 1
ATOM 3027 C C . SER B 2 150 ? 42.129 118.632 -28.161 1.00 69.63 150 SER B C 1
ATOM 3028 O O . SER B 2 150 ? 43.301 118.878 -28.435 1.00 63.52 150 SER B O 1
ATOM 3031 N N . GLY B 2 151 ? 41.477 119.253 -27.186 1.00 62.94 151 GLY B N 1
ATOM 3032 C CA . GLY B 2 151 ? 42.133 120.252 -26.365 1.00 56.46 151 GLY B CA 1
ATOM 3033 C C . GLY B 2 151 ? 42.921 119.609 -25.243 1.00 56.21 151 GLY B C 1
ATOM 3034 O O . GLY B 2 151 ? 43.799 120.233 -24.648 1.00 69.99 151 GLY B O 1
ATOM 3035 N N . THR B 2 152 ? 42.601 118.354 -24.952 1.00 55.02 152 THR B N 1
ATOM 3036 C CA . THR B 2 152 ? 43.283 117.612 -23.898 1.00 58.19 152 THR B CA 1
ATOM 3037 C C . THR B 2 152 ? 43.823 116.283 -24.427 1.00 62.67 152 THR B C 1
ATOM 3038 O O . THR B 2 152 ? 43.056 115.410 -24.846 1.00 63.62 152 THR B O 1
ATOM 3042 N N . HIS B 2 153 ? 45.145 116.143 -24.408 1.00 50.57 153 HIS B N 1
ATOM 3043 C CA . HIS B 2 153 ? 45.806 114.936 -24.897 1.00 55.59 153 HIS B CA 1
ATOM 3044 C C . HIS B 2 153 ? 46.287 114.068 -23.744 1.00 58.26 153 HIS B C 1
ATOM 3045 O O . HIS B 2 153 ? 46.916 114.556 -22.808 1.00 56.38 153 HIS B O 1
ATOM 3052 N N . LYS B 2 154 ? 45.983 112.777 -23.818 1.00 59.49 154 LYS B N 1
ATOM 3053 C CA . LYS B 2 154 ? 46.326 111.849 -22.747 1.00 60.06 154 LYS B CA 1
ATOM 3054 C C . LYS B 2 154 ? 47.384 110.839 -23.202 1.00 60.95 154 LYS B C 1
ATOM 3055 O O . LYS B 2 154 ? 47.246 110.205 -24.250 1.00 62.92 154 LYS B O 1
ATOM 3061 N N . PHE B 2 155 ? 48.447 110.706 -22.416 1.00 56.91 155 PHE B N 1
ATOM 3062 C CA . PHE B 2 155 ? 49.524 109.769 -22.735 1.00 55.93 155 PHE B CA 1
ATOM 3063 C C . PHE B 2 155 ? 49.700 108.748 -21.613 1.00 65.35 155 PHE B C 1
ATOM 3064 O O . PHE B 2 155 ? 50.028 109.109 -20.484 1.00 69.86 155 PHE B O 1
ATOM 3072 N N . ARG B 2 156 ? 49.469 107.477 -21.925 1.00 69.53 156 ARG B N 1
ATOM 3073 C CA . ARG B 2 156 ? 49.605 106.406 -20.936 1.00 65.79 156 ARG B CA 1
ATOM 3074 C C . ARG B 2 156 ? 50.722 105.435 -21.293 1.00 61.35 156 ARG B C 1
ATOM 3075 O O . ARG B 2 156 ? 50.956 105.142 -22.466 1.00 65.44 156 ARG B O 1
ATOM 3083 N N . HIS B 2 157 ? 51.410 104.935 -20.274 1.00 54.09 157 HIS B N 1
ATOM 3084 C CA . HIS B 2 157 ? 52.468 103.957 -20.492 1.00 62.89 157 HIS B CA 1
ATOM 3085 C C . HIS B 2 157 ? 52.675 103.064 -19.269 1.00 71.75 157 HIS B C 1
ATOM 3086 O O . HIS B 2 157 ? 52.341 103.436 -18.142 1.00 74.70 157 HIS B O 1
ATOM 3093 N N . VAL B 2 158 ? 53.219 101.877 -19.510 1.00 67.94 158 VAL B N 1
ATOM 3094 C CA . VAL B 2 158 ? 53.438 100.902 -18.454 1.00 61.76 158 VAL B CA 1
ATOM 3095 C C . VAL B 2 158 ? 54.497 99.887 -18.881 1.00 67.70 158 VAL B C 1
ATOM 3096 O O . VAL B 2 158 ? 54.583 99.520 -20.055 1.00 74.73 158 VAL B O 1
ATOM 3100 N N . PHE B 2 159 ? 55.314 99.450 -17.929 1.00 62.87 159 PHE B N 1
ATOM 3101 C CA . PHE B 2 159 ? 56.309 98.420 -18.198 1.00 59.52 159 PHE B CA 1
ATOM 3102 C C . PHE B 2 159 ? 55.839 97.075 -17.661 1.00 66.62 159 PHE B C 1
ATOM 3103 O O . PHE B 2 159 ? 55.215 97.007 -16.600 1.00 62.81 159 PHE B O 1
ATOM 3111 N N . LEU B 2 160 ? 56.127 96.010 -18.403 1.00 64.50 160 LEU B N 1
ATOM 3112 C CA . LEU B 2 160 ? 55.814 94.660 -17.947 1.00 64.26 160 LEU B CA 1
ATOM 3113 C C . LEU B 2 160 ? 56.935 93.695 -18.302 1.00 68.96 160 LEU B C 1
ATOM 3114 O O . LEU B 2 160 ? 57.841 94.029 -19.066 1.00 67.94 160 LEU B O 1
ATOM 3119 N N . ARG B 2 161 ? 56.861 92.492 -17.744 1.00 69.84 161 ARG B N 1
ATOM 3120 C CA . ARG B 2 161 ? 57.795 91.431 -18.090 1.00 70.03 161 ARG B CA 1
ATOM 3121 C C . ARG B 2 161 ? 57.114 90.074 -17.981 1.00 75.00 161 ARG B C 1
ATOM 3122 O O . ARG B 2 161 ? 55.994 89.971 -17.485 1.00 77.92 161 ARG B O 1
ATOM 3130 N N . HIS B 2 162 ? 57.796 89.038 -18.452 1.00 77.25 162 HIS B N 1
ATOM 3131 C CA . HIS B 2 162 ? 57.257 87.687 -18.415 1.00 85.89 162 HIS B CA 1
ATOM 3132 C C . HIS B 2 162 ? 57.919 86.894 -17.289 1.00 89.48 162 HIS B C 1
ATOM 3133 O O . HIS B 2 162 ? 59.018 86.366 -17.460 1.00 93.99 162 HIS B O 1
ATOM 3140 N N . ASN B 2 163 ? 57.261 86.820 -16.135 1.00 91.41 163 ASN B N 1
ATOM 3141 C CA . ASN B 2 163 ? 57.838 86.120 -14.991 1.00 106.94 163 ASN B CA 1
ATOM 3142 C C . ASN B 2 163 ? 57.879 84.613 -15.228 1.00 114.77 163 ASN B C 1
ATOM 3143 O O . ASN B 2 163 ? 57.293 84.114 -16.189 1.00 118.41 163 ASN B O 1
ATOM 3148 N N . LYS B 2 164 ? 58.575 83.897 -14.350 1.00 112.02 164 LYS B N 1
ATOM 3149 C CA . LYS B 2 164 ? 58.803 82.463 -14.523 1.00 112.64 164 LYS B CA 1
ATOM 3150 C C . LYS B 2 164 ? 57.511 81.648 -14.575 1.00 118.70 164 LYS B C 1
ATOM 3151 O O . LYS B 2 164 ? 57.481 80.562 -15.153 1.00 127.74 164 LYS B O 1
ATOM 3157 N N . ARG B 2 165 ? 56.447 82.172 -13.975 1.00 116.16 165 ARG B N 1
ATOM 3158 C CA . ARG B 2 165 ? 55.172 81.462 -13.928 1.00 121.93 165 ARG B CA 1
ATOM 3159 C C . ARG B 2 165 ? 54.325 81.737 -15.170 1.00 123.67 165 ARG B C 1
ATOM 3160 O O . ARG B 2 165 ? 53.102 81.597 -15.140 1.00 126.09 165 ARG B O 1
ATOM 3168 N N . GLY B 2 166 ? 54.983 82.128 -16.258 1.00 123.66 166 GLY B N 1
ATOM 3169 C CA . GLY B 2 166 ? 54.318 82.340 -17.533 1.00 126.76 166 GLY B CA 1
ATOM 3170 C C . GLY B 2 166 ? 53.276 83.443 -17.519 1.00 127.71 166 GLY B C 1
ATOM 3171 O O . GLY B 2 166 ? 52.321 83.418 -18.298 1.00 131.61 166 GLY B O 1
ATOM 3180 N N . PHE B 2 168 ? 52.329 87.779 -17.354 1.00 87.06 168 PHE B N 1
ATOM 3181 C CA . PHE B 2 168 ? 52.799 89.135 -17.611 1.00 85.14 168 PHE B CA 1
ATOM 3182 C C . PHE B 2 168 ? 52.416 90.037 -16.448 1.00 88.92 168 PHE B C 1
ATOM 3183 O O . PHE B 2 168 ? 51.236 90.297 -16.220 1.00 95.32 168 PHE B O 1
ATOM 3191 N N . GLU B 2 169 ? 53.412 90.503 -15.705 1.00 87.43 169 GLU B N 1
ATOM 3192 C CA . GLU B 2 169 ? 53.147 91.385 -14.577 1.00 89.58 169 GLU B CA 1
ATOM 3193 C C . GLU B 2 169 ? 53.783 92.753 -14.775 1.00 84.12 169 GLU B C 1
ATOM 3194 O O . GLU B 2 169 ? 54.926 92.860 -15.223 1.00 86.23 169 GLU B O 1
ATOM 3200 N N . PRO B 2 170 ? 53.028 93.809 -14.449 1.00 76.77 170 PRO B N 1
ATOM 3201 C CA . PRO B 2 170 ? 53.489 95.199 -14.531 1.00 63.52 170 PRO B CA 1
ATOM 3202 C C . PRO B 2 170 ? 54.627 95.485 -13.554 1.00 67.51 170 PRO B C 1
ATOM 3203 O O . PRO B 2 170 ? 54.680 94.890 -12.479 1.00 77.79 170 PRO B O 1
ATOM 3207 N N . ILE B 2 171 ? 55.524 96.389 -13.931 1.00 67.35 171 ILE B N 1
ATOM 3208 C CA . ILE B 2 171 ? 56.670 96.740 -13.095 1.00 71.58 171 ILE B CA 1
ATOM 3209 C C . ILE B 2 171 ? 56.670 98.217 -12.721 1.00 67.34 171 ILE B C 1
ATOM 3210 O O . ILE B 2 171 ? 56.409 99.076 -13.563 1.00 65.09 171 ILE B O 1
ATOM 3215 N N . SER B 2 172 ? 56.976 98.505 -11.459 1.00 69.64 172 SER B N 1
ATOM 3216 C CA . SER B 2 172 ? 57.076 99.882 -10.984 1.00 64.41 172 SER B CA 1
ATOM 3217 C C . SER B 2 172 ? 58.065 100.688 -11.817 1.00 62.97 172 SER B C 1
ATOM 3218 O O . SER B 2 172 ? 59.170 100.227 -12.115 1.00 60.80 172 SER B O 1
ATOM 3221 N N . LEU B 2 173 ? 57.652 101.892 -12.196 1.00 61.08 173 LEU B N 1
ATOM 3222 C CA . LEU B 2 173 ? 58.510 102.802 -12.938 1.00 59.41 173 LEU B CA 1
ATOM 3223 C C . LEU B 2 173 ? 58.850 104.028 -12.100 1.00 64.41 173 LEU B C 1
ATOM 3224 O O . LEU B 2 173 ? 57.976 104.630 -11.477 1.00 66.41 173 LEU B O 1
ATOM 3229 N N . LYS B 2 174 ? 60.126 104.389 -12.079 1.00 64.12 174 LYS B N 1
ATOM 3230 C CA . LYS B 2 174 ? 60.554 105.605 -11.403 1.00 60.89 174 LYS B CA 1
ATOM 3231 C C . LYS B 2 174 ? 61.224 106.550 -12.389 1.00 60.16 174 LYS B C 1
ATOM 3232 O O . LYS B 2 174 ? 62.271 106.228 -12.952 1.00 66.79 174 LYS B O 1
ATOM 3238 N N . ILE B 2 175 ? 60.608 107.707 -12.610 1.00 54.51 175 ILE B N 1
ATOM 3239 C CA . ILE B 2 175 ? 61.222 108.742 -13.431 1.00 53.98 175 ILE B CA 1
ATOM 3240 C C . ILE B 2 175 ? 62.148 109.589 -12.565 1.00 55.88 175 ILE B C 1
ATOM 3241 O O . ILE B 2 175 ? 61.697 110.454 -11.808 1.00 57.42 175 ILE B O 1
ATOM 3246 N N . ASN B 2 176 ? 63.445 109.324 -12.667 1.00 48.49 176 ASN B N 1
ATOM 3247 C CA . ASN B 2 176 ? 64.424 110.036 -11.861 1.00 55.82 176 ASN B CA 1
ATOM 3248 C C . ASN B 2 176 ? 64.389 111.541 -12.122 1.00 53.91 176 ASN B C 1
ATOM 3249 O O . ASN B 2 176 ? 64.483 111.999 -13.261 1.00 55.10 176 ASN B O 1
ATOM 3254 N N . ASN B 2 177 ? 64.228 112.304 -11.047 1.00 52.30 177 ASN B N 1
ATOM 3255 C CA . ASN B 2 177 ? 64.111 113.751 -11.137 1.00 52.42 177 ASN B CA 1
ATOM 3256 C C . ASN B 2 177 ? 64.705 114.425 -9.908 1.00 54.63 177 ASN B C 1
ATOM 3257 O O . ASN B 2 177 ? 65.128 113.758 -8.966 1.00 59.12 177 ASN B O 1
ATOM 3262 N N . LEU B 2 178 ? 64.717 115.753 -9.918 1.00 53.12 178 LEU B N 1
ATOM 3263 C CA . LEU B 2 178 ? 65.381 116.522 -8.875 1.00 49.73 178 LEU B CA 1
ATOM 3264 C C . LEU B 2 178 ? 64.713 116.356 -7.517 1.00 51.16 178 LEU B C 1
ATOM 3265 O O . LEU B 2 178 ? 65.345 116.555 -6.481 1.00 53.09 178 LEU B O 1
ATOM 3270 N N . GLY B 2 179 ? 63.436 115.988 -7.527 1.00 53.19 179 GLY B N 1
ATOM 3271 C CA . GLY B 2 179 ? 62.673 115.834 -6.299 1.00 49.13 179 GLY B CA 1
ATOM 3272 C C . GLY B 2 179 ? 62.794 114.449 -5.688 1.00 62.39 179 GLY B C 1
ATOM 3273 O O . GLY B 2 179 ? 62.757 114.293 -4.468 1.00 71.98 179 GLY B O 1
ATOM 3274 N N . ASP B 2 180 ? 62.933 113.436 -6.536 1.00 62.83 180 ASP B N 1
ATOM 3275 C CA . ASP B 2 180 ? 63.110 112.071 -6.058 1.00 70.16 180 ASP B CA 1
ATOM 3276 C C . ASP B 2 180 ? 63.698 111.183 -7.150 1.00 65.96 180 ASP B C 1
ATOM 3277 O O . ASP B 2 180 ? 63.388 111.343 -8.332 1.00 65.19 180 ASP B O 1
ATOM 3282 N N . ASP B 2 181 ? 64.558 110.253 -6.745 1.00 65.91 181 ASP B N 1
ATOM 3283 C CA . ASP B 2 181 ? 65.137 109.287 -7.671 1.00 66.53 181 ASP B CA 1
ATOM 3284 C C . ASP B 2 181 ? 65.297 107.928 -6.993 1.00 70.38 181 ASP B C 1
ATOM 3285 O O . ASP B 2 181 ? 65.083 107.797 -5.784 1.00 68.26 181 ASP B O 1
ATOM 3290 N N . ALA B 2 182 ? 65.679 106.926 -7.779 1.00 64.57 182 ALA B N 1
ATOM 3291 C CA . ALA B 2 182 ? 65.753 105.546 -7.305 1.00 62.65 182 ALA B CA 1
ATOM 3292 C C . ALA B 2 182 ? 66.858 105.308 -6.276 1.00 66.28 182 ALA B C 1
ATOM 3293 O O . ALA B 2 182 ? 66.778 104.362 -5.495 1.00 68.68 182 ALA B O 1
ATOM 3295 N N . SER B 2 183 ? 67.883 106.157 -6.274 1.00 63.95 183 SER B N 1
ATOM 3296 C CA . SER B 2 183 ? 69.039 105.937 -5.407 1.00 73.80 183 SER B CA 1
ATOM 3297 C C . SER B 2 183 ? 68.749 106.283 -3.947 1.00 86.23 183 SER B C 1
ATOM 3298 O O . SER B 2 183 ? 69.584 106.050 -3.072 1.00 102.07 183 SER B O 1
ATOM 3301 N N . ARG B 2 184 ? 67.567 106.833 -3.687 1.00 81.95 184 ARG B N 1
ATOM 3302 C CA . ARG B 2 184 ? 67.170 107.174 -2.326 1.00 88.88 184 ARG B CA 1
ATOM 3303 C C . ARG B 2 184 ? 66.463 106.004 -1.652 1.00 111.06 184 ARG B C 1
ATOM 3304 O O . ARG B 2 184 ? 65.264 106.065 -1.383 1.00 109.98 184 ARG B O 1
ATOM 3312 N N . HIS B 2 185 ? 67.215 104.941 -1.382 1.00 137.04 185 HIS B N 1
ATOM 3313 C CA . HIS B 2 185 ? 66.669 103.743 -0.752 1.00 137.05 185 HIS B CA 1
ATOM 3314 C C . HIS B 2 185 ? 66.249 104.017 0.690 1.00 133.44 185 HIS B C 1
ATOM 3315 O O . HIS B 2 185 ? 67.084 104.309 1.546 1.00 133.13 185 HIS B O 1
ATOM 3322 N N . SER B 2 188 ? 68.803 105.846 2.897 1.00 102.83 188 SER B N 1
ATOM 3323 C CA . SER B 2 188 ? 69.490 107.067 3.297 1.00 101.30 188 SER B CA 1
ATOM 3324 C C . SER B 2 188 ? 69.941 107.867 2.080 1.00 101.22 188 SER B C 1
ATOM 3325 O O . SER B 2 188 ? 69.664 107.488 0.939 1.00 99.79 188 SER B O 1
ATOM 3328 N N . ASP B 2 189 ? 70.641 108.969 2.335 1.00 83.65 189 ASP B N 1
ATOM 3329 C CA . ASP B 2 189 ? 71.095 109.862 1.276 1.00 80.76 189 ASP B CA 1
ATOM 3330 C C . ASP B 2 189 ? 72.311 109.310 0.535 1.00 75.58 189 ASP B C 1
ATOM 3331 O O . ASP B 2 189 ? 72.685 109.818 -0.522 1.00 77.93 189 ASP B O 1
ATOM 3336 N N . TYR B 2 190 ? 72.931 108.276 1.093 1.00 67.03 190 TYR B N 1
ATOM 3337 C CA . TYR B 2 190 ? 74.077 107.651 0.448 1.00 65.56 190 TYR B CA 1
ATOM 3338 C C . TYR B 2 190 ? 73.651 106.854 -0.778 1.00 68.25 190 TYR B C 1
ATOM 3339 O O . TYR B 2 190 ? 72.628 106.173 -0.761 1.00 75.39 190 TYR B O 1
ATOM 3348 N N . LYS B 2 191 ? 74.434 106.951 -1.845 1.00 66.61 191 LYS B N 1
ATOM 3349 C CA . LYS B 2 191 ? 74.197 106.143 -3.033 1.00 70.43 191 LYS B CA 1
ATOM 3350 C C . LYS B 2 191 ? 75.033 104.876 -2.944 1.00 76.10 191 LYS B C 1
ATOM 3351 O O . LYS B 2 191 ? 76.262 104.932 -3.016 1.00 70.84 191 LYS B O 1
ATOM 3357 N N . PRO B 2 192 ? 74.361 103.726 -2.779 1.00 79.03 192 PRO B N 1
ATOM 3358 C CA . PRO B 2 192 ? 75.005 102.427 -2.556 1.00 75.34 192 PRO B CA 1
ATOM 3359 C C . PRO B 2 192 ? 75.725 101.896 -3.787 1.00 72.46 192 PRO B C 1
ATOM 3360 O O . PRO B 2 192 ? 75.272 102.100 -4.909 1.00 75.93 192 PRO B O 1
ATOM 3364 N N . THR B 2 193 ? 76.845 101.218 -3.568 1.00 81.85 193 THR B N 1
ATOM 3365 C CA . THR B 2 193 ? 77.550 100.547 -4.651 1.00 84.36 193 THR B CA 1
ATOM 3366 C C . THR B 2 193 ? 76.813 99.268 -5.044 1.00 88.69 193 THR B C 1
ATOM 3367 O O . THR B 2 193 ? 76.497 98.441 -4.188 1.00 96.99 193 THR B O 1
ATOM 3371 N N . PRO B 2 194 ? 76.522 99.110 -6.344 1.00 80.42 194 PRO B N 1
ATOM 3372 C CA . PRO B 2 194 ? 75.859 97.905 -6.851 1.00 79.00 194 PRO B CA 1
ATOM 3373 C C . PRO B 2 194 ? 76.795 96.701 -6.932 1.00 83.75 194 PRO B C 1
ATOM 3374 O O . PRO B 2 194 ? 78.012 96.855 -6.829 1.00 85.29 194 PRO B O 1
ATOM 3378 N N . VAL B 2 195 ? 76.219 95.514 -7.106 1.00 86.14 195 VAL B N 1
ATOM 3379 C CA . VAL B 2 195 ? 76.993 94.316 -7.395 1.00 81.65 195 VAL B CA 1
ATOM 3380 C C . VAL B 2 195 ? 77.835 94.519 -8.654 1.00 95.28 195 VAL B C 1
ATOM 3381 O O . VAL B 2 195 ? 77.324 94.947 -9.692 1.00 100.45 195 VAL B O 1
ATOM 3385 N N . ARG B 2 196 ? 79.125 94.217 -8.559 1.00 105.07 196 ARG B N 1
ATOM 3386 C CA . ARG B 2 196 ? 80.040 94.428 -9.675 1.00 115.01 196 ARG B CA 1
ATOM 3387 C C . ARG B 2 196 ? 79.794 93.426 -10.797 1.00 128.42 196 ARG B C 1
ATOM 3388 O O . ARG B 2 196 ? 79.154 92.393 -10.591 1.00 131.54 196 ARG B O 1
ATOM 3390 N N . LYS B 2 197 ? 80.305 93.738 -11.984 1.00 135.13 197 LYS B N 1
ATOM 3391 C CA . LYS B 2 197 ? 80.166 92.852 -13.136 1.00 144.42 197 LYS B CA 1
ATOM 3392 C C . LYS B 2 197 ? 81.108 93.261 -14.264 1.00 149.84 197 LYS B C 1
ATOM 3393 O O . LYS B 2 197 ? 81.209 94.440 -14.603 1.00 149.70 197 LYS B O 1
ATOM 3395 N N . SER B 2 204 ? 79.610 106.783 -21.366 1.00 75.67 204 SER B N 1
ATOM 3396 C CA . SER B 2 204 ? 80.354 107.697 -22.226 1.00 77.91 204 SER B CA 1
ATOM 3397 C C . SER B 2 204 ? 80.632 109.016 -21.516 1.00 90.51 204 SER B C 1
ATOM 3398 O O . SER B 2 204 ? 81.676 109.634 -21.726 1.00 100.39 204 SER B O 1
ATOM 3401 N N . PHE B 2 205 ? 79.682 109.453 -20.694 1.00 83.22 205 PHE B N 1
ATOM 3402 C CA . PHE B 2 205 ? 79.860 110.645 -19.873 1.00 77.12 205 PHE B CA 1
ATOM 3403 C C . PHE B 2 205 ? 81.107 110.480 -19.013 1.00 84.12 205 PHE B C 1
ATOM 3404 O O . PHE B 2 205 ? 81.861 111.429 -18.793 1.00 76.14 205 PHE B O 1
ATOM 3412 N N . THR B 2 206 ? 81.318 109.257 -18.539 1.00 86.24 206 THR B N 1
ATOM 3413 C CA . THR B 2 206 ? 82.508 108.915 -17.775 1.00 85.56 206 THR B CA 1
ATOM 3414 C C . THR B 2 206 ? 83.757 108.987 -18.652 1.00 83.25 206 THR B C 1
ATOM 3415 O O . THR B 2 206 ? 84.834 109.363 -18.187 1.00 80.10 206 THR B O 1
ATOM 3419 N N . LYS B 2 207 ? 83.608 108.623 -19.921 1.00 83.57 207 LYS B N 1
ATOM 3420 C CA . LYS B 2 207 ? 84.709 108.709 -20.870 1.00 81.99 207 LYS B CA 1
ATOM 3421 C C . LYS B 2 207 ? 85.120 110.162 -21.065 1.00 82.20 207 LYS B C 1
ATOM 3422 O O . LYS B 2 207 ? 86.287 110.465 -21.305 1.00 91.84 207 LYS B O 1
ATOM 3424 N N . LEU B 2 208 ? 84.149 111.059 -20.957 1.00 77.23 208 LEU B N 1
ATOM 3425 C CA . LEU B 2 208 ? 84.399 112.486 -21.114 1.00 69.38 208 LEU B CA 1
ATOM 3426 C C . LEU B 2 208 ? 85.194 113.031 -19.929 1.00 71.78 208 LEU B C 1
ATOM 3427 O O . LEU B 2 208 ? 86.226 113.676 -20.109 1.00 79.39 208 LEU B O 1
ATOM 3432 N N . ILE B 2 209 ? 84.708 112.761 -18.722 1.00 68.96 209 ILE B N 1
ATOM 3433 C CA . ILE B 2 209 ? 85.387 113.172 -17.498 1.00 70.11 209 ILE B CA 1
ATOM 3434 C C . ILE B 2 209 ? 86.823 112.662 -17.440 1.00 68.57 209 ILE B C 1
ATOM 3435 O O . ILE B 2 209 ? 87.729 113.377 -17.008 1.00 69.16 209 ILE B O 1
ATOM 3440 N N . GLU B 2 210 ? 87.024 111.423 -17.875 1.00 72.94 210 GLU B N 1
ATOM 3441 C CA . GLU B 2 210 ? 88.351 110.820 -17.872 1.00 71.14 210 GLU B CA 1
ATOM 3442 C C . GLU B 2 210 ? 89.295 111.481 -18.872 1.00 74.88 210 GLU B C 1
ATOM 3443 O O . GLU B 2 210 ? 90.485 111.639 -18.598 1.00 79.49 210 GLU B O 1
ATOM 3449 N N . SER B 2 211 ? 88.766 111.852 -20.035 1.00 74.55 211 SER B N 1
ATOM 3450 C CA . SER B 2 211 ? 89.582 112.453 -21.087 1.00 75.66 211 SER B CA 1
ATOM 3451 C C . SER B 2 211 ? 90.073 113.830 -20.663 1.00 73.75 211 SER B C 1
ATOM 3452 O O . SER B 2 211 ? 91.156 114.266 -21.056 1.00 78.48 211 SER B O 1
ATOM 3455 N N . LEU B 2 212 ? 89.264 114.503 -19.853 1.00 60.80 212 LEU B N 1
ATOM 3456 C CA . LEU B 2 212 ? 89.616 115.815 -19.323 1.00 63.54 212 LEU B CA 1
ATOM 3457 C C . LEU B 2 212 ? 90.361 115.702 -17.997 1.00 62.03 212 LEU B C 1
ATOM 3458 O O . LEU B 2 212 ? 90.688 116.715 -17.375 1.00 65.02 212 LEU B O 1
ATOM 3463 N N . ASN B 2 213 ? 90.624 114.471 -17.566 1.00 57.67 213 ASN B N 1
ATOM 3464 C CA . ASN B 2 213 ? 91.323 114.236 -16.306 1.00 57.99 213 ASN B CA 1
ATOM 3465 C C . ASN B 2 213 ? 90.545 114.809 -15.117 1.00 59.56 213 ASN B C 1
ATOM 3466 O O . ASN B 2 213 ? 91.122 115.128 -14.083 1.00 64.31 213 ASN B O 1
ATOM 3471 N N . LEU B 2 214 ? 89.226 114.925 -15.268 1.00 66.16 214 LEU B N 1
ATOM 3472 C CA . LEU B 2 214 ? 88.384 115.536 -14.239 1.00 78.37 214 LEU B CA 1
ATOM 3473 C C . LEU B 2 214 ? 87.990 114.584 -13.108 1.00 83.16 214 LEU B C 1
ATOM 3474 O O . LEU B 2 214 ? 87.439 115.012 -12.092 1.00 78.72 214 LEU B O 1
ATOM 3479 N N . ASP B 2 215 ? 88.270 113.298 -13.279 1.00 87.33 215 ASP B N 1
ATOM 3480 C CA . ASP B 2 215 ? 87.898 112.307 -12.274 1.00 95.55 215 ASP B CA 1
ATOM 3481 C C . ASP B 2 215 ? 88.819 112.324 -11.049 1.00 100.98 215 ASP B C 1
ATOM 3482 O O . ASP B 2 215 ? 88.891 111.347 -10.308 1.00 102.14 215 ASP B O 1
ATOM 3487 N N . VAL B 2 216 ? 89.508 113.441 -10.833 1.00 111.08 216 VAL B N 1
ATOM 3488 C CA . VAL B 2 216 ? 90.396 113.585 -9.682 1.00 113.08 216 VAL B CA 1
ATOM 3489 C C . VAL B 2 216 ? 90.368 115.009 -9.118 1.00 121.26 216 VAL B C 1
ATOM 3490 O O . VAL B 2 216 ? 90.188 115.976 -9.859 1.00 123.88 216 VAL B O 1
ATOM 3494 N N . ALA B 2 217 ? 90.546 115.127 -7.804 1.00 124.72 217 ALA B N 1
ATOM 3495 C CA . ALA B 2 217 ? 90.560 116.424 -7.130 1.00 119.41 217 ALA B CA 1
ATOM 3496 C C . ALA B 2 217 ? 90.847 116.260 -5.639 1.00 120.27 217 ALA B C 1
ATOM 3497 O O . ALA B 2 217 ? 89.935 116.024 -4.844 1.00 117.27 217 ALA B O 1
ATOM 3499 N N . GLY B 2 221 ? 91.408 119.654 -4.509 1.00 116.06 221 GLY B N 1
ATOM 3500 C CA . GLY B 2 221 ? 90.724 120.868 -4.101 1.00 123.35 221 GLY B CA 1
ATOM 3501 C C . GLY B 2 221 ? 90.471 121.793 -5.276 1.00 125.41 221 GLY B C 1
ATOM 3502 O O . GLY B 2 221 ? 90.776 122.986 -5.222 1.00 124.01 221 GLY B O 1
ATOM 3503 N N . LEU B 2 222 ? 89.905 121.232 -6.340 1.00 127.57 222 LEU B N 1
ATOM 3504 C CA . LEU B 2 222 ? 89.679 121.961 -7.585 1.00 125.57 222 LEU B CA 1
ATOM 3505 C C . LEU B 2 222 ? 88.262 122.517 -7.708 1.00 124.06 222 LEU B C 1
ATOM 3506 O O . LEU B 2 222 ? 88.019 123.428 -8.502 1.00 133.09 222 LEU B O 1
ATOM 3511 N N . ASP B 2 223 ? 87.345 121.971 -6.913 1.00 101.71 223 ASP B N 1
ATOM 3512 C CA . ASP B 2 223 ? 85.908 122.162 -7.106 1.00 93.12 223 ASP B CA 1
ATOM 3513 C C . ASP B 2 223 ? 85.480 121.311 -8.296 1.00 87.07 223 ASP B C 1
ATOM 3514 O O . ASP B 2 223 ? 85.138 121.823 -9.365 1.00 83.76 223 ASP B O 1
ATOM 3519 N N . SER B 2 224 ? 85.515 119.999 -8.089 1.00 71.58 224 SER B N 1
ATOM 3520 C CA . SER B 2 224 ? 85.275 119.031 -9.146 1.00 69.14 224 SER B CA 1
ATOM 3521 C C . SER B 2 224 ? 83.849 119.084 -9.685 1.00 71.02 224 SER B C 1
ATOM 3522 O O . SER B 2 224 ? 83.627 118.895 -10.882 1.00 77.20 224 SER B O 1
ATOM 3525 N N . ALA B 2 225 ? 82.885 119.324 -8.803 1.00 65.40 225 ALA B N 1
ATOM 3526 C CA . ALA B 2 225 ? 81.485 119.348 -9.208 1.00 67.32 225 ALA B CA 1
ATOM 3527 C C . ALA B 2 225 ? 81.263 120.396 -10.291 1.00 78.34 225 ALA B C 1
ATOM 3528 O O . ALA B 2 225 ? 80.648 120.117 -11.323 1.00 76.48 225 ALA B O 1
ATOM 3538 N N . LEU B 2 227 ? 83.577 121.945 -12.192 1.00 69.93 227 LEU B N 1
ATOM 3539 C CA . LEU B 2 227 ? 84.396 121.636 -13.360 1.00 64.76 227 LEU B CA 1
ATOM 3540 C C . LEU B 2 227 ? 83.767 120.547 -14.231 1.00 67.85 227 LEU B C 1
ATOM 3541 O O . LEU B 2 227 ? 83.826 120.616 -15.458 1.00 75.58 227 LEU B O 1
ATOM 3546 N N . ILE B 2 228 ? 83.164 119.545 -13.599 1.00 68.59 228 ILE B N 1
ATOM 3547 C CA . ILE B 2 228 ? 82.479 118.482 -14.333 1.00 68.24 228 ILE B CA 1
ATOM 3548 C C . ILE B 2 228 ? 81.233 119.020 -15.033 1.00 62.89 228 ILE B C 1
ATOM 3549 O O . ILE B 2 228 ? 81.002 118.742 -16.209 1.00 61.94 228 ILE B O 1
ATOM 3554 N N . GLN B 2 229 ? 80.443 119.803 -14.307 1.00 55.40 229 GLN B N 1
ATOM 3555 C CA . GLN B 2 229 ? 79.244 120.417 -14.868 1.00 66.23 229 GLN B CA 1
ATOM 3556 C C . GLN B 2 229 ? 79.554 121.296 -16.078 1.00 66.81 229 GLN B C 1
ATOM 3557 O O . GLN B 2 229 ? 78.876 121.209 -17.104 1.00 61.32 229 GLN B O 1
ATOM 3563 N N . LYS B 2 230 ? 80.570 122.147 -15.952 1.00 62.78 230 LYS B N 1
ATOM 3564 C CA . LYS B 2 230 ? 80.951 123.041 -17.044 1.00 65.55 230 LYS B CA 1
ATOM 3565 C C . LYS B 2 230 ? 81.411 122.250 -18.257 1.00 66.30 230 LYS B C 1
ATOM 3566 O O . LYS B 2 230 ? 81.045 122.566 -19.390 1.00 68.48 230 LYS B O 1
ATOM 3572 N N . ALA B 2 231 ? 82.215 121.220 -18.010 1.00 63.70 231 ALA B N 1
ATOM 3573 C CA . ALA B 2 231 ? 82.708 120.354 -19.075 1.00 66.21 231 ALA B CA 1
ATOM 3574 C C . ALA B 2 231 ? 81.544 119.667 -19.780 1.00 62.25 231 ALA B C 1
ATOM 3575 O O . ALA B 2 231 ? 81.537 119.537 -21.003 1.00 64.02 231 ALA B O 1
ATOM 3577 N N . ALA B 2 232 ? 80.563 119.228 -18.996 1.00 59.94 232 ALA B N 1
ATOM 3578 C CA . ALA B 2 232 ? 79.336 118.665 -19.548 1.00 62.74 232 ALA B CA 1
ATOM 3579 C C . ALA B 2 232 ? 78.657 119.687 -20.452 1.00 61.88 232 ALA B C 1
ATOM 3580 O O . ALA B 2 232 ? 78.275 119.369 -21.579 1.00 65.61 232 ALA B O 1
ATOM 3582 N N . GLU B 2 233 ? 78.522 120.916 -19.958 1.00 59.11 233 GLU B N 1
ATOM 3583 C CA . GLU B 2 233 ? 77.887 121.985 -20.724 1.00 63.56 233 GLU B CA 1
ATOM 3584 C C . GLU B 2 233 ? 78.602 122.223 -22.048 1.00 69.92 233 GLU B C 1
ATOM 3585 O O . GLU B 2 233 ? 77.960 122.338 -23.094 1.00 69.87 233 GLU B O 1
ATOM 3591 N N . HIS B 2 234 ? 79.931 122.295 -22.001 1.00 62.12 234 HIS B N 1
ATOM 3592 C CA . HIS B 2 234 ? 80.709 122.520 -23.214 1.00 61.78 234 HIS B CA 1
ATOM 3593 C C . HIS B 2 234 ? 80.528 121.372 -24.196 1.00 65.04 234 HIS B C 1
ATOM 3594 O O . HIS B 2 234 ? 80.377 121.595 -25.396 1.00 67.36 234 HIS B O 1
ATOM 3601 N N . HIS B 2 235 ? 80.535 120.146 -23.682 1.00 59.48 235 HIS B N 1
ATOM 3602 C CA . HIS B 2 235 ? 80.381 118.968 -24.525 1.00 58.38 235 HIS B CA 1
ATOM 3603 C C . HIS B 2 235 ? 78.998 118.938 -25.168 1.00 67.15 235 HIS B C 1
ATOM 3604 O O . HIS B 2 235 ? 78.860 118.695 -26.370 1.00 71.84 235 HIS B O 1
ATOM 3611 N N . LEU B 2 236 ? 77.981 119.187 -24.348 1.00 60.96 236 LEU B N 1
ATOM 3612 C CA . LEU B 2 236 ? 76.607 119.303 -24.803 1.00 59.29 236 LEU B CA 1
ATOM 3613 C C . LEU B 2 236 ? 76.485 120.259 -25.982 1.00 59.58 236 LEU B C 1
ATOM 3614 O O . LEU B 2 236 ? 75.744 120.004 -26.929 1.00 62.32 236 LEU B O 1
ATOM 3627 N N . SER B 2 238 ? 78.775 121.075 -28.226 1.00 72.04 238 SER B N 1
ATOM 3628 C CA . SER B 2 238 ? 79.440 120.611 -29.437 1.00 78.16 238 SER B CA 1
ATOM 3629 C C . SER B 2 238 ? 78.687 119.453 -30.087 1.00 80.50 238 SER B C 1
ATOM 3630 O O . SER B 2 238 ? 78.980 119.079 -31.223 1.00 82.28 238 SER B O 1
ATOM 3633 N N . LEU B 2 239 ? 77.723 118.890 -29.362 1.00 78.00 239 LEU B N 1
ATOM 3634 C CA . LEU B 2 239 ? 76.939 117.760 -29.860 1.00 67.33 239 LEU B CA 1
ATOM 3635 C C . LEU B 2 239 ? 75.751 118.217 -30.696 1.00 70.63 239 LEU B C 1
ATOM 3636 O O . LEU B 2 239 ? 75.261 117.479 -31.549 1.00 77.37 239 LEU B O 1
ATOM 3641 N N . ILE B 2 240 ? 75.292 119.436 -30.437 1.00 69.93 240 ILE B N 1
ATOM 3642 C CA . ILE B 2 240 ? 74.086 119.965 -31.064 1.00 70.55 240 ILE B CA 1
ATOM 3643 C C . ILE B 2 240 ? 74.126 119.900 -32.594 1.00 73.24 240 ILE B C 1
ATOM 3644 O O . ILE B 2 240 ? 73.176 119.429 -33.216 1.00 70.77 240 ILE B O 1
ATOM 3649 N N . PRO B 2 241 ? 75.224 120.371 -33.207 1.00 77.37 241 PRO B N 1
ATOM 3650 C CA . PRO B 2 241 ? 75.337 120.268 -34.668 1.00 74.12 241 PRO B CA 1
ATOM 3651 C C . PRO B 2 241 ? 75.416 118.819 -35.147 1.00 79.17 241 PRO B C 1
ATOM 3652 O O . PRO B 2 241 ? 74.934 118.504 -36.236 1.00 84.04 241 PRO B O 1
ATOM 3656 N N . LYS B 2 242 ? 76.012 117.948 -34.339 1.00 75.83 242 LYS B N 1
ATOM 3657 C CA . LYS B 2 242 ? 76.108 116.533 -34.684 1.00 67.40 242 LYS B CA 1
ATOM 3658 C C . LYS B 2 242 ? 74.738 115.856 -34.658 1.00 72.34 242 LYS B C 1
ATOM 3659 O O . LYS B 2 242 ? 74.440 115.018 -35.508 1.00 81.18 242 LYS B O 1
ATOM 3665 N N . VAL B 2 243 ? 73.911 116.215 -33.680 1.00 68.64 243 VAL B N 1
ATOM 3666 C CA . VAL B 2 243 ? 72.560 115.671 -33.597 1.00 69.01 243 VAL B CA 1
ATOM 3667 C C . VAL B 2 243 ? 71.747 116.107 -34.812 1.00 73.10 243 VAL B C 1
ATOM 3668 O O . VAL B 2 243 ? 71.095 115.289 -35.461 1.00 61.33 243 VAL B O 1
ATOM 3672 N N . CYS B 2 244 ? 71.803 117.401 -35.116 1.00 74.88 244 CYS B N 1
ATOM 3673 C CA . CYS B 2 244 ? 71.153 117.954 -36.300 1.00 76.05 244 CYS B CA 1
ATOM 3674 C C . CYS B 2 244 ? 71.595 117.242 -37.579 1.00 77.23 244 CYS B C 1
ATOM 3675 O O . CYS B 2 244 ? 70.761 116.809 -38.377 1.00 74.59 244 CYS B O 1
ATOM 3678 N N . GLU B 2 245 ? 72.907 117.125 -37.767 1.00 75.92 245 GLU B N 1
ATOM 3679 C CA . GLU B 2 245 ? 73.462 116.507 -38.967 1.00 78.51 245 GLU B CA 1
ATOM 3680 C C . GLU B 2 245 ? 72.951 115.082 -39.167 1.00 69.65 245 GLU B C 1
ATOM 3681 O O . GLU B 2 245 ? 72.557 114.705 -40.270 1.00 68.73 245 GLU B O 1
ATOM 3687 N N . SER B 2 246 ? 72.956 114.297 -38.094 1.00 65.76 246 SER B N 1
ATOM 3688 C CA . SER B 2 246 ? 72.505 112.914 -38.158 1.00 66.54 246 SER B CA 1
ATOM 3689 C C . SER B 2 246 ? 70.990 112.816 -38.358 1.00 71.60 246 SER B C 1
ATOM 3690 O O . SER B 2 246 ? 70.506 111.916 -39.043 1.00 78.62 246 SER B O 1
ATOM 3693 N N . ASP B 2 247 ? 70.247 113.743 -37.761 1.00 69.48 247 ASP B N 1
ATOM 3694 C CA . ASP B 2 247 ? 68.793 113.767 -37.907 1.00 75.45 247 ASP B CA 1
ATOM 3695 C C . ASP B 2 247 ? 68.387 113.994 -39.360 1.00 76.10 247 ASP B C 1
ATOM 3696 O O . ASP B 2 247 ? 67.465 113.351 -39.866 1.00 71.22 247 ASP B O 1
ATOM 3701 N N . LEU B 2 248 ? 69.080 114.912 -40.025 1.00 77.92 248 LEU B N 1
ATOM 3702 C CA . LEU B 2 248 ? 68.804 115.212 -41.422 1.00 76.45 248 LEU B CA 1
ATOM 3703 C C . LEU B 2 248 ? 69.167 114.027 -42.303 1.00 76.60 248 LEU B C 1
ATOM 3704 O O . LEU B 2 248 ? 68.422 113.669 -43.211 1.00 80.70 248 LEU B O 1
ATOM 3709 N N . GLU B 2 249 ? 70.315 113.419 -42.023 1.00 77.13 249 GLU B N 1
ATOM 3710 C CA . GLU B 2 249 ? 70.776 112.274 -42.795 1.00 77.23 249 GLU B CA 1
ATOM 3711 C C . GLU B 2 249 ? 69.754 111.143 -42.762 1.00 83.72 249 GLU B C 1
ATOM 3712 O O . GLU B 2 249 ? 69.340 110.639 -43.807 1.00 93.10 249 GLU B O 1
ATOM 3718 N N . VAL B 2 250 ? 69.339 110.752 -41.562 1.00 75.74 250 VAL B N 1
ATOM 3719 C CA . VAL B 2 250 ? 68.398 109.649 -41.426 1.00 78.20 250 VAL B CA 1
ATOM 3720 C C . VAL B 2 250 ? 67.011 110.045 -41.932 1.00 79.93 250 VAL B C 1
ATOM 3721 O O . VAL B 2 250 ? 66.236 109.190 -42.356 1.00 83.27 250 VAL B O 1
ATOM 3725 N N . ALA B 2 251 ? 66.703 111.338 -41.900 1.00 72.33 251 ALA B N 1
ATOM 3726 C CA . ALA B 2 251 ? 65.397 111.815 -42.359 1.00 68.33 251 ALA B CA 1
ATOM 3727 C C . ALA B 2 251 ? 65.286 111.747 -43.879 1.00 76.81 251 ALA B C 1
ATOM 3728 O O . ALA B 2 251 ? 64.219 111.456 -44.420 1.00 79.20 251 ALA B O 1
ATOM 3730 N N . GLU B 2 252 ? 66.392 112.018 -44.565 1.00 79.81 252 GLU B N 1
ATOM 3731 C CA . GLU B 2 252 ? 66.403 111.957 -46.017 1.00 85.68 252 GLU B CA 1
ATOM 3732 C C . GLU B 2 252 ? 66.277 110.509 -46.478 1.00 89.59 252 GLU B C 1
ATOM 3733 O O . GLU B 2 252 ? 65.553 110.210 -47.430 1.00 87.22 252 GLU B O 1
ATOM 3739 N N . LEU B 2 253 ? 66.976 109.614 -45.787 1.00 85.48 253 LEU B N 1
ATOM 3740 C CA . LEU B 2 253 ? 66.962 108.196 -46.125 1.00 78.14 253 LEU B CA 1
ATOM 3741 C C . LEU B 2 253 ? 65.594 107.566 -45.876 1.00 74.30 253 LEU B C 1
ATOM 3742 O O . LEU B 2 253 ? 65.141 106.735 -46.660 1.00 79.49 253 LEU B O 1
ATOM 3747 N N . GLU B 2 254 ? 64.941 107.957 -44.786 1.00 75.32 254 GLU B N 1
ATOM 3748 C CA . GLU B 2 254 ? 63.578 107.509 -44.513 1.00 81.61 254 GLU B CA 1
ATOM 3749 C C . GLU B 2 254 ? 62.650 107.896 -45.662 1.00 85.74 254 GLU B C 1
ATOM 3750 O O . GLU B 2 254 ? 61.810 107.107 -46.095 1.00 92.48 254 GLU B O 1
ATOM 3756 N N . LYS B 2 255 ? 62.820 109.119 -46.152 1.00 79.42 255 LYS B N 1
ATOM 3757 C CA . LYS B 2 255 ? 62.016 109.641 -47.248 1.00 74.84 255 LYS B CA 1
ATOM 3758 C C . LYS B 2 255 ? 62.248 108.855 -48.538 1.00 80.63 255 LYS B C 1
ATOM 3759 O O . LYS B 2 255 ? 61.298 108.506 -49.239 1.00 82.08 255 LYS B O 1
ATOM 3765 N N . GLN B 2 256 ? 63.514 108.575 -48.842 1.00 78.79 256 GLN B N 1
ATOM 3766 C CA . GLN B 2 256 ? 63.875 107.851 -50.059 1.00 78.75 256 GLN B CA 1
ATOM 3767 C C . GLN B 2 256 ? 63.388 106.406 -50.030 1.00 83.24 256 GLN B C 1
ATOM 3768 O O . GLN B 2 256 ? 62.935 105.874 -51.045 1.00 88.06 256 GLN B O 1
ATOM 3774 N N . VAL B 2 257 ? 63.490 105.768 -48.869 1.00 78.36 257 VAL B N 1
ATOM 3775 C CA . VAL B 2 257 ? 63.061 104.384 -48.735 1.00 75.20 257 VAL B CA 1
ATOM 3776 C C . VAL B 2 257 ? 61.543 104.261 -48.831 1.00 78.12 257 VAL B C 1
ATOM 3777 O O . VAL B 2 257 ? 61.032 103.345 -49.477 1.00 86.33 257 VAL B O 1
ATOM 3781 N N . HIS B 2 258 ? 60.824 105.185 -48.200 1.00 67.38 258 HIS B N 1
ATOM 3782 C CA . HIS B 2 258 ? 59.364 105.137 -48.214 1.00 74.51 258 HIS B CA 1
ATOM 3783 C C . HIS B 2 258 ? 58.804 105.272 -49.625 1.00 84.53 258 HIS B C 1
ATOM 3784 O O . HIS B 2 258 ? 57.800 104.648 -49.967 1.00 93.61 258 HIS B O 1
ATOM 3791 N N . GLU B 2 259 ? 59.457 106.092 -50.440 1.00 90.06 259 GLU B N 1
ATOM 3792 C CA . GLU B 2 259 ? 58.992 106.346 -51.797 1.00 95.10 259 GLU B CA 1
ATOM 3793 C C . GLU B 2 259 ? 59.179 105.125 -52.693 1.00 95.82 259 GLU B C 1
ATOM 3794 O O . GLU B 2 259 ? 58.278 104.763 -53.450 1.00 93.44 259 GLU B O 1
ATOM 3800 N N . LEU B 2 260 ? 60.342 104.487 -52.600 1.00 98.41 260 LEU B N 1
ATOM 3801 C CA . LEU B 2 260 ? 60.603 103.267 -53.357 1.00 103.85 260 LEU B CA 1
ATOM 3802 C C . LEU B 2 260 ? 59.620 102.162 -52.985 1.00 104.12 260 LEU B C 1
ATOM 3803 O O . LEU B 2 260 ? 59.059 101.505 -53.863 1.00 109.12 260 LEU B O 1
ATOM 3808 N N . LYS B 2 261 ? 59.419 101.964 -51.684 1.00 97.51 261 LYS B N 1
ATOM 3809 C CA . LYS B 2 261 ? 58.466 100.973 -51.191 1.00 91.86 261 LYS B CA 1
ATOM 3810 C C . LYS B 2 261 ? 57.078 101.184 -51.789 1.00 97.56 261 LYS B C 1
ATOM 3811 O O . LYS B 2 261 ? 56.384 100.222 -52.116 1.00 105.34 261 LYS B O 1
ATOM 3817 N N . ILE B 2 262 ? 56.677 102.445 -51.924 1.00 90.76 262 ILE B N 1
ATOM 3818 C CA . ILE B 2 262 ? 55.400 102.769 -52.547 1.00 91.19 262 ILE B CA 1
ATOM 3819 C C . ILE B 2 262 ? 55.458 102.525 -54.054 1.00 100.81 262 ILE B C 1
ATOM 3820 O O . ILE B 2 262 ? 54.484 102.079 -54.659 1.00 103.35 262 ILE B O 1
ATOM 3825 N N . LYS B 2 263 ? 56.607 102.825 -54.651 1.00 105.90 263 LYS B N 1
ATOM 3826 C CA . LYS B 2 263 ? 56.806 102.622 -56.081 1.00 108.74 263 LYS B CA 1
ATOM 3827 C C . LYS B 2 263 ? 56.739 101.140 -56.424 1.00 112.55 263 LYS B C 1
ATOM 3828 O O . LYS B 2 263 ? 56.153 100.748 -57.432 1.00 118.52 263 LYS B O 1
ATOM 3834 N N . ILE B 2 264 ? 57.343 100.320 -55.572 1.00 108.78 264 ILE B N 1
ATOM 3835 C CA . ILE B 2 264 ? 57.323 98.876 -55.752 1.00 106.90 264 ILE B CA 1
ATOM 3836 C C . ILE B 2 264 ? 55.943 98.305 -55.438 1.00 106.54 264 ILE B C 1
ATOM 3837 O O . ILE B 2 264 ? 55.472 97.391 -56.111 1.00 109.45 264 ILE B O 1
ATOM 3842 N N . ALA B 2 265 ? 55.301 98.859 -54.415 1.00 105.45 265 ALA B N 1
ATOM 3843 C CA . ALA B 2 265 ? 53.993 98.387 -53.972 1.00 101.27 265 ALA B CA 1
ATOM 3844 C C . ALA B 2 265 ? 52.929 98.552 -55.051 1.00 104.58 265 ALA B C 1
ATOM 3845 O O . ALA B 2 265 ? 52.104 97.662 -55.254 1.00 107.59 265 ALA B O 1
ATOM 3847 N N . THR B 2 266 ? 52.948 99.691 -55.739 1.00 104.36 266 THR B N 1
ATOM 3848 C CA . THR B 2 266 ? 51.963 99.963 -56.783 1.00 112.76 266 THR B CA 1
ATOM 3849 C C . THR B 2 266 ? 52.135 99.012 -57.961 1.00 121.75 266 THR B C 1
ATOM 3850 O O . THR B 2 266 ? 51.164 98.655 -58.628 1.00 126.57 266 THR B O 1
ATOM 3854 N N . GLN B 2 267 ? 53.376 98.605 -58.210 1.00 120.11 267 GLN B N 1
ATOM 3855 C CA . GLN B 2 267 ? 53.677 97.694 -59.306 1.00 123.00 267 GLN B CA 1
ATOM 3856 C C . GLN B 2 267 ? 53.017 96.335 -59.093 1.00 126.52 267 GLN B C 1
ATOM 3857 O O . GLN B 2 267 ? 52.417 95.778 -60.015 1.00 129.45 267 GLN B O 1
ATOM 3863 N N . GLN B 2 268 ? 53.123 95.810 -57.875 1.00 124.37 268 GLN B N 1
ATOM 3864 C CA . GLN B 2 268 ? 52.520 94.523 -57.544 1.00 132.38 268 GLN B CA 1
ATOM 3865 C C . GLN B 2 268 ? 50.997 94.589 -57.631 1.00 131.93 268 GLN B C 1
ATOM 3866 O O . GLN B 2 268 ? 50.337 93.583 -57.897 1.00 141.32 268 GLN B O 1
ATOM 3872 N N . LEU B 2 269 ? 50.446 95.776 -57.403 1.00 122.27 269 LEU B N 1
ATOM 3873 C CA . LEU B 2 269 ? 49.017 96.000 -57.576 1.00 116.82 269 LEU B CA 1
ATOM 3874 C C . LEU B 2 269 ? 48.613 95.789 -59.028 1.00 122.34 269 LEU B C 1
ATOM 3875 O O . LEU B 2 269 ? 47.644 95.089 -59.318 1.00 129.40 269 LEU B O 1
ATOM 3880 N N . ALA B 2 270 ? 49.368 96.403 -59.935 1.00 126.39 270 ALA B N 1
ATOM 3881 C CA . ALA B 2 270 ? 49.077 96.335 -61.363 1.00 135.72 270 ALA B CA 1
ATOM 3882 C C . ALA B 2 270 ? 49.181 94.909 -61.893 1.00 144.96 270 ALA B C 1
ATOM 3883 O O . ALA B 2 270 ? 48.415 94.509 -62.767 1.00 150.93 270 ALA B O 1
ATOM 3885 N N . LYS B 2 271 ? 50.131 94.145 -61.360 1.00 148.03 271 LYS B N 1
ATOM 3886 C CA . LYS B 2 271 ? 50.318 92.760 -61.780 1.00 151.50 271 LYS B CA 1
ATOM 3887 C C . LYS B 2 271 ? 49.287 91.839 -61.132 1.00 145.57 271 LYS B C 1
ATOM 3888 O O . LYS B 2 271 ? 49.199 90.658 -61.468 1.00 152.03 271 LYS B O 1
ATOM 3894 N N . ARG B 2 272 ? 48.508 92.387 -60.205 1.00 137.15 272 ARG B N 1
ATOM 3895 C CA . ARG B 2 272 ? 47.444 91.632 -59.553 1.00 130.59 272 ARG B CA 1
ATOM 3896 C C . ARG B 2 272 ? 46.075 92.230 -59.866 1.00 128.01 272 ARG B C 1
ATOM 3897 O O . ARG B 2 272 ? 45.801 92.626 -61.002 1.00 125.80 272 ARG B O 1
ATOM 3905 N N . LEU C 1 8 ? 57.692 96.951 44.012 1.00 130.65 6 LEU C N 1
ATOM 3906 C CA . LEU C 1 8 ? 58.382 98.215 43.782 1.00 130.42 6 LEU C CA 1
ATOM 3907 C C . LEU C 1 8 ? 57.548 99.381 44.302 1.00 141.19 6 LEU C C 1
ATOM 3908 O O . LEU C 1 8 ? 56.482 99.682 43.767 1.00 146.17 6 LEU C O 1
ATOM 3913 N N . GLN C 1 9 ? 58.044 100.040 45.345 1.00 143.89 7 GLN C N 1
ATOM 3914 C CA . GLN C 1 9 ? 57.294 101.097 46.015 1.00 144.60 7 GLN C CA 1
ATOM 3915 C C . GLN C 1 9 ? 57.571 102.480 45.427 1.00 142.34 7 GLN C C 1
ATOM 3916 O O . GLN C 1 9 ? 56.645 103.251 45.182 1.00 142.80 7 GLN C O 1
ATOM 3922 N N . LYS C 1 10 ? 58.844 102.794 45.207 1.00 135.13 8 LYS C N 1
ATOM 3923 C CA . LYS C 1 10 ? 59.222 104.089 44.647 1.00 120.59 8 LYS C CA 1
ATOM 3924 C C . LYS C 1 10 ? 60.565 104.020 43.927 1.00 115.24 8 LYS C C 1
ATOM 3925 O O . LYS C 1 10 ? 61.275 103.019 44.010 1.00 111.04 8 LYS C O 1
ATOM 3927 N N . VAL C 1 11 ? 60.905 105.092 43.219 1.00 110.29 9 VAL C N 1
ATOM 3928 C CA . VAL C 1 11 ? 62.165 105.155 42.490 1.00 107.25 9 VAL C CA 1
ATOM 3929 C C . VAL C 1 11 ? 62.971 106.388 42.879 1.00 104.87 9 VAL C C 1
ATOM 3930 O O . VAL C 1 11 ? 62.439 107.494 42.958 1.00 100.02 9 VAL C O 1
ATOM 3934 N N . GLU C 1 12 ? 64.260 106.187 43.129 1.00 105.20 10 GLU C N 1
ATOM 3935 C CA . GLU C 1 12 ? 65.155 107.290 43.445 1.00 99.85 10 GLU C CA 1
ATOM 3936 C C . GLU C 1 12 ? 66.181 107.465 42.331 1.00 94.94 10 GLU C C 1
ATOM 3937 O O . GLU C 1 12 ? 67.158 106.720 42.248 1.00 95.32 10 GLU C O 1
ATOM 3943 N N . LEU C 1 13 ? 65.941 108.453 41.475 1.00 89.14 11 LEU C N 1
ATOM 3944 C CA . LEU C 1 13 ? 66.786 108.713 40.313 1.00 85.97 11 LEU C CA 1
ATOM 3945 C C . LEU C 1 13 ? 67.767 109.858 40.572 1.00 91.63 11 LEU C C 1
ATOM 3946 O O . LEU C 1 13 ? 67.358 110.979 40.883 1.00 95.16 11 LEU C O 1
ATOM 3951 N N . GLN C 1 14 ? 69.060 109.574 40.437 1.00 87.38 12 GLN C N 1
ATOM 3952 C CA . GLN C 1 14 ? 70.097 110.566 40.711 1.00 84.06 12 GLN C CA 1
ATOM 3953 C C . GLN C 1 14 ? 70.108 111.687 39.676 1.00 86.94 12 GLN C C 1
ATOM 3954 O O . GLN C 1 14 ? 69.918 111.445 38.481 1.00 85.05 12 GLN C O 1
ATOM 3960 N N . THR C 1 15 ? 70.343 112.909 40.149 1.00 81.47 13 THR C N 1
ATOM 3961 C CA . THR C 1 15 ? 70.324 114.095 39.300 1.00 76.43 13 THR C CA 1
ATOM 3962 C C . THR C 1 15 ? 71.258 113.977 38.095 1.00 74.59 13 THR C C 1
ATOM 3963 O O . THR C 1 15 ? 70.925 114.442 37.004 1.00 79.28 13 THR C O 1
ATOM 3967 N N . ASP C 1 16 ? 72.418 113.356 38.283 1.00 70.40 14 ASP C N 1
ATOM 3968 C CA . ASP C 1 16 ? 73.388 113.239 37.192 1.00 72.76 14 ASP C CA 1
ATOM 3969 C C . ASP C 1 16 ? 72.920 112.243 36.125 1.00 72.83 14 ASP C C 1
ATOM 3970 O O . ASP C 1 16 ? 73.181 112.437 34.937 1.00 75.73 14 ASP C O 1
ATOM 3975 N N . VAL C 1 17 ? 72.222 111.188 36.539 1.00 66.85 15 VAL C N 1
ATOM 3976 C CA . VAL C 1 17 ? 71.601 110.286 35.575 1.00 68.61 15 VAL C CA 1
ATOM 3977 C C . VAL C 1 17 ? 70.489 111.014 34.832 1.00 76.02 15 VAL C C 1
ATOM 3978 O O . VAL C 1 17 ? 70.399 110.948 33.604 1.00 81.62 15 VAL C O 1
ATOM 3982 N N . TYR C 1 18 ? 69.642 111.702 35.595 1.00 67.88 16 TYR C N 1
ATOM 3983 C CA . TYR C 1 18 ? 68.556 112.504 35.045 1.00 75.26 16 TYR C CA 1
ATOM 3984 C C . TYR C 1 18 ? 69.062 113.455 33.964 1.00 77.26 16 TYR C C 1
ATOM 3985 O O . TYR C 1 18 ? 68.424 113.629 32.921 1.00 76.39 16 TYR C O 1
ATOM 4002 N N . VAL C 1 20 ? 71.793 113.084 32.109 1.00 68.29 18 VAL C N 1
ATOM 4003 C CA . VAL C 1 20 ? 72.179 112.295 30.943 1.00 64.11 18 VAL C CA 1
ATOM 4004 C C . VAL C 1 20 ? 70.958 111.969 30.083 1.00 70.60 18 VAL C C 1
ATOM 4005 O O . VAL C 1 20 ? 70.979 112.156 28.867 1.00 71.18 18 VAL C O 1
ATOM 4009 N N . CYS C 1 21 ? 69.895 111.489 30.721 1.00 75.89 19 CYS C N 1
ATOM 4010 C CA . CYS C 1 21 ? 68.670 111.126 30.010 1.00 75.76 19 CYS C CA 1
ATOM 4011 C C . CYS C 1 21 ? 68.043 112.327 29.314 1.00 73.54 19 CYS C C 1
ATOM 4012 O O . CYS C 1 21 ? 67.635 112.242 28.155 1.00 70.20 19 CYS C O 1
ATOM 4015 N N . LEU C 1 22 ? 67.968 113.446 30.025 1.00 71.36 20 LEU C N 1
ATOM 4016 C CA . LEU C 1 22 ? 67.433 114.667 29.444 1.00 75.59 20 LEU C CA 1
ATOM 4017 C C . LEU C 1 22 ? 68.258 115.094 28.230 1.00 75.13 20 LEU C C 1
ATOM 4018 O O . LEU C 1 22 ? 67.708 115.413 27.177 1.00 80.53 20 LEU C O 1
ATOM 4023 N N . GLN C 1 23 ? 69.578 115.083 28.382 1.00 66.90 21 GLN C N 1
ATOM 4024 C CA . GLN C 1 23 ? 70.478 115.464 27.301 1.00 62.03 21 GLN C CA 1
ATOM 4025 C C . GLN C 1 23 ? 70.294 114.568 26.083 1.00 65.73 21 GLN C C 1
ATOM 4026 O O . GLN C 1 23 ? 70.318 115.041 24.945 1.00 60.35 21 GLN C O 1
ATOM 4032 N N . HIS C 1 24 ? 70.100 113.275 26.330 1.00 73.03 22 HIS C N 1
ATOM 4033 C CA . HIS C 1 24 ? 69.854 112.320 25.256 1.00 72.26 22 HIS C CA 1
ATOM 4034 C C . HIS C 1 24 ? 68.517 112.595 24.566 1.00 71.25 22 HIS C C 1
ATOM 4035 O O . HIS C 1 24 ? 68.402 112.499 23.342 1.00 63.22 22 HIS C O 1
ATOM 4042 N N . ALA C 1 25 ? 67.510 112.936 25.362 1.00 68.53 23 ALA C N 1
ATOM 4043 C CA . ALA C 1 25 ? 66.194 113.267 24.832 1.00 70.45 23 ALA C CA 1
ATOM 4044 C C . ALA C 1 25 ? 66.250 114.501 23.929 1.00 73.02 23 ALA C C 1
ATOM 4045 O O . ALA C 1 25 ? 65.528 114.586 22.937 1.00 77.88 23 ALA C O 1
ATOM 4047 N N . LEU C 1 26 ? 67.120 115.447 24.275 1.00 68.68 24 LEU C N 1
ATOM 4048 C CA . LEU C 1 26 ? 67.213 116.718 23.559 1.00 70.92 24 LEU C CA 1
ATOM 4049 C C . LEU C 1 26 ? 68.150 116.659 22.357 1.00 69.86 24 LEU C C 1
ATOM 4050 O O . LEU C 1 26 ? 68.453 117.690 21.752 1.00 72.76 24 LEU C O 1
ATOM 4055 N N . SER C 1 27 ? 68.612 115.460 22.019 1.00 59.77 25 SER C N 1
ATOM 4056 C CA . SER C 1 27 ? 69.545 115.297 20.911 1.00 56.69 25 SER C CA 1
ATOM 4057 C C . SER C 1 27 ? 68.838 115.367 19.560 1.00 61.49 25 SER C C 1
ATOM 4058 O O . SER C 1 27 ? 69.388 115.891 18.594 1.00 66.73 25 SER C O 1
ATOM 4061 N N . THR C 1 28 ? 67.622 114.834 19.487 1.00 70.02 26 THR C N 1
ATOM 4062 C CA . THR C 1 28 ? 66.873 114.858 18.236 1.00 73.29 26 THR C CA 1
ATOM 4063 C C . THR C 1 28 ? 65.400 115.165 18.466 1.00 81.30 26 THR C C 1
ATOM 4064 O O . THR C 1 28 ? 64.822 114.794 19.488 1.00 81.90 26 THR C O 1
ATOM 4068 N N . GLU C 1 29 ? 64.801 115.843 17.496 1.00 92.32 27 GLU C N 1
ATOM 4069 C CA . GLU C 1 29 ? 63.426 116.313 17.602 1.00 91.52 27 GLU C CA 1
ATOM 4070 C C . GLU C 1 29 ? 62.480 115.443 16.777 1.00 86.51 27 GLU C C 1
ATOM 4071 O O . GLU C 1 29 ? 61.274 115.408 17.024 1.00 89.50 27 GLU C O 1
ATOM 4077 N N . ASN C 1 30 ? 63.044 114.729 15.808 1.00 77.25 28 ASN C N 1
ATOM 4078 C CA . ASN C 1 30 ? 62.247 113.988 14.841 1.00 76.64 28 ASN C CA 1
ATOM 4079 C C . ASN C 1 30 ? 62.256 112.479 15.051 1.00 78.04 28 ASN C C 1
ATOM 4080 O O . ASN C 1 30 ? 61.718 111.737 14.231 1.00 78.95 28 ASN C O 1
ATOM 4085 N N . PHE C 1 31 ? 62.871 112.026 16.141 1.00 79.50 29 PHE C N 1
ATOM 4086 C CA . PHE C 1 31 ? 62.911 110.599 16.455 1.00 85.74 29 PHE C CA 1
ATOM 4087 C C . PHE C 1 31 ? 62.817 110.346 17.954 1.00 87.00 29 PHE C C 1
ATOM 4088 O O . PHE C 1 31 ? 63.143 111.211 18.766 1.00 82.23 29 PHE C O 1
ATOM 4096 N N . GLU C 1 32 ? 62.365 109.151 18.312 1.00 97.99 30 GLU C N 1
ATOM 4097 C CA . GLU C 1 32 ? 62.354 108.734 19.704 1.00 101.85 30 GLU C CA 1
ATOM 4098 C C . GLU C 1 32 ? 63.710 108.140 20.058 1.00 97.71 30 GLU C C 1
ATOM 4099 O O . GLU C 1 32 ? 64.281 107.366 19.291 1.00 98.98 30 GLU C O 1
ATOM 4105 N N . VAL C 1 33 ? 64.229 108.523 21.216 1.00 93.24 31 VAL C N 1
ATOM 4106 C CA . VAL C 1 33 ? 65.536 108.064 21.655 1.00 89.77 31 VAL C CA 1
ATOM 4107 C C . VAL C 1 33 ? 65.359 107.126 22.846 1.00 84.19 31 VAL C C 1
ATOM 4108 O O . VAL C 1 33 ? 64.351 107.194 23.543 1.00 79.61 31 VAL C O 1
ATOM 4120 N N . GLY C 1 35 ? 67.261 104.241 25.997 1.00 94.32 33 GLY C N 1
ATOM 4121 C CA . GLY C 1 35 ? 68.391 103.818 26.804 1.00 93.76 33 GLY C CA 1
ATOM 4122 C C . GLY C 1 35 ? 67.972 103.026 28.029 1.00 92.89 33 GLY C C 1
ATOM 4123 O O . GLY C 1 35 ? 66.806 103.047 28.424 1.00 94.21 33 GLY C O 1
ATOM 4124 N N . LEU C 1 36 ? 68.929 102.329 28.635 1.00 89.17 34 LEU C N 1
ATOM 4125 C CA . LEU C 1 36 ? 68.660 101.498 29.805 1.00 86.32 34 LEU C CA 1
ATOM 4126 C C . LEU C 1 36 ? 69.121 102.164 31.104 1.00 89.22 34 LEU C C 1
ATOM 4127 O O . LEU C 1 36 ? 70.045 102.978 31.105 1.00 81.95 34 LEU C O 1
ATOM 4132 N N . LEU C 1 37 ? 68.472 101.806 32.207 1.00 88.95 35 LEU C N 1
ATOM 4133 C CA . LEU C 1 37 ? 68.818 102.348 33.515 1.00 87.02 35 LEU C CA 1
ATOM 4134 C C . LEU C 1 37 ? 69.501 101.290 34.379 1.00 94.14 35 LEU C C 1
ATOM 4135 O O . LEU C 1 37 ? 69.146 100.116 34.329 1.00 90.36 35 LEU C O 1
ATOM 4140 N N . ILE C 1 38 ? 70.482 101.712 35.170 1.00 101.28 36 ILE C N 1
ATOM 4141 C CA . ILE C 1 38 ? 71.213 100.797 36.042 1.00 99.29 36 ILE C CA 1
ATOM 4142 C C . ILE C 1 38 ? 71.190 101.271 37.490 1.00 102.94 36 ILE C C 1
ATOM 4143 O O . ILE C 1 38 ? 71.243 102.472 37.760 1.00 104.02 36 ILE C O 1
ATOM 4148 N N . GLY C 1 39 ? 71.114 100.325 38.421 1.00 101.72 37 GLY C N 1
ATOM 4149 C CA . GLY C 1 39 ? 71.134 100.660 39.833 1.00 103.49 37 GLY C CA 1
ATOM 4150 C C . GLY C 1 39 ? 71.051 99.466 40.764 1.00 109.23 37 GLY C C 1
ATOM 4151 O O . GLY C 1 39 ? 71.544 98.381 40.454 1.00 110.24 37 GLY C O 1
ATOM 4152 N N . ASN C 1 40 ? 70.430 99.678 41.919 1.00 111.12 38 ASN C N 1
ATOM 4153 C CA . ASN C 1 40 ? 70.237 98.621 42.902 1.00 113.14 38 ASN C CA 1
ATOM 4154 C C . ASN C 1 40 ? 68.835 98.676 43.493 1.00 111.98 38 ASN C C 1
ATOM 4155 O O . ASN C 1 40 ? 68.309 99.755 43.771 1.00 116.02 38 ASN C O 1
ATOM 4160 N N . PHE C 1 41 ? 68.231 97.507 43.677 1.00 109.50 39 PHE C N 1
ATOM 4161 C CA . PHE C 1 41 ? 66.879 97.415 44.211 1.00 108.81 39 PHE C CA 1
ATOM 4162 C C . PHE C 1 41 ? 66.902 96.836 45.625 1.00 119.51 39 PHE C C 1
ATOM 4163 O O . PHE C 1 41 ? 67.338 95.703 45.835 1.00 128.43 39 PHE C O 1
ATOM 4171 N N . ALA C 1 42 ? 66.439 97.622 46.591 1.00 121.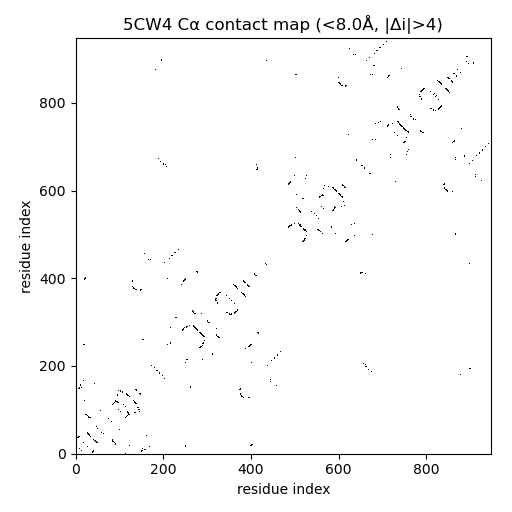75 40 ALA C N 1
ATOM 4172 C CA . ALA C 1 42 ? 66.455 97.208 47.989 1.00 126.98 40 ALA C CA 1
ATOM 4173 C C . ALA C 1 42 ? 65.055 96.868 48.484 1.00 139.43 40 ALA C C 1
ATOM 4174 O O . ALA C 1 42 ? 64.446 95.897 48.035 1.00 154.29 40 ALA C O 1
ATOM 4176 N N . CYS C 1 43 ? 64.549 97.674 49.412 1.00 140.57 41 CYS C N 1
ATOM 4177 C CA . CYS C 1 43 ? 63.247 97.418 50.018 1.00 140.24 41 CYS C CA 1
ATOM 4178 C C . CYS C 1 43 ? 62.136 98.224 49.347 1.00 136.90 41 CYS C C 1
ATOM 4179 O O . CYS C 1 43 ? 61.610 99.175 49.924 1.00 136.71 41 CYS C O 1
ATOM 4182 N N . GLY C 1 44 ? 61.786 97.837 48.125 1.00 129.02 42 GLY C N 1
ATOM 4183 C CA . GLY C 1 44 ? 60.686 98.460 47.414 1.00 127.08 42 GLY C CA 1
ATOM 4184 C C . GLY C 1 44 ? 61.100 99.621 46.531 1.00 128.14 42 GLY C C 1
ATOM 4185 O O . GLY C 1 44 ? 60.401 99.966 45.577 1.00 130.70 42 GLY C O 1
ATOM 4186 N N . ILE C 1 45 ? 62.238 100.231 46.844 1.00 145.47 43 ILE C N 1
ATOM 4187 C CA . ILE C 1 45 ? 62.706 101.379 46.078 1.00 138.03 43 ILE C CA 1
ATOM 4188 C C . ILE C 1 45 ? 63.882 101.014 45.180 1.00 127.61 43 ILE C C 1
ATOM 4189 O O . ILE C 1 45 ? 64.739 100.210 45.551 1.00 120.56 43 ILE C O 1
ATOM 4194 N N . ALA C 1 46 ? 63.907 101.606 43.991 1.00 122.96 44 ALA C N 1
ATOM 4195 C CA . ALA C 1 46 ? 64.989 101.384 43.043 1.00 112.96 44 ALA C CA 1
ATOM 4196 C C . ALA C 1 46 ? 65.892 102.609 42.968 1.00 112.00 44 ALA C C 1
ATOM 4197 O O . ALA C 1 46 ? 65.486 103.663 42.476 1.00 107.84 44 ALA C O 1
ATOM 4199 N N . LYS C 1 47 ? 67.112 102.469 43.473 1.00 116.61 45 LYS C N 1
ATOM 4200 C CA . LYS C 1 47 ? 68.092 103.543 43.399 1.00 115.23 45 LYS C CA 1
ATOM 4201 C C . LYS C 1 47 ? 68.839 103.471 42.073 1.00 108.00 45 LYS C C 1
ATOM 4202 O O . LYS C 1 47 ? 69.682 102.597 41.869 1.00 108.37 45 LYS C O 1
ATOM 4208 N N . ILE C 1 48 ? 68.515 104.390 41.170 1.00 96.74 46 ILE C N 1
ATOM 4209 C CA . ILE C 1 48 ? 69.138 104.427 39.855 1.00 88.74 46 ILE C CA 1
ATOM 4210 C C . ILE C 1 48 ? 70.340 105.369 39.864 1.00 89.04 46 ILE C C 1
ATOM 4211 O O . ILE C 1 48 ? 70.196 106.571 40.098 1.00 88.53 46 ILE C O 1
ATOM 4216 N N . SER C 1 49 ? 71.527 104.823 39.615 1.00 89.89 47 SER C N 1
ATOM 4217 C CA . SER C 1 49 ? 72.745 105.625 39.673 1.00 89.54 47 SER C CA 1
ATOM 4218 C C . SER C 1 49 ? 73.602 105.502 38.415 1.00 87.92 47 SER C C 1
ATOM 4219 O O . SER C 1 49 ? 74.704 106.045 38.360 1.00 89.49 47 SER C O 1
ATOM 4222 N N . ALA C 1 50 ? 73.096 104.800 37.405 1.00 80.13 48 ALA C N 1
ATOM 4223 C CA . ALA C 1 50 ? 73.840 104.624 36.160 1.00 81.86 48 ALA C CA 1
ATOM 4224 C C . ALA C 1 50 ? 72.910 104.538 34.954 1.00 84.91 48 ALA C C 1
ATOM 4225 O O . ALA C 1 50 ? 71.710 104.294 35.098 1.00 87.21 48 ALA C O 1
ATOM 4227 N N . VAL C 1 51 ? 73.472 104.722 33.762 1.00 79.86 49 VAL C N 1
ATOM 4228 C CA . VAL C 1 51 ? 72.665 104.797 32.550 1.00 80.66 49 VAL C CA 1
ATOM 4229 C C . VAL C 1 51 ? 73.437 104.402 31.292 1.00 73.97 49 VAL C C 1
ATOM 4230 O O . VAL C 1 51 ? 74.619 104.718 31.145 1.00 77.76 49 VAL C O 1
ATOM 4234 N N . ILE C 1 52 ? 72.750 103.716 30.383 1.00 73.49 50 ILE C N 1
ATOM 4235 C CA . ILE C 1 52 ? 73.344 103.269 29.127 1.00 81.24 50 ILE C CA 1
ATOM 4236 C C . ILE C 1 52 ? 72.600 103.842 27.924 1.00 77.04 50 ILE C C 1
ATOM 4237 O O . ILE C 1 52 ? 71.387 103.667 27.794 1.00 80.00 50 ILE C O 1
ATOM 4242 N N . ILE C 1 53 ? 73.327 104.522 27.043 1.00 70.37 51 ILE C N 1
ATOM 4243 C CA . ILE C 1 53 ? 72.730 105.064 25.827 1.00 80.63 51 ILE C CA 1
ATOM 4244 C C . ILE C 1 53 ? 72.760 104.026 24.708 1.00 87.72 51 ILE C C 1
ATOM 4245 O O . ILE C 1 53 ? 73.811 103.462 24.403 1.00 95.82 51 ILE C O 1
ATOM 4250 N N . LEU C 1 54 ? 71.604 103.779 24.100 1.00 87.52 52 LEU C N 1
ATOM 4251 C CA . LEU C 1 54 ? 71.478 102.724 23.097 1.00 90.89 52 LEU C CA 1
ATOM 4252 C C . LEU C 1 54 ? 71.351 103.263 21.674 1.00 97.54 52 LEU C C 1
ATOM 4253 O O . LEU C 1 54 ? 70.853 104.368 21.455 1.00 95.52 52 LEU C O 1
ATOM 4258 N N . ARG C 1 55 ? 71.814 102.466 20.714 1.00 108.02 53 ARG C N 1
ATOM 4259 C CA . ARG C 1 55 ? 71.655 102.772 19.296 1.00 108.20 53 ARG C CA 1
ATOM 4260 C C . ARG C 1 55 ? 70.205 102.616 18.852 1.00 109.70 53 ARG C C 1
ATOM 4261 O O . ARG C 1 55 ? 69.361 102.131 19.605 1.00 107.47 53 ARG C O 1
ATOM 4269 N N . ARG C 1 56 ? 69.930 103.017 17.617 1.00 117.29 54 ARG C N 1
ATOM 4270 C CA . ARG C 1 56 ? 68.600 102.869 17.039 1.00 122.89 54 ARG C CA 1
ATOM 4271 C C . ARG C 1 56 ? 68.617 103.238 15.561 1.00 133.23 54 ARG C C 1
ATOM 4272 O O . ARG C 1 56 ? 69.488 103.983 15.111 1.00 136.56 54 ARG C O 1
ATOM 4274 N N . SER C 1 67 ? 67.169 95.158 21.920 1.00 96.97 65 SER C N 1
ATOM 4275 C CA . SER C 1 67 ? 68.101 94.342 21.145 1.00 98.14 65 SER C CA 1
ATOM 4276 C C . SER C 1 67 ? 68.887 93.379 22.027 1.00 98.40 65 SER C C 1
ATOM 4277 O O . SER C 1 67 ? 69.074 93.625 23.219 1.00 103.07 65 SER C O 1
ATOM 4280 N N . SER C 1 68 ? 69.357 92.287 21.431 1.00 100.60 66 SER C N 1
ATOM 4281 C CA . SER C 1 68 ? 70.094 91.266 22.169 1.00 102.24 66 SER C CA 1
ATOM 4282 C C . SER C 1 68 ? 71.531 91.690 22.460 1.00 100.45 66 SER C C 1
ATOM 4283 O O . SER C 1 68 ? 72.017 91.531 23.579 1.00 93.38 66 SER C O 1
ATOM 4286 N N . GLU C 1 69 ? 72.209 92.228 21.451 1.00 111.53 67 GLU C N 1
ATOM 4287 C CA . GLU C 1 69 ? 73.592 92.666 21.607 1.00 114.76 67 GLU C CA 1
ATOM 4288 C C . GLU C 1 69 ? 73.683 93.914 22.479 1.00 110.76 67 GLU C C 1
ATOM 4289 O O . GLU C 1 69 ? 74.700 94.153 23.132 1.00 109.20 67 GLU C O 1
ATOM 4295 N N . GLN C 1 70 ? 72.618 94.710 22.481 1.00 104.74 68 GLN C N 1
ATOM 4296 C CA . GLN C 1 70 ? 72.557 95.905 23.315 1.00 100.17 68 GLN C CA 1
ATOM 4297 C C . GLN C 1 70 ? 72.433 95.531 24.788 1.00 98.41 68 GLN C C 1
ATOM 4298 O O . GLN C 1 70 ? 73.120 96.092 25.644 1.00 100.64 68 GLN C O 1
ATOM 4304 N N . LEU C 1 71 ? 71.550 94.581 25.076 1.00 95.56 69 LEU C N 1
ATOM 4305 C CA . LEU C 1 71 ? 71.369 94.086 26.433 1.00 95.34 69 LEU C CA 1
ATOM 4306 C C . LEU C 1 71 ? 72.682 93.590 27.014 1.00 96.21 69 LEU C C 1
ATOM 4307 O O . LEU C 1 71 ? 72.974 93.808 28.189 1.00 96.90 69 LEU C O 1
ATOM 4312 N N . LEU C 1 72 ? 73.469 92.917 26.180 1.00 96.43 70 LEU C N 1
ATOM 4313 C CA . LEU C 1 72 ? 74.740 92.357 26.615 1.00 98.23 70 LEU C CA 1
ATOM 4314 C C . LEU C 1 72 ? 75.694 93.447 27.092 1.00 100.19 70 LEU C C 1
ATOM 4315 O O . LEU C 1 72 ? 76.280 93.339 28.168 1.00 98.59 70 LEU C O 1
ATOM 4320 N N . LYS C 1 73 ? 75.843 94.500 26.294 1.00 96.57 71 LYS C N 1
ATOM 4321 C CA . LYS C 1 73 ? 76.751 95.589 26.640 1.00 89.57 71 LYS C CA 1
ATOM 4322 C C . LYS C 1 73 ? 76.269 96.344 27.873 1.00 85.53 71 LYS C C 1
ATOM 4323 O O . LYS C 1 73 ? 77.073 96.861 28.648 1.00 84.39 71 LYS C O 1
ATOM 4329 N N . ALA C 1 74 ? 74.955 96.397 28.059 1.00 80.39 72 ALA C N 1
ATOM 4330 C CA . ALA C 1 74 ? 74.385 97.046 29.234 1.00 74.32 72 ALA C CA 1
ATOM 4331 C C . ALA C 1 74 ? 74.561 96.175 30.470 1.00 80.40 72 ALA C C 1
ATOM 4332 O O . ALA C 1 74 ? 74.828 96.676 31.563 1.00 84.52 72 ALA C O 1
ATOM 4334 N N . ALA C 1 75 ? 74.405 94.867 30.290 1.00 91.27 73 ALA C N 1
ATOM 4335 C CA . ALA C 1 75 ? 74.610 93.914 31.368 1.00 82.59 73 ALA C CA 1
ATOM 4336 C C . ALA C 1 75 ? 76.078 93.877 31.767 1.00 84.72 73 ALA C C 1
ATOM 4337 O O . ALA C 1 75 ? 76.408 93.739 32.945 1.00 91.19 73 ALA C O 1
ATOM 4339 N N . ALA C 1 76 ? 76.957 94.004 30.777 1.00 93.91 74 ALA C N 1
ATOM 4340 C CA . ALA C 1 76 ? 78.395 94.014 31.025 1.00 102.45 74 ALA C CA 1
ATOM 4341 C C . ALA C 1 76 ? 78.794 95.248 31.825 1.00 103.13 74 ALA C C 1
ATOM 4342 O O . ALA C 1 76 ? 79.640 95.177 32.718 1.00 105.29 74 ALA C O 1
ATOM 4344 N N . GLU C 1 77 ? 78.179 96.379 31.496 1.00 96.78 75 GLU C N 1
ATOM 4345 C CA . GLU C 1 77 ? 78.446 97.626 32.198 1.00 100.96 75 GLU C CA 1
ATOM 4346 C C . GLU C 1 77 ? 78.132 97.486 33.684 1.00 99.00 75 GLU C C 1
ATOM 4347 O O . GLU C 1 77 ? 78.956 97.826 34.536 1.00 100.40 75 GLU C O 1
ATOM 4353 N N . ALA C 1 78 ? 76.941 96.979 33.984 1.00 92.25 76 ALA C N 1
ATOM 4354 C CA . ALA C 1 78 ? 76.508 96.801 35.365 1.00 98.31 76 ALA C CA 1
ATOM 4355 C C . ALA C 1 78 ? 77.472 95.900 36.135 1.00 114.61 76 ALA C C 1
ATOM 4356 O O . ALA C 1 78 ? 77.768 96.150 37.304 1.00 124.19 76 ALA C O 1
ATOM 4358 N N . GLU C 1 79 ? 77.961 94.856 35.473 1.00 114.24 77 GLU C N 1
ATOM 4359 C CA . GLU C 1 79 ? 78.936 93.960 36.080 1.00 120.76 77 GLU C CA 1
ATOM 4360 C C . GLU C 1 79 ? 80.224 94.698 36.424 1.00 124.28 77 GLU C C 1
ATOM 4361 O O . GLU C 1 79 ? 80.809 94.484 37.486 1.00 135.22 77 GLU C O 1
ATOM 4367 N N . ARG C 1 80 ? 80.662 95.566 35.519 1.00 114.87 78 ARG C N 1
ATOM 4368 C CA . ARG C 1 80 ? 81.903 96.300 35.719 1.00 111.08 78 ARG C CA 1
ATOM 4369 C C . ARG C 1 80 ? 81.739 97.368 36.800 1.00 116.29 78 ARG C C 1
ATOM 4370 O O . ARG C 1 80 ? 82.692 97.698 37.509 1.00 125.50 78 ARG C O 1
ATOM 4378 N N . LEU C 1 81 ? 80.525 97.896 36.929 1.00 107.12 79 LEU C N 1
ATOM 4379 C CA . LEU C 1 81 ? 80.236 98.900 37.948 1.00 106.22 79 LEU C CA 1
ATOM 4380 C C . LEU C 1 81 ? 80.161 98.264 39.330 1.00 109.23 79 LEU C C 1
ATOM 4381 O O . LEU C 1 81 ? 80.595 98.854 40.319 1.00 107.84 79 LEU C O 1
ATOM 4386 N N . THR C 1 82 ? 79.607 97.057 39.389 1.00 113.39 80 THR C N 1
ATOM 4387 C CA . THR C 1 82 ? 79.503 96.321 40.645 1.00 118.22 80 THR C CA 1
ATOM 4388 C C . THR C 1 82 ? 80.879 96.105 41.269 1.00 121.48 80 THR C C 1
ATOM 4389 O O . THR C 1 82 ? 81.038 96.193 42.486 1.00 126.32 80 THR C O 1
ATOM 4393 N N . VAL C 1 83 ? 81.871 95.831 40.427 1.00 124.14 81 VAL C N 1
ATOM 4394 C CA . VAL C 1 83 ? 83.240 95.630 40.893 1.00 131.78 81 VAL C CA 1
ATOM 4395 C C . VAL C 1 83 ? 83.912 96.947 41.266 1.00 137.76 81 VAL C C 1
ATOM 4396 O O . VAL C 1 83 ? 84.581 97.042 42.296 1.00 144.22 81 VAL C O 1
ATOM 4400 N N . GLU C 1 84 ? 83.728 97.961 40.428 1.00 132.59 82 GLU C N 1
ATOM 4401 C CA . GLU C 1 84 ? 84.402 99.240 40.619 1.00 137.42 82 GLU C CA 1
ATOM 4402 C C . GLU C 1 84 ? 83.832 100.023 41.801 1.00 139.93 82 GLU C C 1
ATOM 4403 O O . GLU C 1 84 ? 84.578 100.634 42.564 1.00 144.75 82 GLU C O 1
ATOM 4409 N N . LEU C 1 85 ? 82.510 100.003 41.947 1.00 137.00 83 LEU C N 1
ATOM 4410 C CA . LEU C 1 85 ? 81.853 100.726 43.032 1.00 135.29 83 LEU C CA 1
ATOM 4411 C C . LEU C 1 85 ? 81.612 99.830 44.246 1.00 142.21 83 LEU C C 1
ATOM 4412 O O . LEU C 1 85 ? 81.228 100.306 45.313 1.00 145.86 83 LEU C O 1
ATOM 4417 N N . ASN C 1 86 ? 81.842 98.534 44.072 1.00 149.76 84 ASN C N 1
ATOM 4418 C CA . ASN C 1 86 ? 81.680 97.563 45.149 1.00 155.92 84 ASN C CA 1
ATOM 4419 C C . ASN C 1 86 ? 80.262 97.557 45.717 1.00 151.69 84 ASN C C 1
ATOM 4420 O O . ASN C 1 86 ? 80.063 97.331 46.910 1.00 159.64 84 ASN C O 1
ATOM 4425 N N . ARG C 1 87 ? 79.282 97.817 44.858 1.00 137.40 85 ARG C N 1
ATOM 4426 C CA . ARG C 1 87 ? 77.881 97.688 45.239 1.00 131.75 85 ARG C CA 1
ATOM 4427 C C . ARG C 1 87 ? 77.068 97.114 44.082 1.00 126.76 85 ARG C C 1
ATOM 4428 O O . ARG C 1 87 ? 77.367 97.376 42.916 1.00 120.88 85 ARG C O 1
ATOM 4436 N N . PRO C 1 88 ? 76.035 96.325 44.409 1.00 130.21 86 PRO C N 1
ATOM 4437 C CA . PRO C 1 88 ? 75.208 95.592 43.442 1.00 126.40 86 PRO C CA 1
ATOM 4438 C C . PRO C 1 88 ? 74.609 96.485 42.360 1.00 122.28 86 PRO C C 1
ATOM 4439 O O . PRO C 1 88 ? 73.722 97.290 42.640 1.00 128.92 86 PRO C O 1
ATOM 4451 N N . ARG C 1 90 ? 72.771 96.550 38.495 1.00 103.24 88 ARG C N 1
ATOM 4452 C CA . ARG C 1 90 ? 72.098 95.801 37.441 1.00 105.28 88 ARG C CA 1
ATOM 4453 C C . ARG C 1 90 ? 71.112 96.686 36.687 1.00 101.25 88 ARG C C 1
ATOM 4454 O O . ARG C 1 90 ? 70.694 97.731 37.185 1.00 104.64 88 ARG C O 1
ATOM 4462 N N . VAL C 1 91 ? 70.749 96.264 35.481 1.00 96.28 89 VAL C N 1
ATOM 4463 C CA . VAL C 1 91 ? 69.764 96.983 34.687 1.00 93.28 89 VAL C CA 1
ATOM 4464 C C . VAL C 1 91 ? 68.409 96.983 35.392 1.00 98.35 89 VAL C C 1
ATOM 4465 O O . VAL C 1 91 ? 67.730 95.959 35.456 1.00 101.54 89 VAL C O 1
ATOM 4469 N N . LEU C 1 92 ? 68.025 98.142 35.919 1.00 101.36 90 LEU C N 1
ATOM 4470 C CA . LEU C 1 92 ? 66.805 98.273 36.710 1.00 103.73 90 LEU C CA 1
ATOM 4471 C C . LEU C 1 92 ? 65.581 98.642 35.876 1.00 103.87 90 LEU C C 1
ATOM 4472 O O . LEU C 1 92 ? 64.450 98.355 36.264 1.00 106.16 90 LEU C O 1
ATOM 4477 N N . GLY C 1 93 ? 65.805 99.289 34.738 1.00 104.77 91 GLY C N 1
ATOM 4478 C CA . GLY C 1 93 ? 64.703 99.748 33.913 1.00 107.89 91 GLY C CA 1
ATOM 4479 C C . GLY C 1 93 ? 65.136 100.361 32.598 1.00 103.32 91 GLY C C 1
ATOM 4480 O O . GLY C 1 93 ? 66.275 100.194 32.164 1.00 104.80 91 GLY C O 1
ATOM 4481 N N . TRP C 1 94 ? 64.216 101.080 31.963 1.00 103.63 92 TRP C N 1
ATOM 4482 C CA . TRP C 1 94 ? 64.482 101.686 30.667 1.00 101.07 92 TRP C CA 1
ATOM 4483 C C . TRP C 1 94 ? 63.868 103.077 30.577 1.00 94.96 92 TRP C C 1
ATOM 4484 O O . TRP C 1 94 ? 63.057 103.465 31.417 1.00 99.27 92 TRP C O 1
ATOM 4495 N N . TYR C 1 95 ? 64.268 103.823 29.554 1.00 92.75 93 TYR C N 1
ATOM 4496 C CA . TYR C 1 95 ? 63.716 105.149 29.300 1.00 89.85 93 TYR C CA 1
ATOM 4497 C C . TYR C 1 95 ? 63.704 105.420 27.806 1.00 86.87 93 TYR C C 1
ATOM 4498 O O . TYR C 1 95 ? 64.545 104.903 27.069 1.00 88.72 93 TYR C O 1
ATOM 4507 N N . HIS C 1 96 ? 62.750 106.225 27.356 1.00 79.92 94 HIS C N 1
ATOM 4508 C CA . HIS C 1 96 ? 62.783 106.707 25.983 1.00 88.98 94 HIS C CA 1
ATOM 4509 C C . HIS C 1 96 ? 61.938 107.974 25.848 1.00 88.78 94 HIS C C 1
ATOM 4510 O O . HIS C 1 96 ? 61.037 108.229 26.650 1.00 90.12 94 HIS C O 1
ATOM 4517 N N . SER C 1 97 ? 62.257 108.775 24.838 1.00 82.48 95 SER C N 1
ATOM 4518 C CA . SER C 1 97 ? 61.706 110.116 24.723 1.00 85.43 95 SER C CA 1
ATOM 4519 C C . SER C 1 97 ? 60.421 110.174 23.910 1.00 90.00 95 SER C C 1
ATOM 4520 O O . SER C 1 97 ? 60.171 109.330 23.049 1.00 99.27 95 SER C O 1
ATOM 4523 N N . HIS C 1 98 ? 59.607 111.181 24.204 1.00 84.08 96 HIS C N 1
ATOM 4524 C CA . HIS C 1 98 ? 58.420 111.474 23.416 1.00 93.96 96 HIS C CA 1
ATOM 4525 C C . HIS C 1 98 ? 58.512 112.878 22.843 1.00 89.42 96 HIS C C 1
ATOM 4526 O O . HIS C 1 98 ? 57.952 113.817 23.408 1.00 94.02 96 HIS C O 1
ATOM 4533 N N . PRO C 1 99 ? 59.234 113.030 21.725 1.00 84.64 97 PRO C N 1
ATOM 4534 C CA . PRO C 1 99 ? 59.280 114.338 21.066 1.00 89.95 97 PRO C CA 1
ATOM 4535 C C . PRO C 1 99 ? 57.939 114.639 20.407 1.00 96.97 97 PRO C C 1
ATOM 4536 O O . PRO C 1 99 ? 57.430 113.803 19.657 1.00 102.67 97 PRO C O 1
ATOM 4540 N N . HIS C 1 100 ? 57.372 115.804 20.705 1.00 116.70 98 HIS C N 1
ATOM 4541 C CA . HIS C 1 100 ? 56.078 116.193 20.159 1.00 122.11 98 HIS C CA 1
ATOM 4542 C C . HIS C 1 100 ? 54.976 115.224 20.584 1.00 132.32 98 HIS C C 1
ATOM 4543 O O . HIS C 1 100 ? 54.044 114.956 19.825 1.00 135.36 98 HIS C O 1
ATOM 4550 N N . ILE C 1 101 ? 55.093 114.699 21.800 1.00 135.05 99 ILE C N 1
ATOM 4551 C CA . ILE C 1 101 ? 54.107 113.767 22.337 1.00 136.10 99 ILE C CA 1
ATOM 4552 C C . ILE C 1 101 ? 53.882 114.035 23.823 1.00 136.49 99 ILE C C 1
ATOM 4553 O O . ILE C 1 101 ? 54.666 114.734 24.462 1.00 134.61 99 ILE C O 1
ATOM 4558 N N . THR C 1 102 ? 52.807 113.479 24.366 1.00 139.91 100 THR C N 1
ATOM 4559 C CA . THR C 1 102 ? 52.561 113.547 25.799 1.00 138.76 100 THR C CA 1
ATOM 4560 C C . THR C 1 102 ? 53.363 112.469 26.522 1.00 133.43 100 THR C C 1
ATOM 4561 O O . THR C 1 102 ? 53.743 111.461 25.924 1.00 131.40 100 THR C O 1
ATOM 4565 N N . VAL C 1 103 ? 53.620 112.688 27.807 1.00 130.50 101 VAL C N 1
ATOM 4566 C CA . VAL C 1 103 ? 54.379 111.737 28.613 1.00 125.35 101 VAL C CA 1
ATOM 4567 C C . VAL C 1 103 ? 53.659 110.404 28.755 1.00 130.66 101 VAL C C 1
ATOM 4568 O O . VAL C 1 103 ? 54.275 109.391 29.085 1.00 132.64 101 VAL C O 1
ATOM 4572 N N . CYS C 1 104 ? 52.352 110.414 28.514 1.00 138.67 102 CYS C N 1
ATOM 4573 C CA . CYS C 1 104 ? 51.541 109.209 28.627 1.00 141.43 102 CYS C CA 1
ATOM 4574 C C . CYS C 1 104 ? 52.082 108.105 27.728 1.00 136.22 102 CYS C C 1
ATOM 4575 O O . CYS C 1 104 ? 52.114 108.255 26.506 1.00 142.10 102 CYS C O 1
ATOM 4578 N N . PRO C 1 105 ? 52.521 106.994 28.338 1.00 123.68 103 PRO C N 1
ATOM 4579 C CA . PRO C 1 105 ? 53.087 105.854 27.612 1.00 119.86 103 PRO C CA 1
ATOM 4580 C C . PRO C 1 105 ? 52.133 105.313 26.554 1.00 124.48 103 PRO C C 1
ATOM 4581 O O . PRO C 1 105 ? 50.992 104.965 26.864 1.00 124.78 103 PRO C O 1
ATOM 4585 N N . SER C 1 106 ? 52.604 105.250 25.313 1.00 125.84 104 SER C N 1
ATOM 4586 C CA . SER C 1 106 ? 51.811 104.709 24.219 1.00 127.94 104 SER C CA 1
ATOM 4587 C C . SER C 1 106 ? 51.527 103.228 24.439 1.00 126.81 104 SER C C 1
ATOM 4588 O O . SER C 1 106 ? 52.027 102.625 25.392 1.00 124.79 104 SER C O 1
ATOM 4591 N N . HIS C 1 107 ? 50.718 102.649 23.558 1.00 124.65 105 HIS C N 1
ATOM 4592 C CA . HIS C 1 107 ? 50.398 101.232 23.642 1.00 128.15 105 HIS C CA 1
ATOM 4593 C C . HIS C 1 107 ? 51.674 100.401 23.568 1.00 129.41 105 HIS C C 1
ATOM 4594 O O . HIS C 1 107 ? 51.812 99.393 24.261 1.00 133.50 105 HIS C O 1
ATOM 4596 N N . VAL C 1 108 ? 52.610 100.843 22.733 1.00 125.59 106 VAL C N 1
ATOM 4597 C CA . VAL C 1 108 ? 53.885 100.154 22.572 1.00 127.02 106 VAL C CA 1
ATOM 4598 C C . VAL C 1 108 ? 54.783 100.349 23.798 1.00 125.70 106 VAL C C 1
ATOM 4599 O O . VAL C 1 108 ? 55.577 99.472 24.142 1.00 127.91 106 VAL C O 1
ATOM 4603 N N . ASP C 1 109 ? 54.648 101.493 24.462 1.00 122.14 107 ASP C N 1
ATOM 4604 C CA . ASP C 1 109 ? 55.404 101.754 25.682 1.00 128.74 107 ASP C CA 1
ATOM 4605 C C . ASP C 1 109 ? 54.981 100.806 26.797 1.00 133.48 107 ASP C C 1
ATOM 4606 O O . ASP C 1 109 ? 55.815 100.297 27.547 1.00 133.23 107 ASP C O 1
ATOM 4611 N N . VAL C 1 110 ? 53.677 100.572 26.896 1.00 136.26 108 VAL C N 1
ATOM 4612 C CA . VAL C 1 110 ? 53.130 99.700 27.926 1.00 138.81 108 VAL C CA 1
ATOM 4613 C C . VAL C 1 110 ? 53.479 98.240 27.657 1.00 140.55 108 VAL C C 1
ATOM 4614 O O . VAL C 1 110 ? 53.738 97.474 28.585 1.00 143.62 108 VAL C O 1
ATOM 4618 N N . ARG C 1 111 ? 53.484 97.862 26.382 1.00 139.58 109 ARG C N 1
ATOM 4619 C CA . ARG C 1 111 ? 53.766 96.484 25.989 1.00 137.18 109 ARG C CA 1
ATOM 4620 C C . ARG C 1 111 ? 55.233 96.128 26.202 1.00 139.58 109 ARG C C 1
ATOM 4621 O O . ARG C 1 111 ? 55.550 95.048 26.700 1.00 140.30 109 ARG C O 1
ATOM 4623 N N . THR C 1 112 ? 56.125 97.037 25.819 1.00 142.34 110 THR C N 1
ATOM 4624 C CA . THR C 1 112 ? 57.556 96.824 26.000 1.00 142.87 110 THR C CA 1
ATOM 4625 C C . THR C 1 112 ? 57.877 96.749 27.486 1.00 138.52 110 THR C C 1
ATOM 4626 O O . THR C 1 112 ? 58.657 95.904 27.925 1.00 142.28 110 THR C O 1
ATOM 4630 N N . GLN C 1 113 ? 57.263 97.645 28.251 1.00 132.38 111 GLN C N 1
ATOM 4631 C CA . GLN C 1 113 ? 57.418 97.664 29.698 1.00 133.48 111 GLN C CA 1
ATOM 4632 C C . GLN C 1 113 ? 56.886 96.379 30.320 1.00 138.53 111 GLN C C 1
ATOM 4633 O O . GLN C 1 113 ? 57.415 95.893 31.319 1.00 139.75 111 GLN C O 1
ATOM 4639 N N . ALA C 1 114 ? 55.838 95.831 29.712 1.00 140.79 112 ALA C N 1
ATOM 4640 C CA . ALA C 1 114 ? 55.189 94.629 30.220 1.00 137.62 112 ALA C CA 1
ATOM 4641 C C . ALA C 1 114 ? 56.088 93.403 30.096 1.00 140.86 112 ALA C C 1
ATOM 4642 O O . ALA C 1 114 ? 56.249 92.646 31.054 1.00 144.52 112 ALA C O 1
ATOM 4644 N N . THR C 1 115 ? 56.668 93.210 28.915 1.00 141.59 113 THR C N 1
ATOM 4645 C CA . THR C 1 115 ? 57.531 92.060 28.667 1.00 150.28 113 THR C CA 1
ATOM 4646 C C . THR C 1 115 ? 58.748 92.094 29.582 1.00 156.96 113 THR C C 1
ATOM 4647 O O . THR C 1 115 ? 59.273 91.053 29.973 1.00 167.75 113 THR C O 1
ATOM 4651 N N . TYR C 1 116 ? 59.191 93.300 29.922 1.00 148.74 114 TYR C N 1
ATOM 4652 C CA . TYR C 1 116 ? 60.328 93.473 30.816 1.00 150.27 114 TYR C CA 1
ATOM 4653 C C . TYR C 1 116 ? 59.991 93.037 32.241 1.00 151.79 114 TYR C C 1
ATOM 4654 O O . TYR C 1 116 ? 60.859 92.563 32.973 1.00 153.65 114 TYR C O 1
ATOM 4663 N N . GLN C 1 117 ? 58.729 93.198 32.629 1.00 147.39 115 GLN C N 1
ATOM 4664 C CA . GLN C 1 117 ? 58.293 92.848 33.978 1.00 151.76 115 GLN C CA 1
ATOM 4665 C C . GLN C 1 117 ? 58.172 91.342 34.170 1.00 157.07 115 GLN C C 1
ATOM 4666 O O . GLN C 1 117 ? 58.393 90.832 35.268 1.00 160.69 115 GLN C O 1
ATOM 4672 N N . THR C 1 118 ? 57.810 90.636 33.104 1.00 158.68 116 THR C N 1
ATOM 4673 C CA . THR C 1 118 ? 57.763 89.180 33.146 1.00 163.96 116 THR C CA 1
ATOM 4674 C C . THR C 1 118 ? 59.163 88.641 33.410 1.00 172.93 116 THR C C 1
ATOM 4675 O O . THR C 1 118 ? 59.334 87.594 34.034 1.00 184.98 116 THR C O 1
ATOM 4687 N N . ASP C 1 120 ? 61.354 90.625 34.962 1.00 149.42 118 ASP C N 1
ATOM 4688 C CA . ASP C 1 120 ? 61.754 91.306 36.185 1.00 155.77 118 ASP C CA 1
ATOM 4689 C C . ASP C 1 120 ? 60.636 92.169 36.759 1.00 155.98 118 ASP C C 1
ATOM 4690 O O . ASP C 1 120 ? 60.302 93.214 36.202 1.00 153.15 118 ASP C O 1
ATOM 4695 N N . HIS C 1 121 ? 60.058 91.730 37.871 1.00 156.41 119 HIS C N 1
ATOM 4696 C CA . HIS C 1 121 ? 59.152 92.583 38.624 1.00 155.37 119 HIS C CA 1
ATOM 4697 C C . HIS C 1 121 ? 59.967 93.754 39.158 1.00 150.14 119 HIS C C 1
ATOM 4698 O O . HIS C 1 121 ? 61.193 93.674 39.230 1.00 151.52 119 HIS C O 1
ATOM 4705 N N . SER C 1 122 ? 59.298 94.838 39.530 1.00 144.11 120 SER C N 1
ATOM 4706 C CA . SER C 1 122 ? 59.996 96.026 40.011 1.00 139.58 120 SER C CA 1
ATOM 4707 C C . SER C 1 122 ? 60.892 96.613 38.922 1.00 134.37 120 SER C C 1
ATOM 4708 O O . SER C 1 122 ? 61.907 97.246 39.214 1.00 131.73 120 SER C O 1
ATOM 4711 N N . PHE C 1 123 ? 60.518 96.389 37.667 1.00 126.10 121 PHE C N 1
ATOM 4712 C CA . PHE C 1 123 ? 61.241 96.962 36.540 1.00 118.17 121 PHE C CA 1
ATOM 4713 C C . PHE C 1 123 ? 60.567 98.261 36.115 1.00 114.29 121 PHE C C 1
ATOM 4714 O O . PHE C 1 123 ? 59.417 98.259 35.676 1.00 116.86 121 PHE C O 1
ATOM 4722 N N . VAL C 1 124 ? 61.285 99.370 36.250 1.00 109.52 122 VAL C N 1
ATOM 4723 C CA . VAL C 1 124 ? 60.692 100.688 36.059 1.00 109.75 122 VAL C CA 1
ATOM 4724 C C . VAL C 1 124 ? 60.935 101.254 34.664 1.00 102.05 122 VAL C C 1
ATOM 4725 O O . VAL C 1 124 ? 61.999 101.060 34.079 1.00 98.60 122 VAL C O 1
ATOM 4729 N N . GLY C 1 125 ? 59.932 101.949 34.136 1.00 100.44 123 GLY C N 1
ATOM 4730 C CA . GLY C 1 125 ? 60.050 102.624 32.857 1.00 95.26 123 GLY C CA 1
ATOM 4731 C C . GLY C 1 125 ? 59.971 104.129 33.029 1.00 92.93 123 GLY C C 1
ATOM 4732 O O . GLY C 1 125 ? 59.154 104.631 33.802 1.00 96.29 123 GLY C O 1
ATOM 4733 N N . LEU C 1 126 ? 60.829 104.851 32.314 1.00 89.75 124 LEU C N 1
ATOM 4734 C CA . LEU C 1 126 ? 60.860 106.310 32.387 1.00 87.26 124 LEU C CA 1
ATOM 4735 C C . LEU C 1 126 ? 60.597 106.944 31.027 1.00 85.58 124 LEU C C 1
ATOM 4736 O O . LEU C 1 126 ? 61.241 106.598 30.039 1.00 83.67 124 LEU C O 1
ATOM 4741 N N . ILE C 1 127 ? 59.654 107.878 30.979 1.00 90.41 125 ILE C N 1
ATOM 4742 C CA . ILE C 1 127 ? 59.352 108.567 29.731 1.00 100.20 125 ILE C CA 1
ATOM 4743 C C . ILE C 1 127 ? 59.660 110.059 29.828 1.00 99.45 125 ILE C C 1
ATOM 4744 O O . ILE C 1 127 ? 59.155 110.754 30.711 1.00 102.46 125 ILE C O 1
ATOM 4749 N N . PHE C 1 128 ? 60.502 110.539 28.916 1.00 90.70 126 PHE C N 1
ATOM 4750 C CA . PHE C 1 128 ? 60.872 111.950 28.862 1.00 80.67 126 PHE C CA 1
ATOM 4751 C C . PHE C 1 128 ? 60.203 112.649 27.684 1.00 77.96 126 PHE C C 1
ATOM 4752 O O . PHE C 1 128 ? 60.649 112.515 26.547 1.00 81.48 126 PHE C O 1
ATOM 4760 N N . SER C 1 129 ? 59.138 113.397 27.950 1.00 78.00 127 SER C N 1
ATOM 4761 C CA . SER C 1 129 ? 58.500 114.179 26.896 1.00 81.04 127 SER C CA 1
ATOM 4762 C C . SER C 1 129 ? 59.247 115.500 26.710 1.00 76.77 127 SER C C 1
ATOM 4763 O O . SER C 1 129 ? 59.475 116.236 27.671 1.00 74.10 127 SER C O 1
ATOM 4766 N N . VAL C 1 130 ? 59.636 115.789 25.473 1.00 72.10 128 VAL C N 1
ATOM 4767 C CA . VAL C 1 130 ? 60.411 116.989 25.180 1.00 71.32 128 VAL C CA 1
ATOM 4768 C C . VAL C 1 130 ? 59.927 117.688 23.917 1.00 78.97 128 VAL C C 1
ATOM 4769 O O . VAL C 1 130 ? 59.126 117.139 23.159 1.00 88.63 128 VAL C O 1
ATOM 4773 N N . PHE C 1 131 ? 60.426 118.903 23.703 1.00 79.67 129 PHE C N 1
ATOM 4774 C CA . PHE C 1 131 ? 60.112 119.686 22.511 1.00 80.78 129 PHE C CA 1
ATOM 4775 C C . PHE C 1 131 ? 58.616 119.955 22.374 1.00 88.96 129 PHE C C 1
ATOM 4776 O O . PHE C 1 131 ? 58.010 119.678 21.338 1.00 92.26 129 PHE C O 1
ATOM 4784 N N . SER C 1 132 ? 58.032 120.505 23.430 1.00 89.90 130 SER C N 1
ATOM 4785 C CA . SER C 1 132 ? 56.627 120.877 23.420 1.00 105.13 130 SER C CA 1
ATOM 4786 C C . SER C 1 132 ? 56.476 122.342 23.792 1.00 105.43 130 SER C C 1
ATOM 4787 O O . SER C 1 132 ? 56.486 122.693 24.970 1.00 105.75 130 SER C O 1
ATOM 4790 N N . GLU C 1 133 ? 56.349 123.198 22.784 1.00 111.56 131 GLU C N 1
ATOM 4791 C CA . GLU C 1 133 ? 56.215 124.632 23.019 1.00 118.67 131 GLU C CA 1
ATOM 4792 C C . GLU C 1 133 ? 54.819 125.121 22.648 1.00 115.26 131 GLU C C 1
ATOM 4793 O O . GLU C 1 133 ? 54.119 124.488 21.857 1.00 108.39 131 GLU C O 1
ATOM 4799 N N . GLY C 1 134 ? 54.424 126.253 23.224 1.00 116.66 132 GLY C N 1
ATOM 4800 C CA . GLY C 1 134 ? 53.126 126.844 22.952 1.00 119.48 132 GLY C CA 1
ATOM 4801 C C . GLY C 1 134 ? 53.159 127.758 21.743 1.00 122.09 132 GLY C C 1
ATOM 4802 O O . GLY C 1 134 ? 54.197 128.338 21.421 1.00 120.72 132 GLY C O 1
ATOM 4803 N N . LYS C 1 135 ? 52.016 127.886 21.075 1.00 124.02 133 LYS C N 1
ATOM 4804 C CA . LYS C 1 135 ? 51.914 128.682 19.854 1.00 133.41 133 LYS C CA 1
ATOM 4805 C C . LYS C 1 135 ? 52.291 130.147 20.079 1.00 137.20 133 LYS C C 1
ATOM 4806 O O . LYS C 1 135 ? 53.256 130.641 19.496 1.00 132.35 133 LYS C O 1
ATOM 4812 N N . GLU C 1 136 ? 51.524 130.840 20.917 1.00 139.14 134 GLU C N 1
ATOM 4813 C CA . GLU C 1 136 ? 51.816 132.233 21.242 1.00 133.79 134 GLU C CA 1
ATOM 4814 C C . GLU C 1 136 ? 52.389 132.350 22.648 1.00 123.84 134 GLU C C 1
ATOM 4815 O O . GLU C 1 136 ? 53.041 133.338 22.983 1.00 123.80 134 GLU C O 1
ATOM 4821 N N . SER C 1 137 ? 52.134 131.335 23.468 1.00 122.94 135 SER C N 1
ATOM 4822 C CA . SER C 1 137 ? 52.644 131.299 24.833 1.00 120.31 135 SER C CA 1
ATOM 4823 C C . SER C 1 137 ? 54.168 131.274 24.841 1.00 115.63 135 SER C C 1
ATOM 4824 O O . SER C 1 137 ? 54.807 131.941 25.657 1.00 114.96 135 SER C O 1
ATOM 4827 N N . LYS C 1 138 ? 54.738 130.497 23.924 1.00 110.10 136 LYS C N 1
ATOM 4828 C CA . LYS C 1 138 ? 56.186 130.360 23.795 1.00 108.26 136 LYS C CA 1
ATOM 4829 C C . LYS C 1 138 ? 56.815 129.803 25.070 1.00 106.82 136 LYS C C 1
ATOM 4830 O O . LYS C 1 138 ? 57.991 130.037 25.354 1.00 101.40 136 LYS C O 1
ATOM 4836 N N . GLU C 1 139 ? 56.016 129.062 25.831 1.00 106.28 137 GLU C N 1
ATOM 4837 C CA . GLU C 1 139 ? 56.490 128.390 27.032 1.00 104.97 137 GLU C CA 1
ATOM 4838 C C . GLU C 1 139 ? 56.755 126.924 26.728 1.00 104.97 137 GLU C C 1
ATOM 4839 O O . GLU C 1 139 ? 55.996 126.288 25.997 1.00 107.80 137 GLU C O 1
ATOM 4845 N N . HIS C 1 140 ? 57.840 126.394 27.281 1.00 99.86 138 HIS C N 1
ATOM 4846 C CA . HIS C 1 140 ? 58.207 125.001 27.055 1.00 93.81 138 HIS C CA 1
ATOM 4847 C C . HIS C 1 140 ? 57.813 124.123 28.233 1.00 89.99 138 HIS C C 1
ATOM 4848 O O . HIS C 1 140 ? 57.741 124.584 29.372 1.00 85.72 138 HIS C O 1
ATOM 4855 N N . GLU C 1 141 ? 57.556 122.853 27.947 1.00 94.12 139 GLU C N 1
ATOM 4856 C CA . GLU C 1 141 ? 57.225 121.887 28.983 1.00 97.59 139 GLU C CA 1
ATOM 4857 C C . GLU C 1 141 ? 57.974 120.583 28.763 1.00 91.23 139 GLU C C 1
ATOM 4858 O O . GLU C 1 141 ? 57.979 120.032 27.662 1.00 93.31 139 GLU C O 1
ATOM 4864 N N . ILE C 1 142 ? 58.616 120.102 29.819 1.00 86.99 140 ILE C N 1
ATOM 4865 C CA . ILE C 1 142 ? 59.254 118.795 29.796 1.00 84.45 140 ILE C CA 1
ATOM 4866 C C . ILE C 1 142 ? 58.703 117.952 30.937 1.00 92.91 140 ILE C C 1
ATOM 4867 O O . ILE C 1 142 ? 58.777 118.346 32.101 1.00 98.25 140 ILE C O 1
ATOM 4872 N N . PHE C 1 143 ? 58.135 116.799 30.600 1.00 91.48 141 PHE C N 1
ATOM 4873 C CA . PHE C 1 143 ? 57.579 115.910 31.608 1.00 98.45 141 PHE C CA 1
ATOM 4874 C C . PHE C 1 143 ? 58.457 114.681 31.812 1.00 96.59 141 PHE C C 1
ATOM 4875 O O . PHE C 1 143 ? 59.072 114.179 30.870 1.00 95.73 141 PHE C O 1
ATOM 4883 N N . LEU C 1 144 ? 58.513 114.206 33.050 1.00 96.74 142 LEU C N 1
ATOM 4884 C CA . LEU C 1 144 ? 59.191 112.956 33.362 1.00 98.22 142 LEU C CA 1
ATOM 4885 C C . LEU C 1 144 ? 58.202 112.005 34.017 1.00 99.58 142 LEU C C 1
ATOM 4886 O O . LEU C 1 144 ? 57.750 112.243 35.139 1.00 97.93 142 LEU C O 1
ATOM 4891 N N . ASN C 1 145 ? 57.857 110.937 33.306 1.00 100.81 143 ASN C N 1
ATOM 4892 C CA . ASN C 1 145 ? 56.878 109.977 33.799 1.00 101.39 143 ASN C CA 1
ATOM 4893 C C . ASN C 1 145 ? 57.517 108.651 34.197 1.00 95.17 143 ASN C C 1
ATOM 4894 O O . ASN C 1 145 ? 58.179 107.997 33.388 1.00 88.75 143 ASN C O 1
ATOM 4899 N N . CYS C 1 146 ? 57.319 108.267 35.454 1.00 95.47 144 CYS C N 1
ATOM 4900 C CA . CYS C 1 146 ? 57.803 106.991 35.965 1.00 99.72 144 CYS C CA 1
ATOM 4901 C C . CYS C 1 146 ? 56.647 106.002 36.036 1.00 105.31 144 CYS C C 1
ATOM 4902 O O . CYS C 1 146 ? 55.675 106.231 36.756 1.00 108.85 144 CYS C O 1
ATOM 4905 N N . PHE C 1 147 ? 56.750 104.904 35.295 1.00 106.16 145 PHE C N 1
ATOM 4906 C CA . PHE C 1 147 ? 55.610 104.010 35.132 1.00 112.29 145 PHE C CA 1
ATOM 4907 C C . PHE C 1 147 ? 55.966 102.527 35.090 1.00 115.58 145 PHE C C 1
ATOM 4908 O O . PHE C 1 147 ? 57.124 102.150 34.901 1.00 112.23 145 PHE C O 1
ATOM 4916 N N . GLN C 1 148 ? 54.940 101.701 35.266 1.00 123.24 146 GLN C N 1
ATOM 4917 C CA . GLN C 1 148 ? 55.010 100.268 35.003 1.00 120.58 146 GLN C CA 1
ATOM 4918 C C . GLN C 1 148 ? 53.732 99.839 34.291 1.00 125.34 146 GLN C C 1
ATOM 4919 O O . GLN C 1 148 ? 52.884 100.673 33.980 1.00 126.99 146 GLN C O 1
ATOM 4925 N N . SER C 1 149 ? 53.590 98.543 34.032 1.00 135.96 147 SER C N 1
ATOM 4926 C CA . SER C 1 149 ? 52.390 98.035 33.375 1.00 143.55 147 SER C CA 1
ATOM 4927 C C . SER C 1 149 ? 51.866 96.772 34.053 1.00 146.27 147 SER C C 1
ATOM 4928 O O . SER C 1 149 ? 52.629 95.854 34.359 1.00 147.10 147 SER C O 1
ATOM 4931 N N . GLU C 1 153 ? 47.663 98.574 30.469 1.00 176.17 151 GLU C N 1
ATOM 4932 C CA . GLU C 1 153 ? 47.487 99.913 31.017 1.00 176.37 151 GLU C CA 1
ATOM 4933 C C . GLU C 1 153 ? 48.723 100.334 31.811 1.00 164.75 151 GLU C C 1
ATOM 4934 O O . GLU C 1 153 ? 49.413 99.495 32.392 1.00 167.05 151 GLU C O 1
ATOM 4940 N N . ALA C 1 154 ? 48.999 101.635 31.831 1.00 154.85 152 ALA C N 1
ATOM 4941 C CA . ALA C 1 154 ? 50.194 102.157 32.489 1.00 142.57 152 ALA C CA 1
ATOM 4942 C C . ALA C 1 154 ? 49.896 102.689 33.890 1.00 139.69 152 ALA C C 1
ATOM 4943 O O . ALA C 1 154 ? 49.042 103.558 34.066 1.00 138.62 152 ALA C O 1
ATOM 4945 N N . THR C 1 155 ? 50.611 102.166 34.881 1.00 139.55 153 THR C N 1
ATOM 4946 C CA . THR C 1 155 ? 50.441 102.602 36.263 1.00 139.76 153 THR C CA 1
ATOM 4947 C C . THR C 1 155 ? 51.623 103.452 36.717 1.00 136.93 153 THR C C 1
ATOM 4948 O O . THR C 1 155 ? 52.778 103.039 36.607 1.00 132.87 153 THR C O 1
ATOM 4952 N N . GLU C 1 156 ? 51.324 104.641 37.229 1.00 143.18 154 GLU C N 1
ATOM 4953 C CA . GLU C 1 156 ? 52.351 105.584 37.659 1.00 141.13 154 GLU C CA 1
ATOM 4954 C C . GLU C 1 156 ? 53.038 105.140 38.946 1.00 136.70 154 GLU C C 1
ATOM 4955 O O . GLU C 1 156 ? 52.385 104.710 39.896 1.00 144.27 154 GLU C O 1
ATOM 4961 N N . ILE C 1 157 ? 54.363 105.247 38.965 1.00 127.33 155 ILE C N 1
ATOM 4962 C CA . ILE C 1 157 ? 55.147 104.934 40.154 1.00 124.72 155 ILE C CA 1
ATOM 4963 C C . ILE C 1 157 ? 55.782 106.200 40.718 1.00 120.88 155 ILE C C 1
ATOM 4964 O O . ILE C 1 157 ? 56.341 107.000 39.968 1.00 119.62 155 ILE C O 1
ATOM 4969 N N . PRO C 1 158 ? 55.694 106.387 42.046 1.00 114.55 156 PRO C N 1
ATOM 4970 C CA . PRO C 1 158 ? 56.248 107.574 42.710 1.00 109.51 156 PRO C CA 1
ATOM 4971 C C . PRO C 1 158 ? 57.750 107.719 42.478 1.00 109.07 156 PRO C C 1
ATOM 4972 O O . PRO C 1 158 ? 58.502 106.758 42.652 1.00 106.41 156 PRO C O 1
ATOM 4976 N N . LEU C 1 159 ? 58.170 108.920 42.087 1.00 109.88 157 LEU C N 1
ATOM 4977 C CA . LEU C 1 159 ? 59.559 109.182 41.723 1.00 96.18 157 LEU C CA 1
ATOM 4978 C C . LEU C 1 159 ? 60.144 110.347 42.510 1.00 91.09 157 LEU C C 1
ATOM 4979 O O . LEU C 1 159 ? 59.457 111.328 42.795 1.00 92.29 157 LEU C O 1
ATOM 4984 N N . GLU C 1 160 ? 61.420 110.231 42.857 1.00 93.01 158 GLU C N 1
ATOM 4985 C CA . GLU C 1 160 ? 62.128 111.299 43.549 1.00 95.22 158 GLU C CA 1
ATOM 4986 C C . GLU C 1 160 ? 63.536 111.467 42.990 1.00 97.89 158 GLU C C 1
ATOM 4987 O O . GLU C 1 160 ? 64.389 110.594 43.153 1.00 99.37 158 GLU C O 1
ATOM 4993 N N . ILE C 1 161 ? 63.775 112.592 42.326 1.00 91.47 159 ILE C N 1
ATOM 4994 C CA . ILE C 1 161 ? 65.092 112.884 41.776 1.00 89.39 159 ILE C CA 1
ATOM 4995 C C . ILE C 1 161 ? 66.031 113.309 42.900 1.00 83.36 159 ILE C C 1
ATOM 4996 O O . ILE C 1 161 ? 65.834 114.350 43.518 1.00 79.01 159 ILE C O 1
ATOM 5001 N N . VAL C 1 162 ? 67.049 112.495 43.162 1.00 88.67 160 VAL C N 1
ATOM 5002 C CA . VAL C 1 162 ? 67.889 112.680 44.341 1.00 84.10 160 VAL C CA 1
ATOM 5003 C C . VAL C 1 162 ? 69.184 113.431 44.053 1.00 79.69 160 VAL C C 1
ATOM 5004 O O . VAL C 1 162 ? 69.870 113.172 43.064 1.00 82.42 160 VAL C O 1
ATOM 5008 N N . HIS C 1 163 ? 69.505 114.359 44.947 1.00 83.15 161 HIS C N 1
ATOM 5009 C CA . HIS C 1 163 ? 70.659 115.240 44.814 1.00 82.05 161 HIS C CA 1
ATOM 5010 C C . HIS C 1 163 ? 71.987 114.494 44.710 1.00 76.92 161 HIS C C 1
ATOM 5011 O O . HIS C 1 163 ? 72.224 113.517 45.416 1.00 81.28 161 HIS C O 1
ATOM 5018 N N . THR C 1 164 ? 72.842 114.960 43.807 1.00 75.87 162 THR C N 1
ATOM 5019 C CA . THR C 1 164 ? 74.240 114.553 43.780 1.00 78.46 162 THR C CA 1
ATOM 5020 C C . THR C 1 164 ? 75.099 115.811 43.821 1.00 84.12 162 THR C C 1
ATOM 5021 O O . THR C 1 164 ? 74.721 116.844 43.262 1.00 82.51 162 THR C O 1
ATOM 5025 N N . PRO C 1 165 ? 76.248 115.737 44.507 1.00 85.60 163 PRO C N 1
ATOM 5026 C CA . PRO C 1 165 ? 77.167 116.875 44.617 1.00 87.26 163 PRO C CA 1
ATOM 5027 C C . PRO C 1 165 ? 77.922 117.135 43.319 1.00 91.60 163 PRO C C 1
ATOM 5028 O O . PRO C 1 165 ? 78.489 118.213 43.133 1.00 92.51 163 PRO C O 1
ATOM 5032 N N . ASP C 1 166 ? 77.922 116.153 42.426 1.00 95.77 164 ASP C N 1
ATOM 5033 C CA . ASP C 1 166 ? 78.666 116.270 41.179 1.00 94.03 164 ASP C CA 1
ATOM 5034 C C . ASP C 1 166 ? 78.056 115.442 40.057 1.00 92.25 164 ASP C C 1
ATOM 5035 O O . ASP C 1 166 ? 77.060 114.744 40.246 1.00 92.23 164 ASP C O 1
ATOM 5040 N N . ILE C 1 167 ? 78.667 115.535 38.883 1.00 87.56 165 ILE C N 1
ATOM 5041 C CA . ILE C 1 167 ? 78.343 114.649 37.778 1.00 84.48 165 ILE C CA 1
ATOM 5042 C C . ILE C 1 167 ? 79.333 113.492 37.796 1.00 85.13 165 ILE C C 1
ATOM 5043 O O . ILE C 1 167 ? 80.541 113.705 37.694 1.00 89.31 165 ILE C O 1
ATOM 5048 N N . SER C 1 168 ? 78.819 112.274 37.949 1.00 84.77 166 SER C N 1
ATOM 5049 C CA . SER C 1 168 ? 79.659 111.084 38.053 1.00 86.80 166 SER C CA 1
ATOM 5050 C C . SER C 1 168 ? 80.580 110.928 36.850 1.00 92.60 166 SER C C 1
ATOM 5051 O O . SER C 1 168 ? 80.247 111.352 35.743 1.00 98.97 166 SER C O 1
ATOM 5054 N N . ASP C 1 169 ? 81.740 110.324 37.079 1.00 90.76 167 ASP C N 1
ATOM 5055 C CA . ASP C 1 169 ? 82.669 109.999 36.003 1.00 94.14 167 ASP C CA 1
ATOM 5056 C C . ASP C 1 169 ? 81.960 109.201 34.914 1.00 93.09 167 ASP C C 1
ATOM 5057 O O . ASP C 1 169 ? 82.157 109.435 33.722 1.00 93.29 167 ASP C O 1
ATOM 5062 N N . ARG C 1 170 ? 81.116 108.267 35.339 1.00 89.64 168 ARG C N 1
ATOM 5063 C CA . ARG C 1 170 ? 80.406 107.387 34.421 1.00 82.73 168 ARG C CA 1
ATOM 5064 C C . ARG C 1 170 ? 79.313 108.122 33.647 1.00 84.37 168 ARG C C 1
ATOM 5065 O O . ARG C 1 170 ? 79.071 107.829 32.475 1.00 84.64 168 ARG C O 1
ATOM 5073 N N . CYS C 1 171 ? 78.656 109.076 34.300 1.00 81.63 169 CYS C N 1
ATOM 5074 C CA . CYS C 1 171 ? 77.613 109.857 33.644 1.00 77.99 169 CYS C CA 1
ATOM 5075 C C . CYS C 1 171 ? 78.209 110.804 32.608 1.00 77.33 169 CYS C C 1
ATOM 5076 O O . CYS C 1 171 ? 77.639 111.004 31.535 1.00 69.72 169 CYS C O 1
ATOM 5079 N N . LEU C 1 172 ? 79.358 111.385 32.941 1.00 83.50 170 LEU C N 1
ATOM 5080 C CA . LEU C 1 172 ? 80.096 112.227 32.006 1.00 81.39 170 LEU C CA 1
ATOM 5081 C C . LEU C 1 172 ? 80.475 111.450 30.750 1.00 87.07 170 LEU C C 1
ATOM 5082 O O . LEU C 1 172 ? 80.297 111.933 29.632 1.00 86.52 170 LEU C O 1
ATOM 5087 N N . ARG C 1 173 ? 80.997 110.242 30.947 1.00 89.82 171 ARG C N 1
ATOM 5088 C CA . ARG C 1 173 ? 81.446 109.407 29.839 1.00 89.11 171 ARG C CA 1
ATOM 5089 C C . ARG C 1 173 ? 80.271 108.932 28.988 1.00 85.26 171 ARG C C 1
ATOM 5090 O O . ARG C 1 173 ? 80.402 108.761 27.775 1.00 86.87 171 ARG C O 1
ATOM 5098 N N . THR C 1 174 ? 79.122 108.732 29.627 1.00 75.16 172 THR C N 1
ATOM 5099 C CA . THR C 1 174 ? 77.914 108.332 28.914 1.00 71.26 172 THR C CA 1
ATOM 5100 C C . THR C 1 174 ? 77.446 109.414 27.940 1.00 77.89 172 THR C C 1
ATOM 5101 O O . THR C 1 174 ? 76.958 109.104 26.852 1.00 77.60 172 THR C O 1
ATOM 5113 N N . THR C 1 176 ? 79.367 111.528 26.381 1.00 76.51 174 THR C N 1
ATOM 5114 C CA . THR C 1 176 ? 80.303 111.536 25.264 1.00 76.51 174 THR C CA 1
ATOM 5115 C C . THR C 1 176 ? 80.098 110.332 24.346 1.00 81.35 174 THR C C 1
ATOM 5116 O O . THR C 1 176 ? 80.498 110.358 23.180 1.00 77.40 174 THR C O 1
ATOM 5120 N N . ASP C 1 177 ? 79.474 109.283 24.878 1.00 89.66 175 ASP C N 1
ATOM 5121 C CA . ASP C 1 177 ? 79.239 108.055 24.121 1.00 96.00 175 ASP C CA 1
ATOM 5122 C C . ASP C 1 177 ? 78.196 108.255 23.027 1.00 92.81 175 ASP C C 1
ATOM 5123 O O . ASP C 1 177 ? 78.234 107.579 21.997 1.00 90.99 175 ASP C O 1
ATOM 5128 N N . LEU C 1 178 ? 77.260 109.174 23.255 1.00 85.64 176 LEU C N 1
ATOM 5129 C CA . LEU C 1 178 ? 76.272 109.514 22.238 1.00 76.43 176 LEU C CA 1
ATOM 5130 C C . LEU C 1 178 ? 76.966 110.095 21.017 1.00 81.35 176 LEU C C 1
ATOM 5131 O O . LEU C 1 178 ? 76.561 109.853 19.879 1.00 82.61 176 LEU C O 1
ATOM 5136 N N . SER C 1 179 ? 78.016 110.869 21.267 1.00 85.88 177 SER C N 1
ATOM 5137 C CA . SER C 1 179 ? 78.814 111.453 20.201 1.00 83.06 177 SER C CA 1
ATOM 5138 C C . SER C 1 179 ? 79.509 110.355 19.393 1.00 81.32 177 SER C C 1
ATOM 5139 O O . SER C 1 179 ? 79.568 110.421 18.163 1.00 82.34 177 SER C O 1
ATOM 5142 N N . LYS C 1 180 ? 80.020 109.342 20.090 1.00 77.70 178 LYS C N 1
ATOM 5143 C CA . LYS C 1 180 ? 80.689 108.212 19.442 1.00 77.54 178 LYS C CA 1
ATOM 5144 C C . LYS C 1 180 ? 79.714 107.349 18.643 1.00 80.31 178 LYS C C 1
ATOM 5145 O O . LYS C 1 180 ? 79.998 106.965 17.508 1.00 80.94 178 LYS C O 1
ATOM 5151 N N . ILE C 1 181 ? 78.571 107.037 19.250 1.00 80.72 179 ILE C N 1
ATOM 5152 C CA . ILE C 1 181 ? 77.537 106.241 18.600 1.00 78.50 179 ILE C CA 1
ATOM 5153 C C . ILE C 1 181 ? 77.093 106.856 17.281 1.00 81.90 179 ILE C C 1
ATOM 5154 O O . ILE C 1 181 ? 77.046 106.177 16.255 1.00 92.14 179 ILE C O 1
ATOM 5159 N N . LEU C 1 182 ? 76.766 108.144 17.315 1.00 79.51 180 LEU C N 1
ATOM 5160 C CA . LEU C 1 182 ? 76.299 108.852 16.128 1.00 73.87 180 LEU C CA 1
ATOM 5161 C C . LEU C 1 182 ? 77.336 108.828 15.014 1.00 76.45 180 LEU C C 1
ATOM 5162 O O . LEU C 1 182 ? 76.998 108.656 13.845 1.00 76.10 180 LEU C O 1
ATOM 5167 N N . VAL C 1 183 ? 78.601 109.002 15.379 1.00 79.15 181 VAL C N 1
ATOM 5168 C CA . VAL C 1 183 ? 79.669 108.991 14.390 1.00 83.51 181 VAL C CA 1
ATOM 5169 C C . VAL C 1 183 ? 79.887 107.589 13.828 1.00 94.67 181 VAL C C 1
ATOM 5170 O O . VAL C 1 183 ? 80.174 107.429 12.643 1.00 101.81 181 VAL C O 1
ATOM 5174 N N . GLN C 1 184 ? 79.748 106.576 14.678 1.00 93.10 182 GLN C N 1
ATOM 5175 C CA . GLN C 1 184 ? 79.890 105.195 14.233 1.00 91.56 182 GLN C CA 1
ATOM 5176 C C . GLN C 1 184 ? 78.740 104.789 13.321 1.00 93.07 182 GLN C C 1
ATOM 5177 O O . GLN C 1 184 ? 78.929 104.011 12.387 1.00 98.55 182 GLN C O 1
ATOM 5183 N N . GLU C 1 185 ? 77.549 105.313 13.593 1.00 93.40 183 GLU C N 1
ATOM 5184 C CA . GLU C 1 185 ? 76.400 105.060 12.732 1.00 91.66 183 GLU C CA 1
ATOM 5185 C C . GLU C 1 185 ? 76.665 105.613 11.336 1.00 91.19 183 GLU C C 1
ATOM 5186 O O . GLU C 1 185 ? 76.229 105.040 10.336 1.00 96.48 183 GLU C O 1
ATOM 5192 N N . GLU C 1 186 ? 77.397 106.721 11.279 1.00 84.76 184 GLU C N 1
ATOM 5193 C CA . GLU C 1 186 ? 77.679 107.395 10.018 1.00 89.73 184 GLU C CA 1
ATOM 5194 C C . GLU C 1 186 ? 78.827 106.735 9.258 1.00 99.74 184 GLU C C 1
ATOM 5195 O O . GLU C 1 186 ? 78.838 106.720 8.027 1.00 101.85 184 GLU C O 1
ATOM 5201 N N . GLU C 1 187 ? 79.795 106.199 9.997 1.00 103.36 185 GLU C N 1
ATOM 5202 C CA . GLU C 1 187 ? 80.943 105.533 9.388 1.00 103.91 185 GLU C CA 1
ATOM 5203 C C . GLU C 1 187 ? 80.532 104.208 8.760 1.00 98.33 185 GLU C C 1
ATOM 5204 O O . GLU C 1 187 ? 81.064 103.807 7.723 1.00 95.31 185 GLU C O 1
ATOM 5210 N N . ASP C 1 188 ? 79.581 103.531 9.395 1.00 94.93 186 ASP C N 1
ATOM 5211 C CA . ASP C 1 188 ? 79.101 102.249 8.902 1.00 94.96 186 ASP C CA 1
ATOM 5212 C C . ASP C 1 188 ? 78.330 102.416 7.598 1.00 92.04 186 ASP C C 1
ATOM 5213 O O . ASP C 1 188 ? 78.413 101.570 6.711 1.00 95.60 186 ASP C O 1
ATOM 5226 N N . ALA C 1 190 ? 78.708 105.044 5.414 1.00 90.83 188 ALA C N 1
ATOM 5227 C CA . ALA C 1 190 ? 79.660 105.501 4.411 1.00 92.10 188 ALA C CA 1
ATOM 5228 C C . ALA C 1 190 ? 80.508 104.340 3.912 1.00 99.55 188 ALA C C 1
ATOM 5229 O O . ALA C 1 190 ? 80.959 104.333 2.766 1.00 103.65 188 ALA C O 1
ATOM 5231 N N . GLU C 1 191 ? 80.716 103.359 4.782 1.00 105.94 189 GLU C N 1
ATOM 5232 C CA . GLU C 1 191 ? 81.519 102.187 4.452 1.00 114.09 189 GLU C CA 1
ATOM 5233 C C . GLU C 1 191 ? 80.809 101.286 3.441 1.00 110.28 189 GLU C C 1
ATOM 5234 O O . GLU C 1 191 ? 81.455 100.606 2.645 1.00 115.52 189 GLU C O 1
ATOM 5240 N N . ALA C 1 192 ? 79.479 101.293 3.472 1.00 103.50 190 ALA C N 1
ATOM 5241 C CA . ALA C 1 192 ? 78.681 100.417 2.618 1.00 100.01 190 ALA C CA 1
ATOM 5242 C C . ALA C 1 192 ? 78.582 100.928 1.181 1.00 94.75 190 ALA C C 1
ATOM 5243 O O . ALA C 1 192 ? 77.909 100.326 0.345 1.00 103.35 190 ALA C O 1
ATOM 5245 N N . CYS C 1 193 ? 79.243 102.044 0.899 1.00 87.27 191 CYS C N 1
ATOM 5246 C CA . CYS C 1 193 ? 79.331 102.556 -0.464 1.00 88.64 191 CYS C CA 1
ATOM 5247 C C . CYS C 1 193 ? 80.732 103.101 -0.707 1.00 91.42 191 CYS C C 1
ATOM 5248 O O . CYS C 1 193 ? 80.927 104.036 -1.485 1.00 88.07 191 CYS C O 1
ATOM 5251 N N . LYS C 1 194 ? 81.697 102.476 -0.037 1.00 104.41 192 LYS C N 1
ATOM 5252 C CA . LYS C 1 194 ? 83.095 102.904 -0.011 1.00 109.40 192 LYS C CA 1
ATOM 5253 C C . LYS C 1 194 ? 83.702 103.204 -1.380 1.00 110.38 192 LYS C C 1
ATOM 5254 O O . LYS C 1 194 ? 84.120 104.330 -1.647 1.00 120.61 192 LYS C O 1
ATOM 5260 N N . ASP C 1 195 ? 83.761 102.198 -2.243 1.00 101.43 193 ASP C N 1
ATOM 5261 C CA . ASP C 1 195 ? 84.437 102.363 -3.523 1.00 107.01 193 ASP C CA 1
ATOM 5262 C C . ASP C 1 195 ? 83.460 102.393 -4.689 1.00 106.16 193 ASP C C 1
ATOM 5263 O O . ASP C 1 195 ? 83.507 101.535 -5.572 1.00 101.70 193 ASP C O 1
ATOM 5268 N N . HIS C 1 196 ? 82.577 103.388 -4.690 1.00 102.51 194 HIS C N 1
ATOM 5269 C CA . HIS C 1 196 ? 81.605 103.540 -5.764 1.00 93.50 194 HIS C CA 1
ATOM 5270 C C . HIS C 1 196 ? 82.316 103.935 -7.054 1.00 93.96 194 HIS C C 1
ATOM 5271 O O . HIS C 1 196 ? 83.045 104.927 -7.091 1.00 97.36 194 HIS C O 1
ATOM 5278 N N . PRO C 1 197 ? 82.112 103.142 -8.114 1.00 92.57 195 PRO C N 1
ATOM 5279 C CA . PRO C 1 197 ? 82.744 103.325 -9.427 1.00 91.13 195 PRO C CA 1
ATOM 5280 C C . PRO C 1 197 ? 82.361 104.627 -10.132 1.00 91.93 195 PRO C C 1
ATOM 5281 O O . PRO C 1 197 ? 83.148 105.124 -10.938 1.00 103.08 195 PRO C O 1
ATOM 5285 N N . ASP C 1 198 ? 81.180 105.167 -9.847 1.00 81.43 196 ASP C N 1
ATOM 5286 C CA . ASP C 1 198 ? 80.749 106.407 -10.487 1.00 73.39 196 ASP C CA 1
ATOM 5287 C C . ASP C 1 198 ? 81.303 107.621 -9.748 1.00 71.78 196 ASP C C 1
ATOM 5288 O O . ASP C 1 198 ? 81.150 107.749 -8.532 1.00 72.61 196 ASP C O 1
ATOM 5293 N N . VAL C 1 199 ? 81.946 108.513 -10.494 1.00 69.81 197 VAL C N 1
ATOM 5294 C CA . VAL C 1 199 ? 82.580 109.686 -9.905 1.00 71.40 197 VAL C CA 1
ATOM 5295 C C . VAL C 1 199 ? 81.553 110.629 -9.273 1.00 72.43 197 VAL C C 1
ATOM 5296 O O . VAL C 1 199 ? 81.793 111.188 -8.201 1.00 69.72 197 VAL C O 1
ATOM 5300 N N . LEU C 1 200 ? 80.412 110.800 -9.939 1.00 72.25 198 LEU C N 1
ATOM 5301 C CA . LEU C 1 200 ? 79.328 111.628 -9.413 1.00 61.30 198 LEU C CA 1
ATOM 5302 C C . LEU C 1 200 ? 78.821 111.071 -8.092 1.00 63.39 198 LEU C C 1
ATOM 5303 O O . LEU C 1 200 ? 78.666 111.807 -7.118 1.00 66.03 198 LEU C O 1
ATOM 5308 N N . ALA C 1 201 ? 78.565 109.766 -8.066 1.00 60.55 199 ALA C N 1
ATOM 5309 C CA . ALA C 1 201 ? 78.151 109.087 -6.844 1.00 67.61 199 ALA C CA 1
ATOM 5310 C C . ALA C 1 201 ? 79.202 109.262 -5.750 1.00 73.65 199 ALA C C 1
ATOM 5311 O O . ALA C 1 201 ? 78.884 109.614 -4.610 1.00 60.18 199 ALA C O 1
ATOM 5313 N N . SER C 1 202 ? 80.457 109.016 -6.110 1.00 73.49 200 SER C N 1
ATOM 5314 C CA . SER C 1 202 ? 81.562 109.128 -5.171 1.00 71.97 200 SER C CA 1
ATOM 5315 C C . SER C 1 202 ? 81.638 110.526 -4.561 1.00 70.04 200 SER C C 1
ATOM 5316 O O . SER C 1 202 ? 81.786 110.674 -3.347 1.00 71.42 200 SER C O 1
ATOM 5319 N N . ILE C 1 203 ? 81.529 111.550 -5.401 1.00 63.96 201 ILE C N 1
ATOM 5320 C CA . ILE C 1 203 ? 81.593 112.927 -4.921 1.00 71.94 201 ILE C CA 1
ATOM 5321 C C . ILE C 1 203 ? 80.372 113.253 -4.069 1.00 73.60 201 ILE C C 1
ATOM 5322 O O . ILE C 1 203 ? 80.464 113.992 -3.087 1.00 74.92 201 ILE C O 1
ATOM 5327 N N . HIS C 1 204 ? 79.231 112.694 -4.456 1.00 65.79 202 HIS C N 1
ATOM 5328 C CA . HIS C 1 204 ? 78.000 112.850 -3.696 1.00 61.50 202 HIS C CA 1
ATOM 5329 C C . HIS C 1 204 ? 78.131 112.253 -2.298 1.00 69.25 202 HIS C C 1
ATOM 5330 O O . HIS C 1 204 ? 77.902 112.936 -1.297 1.00 66.26 202 HIS C O 1
ATOM 5337 N N . ASN C 1 205 ? 78.501 110.976 -2.237 1.00 66.26 203 ASN C N 1
ATOM 5338 C CA . ASN C 1 205 ? 78.615 110.273 -0.963 1.00 67.94 203 ASN C CA 1
ATOM 5339 C C . ASN C 1 205 ? 79.583 110.957 0.001 1.00 68.02 203 ASN C C 1
ATOM 5340 O O . ASN C 1 205 ? 79.326 111.021 1.203 1.00 74.55 203 ASN C O 1
ATOM 5345 N N . ASN C 1 206 ? 80.688 111.477 -0.525 1.00 70.13 204 ASN C N 1
ATOM 5346 C CA . ASN C 1 206 ? 81.655 112.191 0.307 1.00 76.26 204 ASN C CA 1
ATOM 5347 C C . ASN C 1 206 ? 81.102 113.510 0.832 1.00 76.69 204 ASN C C 1
ATOM 5348 O O . ASN C 1 206 ? 81.350 113.882 1.978 1.00 81.26 204 ASN C O 1
ATOM 5353 N N . ALA C 1 207 ? 80.355 114.214 -0.011 1.00 72.41 205 ALA C N 1
ATOM 5354 C CA . ALA C 1 207 ? 79.696 115.443 0.405 1.00 68.88 205 ALA C CA 1
ATOM 5355 C C . ALA C 1 207 ? 78.657 115.142 1.477 1.00 69.08 205 ALA C C 1
ATOM 5356 O O . ALA C 1 207 ? 78.567 115.852 2.479 1.00 64.87 205 ALA C O 1
ATOM 5358 N N . VAL C 1 208 ? 77.876 114.085 1.258 1.00 63.09 206 VAL C N 1
ATOM 5359 C CA . VAL C 1 208 ? 76.876 113.657 2.231 1.00 64.56 206 VAL C CA 1
ATOM 5360 C C . VAL C 1 208 ? 77.537 113.331 3.566 1.00 74.54 206 VAL C C 1
ATOM 5361 O O . VAL C 1 208 ? 77.105 113.801 4.620 1.00 72.71 206 VAL C O 1
ATOM 5365 N N . ARG C 1 209 ? 78.598 112.533 3.513 1.00 79.75 207 ARG C N 1
ATOM 5366 C CA . ARG C 1 209 ? 79.301 112.120 4.721 1.00 78.03 207 ARG C CA 1
ATOM 5367 C C . ARG C 1 209 ? 79.953 113.303 5.438 1.00 79.47 207 ARG C C 1
ATOM 5368 O O . ARG C 1 209 ? 79.986 113.352 6.669 1.00 75.18 207 ARG C O 1
ATOM 5376 N N . THR C 1 210 ? 80.468 114.255 4.666 1.00 78.95 208 THR C N 1
ATOM 5377 C CA . THR C 1 210 ? 81.099 115.438 5.242 1.00 71.69 208 THR C CA 1
ATOM 5378 C C . THR C 1 210 ? 80.094 116.298 6.001 1.00 74.70 208 THR C C 1
ATOM 5379 O O . THR C 1 210 ? 80.389 116.811 7.078 1.00 77.91 208 THR C O 1
ATOM 5383 N N . ARG C 1 211 ? 78.904 116.455 5.434 1.00 77.54 209 ARG C N 1
ATOM 5384 C CA . ARG C 1 211 ? 77.871 117.246 6.081 1.00 73.36 209 ARG C CA 1
ATOM 5385 C C . ARG C 1 211 ? 77.398 116.565 7.358 1.00 72.17 209 ARG C C 1
ATOM 5386 O O . ARG C 1 211 ? 77.115 117.230 8.354 1.00 77.59 209 ARG C O 1
ATOM 5394 N N . ALA C 1 212 ? 77.321 115.239 7.325 1.00 68.32 210 ALA C N 1
ATOM 5395 C CA . ALA C 1 212 ? 76.852 114.469 8.475 1.00 70.93 210 ALA C CA 1
ATOM 5396 C C . ALA C 1 212 ? 77.792 114.597 9.671 1.00 77.65 210 ALA C C 1
ATOM 5397 O O . ALA C 1 212 ? 77.343 114.754 10.803 1.00 80.30 210 ALA C O 1
ATOM 5399 N N . LEU C 1 213 ? 79.096 114.531 9.418 1.00 79.90 211 LEU C N 1
ATOM 5400 C CA . LEU C 1 213 ? 80.084 114.628 10.489 1.00 83.60 211 LEU C CA 1
ATOM 5401 C C . LEU C 1 213 ? 80.104 116.014 11.130 1.00 78.50 211 LEU C C 1
ATOM 5402 O O . LEU C 1 213 ? 80.079 116.142 12.356 1.00 80.97 211 LEU C O 1
ATOM 5407 N N . ILE C 1 214 ? 80.157 117.048 10.297 1.00 67.94 212 ILE C N 1
ATOM 5408 C CA . ILE C 1 214 ? 80.165 118.417 10.791 1.00 71.40 212 ILE C CA 1
ATOM 5409 C C . ILE C 1 214 ? 78.856 118.728 11.511 1.00 68.61 212 ILE C C 1
ATOM 5410 O O . ILE C 1 214 ? 78.803 119.613 12.364 1.00 64.21 212 ILE C O 1
ATOM 5415 N N . HIS C 1 215 ? 77.807 117.985 11.164 1.00 61.65 213 HIS C N 1
ATOM 5416 C CA . HIS C 1 215 ? 76.493 118.152 11.773 1.00 58.87 213 HIS C CA 1
ATOM 5417 C C . HIS C 1 215 ? 76.484 117.578 13.183 1.00 67.36 213 HIS C C 1
ATOM 5418 O O . HIS C 1 215 ? 75.772 118.067 14.059 1.00 72.98 213 HIS C O 1
ATOM 5425 N N . ILE C 1 216 ? 77.281 116.535 13.393 1.00 70.68 214 ILE C N 1
ATOM 5426 C CA . ILE C 1 216 ? 77.392 115.900 14.700 1.00 69.93 214 ILE C CA 1
ATOM 5427 C C . ILE C 1 216 ? 78.308 116.715 15.597 1.00 71.02 214 ILE C C 1
ATOM 5428 O O . ILE C 1 216 ? 78.059 116.858 16.794 1.00 71.74 214 ILE C O 1
ATOM 5433 N N . THR C 1 217 ? 79.370 117.252 15.005 1.00 71.45 215 THR C N 1
ATOM 5434 C CA . THR C 1 217 ? 80.315 118.085 15.737 1.00 70.77 215 THR C CA 1
ATOM 5435 C C . THR C 1 217 ? 79.672 119.392 16.194 1.00 64.70 215 THR C C 1
ATOM 5436 O O . THR C 1 217 ? 79.932 119.866 17.297 1.00 73.05 215 THR C O 1
ATOM 5440 N N . ASP C 1 218 ? 78.822 119.967 15.349 1.00 67.87 216 ASP C N 1
ATOM 5441 C CA . ASP C 1 218 ? 78.209 121.255 15.653 1.00 72.33 216 ASP C CA 1
ATOM 5442 C C . ASP C 1 218 ? 77.049 121.141 16.644 1.00 74.75 216 ASP C C 1
ATOM 5443 O O . ASP C 1 218 ? 76.924 121.960 17.554 1.00 72.66 216 ASP C O 1
ATOM 5448 N N . ILE C 1 219 ? 76.202 120.132 16.463 1.00 68.74 217 ILE C N 1
ATOM 5449 C CA . ILE C 1 219 ? 75.014 119.980 17.296 1.00 60.46 217 ILE C CA 1
ATOM 5450 C C . ILE C 1 219 ? 75.312 119.271 18.622 1.00 63.05 217 ILE C C 1
ATOM 5451 O O . ILE C 1 219 ? 74.748 119.622 19.653 1.00 64.76 217 ILE C O 1
ATOM 5456 N N . ILE C 1 220 ? 76.203 118.284 18.606 1.00 72.73 218 ILE C N 1
ATOM 5457 C CA . ILE C 1 220 ? 76.394 117.439 19.788 1.00 67.02 218 ILE C CA 1
ATOM 5458 C C . ILE C 1 220 ? 77.770 117.564 20.438 1.00 64.73 218 ILE C C 1
ATOM 5459 O O . ILE C 1 220 ? 77.871 117.834 21.634 1.00 66.95 218 ILE C O 1
ATOM 5464 N N . THR C 1 221 ? 78.826 117.363 19.658 1.00 73.76 219 THR C N 1
ATOM 5465 C CA . THR C 1 221 ? 80.170 117.250 20.221 1.00 76.28 219 THR C CA 1
ATOM 5466 C C . THR C 1 221 ? 80.701 118.576 20.764 1.00 77.06 219 THR C C 1
ATOM 5467 O O . THR C 1 221 ? 81.167 118.642 21.904 1.00 72.24 219 THR C O 1
ATOM 5471 N N . LYS C 1 222 ? 80.640 119.621 19.943 1.00 76.76 220 LYS C N 1
ATOM 5472 C CA . LYS C 1 222 ? 81.145 120.932 20.337 1.00 76.30 220 LYS C CA 1
ATOM 5473 C C . LYS C 1 222 ? 80.416 121.483 21.563 1.00 79.55 220 LYS C C 1
ATOM 5474 O O . LYS C 1 222 ? 81.055 121.950 22.508 1.00 86.81 220 LYS C O 1
ATOM 5480 N N . PRO C 1 223 ? 79.073 121.441 21.548 1.00 74.21 221 PRO C N 1
ATOM 5481 C CA . PRO C 1 223 ? 78.274 121.866 22.701 1.00 70.98 221 PRO C CA 1
ATOM 5482 C C . PRO C 1 223 ? 78.627 121.108 23.976 1.00 70.84 221 PRO C C 1
ATOM 5483 O O . PRO C 1 223 ? 78.495 121.649 25.072 1.00 81.19 221 PRO C O 1
ATOM 5487 N N . LEU C 1 224 ? 79.070 119.865 23.833 1.00 62.97 222 LEU C N 1
ATOM 5488 C CA . LEU C 1 224 ? 79.447 119.076 24.995 1.00 61.32 222 LEU C CA 1
ATOM 5489 C C . LEU C 1 224 ? 80.821 119.509 25.494 1.00 71.36 222 LEU C C 1
ATOM 5490 O O . LEU C 1 224 ? 81.058 119.588 26.699 1.00 73.74 222 LEU C O 1
ATOM 5495 N N . VAL C 1 225 ? 81.723 119.789 24.559 1.00 68.93 223 VAL C N 1
ATOM 5496 C CA . VAL C 1 225 ? 83.034 120.311 24.902 1.00 74.93 223 VAL C CA 1
ATOM 5497 C C . VAL C 1 225 ? 82.904 121.652 25.614 1.00 79.88 223 VAL C C 1
ATOM 5498 O O . VAL C 1 225 ? 83.539 121.882 26.645 1.00 83.57 223 VAL C O 1
ATOM 5502 N N . GLN C 1 226 ? 82.073 122.531 25.064 1.00 80.12 224 GLN C N 1
ATOM 5503 C CA . GLN C 1 226 ? 81.897 123.864 25.627 1.00 78.63 224 GLN C CA 1
ATOM 5504 C C . GLN C 1 226 ? 81.225 123.813 26.993 1.00 79.18 224 GLN C C 1
ATOM 5505 O O . GLN C 1 226 ? 81.517 124.630 27.863 1.00 81.63 224 GLN C O 1
ATOM 5511 N N . THR C 1 227 ? 80.330 122.850 27.185 1.00 69.78 225 THR C N 1
ATOM 5512 C CA . THR C 1 227 ? 79.638 122.719 28.460 1.00 64.60 225 THR C CA 1
ATOM 5513 C C . THR C 1 227 ? 80.584 122.222 29.549 1.00 71.14 225 THR C C 1
ATOM 5514 O O . THR C 1 227 ? 80.598 122.762 30.656 1.00 77.06 225 THR C O 1
ATOM 5518 N N . PHE C 1 228 ? 81.373 121.198 29.231 1.00 73.43 226 PHE C N 1
ATOM 5519 C CA . PHE C 1 228 ? 82.378 120.678 30.158 1.00 78.67 226 PHE C CA 1
ATOM 5520 C C . PHE C 1 228 ? 83.352 121.768 30.591 1.00 83.78 226 PHE C C 1
ATOM 5521 O O . PHE C 1 228 ? 83.537 122.014 31.783 1.00 88.86 226 PHE C O 1
ATOM 5529 N N . GLU C 1 229 ? 83.976 122.413 29.611 1.00 80.54 227 GLU C N 1
ATOM 5530 C CA . GLU C 1 229 ? 85.005 123.409 29.876 1.00 80.47 227 GLU C CA 1
ATOM 5531 C C . GLU C 1 229 ? 84.493 124.612 30.662 1.00 82.06 227 GLU C C 1
ATOM 5532 O O . GLU C 1 229 ? 85.163 125.086 31.584 1.00 86.09 227 GLU C O 1
ATOM 5538 N N . LYS C 1 230 ? 83.313 125.108 30.305 1.00 75.43 228 LYS C N 1
ATOM 5539 C CA . LYS C 1 230 ? 82.761 126.275 30.980 1.00 73.15 228 LYS C CA 1
ATOM 5540 C C . LYS C 1 230 ? 82.236 125.917 32.369 1.00 70.21 228 LYS C C 1
ATOM 5541 O O . LYS C 1 230 ? 82.151 126.779 33.242 1.00 77.92 228 LYS C O 1
ATOM 5547 N N . ARG C 1 231 ? 81.888 124.651 32.578 1.00 67.17 229 ARG C N 1
ATOM 5548 C CA . ARG C 1 231 ? 81.511 124.208 33.917 1.00 73.69 229 ARG C CA 1
ATOM 5549 C C . ARG C 1 231 ? 82.736 124.217 34.820 1.00 79.67 229 ARG C C 1
ATOM 5550 O O . ARG C 1 231 ? 82.676 124.664 35.967 1.00 86.43 229 ARG C O 1
ATOM 5558 N N . ILE C 1 232 ? 83.846 123.715 34.289 1.00 78.63 230 ILE C N 1
ATOM 5559 C CA . ILE C 1 232 ? 85.114 123.735 35.000 1.00 82.60 230 ILE C CA 1
ATOM 5560 C C . ILE C 1 232 ? 85.509 125.168 35.325 1.00 89.45 230 ILE C C 1
ATOM 5561 O O . ILE C 1 232 ? 85.934 125.469 36.440 1.00 95.25 230 ILE C O 1
ATOM 5566 N N . ALA C 1 233 ? 85.354 126.049 34.341 1.00 84.83 231 ALA C N 1
ATOM 5567 C CA . ALA C 1 233 ? 85.716 127.452 34.499 1.00 79.77 231 ALA C CA 1
ATOM 5568 C C . ALA C 1 233 ? 84.824 128.141 35.525 1.00 79.86 231 ALA C C 1
ATOM 5569 O O . ALA C 1 233 ? 85.309 1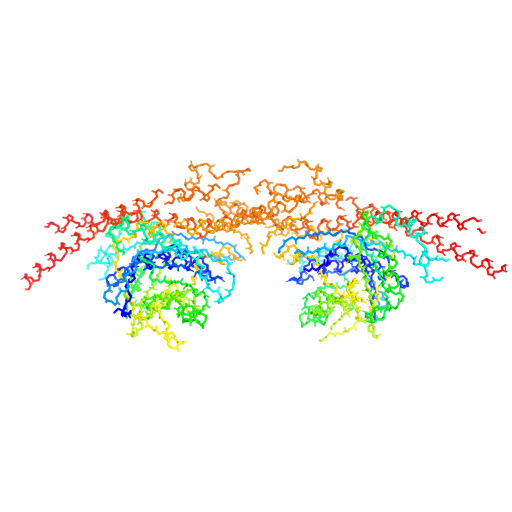28.856 36.404 1.00 83.72 231 ALA C O 1
ATOM 5571 N N . LEU C 1 234 ? 83.519 127.920 35.410 1.00 74.12 232 LEU C N 1
ATOM 5572 C CA . LEU C 1 234 ? 82.559 128.561 36.300 1.00 79.27 232 LEU C CA 1
ATOM 5573 C C . LEU C 1 234 ? 82.601 127.960 37.699 1.00 83.82 232 LEU C C 1
ATOM 5574 O O . LEU C 1 234 ? 82.276 128.635 38.678 1.00 86.02 232 LEU C O 1
ATOM 5579 N N . ASN C 1 235 ? 83.004 126.696 37.795 1.00 84.00 233 ASN C N 1
ATOM 5580 C CA . ASN C 1 235 ? 83.226 126.081 39.100 1.00 85.81 233 ASN C CA 1
ATOM 5581 C C . ASN C 1 235 ? 84.325 126.816 39.855 1.00 92.56 233 ASN C C 1
ATOM 5582 O O . ASN C 1 235 ? 84.219 127.039 41.061 1.00 93.61 233 ASN C O 1
ATOM 5587 N N . LYS C 1 236 ? 85.374 127.201 39.133 1.00 92.39 234 LYS C N 1
ATOM 5588 C CA . LYS C 1 236 ? 86.501 127.913 39.727 1.00 96.13 234 LYS C CA 1
ATOM 5589 C C . LYS C 1 236 ? 86.116 129.334 40.125 1.00 96.40 234 LYS C C 1
ATOM 5590 O O . LYS C 1 236 ? 86.617 129.866 41.116 1.00 94.14 234 LYS C O 1
ATOM 5596 N N . LEU C 1 237 ? 85.228 129.944 39.345 1.00 96.39 235 LEU C N 1
ATOM 5597 C CA . LEU C 1 237 ? 84.700 131.261 39.677 1.00 95.52 235 LEU C CA 1
ATOM 5598 C C . LEU C 1 237 ? 83.996 131.200 41.026 1.00 98.64 235 LEU C C 1
ATOM 5599 O O . LEU C 1 237 ? 84.305 131.967 41.937 1.00 103.76 235 LEU C O 1
ATOM 5604 N N . ARG C 1 238 ? 83.054 130.271 41.146 1.00 97.88 236 ARG C N 1
ATOM 5605 C CA . ARG C 1 238 ? 82.341 130.045 42.398 1.00 96.02 236 ARG C CA 1
ATOM 5606 C C . ARG C 1 238 ? 83.276 129.578 43.511 1.00 96.44 236 ARG C C 1
ATOM 5607 O O . ARG C 1 238 ? 83.085 129.922 44.678 1.00 98.52 236 ARG C O 1
ATOM 5615 N N . ALA C 1 239 ? 84.286 128.795 43.144 1.00 94.28 237 ALA C N 1
ATOM 5616 C CA . ALA C 1 239 ? 85.226 128.249 44.117 1.00 94.82 237 ALA C CA 1
ATOM 5617 C C . ALA C 1 239 ? 86.019 129.357 44.798 1.00 101.79 237 ALA C C 1
ATOM 5618 O O . ALA C 1 239 ? 86.060 129.437 46.026 1.00 108.46 237 ALA C O 1
ATOM 5620 N N . THR C 1 240 ? 86.650 130.206 43.993 1.00 101.84 238 THR C N 1
ATOM 5621 C CA . THR C 1 240 ? 87.430 131.318 44.520 1.00 101.27 238 THR C CA 1
ATOM 5622 C C . THR C 1 240 ? 86.538 132.252 45.326 1.00 96.18 238 THR C C 1
ATOM 5623 O O . THR C 1 240 ? 86.980 132.860 46.299 1.00 100.32 238 THR C O 1
ATOM 5627 N N . HIS C 1 241 ? 85.278 132.356 44.919 1.00 92.61 239 HIS C N 1
ATOM 5628 C CA . HIS C 1 241 ? 84.307 133.156 45.654 1.00 94.22 239 HIS C CA 1
ATOM 5629 C C . HIS C 1 241 ? 84.086 132.576 47.042 1.00 95.51 239 HIS C C 1
ATOM 5630 O O . HIS C 1 241 ? 84.105 133.298 48.037 1.00 99.33 239 HIS C O 1
ATOM 5637 N N . LEU C 1 242 ? 83.887 131.263 47.096 1.00 98.99 240 LEU C N 1
ATOM 5638 C CA . LEU C 1 242 ? 83.627 130.568 48.350 1.00 100.28 240 LEU C CA 1
ATOM 5639 C C . LEU C 1 242 ? 84.779 130.712 49.336 1.00 106.07 240 LEU C C 1
ATOM 5640 O O . LEU C 1 242 ? 84.556 130.913 50.530 1.00 113.62 240 LEU C O 1
ATOM 5645 N N . GLN C 1 243 ? 86.009 130.616 48.842 1.00 103.09 241 GLN C N 1
ATOM 5646 C CA . GLN C 1 243 ? 87.167 130.706 49.723 1.00 107.82 241 GLN C CA 1
ATOM 5647 C C . GLN C 1 243 ? 87.408 132.141 50.195 1.00 107.91 241 GLN C C 1
ATOM 5648 O O . GLN C 1 243 ? 88.036 132.357 51.233 1.00 108.67 241 GLN C O 1
ATOM 5654 N N . ARG C 1 244 ? 86.905 133.119 49.447 1.00 107.38 242 ARG C N 1
ATOM 5655 C CA . ARG C 1 244 ? 86.923 134.497 49.926 1.00 113.59 242 ARG C CA 1
ATOM 5656 C C . ARG C 1 244 ? 86.007 134.622 51.136 1.00 115.91 242 ARG C C 1
ATOM 5657 O O . ARG C 1 244 ? 86.323 135.322 52.099 1.00 126.43 242 ARG C O 1
ATOM 5665 N N . GLN C 1 245 ? 84.873 133.931 51.082 1.00 109.09 243 GLN C N 1
ATOM 5666 C CA . GLN C 1 245 ? 83.935 133.908 52.196 1.00 106.75 243 GLN C CA 1
ATOM 5667 C C . GLN C 1 245 ? 84.477 133.093 53.365 1.00 112.95 243 GLN C C 1
ATOM 5668 O O . GLN C 1 245 ? 84.255 133.433 54.527 1.00 108.53 243 GLN C O 1
ATOM 5674 N N . LEU C 1 246 ? 85.190 132.016 53.049 1.00 115.29 244 LEU C N 1
ATOM 5675 C CA . LEU C 1 246 ? 85.715 131.114 54.069 1.00 117.17 244 LEU C CA 1
ATOM 5676 C C . LEU C 1 246 ? 86.781 131.799 54.921 1.00 126.49 244 LEU C C 1
ATOM 5677 O O . LEU C 1 246 ? 86.939 131.489 56.102 1.00 133.31 244 LEU C O 1
ATOM 5682 N N . GLN C 1 247 ? 87.508 132.731 54.316 1.00 129.13 245 GLN C N 1
ATOM 5683 C CA . GLN C 1 247 ? 88.528 133.487 55.033 1.00 130.58 245 GLN C CA 1
ATOM 5684 C C . GLN C 1 247 ? 87.885 134.575 55.883 1.00 133.59 245 GLN C C 1
ATOM 5685 O O . GLN C 1 247 ? 88.298 134.817 57.017 1.00 142.68 245 GLN C O 1
ATOM 5687 N N . GLU C 1 248 ? 86.868 135.222 55.324 1.00 128.55 246 GLU C N 1
ATOM 5688 C CA . GLU C 1 248 ? 86.159 136.296 56.010 1.00 136.97 246 GLU C CA 1
ATOM 5689 C C . GLU C 1 248 ? 85.384 135.767 57.217 1.00 141.88 246 GLU C C 1
ATOM 5690 O O . GLU C 1 248 ? 85.205 136.473 58.211 1.00 149.28 246 GLU C O 1
ATOM 5696 N N . LEU C 1 249 ? 84.934 134.520 57.123 1.00 136.06 247 LEU C N 1
ATOM 5697 C CA . LEU C 1 249 ? 84.188 133.879 58.203 1.00 133.92 247 LEU C CA 1
ATOM 5698 C C . LEU C 1 249 ? 85.122 133.267 59.246 1.00 134.52 247 LEU C C 1
ATOM 5699 O O . LEU C 1 249 ? 84.805 133.240 60.435 1.00 137.59 247 LEU C O 1
ATOM 5704 N N . GLN C 1 250 ? 86.272 132.775 58.792 1.00 132.72 248 GLN C N 1
ATOM 5705 C CA . GLN C 1 250 ? 87.244 132.145 59.678 1.00 132.70 248 GLN C CA 1
ATOM 5706 C C . GLN C 1 250 ? 87.799 133.143 60.686 1.00 139.89 248 GLN C C 1
ATOM 5707 O O . GLN C 1 250 ? 88.294 132.761 61.746 1.00 144.84 248 GLN C O 1
ATOM 5709 N N . LYS C 1 251 ? 87.710 134.425 60.346 1.00 140.42 249 LYS C N 1
ATOM 5710 C CA . LYS C 1 251 ? 88.180 135.489 61.226 1.00 143.98 249 LYS C CA 1
ATOM 5711 C C . LYS C 1 251 ? 87.391 135.513 62.531 1.00 156.69 249 LYS C C 1
ATOM 5712 O O . LYS C 1 251 ? 87.948 135.766 63.600 1.00 164.92 249 LYS C O 1
ATOM 5722 N N . CYS C 1 253 ? 85.66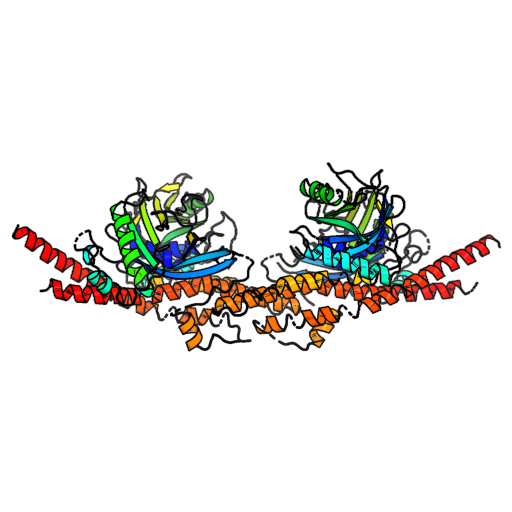8 132.872 63.873 1.00 165.25 251 CYS C N 1
ATOM 5723 C CA . CYS C 1 253 ? 86.084 131.657 64.570 1.00 170.28 251 CYS C CA 1
ATOM 5724 C C . CYS C 1 253 ? 85.156 131.306 65.732 1.00 175.08 251 CYS C C 1
ATOM 5725 O O . CYS C 1 253 ? 85.553 131.364 66.898 1.00 177.46 251 CYS C O 1
ATOM 5728 N N . ASP D 2 5 ? 62.790 139.031 13.499 1.00 138.70 5 ASP D N 1
ATOM 5729 C CA . ASP D 2 5 ? 62.405 139.111 14.903 1.00 138.76 5 ASP D CA 1
ATOM 5730 C C . ASP D 2 5 ? 63.539 138.616 15.803 1.00 124.62 5 ASP D C 1
ATOM 5731 O O . ASP D 2 5 ? 64.708 138.656 15.420 1.00 125.10 5 ASP D O 1
ATOM 5736 N N . LEU D 2 6 ? 63.188 138.147 16.996 1.00 109.11 6 LEU D N 1
ATOM 5737 C CA . LEU D 2 6 ? 64.182 137.694 17.963 1.00 101.47 6 LEU D CA 1
ATOM 5738 C C . LEU D 2 6 ? 64.008 136.206 18.276 1.00 91.28 6 LEU D C 1
ATOM 5739 O O . LEU D 2 6 ? 62.913 135.659 18.144 1.00 90.95 6 LEU D O 1
ATOM 5744 N N . LEU D 2 7 ? 65.091 135.552 18.680 1.00 82.31 7 LEU D N 1
ATOM 5745 C CA . LEU D 2 7 ? 65.049 134.124 18.974 1.00 78.33 7 LEU D CA 1
ATOM 5746 C C . LEU D 2 7 ? 66.149 133.718 19.949 1.00 75.60 7 LEU D C 1
ATOM 5747 O O . LEU D 2 7 ? 67.308 134.102 19.789 1.00 78.24 7 LEU D O 1
ATOM 5752 N N . VAL D 2 8 ? 65.780 132.947 20.966 1.00 73.21 8 VAL D N 1
ATOM 5753 C CA . VAL D 2 8 ? 66.761 132.413 21.904 1.00 74.39 8 VAL D CA 1
ATOM 5754 C C . VAL D 2 8 ? 67.117 130.981 21.526 1.00 76.92 8 VAL D C 1
ATOM 5755 O O . VAL D 2 8 ? 66.236 130.140 21.361 1.00 80.11 8 VAL D O 1
ATOM 5759 N N . THR D 2 9 ? 68.409 130.707 21.381 1.00 79.18 9 THR D N 1
ATOM 5760 C CA . THR D 2 9 ? 68.863 129.365 21.043 1.00 72.26 9 THR D CA 1
ATOM 5761 C C . THR D 2 9 ? 69.735 128.790 22.151 1.00 76.63 9 THR D C 1
ATOM 5762 O O . THR D 2 9 ? 70.386 129.526 22.897 1.00 73.57 9 THR D O 1
ATOM 5766 N N . ILE D 2 10 ? 69.742 127.464 22.246 1.00 77.51 10 ILE D N 1
ATOM 5767 C CA . ILE D 2 10 ? 70.495 126.763 23.275 1.00 68.54 10 ILE D CA 1
ATOM 5768 C C . ILE D 2 10 ? 70.669 125.300 22.883 1.00 68.51 10 ILE D C 1
ATOM 5769 O O . ILE D 2 10 ? 69.844 124.743 22.162 1.00 80.25 10 ILE D O 1
ATOM 5774 N N . SER D 2 11 ? 71.747 124.679 23.346 1.00 70.32 11 SER D N 1
ATOM 5775 C CA . SER D 2 11 ? 71.993 123.274 23.048 1.00 65.69 11 SER D CA 1
ATOM 5776 C C . SER D 2 11 ? 71.362 122.372 24.103 1.00 62.56 11 SER D C 1
ATOM 5777 O O . SER D 2 11 ? 71.025 122.823 25.200 1.00 64.28 11 SER D O 1
ATOM 5780 N N . GLY D 2 12 ? 71.203 121.098 23.762 1.00 55.45 12 GLY D N 1
ATOM 5781 C CA . GLY D 2 12 ? 70.720 120.113 24.711 1.00 56.38 12 GLY D CA 1
ATOM 5782 C C . GLY D 2 12 ? 71.687 119.984 25.870 1.00 58.93 12 GLY D C 1
ATOM 5783 O O . GLY D 2 12 ? 71.272 119.818 27.016 1.00 61.11 12 GLY D O 1
ATOM 5784 N N . ALA D 2 13 ? 72.981 120.069 25.567 1.00 56.74 13 ALA D N 1
ATOM 5785 C CA . ALA D 2 13 ? 74.021 120.026 26.590 1.00 53.86 13 ALA D CA 1
ATOM 5786 C C . ALA D 2 13 ? 73.795 121.098 27.651 1.00 60.49 13 ALA D C 1
ATOM 5787 O O . ALA D 2 13 ? 73.596 120.789 28.831 1.00 55.05 13 ALA D O 1
ATOM 5789 N N . ALA D 2 14 ? 73.816 122.357 27.216 1.00 63.13 14 ALA D N 1
ATOM 5790 C CA . ALA D 2 14 ? 73.667 123.492 28.121 1.00 58.15 14 ALA D CA 1
ATOM 5791 C C . ALA D 2 14 ? 72.345 123.434 28.876 1.00 65.19 14 ALA D C 1
ATOM 5792 O O . ALA D 2 14 ? 72.314 123.603 30.096 1.00 73.41 14 ALA D O 1
ATOM 5794 N N . LEU D 2 15 ? 71.256 123.190 28.153 1.00 61.95 15 LEU D N 1
ATOM 5795 C CA . LEU D 2 15 ? 69.939 123.097 28.774 1.00 58.43 15 LEU D CA 1
ATOM 5796 C C . LEU D 2 15 ? 69.903 121.995 29.835 1.00 61.61 15 LEU D C 1
ATOM 5797 O O . LEU D 2 15 ? 69.354 122.188 30.922 1.00 62.14 15 LEU D O 1
ATOM 5802 N N . SER D 2 16 ? 70.498 120.847 29.524 1.00 66.54 16 SER D N 1
ATOM 5803 C CA . SER D 2 16 ? 70.516 119.725 30.458 1.00 62.46 16 SER D CA 1
ATOM 5804 C C . SER D 2 16 ? 71.291 120.079 31.726 1.00 62.40 16 SER D C 1
ATOM 5805 O O . SER D 2 16 ? 70.931 119.650 32.825 1.00 57.97 16 SER D O 1
ATOM 5808 N N . LEU D 2 17 ? 72.353 120.867 31.573 1.00 55.42 17 LEU D N 1
ATOM 5809 C CA . LEU D 2 17 ? 73.153 121.276 32.722 1.00 57.52 17 LEU D CA 1
ATOM 5810 C C . LEU D 2 17 ? 72.380 122.245 33.615 1.00 67.51 17 LEU D C 1
ATOM 5811 O O . LEU D 2 17 ? 72.460 122.160 34.842 1.00 71.12 17 LEU D O 1
ATOM 5816 N N . LEU D 2 18 ? 71.632 123.162 33.006 1.00 68.51 18 LEU D N 1
ATOM 5817 C CA . LEU D 2 18 ? 70.803 124.086 33.777 1.00 66.18 18 LEU D CA 1
ATOM 5818 C C . LEU D 2 18 ? 69.755 123.326 34.582 1.00 71.45 18 LEU D C 1
ATOM 5819 O O . LEU D 2 18 ? 69.581 123.576 35.776 1.00 75.60 18 LEU D O 1
ATOM 5824 N N . PHE D 2 19 ? 69.054 122.405 33.924 1.00 65.72 19 PHE D N 1
ATOM 5825 C CA . PHE D 2 19 ? 68.055 121.581 34.601 1.00 74.62 19 PHE D CA 1
ATOM 5826 C C . PHE D 2 19 ? 68.693 120.740 35.704 1.00 72.50 19 PHE D C 1
ATOM 5827 O O . PHE D 2 19 ? 68.091 120.519 36.752 1.00 71.89 19 PHE D O 1
ATOM 5835 N N . PHE D 2 20 ? 69.916 120.278 35.458 1.00 65.58 20 PHE D N 1
ATOM 5836 C CA . PHE D 2 20 ? 70.668 119.524 36.456 1.00 64.64 20 PHE D CA 1
ATOM 5837 C C . PHE D 2 20 ? 70.903 120.345 37.722 1.00 68.70 20 PHE D C 1
ATOM 5838 O O . PHE D 2 20 ? 70.689 119.858 38.829 1.00 67.66 20 PHE D O 1
ATOM 5846 N N . GLU D 2 21 ? 71.342 121.591 37.549 1.00 71.85 21 GLU D N 1
ATOM 5847 C CA . GLU D 2 21 ? 71.611 122.481 38.678 1.00 66.61 21 GLU D CA 1
ATOM 5848 C C . GLU D 2 21 ? 70.339 122.846 39.441 1.00 71.95 21 GLU D C 1
ATOM 5849 O O . GLU D 2 21 ? 70.373 123.048 40.657 1.00 72.76 21 GLU D O 1
ATOM 5855 N N . ASN D 2 22 ? 69.221 122.934 38.725 1.00 75.51 22 ASN D N 1
ATOM 5856 C CA . ASN D 2 22 ? 67.935 123.244 39.345 1.00 77.41 22 ASN D CA 1
ATOM 5857 C C . ASN D 2 22 ? 67.443 122.127 40.258 1.00 79.57 22 ASN D C 1
ATOM 5858 O O . ASN D 2 22 ? 67.027 122.372 41.390 1.00 87.93 22 ASN D O 1
ATOM 5863 N N . VAL D 2 23 ? 67.488 120.899 39.751 1.00 73.19 23 VAL D N 1
ATOM 5864 C CA . VAL D 2 23 ? 66.964 119.746 40.472 1.00 73.08 23 VAL D CA 1
ATOM 5865 C C . VAL D 2 23 ? 67.806 119.383 41.697 1.00 74.38 23 VAL D C 1
ATOM 5866 O O . VAL D 2 23 ? 67.266 118.972 42.721 1.00 83.79 23 VAL D O 1
ATOM 5870 N N . ARG D 2 24 ? 69.124 119.534 41.593 1.00 71.98 24 ARG D N 1
ATOM 5871 C CA . ARG D 2 24 ? 70.010 119.217 42.711 1.00 73.75 24 ARG D CA 1
ATOM 5872 C C . ARG D 2 24 ? 70.029 120.346 43.738 1.00 79.42 24 ARG D C 1
ATOM 5873 O O . ARG D 2 24 ? 70.598 120.207 44.822 1.00 86.55 24 ARG D O 1
ATOM 5881 N N . SER D 2 25 ? 69.399 121.463 43.391 1.00 81.53 25 SER D N 1
ATOM 5882 C CA . SER D 2 25 ? 69.330 122.613 44.282 1.00 85.08 25 SER D CA 1
ATOM 5883 C C . SER D 2 25 ? 68.503 122.306 45.522 1.00 84.70 25 SER D C 1
ATOM 5884 O O . SER D 2 25 ? 67.395 121.779 45.423 1.00 91.27 25 SER D O 1
ATOM 5887 N N . VAL D 2 26 ? 69.048 122.638 46.687 1.00 91.63 26 VAL D N 1
ATOM 5888 C CA . VAL D 2 26 ? 68.343 122.449 47.950 1.00 105.08 26 VAL D CA 1
ATOM 5889 C C . VAL D 2 26 ? 67.019 123.212 47.963 1.00 112.24 26 VAL D C 1
ATOM 5890 O O . VAL D 2 26 ? 65.946 122.609 47.988 1.00 120.28 26 VAL D O 1
ATOM 5894 N N . GLY D 2 27 ? 67.101 124.539 47.946 1.00 108.52 27 GLY D N 1
ATOM 5895 C CA . GLY D 2 27 ? 65.913 125.371 47.887 1.00 109.82 27 GLY D CA 1
ATOM 5896 C C . GLY D 2 27 ? 65.722 125.941 46.495 1.00 114.48 27 GLY D C 1
ATOM 5897 O O . GLY D 2 27 ? 66.186 125.361 45.514 1.00 113.09 27 GLY D O 1
ATOM 5898 N N . ASN D 2 28 ? 65.035 127.076 46.405 1.00 112.29 28 ASN D N 1
ATOM 5899 C CA . ASN D 2 28 ? 64.898 127.777 45.133 1.00 111.51 28 ASN D CA 1
ATOM 5900 C C . ASN D 2 28 ? 66.262 128.262 44.657 1.00 111.72 28 ASN D C 1
ATOM 5901 O O . ASN D 2 28 ? 67.213 128.312 45.438 1.00 119.66 28 ASN D O 1
ATOM 5906 N N . GLN D 2 29 ? 66.370 128.620 43.383 1.00 99.31 29 GLN D N 1
ATOM 5907 C CA . GLN D 2 29 ? 67.680 128.936 42.831 1.00 90.52 29 GLN D CA 1
ATOM 5908 C C . GLN D 2 29 ? 67.682 130.099 41.846 1.00 90.86 29 GLN D C 1
ATOM 5909 O O . GLN D 2 29 ? 66.709 130.334 41.129 1.00 96.32 29 GLN D O 1
ATOM 5923 N N . GLY D 2 31 ? 70.588 132.445 39.131 1.00 77.08 31 GLY D N 1
ATOM 5924 C CA . GLY D 2 31 ? 71.896 132.472 38.507 1.00 73.53 31 GLY D CA 1
ATOM 5925 C C . GLY D 2 31 ? 71.924 133.342 37.270 1.00 77.50 31 GLY D C 1
ATOM 5926 O O . GLY D 2 31 ? 70.965 134.055 36.984 1.00 84.62 31 GLY D O 1
ATOM 5927 N N . PHE D 2 32 ? 73.022 133.277 36.525 1.00 74.72 32 PHE D N 1
ATOM 5928 C CA . PHE D 2 32 ? 73.179 134.111 35.343 1.00 78.03 32 PHE D CA 1
ATOM 5929 C C . PHE D 2 32 ? 73.358 133.286 34.070 1.00 81.79 32 PHE D C 1
ATOM 5930 O O . PHE D 2 32 ? 73.918 132.188 34.095 1.00 78.00 32 PHE D O 1
ATOM 5938 N N . LEU D 2 33 ? 72.867 133.830 32.960 1.00 81.38 33 LEU D N 1
ATOM 5939 C CA . LEU D 2 33 ? 72.990 133.197 31.653 1.00 76.18 33 LEU D CA 1
ATOM 5940 C C . LEU D 2 33 ? 74.170 133.768 30.874 1.00 86.30 33 LEU D C 1
ATOM 5941 O O . LEU D 2 33 ? 74.284 134.984 30.706 1.00 94.36 33 LEU D O 1
ATOM 5946 N N . LEU D 2 34 ? 75.048 132.890 30.402 1.00 82.70 34 LEU D N 1
ATOM 5947 C CA . LEU D 2 34 ? 76.190 133.319 29.601 1.00 81.15 34 LEU D CA 1
ATOM 5948 C C . LEU D 2 34 ? 76.026 132.892 28.146 1.00 80.45 34 LEU D C 1
ATOM 5949 O O . LEU D 2 34 ? 75.451 131.842 27.854 1.00 74.82 34 LEU D O 1
ATOM 5954 N N . GLY D 2 35 ? 76.534 133.714 27.234 1.00 80.68 35 GLY D N 1
ATOM 5955 C CA . GLY D 2 35 ? 76.419 133.432 25.818 1.00 74.25 35 GLY D CA 1
ATOM 5956 C C . GLY D 2 35 ? 76.733 134.634 24.952 1.00 74.34 35 GLY D C 1
ATOM 5957 O O . GLY D 2 35 ? 77.515 135.504 25.332 1.00 73.14 35 GLY D O 1
ATOM 5958 N N . GLU D 2 36 ? 76.112 134.683 23.780 1.00 74.11 36 GLU D N 1
ATOM 5959 C CA . GLU D 2 36 ? 76.402 135.727 22.810 1.00 82.11 36 GLU D CA 1
ATOM 5960 C C . GLU D 2 36 ? 75.236 135.915 21.850 1.00 80.54 36 GLU D C 1
ATOM 5961 O O . GLU D 2 36 ? 74.500 134.977 21.566 1.00 76.66 36 GLU D O 1
ATOM 5967 N N . ALA D 2 37 ? 75.069 137.135 21.353 1.00 84.36 37 ALA D N 1
ATOM 5968 C CA . ALA D 2 37 ? 74.006 137.420 20.401 1.00 82.86 37 ALA D CA 1
ATOM 5969 C C . ALA D 2 37 ? 74.584 137.693 19.020 1.00 93.08 37 ALA D C 1
ATOM 5970 O O . ALA D 2 37 ? 75.631 138.326 18.887 1.00 100.08 37 ALA D O 1
ATOM 5972 N N . LEU D 2 38 ? 73.900 137.203 17.993 1.00 89.74 38 LEU D N 1
ATOM 5973 C CA . LEU D 2 38 ? 74.315 137.455 16.622 1.00 85.93 38 LEU D CA 1
ATOM 5974 C C . LEU D 2 38 ? 73.150 137.978 15.799 1.00 91.10 38 LEU D C 1
ATOM 5975 O O . LEU D 2 38 ? 71.990 137.688 16.089 1.00 90.37 38 LEU D O 1
ATOM 5980 N N . GLU D 2 39 ? 73.466 138.762 14.776 1.00 101.44 39 GLU D N 1
ATOM 5981 C CA . GLU D 2 39 ? 72.448 139.291 13.884 1.00 108.33 39 GLU D CA 1
ATOM 5982 C C . GLU D 2 39 ? 72.561 138.639 12.513 1.00 106.82 39 GLU D C 1
ATOM 5983 O O . GLU D 2 39 ? 73.662 138.408 12.010 1.00 99.14 39 GLU D O 1
ATOM 5989 N N . PHE D 2 40 ? 71.416 138.330 11.918 1.00 113.55 40 PHE D N 1
ATOM 5990 C CA . PHE D 2 40 ? 71.388 137.706 10.603 1.00 118.29 40 PHE D CA 1
ATOM 5991 C C . PHE D 2 40 ? 70.434 138.442 9.672 1.00 130.29 40 PHE D C 1
ATOM 5992 O O . PHE D 2 40 ? 69.255 138.618 9.983 1.00 135.32 40 PHE D O 1
ATOM 6000 N N . ILE D 2 41 ? 70.960 138.875 8.531 1.00 138.49 41 ILE D N 1
ATOM 6001 C CA . ILE D 2 41 ? 70.175 139.596 7.537 1.00 142.13 41 ILE D CA 1
ATOM 6002 C C . ILE D 2 41 ? 69.313 138.645 6.713 1.00 142.46 41 ILE D C 1
ATOM 6003 O O . ILE D 2 41 ? 69.760 137.564 6.326 1.00 142.32 41 ILE D O 1
ATOM 6008 N N . VAL D 2 42 ? 68.076 139.055 6.451 1.00 145.90 42 VAL D N 1
ATOM 6009 C CA . VAL D 2 42 ? 67.153 138.259 5.649 1.00 145.62 42 VAL D CA 1
ATOM 6010 C C . VAL D 2 42 ? 65.846 139.010 5.416 1.00 150.29 42 VAL D C 1
ATOM 6011 O O . VAL D 2 42 ? 65.772 140.223 5.618 1.00 153.61 42 VAL D O 1
ATOM 6015 N N . VAL D 2 55 ? 66.203 141.946 9.493 1.00 121.04 55 VAL D N 1
ATOM 6016 C CA . VAL D 2 55 ? 67.294 141.548 10.376 1.00 119.68 55 VAL D CA 1
ATOM 6017 C C . VAL D 2 55 ? 66.781 140.782 11.589 1.00 121.19 55 VAL D C 1
ATOM 6018 O O . VAL D 2 55 ? 65.965 141.294 12.357 1.00 124.63 55 VAL D O 1
ATOM 6022 N N . LYS D 2 56 ? 67.264 139.554 11.756 1.00 111.46 56 LYS D N 1
ATOM 6023 C CA . LYS D 2 56 ? 66.886 138.740 12.902 1.00 107.66 56 LYS D CA 1
ATOM 6024 C C . LYS D 2 56 ? 68.066 138.528 13.838 1.00 101.07 56 LYS D C 1
ATOM 6025 O O . LYS D 2 56 ? 69.219 138.489 13.409 1.00 101.84 56 LYS D O 1
ATOM 6031 N N . ILE D 2 57 ? 67.767 138.389 15.124 1.00 95.83 57 ILE D N 1
ATOM 6032 C CA . ILE D 2 57 ? 68.805 138.254 16.134 1.00 92.58 57 ILE D CA 1
ATOM 6033 C C . ILE D 2 57 ? 68.678 136.956 16.919 1.00 91.23 57 ILE D C 1
ATOM 6034 O O . ILE D 2 57 ? 67.632 136.666 17.497 1.00 93.64 57 ILE D O 1
ATOM 6039 N N . HIS D 2 58 ? 69.755 136.181 16.937 1.00 81.68 58 HIS D N 1
ATOM 6040 C CA . HIS D 2 58 ? 69.796 134.966 17.730 1.00 80.31 58 HIS D CA 1
ATOM 6041 C C . HIS D 2 58 ? 70.622 135.173 18.987 1.00 76.01 58 HIS D C 1
ATOM 6042 O O . HIS D 2 58 ? 71.804 135.510 18.920 1.00 80.71 58 HIS D O 1
ATOM 6049 N N . ILE D 2 59 ? 69.987 134.981 20.134 1.00 70.03 59 ILE D N 1
ATOM 6050 C CA . ILE D 2 59 ? 70.687 135.039 21.405 1.00 71.68 59 ILE D CA 1
ATOM 6051 C C . ILE D 2 59 ? 70.951 133.625 21.895 1.00 74.69 59 ILE D C 1
ATOM 6052 O O . ILE D 2 59 ? 70.029 132.916 22.300 1.00 69.62 59 ILE D O 1
ATOM 6057 N N . ASN D 2 60 ? 72.212 133.215 21.838 1.00 77.23 60 ASN D N 1
ATOM 6058 C CA . ASN D 2 60 ? 72.588 131.868 22.236 1.00 75.82 60 ASN D CA 1
ATOM 6059 C C . ASN D 2 60 ? 73.162 131.831 23.644 1.00 76.91 60 ASN D C 1
ATOM 6060 O O . ASN D 2 60 ? 74.198 132.432 23.922 1.00 75.30 60 ASN D O 1
ATOM 6065 N N . VAL D 2 61 ? 72.475 131.131 24.537 1.00 83.39 61 VAL D N 1
ATOM 6066 C CA . VAL D 2 61 ? 72.992 130.911 25.877 1.00 84.88 61 VAL D CA 1
ATOM 6067 C C . VAL D 2 61 ? 73.920 129.698 25.857 1.00 82.34 61 VAL D C 1
ATOM 6068 O O . VAL D 2 61 ? 73.500 128.589 25.540 1.00 75.74 61 VAL D O 1
ATOM 6072 N N . GLU D 2 62 ? 75.187 129.930 26.181 1.00 85.58 62 GLU D N 1
ATOM 6073 C CA . GLU D 2 62 ? 76.215 128.904 26.082 1.00 71.55 62 GLU D CA 1
ATOM 6074 C C . GLU D 2 62 ? 76.399 128.144 27.388 1.00 72.02 62 GLU D C 1
ATOM 6075 O O . GLU D 2 62 ? 76.797 126.981 27.393 1.00 71.66 62 GLU D O 1
ATOM 6081 N N . ALA D 2 63 ? 76.126 128.813 28.500 1.00 70.28 63 ALA D N 1
ATOM 6082 C CA . ALA D 2 63 ? 76.339 128.207 29.805 1.00 69.66 63 ALA D CA 1
ATOM 6083 C C . ALA D 2 63 ? 75.644 129.003 30.896 1.00 75.71 63 ALA D C 1
ATOM 6084 O O . ALA D 2 63 ? 75.242 130.148 30.689 1.00 86.59 63 ALA D O 1
ATOM 6086 N N . ILE D 2 64 ? 75.507 128.388 32.063 1.00 70.94 64 ILE D N 1
ATOM 6087 C CA . ILE D 2 64 ? 74.881 129.048 33.195 1.00 71.99 64 ILE D CA 1
ATOM 6088 C C . ILE D 2 64 ? 75.793 128.967 34.409 1.00 77.47 64 ILE D C 1
ATOM 6089 O O . ILE D 2 64 ? 76.719 128.158 34.449 1.00 79.06 64 ILE D O 1
ATOM 6094 N N . VAL D 2 65 ? 75.533 129.818 35.392 1.00 82.19 65 VAL D N 1
ATOM 6095 C CA . VAL D 2 65 ? 76.222 129.738 36.671 1.00 82.77 65 VAL D CA 1
ATOM 6096 C C . VAL D 2 65 ? 75.263 130.143 37.778 1.00 84.52 65 VAL D C 1
ATOM 6097 O O . VAL D 2 65 ? 74.503 131.100 37.636 1.00 82.52 65 VAL D O 1
ATOM 6101 N N . THR D 2 66 ? 75.293 129.399 38.876 1.00 87.42 66 THR D N 1
ATOM 6102 C CA . THR D 2 66 ? 74.409 129.667 39.997 1.00 84.27 66 THR D CA 1
ATOM 6103 C C . THR D 2 66 ? 75.077 130.606 40.986 1.00 83.41 66 THR D C 1
ATOM 6104 O O . THR D 2 66 ? 76.297 130.588 41.144 1.00 89.80 66 THR D O 1
ATOM 6108 N N . CYS D 2 67 ? 74.271 131.426 41.648 1.00 79.61 67 CYS D N 1
ATOM 6109 C CA . CYS D 2 67 ? 74.779 132.336 42.663 1.00 87.69 67 CYS D CA 1
ATOM 6110 C C . CYS D 2 67 ? 73.702 132.654 43.688 1.00 95.29 67 CYS D C 1
ATOM 6111 O O . CYS D 2 67 ? 72.568 132.953 43.326 1.00 103.03 67 CYS D O 1
ATOM 6114 N N . PRO D 2 68 ? 74.055 132.575 44.977 1.00 97.52 68 PRO D N 1
ATOM 6115 C CA . PRO D 2 68 ? 73.139 132.923 46.069 1.00 101.37 68 PRO D CA 1
ATOM 6116 C C . PRO D 2 68 ? 72.747 134.397 46.036 1.00 106.63 68 PRO D C 1
ATOM 6117 O O . PRO D 2 68 ? 73.614 135.267 46.149 1.00 109.40 68 PRO D O 1
ATOM 6121 N N . LEU D 2 69 ? 71.455 134.670 45.878 1.00 106.63 69 LEU D N 1
ATOM 6122 C CA . LEU D 2 69 ? 70.961 136.043 45.831 1.00 111.69 69 LEU D CA 1
ATOM 6123 C C . LEU D 2 69 ? 71.290 136.796 47.113 1.00 120.39 69 LEU D C 1
ATOM 6124 O O . LEU D 2 69 ? 71.503 138.006 47.092 1.00 131.15 69 LEU D O 1
ATOM 6129 N N . ALA D 2 70 ? 71.333 136.070 48.227 1.00 123.75 70 ALA D N 1
ATOM 6130 C CA . ALA D 2 70 ? 71.650 136.661 49.524 1.00 125.89 70 ALA D CA 1
ATOM 6131 C C . ALA D 2 70 ? 73.116 137.074 49.604 1.00 128.21 70 ALA D C 1
ATOM 6132 O O . ALA D 2 70 ? 73.546 137.685 50.581 1.00 134.92 70 ALA D O 1
ATOM 6134 N N . ASP D 2 71 ? 73.880 136.729 48.573 1.00 126.01 71 ASP D N 1
ATOM 6135 C CA . ASP D 2 71 ? 75.286 137.101 48.496 1.00 132.27 71 ASP D CA 1
ATOM 6136 C C . ASP D 2 71 ? 75.476 138.293 47.564 1.00 134.59 71 ASP D C 1
ATOM 6137 O O . ASP D 2 71 ? 76.591 138.582 47.131 1.00 135.71 71 ASP D O 1
ATOM 6142 N N . LEU D 2 72 ? 74.380 138.981 47.257 1.00 136.95 72 LEU D N 1
ATOM 6143 C CA . LEU D 2 72 ? 74.419 140.111 46.334 1.00 129.83 72 LEU D CA 1
ATOM 6144 C C . LEU D 2 72 ? 73.558 141.279 46.816 1.00 135.64 72 LEU D C 1
ATOM 6145 O O . LEU D 2 72 ? 73.416 142.281 46.116 1.00 137.53 72 LEU D O 1
ATOM 6150 N N . LEU D 2 73 ? 72.984 141.148 48.008 1.00 136.33 73 LEU D N 1
ATOM 6151 C CA . LEU D 2 73 ? 72.111 142.186 48.548 1.00 143.27 73 LEU D CA 1
ATOM 6152 C C . LEU D 2 73 ? 72.818 143.027 49.606 1.00 150.09 73 LEU D C 1
ATOM 6153 O O . LEU D 2 73 ? 73.810 142.593 50.193 1.00 152.34 73 LEU D O 1
ATOM 6158 N N . HIS D 2 74 ? 72.304 144.230 49.845 1.00 145.47 74 HIS D N 1
ATOM 6159 C CA . HIS D 2 74 ? 72.826 145.081 50.906 1.00 138.91 74 HIS D CA 1
ATOM 6160 C C . HIS D 2 74 ? 72.391 144.561 52.272 1.00 137.80 74 HIS D C 1
ATOM 6161 O O . HIS D 2 74 ? 73.214 144.373 53.167 1.00 138.16 74 HIS D O 1
ATOM 6168 N N . THR D 2 77 ? 67.610 144.153 52.135 1.00 142.15 77 THR D N 1
ATOM 6169 C CA . THR D 2 77 ? 66.587 144.800 51.322 1.00 151.67 77 THR D CA 1
ATOM 6170 C C . THR D 2 77 ? 66.515 144.181 49.929 1.00 158.53 77 THR D C 1
ATOM 6171 O O . THR D 2 77 ? 67.275 143.268 49.604 1.00 155.60 77 THR D O 1
ATOM 6175 N N . ASN D 2 78 ? 65.599 144.687 49.108 1.00 171.13 78 ASN D N 1
ATOM 6176 C CA . ASN D 2 78 ? 65.412 144.176 47.755 1.00 173.12 78 ASN D CA 1
ATOM 6177 C C . ASN D 2 78 ? 66.404 144.800 46.780 1.00 174.38 78 ASN D C 1
ATOM 6178 O O . ASN D 2 78 ? 66.461 144.424 45.609 1.00 171.59 78 ASN D O 1
ATOM 6183 N N . HIS D 2 79 ? 67.184 145.756 47.273 1.00 176.28 79 HIS D N 1
ATOM 6184 C CA . HIS D 2 79 ? 68.162 146.449 46.443 1.00 171.18 79 HIS D CA 1
ATOM 6185 C C . HIS D 2 79 ? 69.394 145.583 46.195 1.00 157.70 79 HIS D C 1
ATOM 6186 O O . HIS D 2 79 ? 69.972 145.026 47.129 1.00 157.17 79 HIS D O 1
ATOM 6188 N N . ILE D 2 80 ? 69.786 145.469 44.929 1.00 144.12 80 ILE D N 1
ATOM 6189 C CA . ILE D 2 80 ? 70.983 144.722 44.560 1.00 138.74 80 ILE D CA 1
ATOM 6190 C C . ILE D 2 80 ? 72.240 145.551 44.814 1.00 141.50 80 ILE D C 1
ATOM 6191 O O . ILE D 2 80 ? 72.286 146.738 44.496 1.00 146.50 80 ILE D O 1
ATOM 6196 N N . ASN D 2 81 ? 73.254 144.917 45.395 1.00 140.46 81 ASN D N 1
ATOM 6197 C CA . ASN D 2 81 ? 74.547 145.557 45.599 1.00 140.65 81 ASN D CA 1
ATOM 6198 C C . ASN D 2 81 ? 75.438 145.389 44.372 1.00 138.82 81 ASN D C 1
ATOM 6199 O O . ASN D 2 81 ? 76.075 144.350 44.198 1.00 142.31 81 ASN D O 1
ATOM 6204 N N . LYS D 2 82 ? 75.478 146.413 43.524 1.00 137.60 82 LYS D N 1
ATOM 6205 C CA . LYS D 2 82 ? 76.223 146.351 42.267 1.00 135.90 82 LYS D CA 1
ATOM 6206 C C . LYS D 2 82 ? 77.714 146.107 42.476 1.00 131.86 82 LYS D C 1
ATOM 6207 O O . LYS D 2 82 ? 78.417 145.701 41.553 1.00 131.08 82 LYS D O 1
ATOM 6213 N N . GLU D 2 83 ? 78.194 146.357 43.688 1.00 130.99 83 GLU D N 1
ATOM 6214 C CA . GLU D 2 83 ? 79.593 146.110 44.012 1.00 132.27 83 GLU D CA 1
ATOM 6215 C C . GLU D 2 83 ? 79.856 144.617 44.180 1.00 126.39 83 GLU D C 1
ATOM 6216 O O . GLU D 2 83 ? 80.742 144.056 43.536 1.00 124.50 83 GLU D O 1
ATOM 6222 N N . LYS D 2 84 ? 79.074 143.979 45.045 1.00 126.64 84 LYS D N 1
ATOM 6223 C CA . LYS D 2 84 ? 79.227 142.554 45.312 1.00 124.03 84 LYS D CA 1
ATOM 6224 C C . LYS D 2 84 ? 78.917 141.717 44.071 1.00 122.94 84 LYS D C 1
ATOM 6225 O O . LYS D 2 84 ? 79.407 140.596 43.927 1.00 115.80 84 LYS D O 1
ATOM 6227 N N . LEU D 2 85 ? 78.103 142.270 43.178 1.00 127.75 85 LEU D N 1
ATOM 6228 C CA . LEU D 2 85 ? 77.769 141.597 41.928 1.00 125.58 85 LEU D CA 1
ATOM 6229 C C . LEU D 2 85 ? 78.992 141.500 41.023 1.00 130.15 85 LEU D C 1
ATOM 6230 O O . LEU D 2 85 ? 79.242 140.459 40.415 1.00 130.15 85 LEU D O 1
ATOM 6235 N N . LYS D 2 86 ? 79.749 142.590 40.937 1.00 132.72 86 LYS D N 1
ATOM 6236 C CA . LYS D 2 86 ? 80.970 142.613 40.139 1.00 126.93 86 LYS D CA 1
ATOM 6237 C C . LYS D 2 86 ? 82.018 141.668 40.718 1.00 120.35 86 LYS D C 1
ATOM 6238 O O . LYS D 2 86 ? 82.759 141.022 39.979 1.00 109.08 86 LYS D O 1
ATOM 6244 N N . ASP D 2 87 ? 82.074 141.598 42.044 1.00 124.63 87 ASP D N 1
ATOM 6245 C CA . ASP D 2 87 ? 83.021 140.728 42.733 1.00 124.79 87 ASP D CA 1
ATOM 6246 C C . ASP D 2 87 ? 82.788 139.260 42.400 1.00 115.78 87 ASP D C 1
ATOM 6247 O O . ASP D 2 87 ? 83.734 138.477 42.313 1.00 116.49 87 ASP D O 1
ATOM 6252 N N . PHE D 2 88 ? 81.525 138.889 42.220 1.00 109.08 88 PHE D N 1
ATOM 6253 C CA . PHE D 2 88 ? 81.183 137.505 41.919 1.00 99.96 88 PHE D CA 1
ATOM 6254 C C . PHE D 2 88 ? 81.463 137.162 40.461 1.00 101.69 88 PHE D C 1
ATOM 6255 O O . PHE D 2 88 ? 82.280 136.286 40.174 1.00 100.82 88 PHE D O 1
ATOM 6263 N N . VAL D 2 89 ? 80.779 137.853 39.550 1.00 104.15 89 VAL D N 1
ATOM 6264 C CA . VAL D 2 89 ? 80.912 137.591 38.118 1.00 105.68 89 VAL D CA 1
ATOM 6265 C C . VAL D 2 89 ? 82.373 137.688 37.685 1.00 108.25 89 VAL D C 1
ATOM 6266 O O . VAL D 2 89 ? 82.880 136.802 36.996 1.00 106.58 89 VAL D O 1
ATOM 6270 N N . ARG D 2 90 ? 83.033 138.768 38.093 1.00 109.48 90 ARG D N 1
ATOM 6271 C CA . ARG D 2 90 ? 84.488 138.875 38.021 1.00 114.58 90 ARG D CA 1
ATOM 6272 C C . ARG D 2 90 ? 85.068 138.559 36.644 1.00 121.68 90 ARG D C 1
ATOM 6273 O O . ARG D 2 90 ? 85.493 137.432 36.395 1.00 133.59 90 ARG D O 1
ATOM 6281 N N . ASP D 2 91 ? 85.070 139.557 35.763 1.00 119.87 91 ASP D N 1
ATOM 6282 C CA . ASP D 2 91 ? 85.667 139.465 34.426 1.00 132.53 91 ASP D CA 1
ATOM 6283 C C . ASP D 2 91 ? 84.754 138.773 33.411 1.00 131.31 91 ASP D C 1
ATOM 6284 O O . ASP D 2 91 ? 84.816 139.062 32.215 1.00 136.97 91 ASP D O 1
ATOM 6289 N N . LYS D 2 92 ? 83.904 137.868 33.884 1.00 120.59 92 LYS D N 1
ATOM 6290 C CA . LYS D 2 92 ? 82.998 137.150 32.996 1.00 109.98 92 LYS D CA 1
ATOM 6291 C C . LYS D 2 92 ? 81.684 137.905 32.817 1.00 109.83 92 LYS D C 1
ATOM 6292 O O . LYS D 2 92 ? 80.717 137.369 32.276 1.00 106.19 92 LYS D O 1
ATOM 6298 N N . SER D 2 93 ? 81.660 139.152 33.274 1.00 115.07 93 SER D N 1
ATOM 6299 C CA . SER D 2 93 ? 80.488 140.006 33.124 1.00 118.60 93 SER D CA 1
ATOM 6300 C C . SER D 2 93 ? 80.179 140.254 31.653 1.00 117.75 93 SER D C 1
ATOM 6301 O O . SER D 2 93 ? 79.022 140.432 31.271 1.00 117.90 93 SER D O 1
ATOM 6304 N N . LYS D 2 94 ? 81.226 140.263 30.835 1.00 119.47 94 LYS D N 1
ATOM 6305 C CA . LYS D 2 94 ? 81.098 140.468 29.397 1.00 119.74 94 LYS D CA 1
ATOM 6306 C C . LYS D 2 94 ? 80.172 139.437 28.758 1.00 111.99 94 LYS D C 1
ATOM 6307 O O . LYS D 2 94 ? 79.358 139.765 27.893 1.00 111.81 94 LYS D O 1
ATOM 6313 N N . GLN D 2 95 ? 80.296 138.191 29.203 1.00 105.45 95 GLN D N 1
ATOM 6314 C CA . GLN D 2 95 ? 79.565 137.081 28.609 1.00 94.11 95 GLN D CA 1
ATOM 6315 C C . GLN D 2 95 ? 78.115 137.013 29.077 1.00 90.17 95 GLN D C 1
ATOM 6316 O O . GLN D 2 95 ? 77.299 136.309 28.480 1.00 85.66 95 GLN D O 1
ATOM 6322 N N . VAL D 2 96 ? 77.794 137.740 30.143 1.00 89.13 96 VAL D N 1
ATOM 6323 C CA . VAL D 2 96 ? 76.456 137.675 30.729 1.00 88.28 96 VAL D CA 1
ATOM 6324 C C . VAL D 2 96 ? 75.402 138.287 29.808 1.00 85.34 96 VAL D C 1
ATOM 6325 O O . VAL D 2 96 ? 75.517 139.439 29.396 1.00 87.29 96 VAL D O 1
ATOM 6329 N N . ILE D 2 97 ? 74.377 137.502 29.493 1.00 81.66 97 ILE D N 1
ATOM 6330 C CA . ILE D 2 97 ? 73.320 137.935 28.585 1.00 82.62 97 ILE D CA 1
ATOM 6331 C C . ILE D 2 97 ? 71.938 137.840 29.225 1.00 83.74 97 ILE D C 1
ATOM 6332 O O . ILE D 2 97 ? 70.927 138.140 28.586 1.00 87.41 97 ILE D O 1
ATOM 6337 N N . GLY D 2 98 ? 71.893 137.412 30.482 1.00 79.53 98 GLY D N 1
ATOM 6338 C CA . GLY D 2 98 ? 70.632 137.310 31.191 1.00 79.85 98 GLY D CA 1
ATOM 6339 C C . GLY D 2 98 ? 70.767 136.686 32.565 1.00 81.92 98 GLY D C 1
ATOM 6340 O O . GLY D 2 98 ? 71.873 136.492 33.069 1.00 75.84 98 GLY D O 1
ATOM 6341 N N . TRP D 2 99 ? 69.628 136.379 33.174 1.00 88.67 99 TRP D N 1
ATOM 6342 C CA . TRP D 2 99 ? 69.604 135.719 34.473 1.00 90.17 99 TRP D CA 1
ATOM 6343 C C . TRP D 2 99 ? 68.422 134.754 34.532 1.00 87.88 99 TRP D C 1
ATOM 6344 O O . TRP D 2 99 ? 67.462 134.894 33.773 1.00 82.04 99 TRP D O 1
ATOM 6355 N N . PHE D 2 100 ? 68.496 133.772 35.424 1.00 90.25 100 PHE D N 1
ATOM 6356 C CA . PHE D 2 100 ? 67.426 132.791 35.554 1.00 81.93 100 PHE D CA 1
ATOM 6357 C C . PHE D 2 100 ? 66.996 132.619 37.007 1.00 84.63 100 PHE D C 1
ATOM 6358 O O . PHE D 2 100 ? 67.798 132.771 37.927 1.00 85.41 100 PHE D O 1
ATOM 6366 N N . CYS D 2 101 ? 65.721 132.299 37.200 1.00 89.59 101 CYS D N 1
ATOM 6367 C CA . CYS D 2 101 ? 65.181 132.034 38.527 1.00 89.88 101 CYS D CA 1
ATOM 6368 C C . CYS D 2 101 ? 64.380 130.738 38.511 1.00 93.53 101 CYS D C 1
ATOM 6369 O O . CYS D 2 101 ? 63.467 130.575 37.701 1.00 99.52 101 CYS D O 1
ATOM 6372 N N . PHE D 2 102 ? 64.731 129.818 39.405 1.00 87.29 102 PHE D N 1
ATOM 6373 C CA . PHE D 2 102 ? 64.066 128.522 39.478 1.00 79.08 102 PHE D CA 1
ATOM 6374 C C . PHE D 2 102 ? 63.238 128.383 40.751 1.00 86.71 102 PHE D C 1
ATOM 6375 O O . PHE D 2 102 ? 63.770 128.470 41.857 1.00 95.11 102 PHE D O 1
ATOM 6383 N N . ARG D 2 103 ? 61.937 128.162 40.590 1.00 89.15 103 ARG D N 1
ATOM 6384 C CA . ARG D 2 103 ? 61.047 127.971 41.732 1.00 93.02 103 ARG D CA 1
ATOM 6385 C C . ARG D 2 103 ? 60.451 126.569 41.720 1.00 96.42 103 ARG D C 1
ATOM 6386 O O . ARG D 2 103 ? 60.292 125.964 40.663 1.00 100.37 103 ARG D O 1
ATOM 6394 N N . ARG D 2 104 ? 60.119 126.058 42.900 1.00 105.26 104 ARG D N 1
ATOM 6395 C CA . ARG D 2 104 ? 59.655 124.681 43.038 1.00 106.27 104 ARG D CA 1
ATOM 6396 C C . ARG D 2 104 ? 58.145 124.560 43.209 1.00 111.70 104 ARG D C 1
ATOM 6397 O O . ARG D 2 104 ? 57.499 125.440 43.776 1.00 110.42 104 ARG D O 1
ATOM 6405 N N . ASN D 2 105 ? 57.600 123.452 42.714 1.00 119.81 105 ASN D N 1
ATOM 6406 C CA . ASN D 2 105 ? 56.197 123.099 42.913 1.00 138.19 105 ASN D CA 1
ATOM 6407 C C . ASN D 2 105 ? 55.221 124.028 42.201 1.00 150.50 105 ASN D C 1
ATOM 6408 O O . ASN D 2 105 ? 54.332 123.569 41.484 1.00 160.93 105 ASN D O 1
ATOM 6413 N N . THR D 2 106 ? 55.383 125.330 42.407 1.00 150.08 106 THR D N 1
ATOM 6414 C CA . THR D 2 106 ? 54.521 126.313 41.767 1.00 151.24 106 THR D CA 1
ATOM 6415 C C . THR D 2 106 ? 54.550 126.167 40.248 1.00 150.49 106 THR D C 1
ATOM 6416 O O . THR D 2 106 ? 55.531 126.527 39.599 1.00 144.31 106 THR D O 1
ATOM 6420 N N . THR D 2 107 ? 53.469 125.630 39.689 1.00 154.33 107 THR D N 1
ATOM 6421 C CA . THR D 2 107 ? 53.348 125.485 38.243 1.00 156.10 107 THR D CA 1
ATOM 6422 C C . THR D 2 107 ? 53.179 126.853 37.593 1.00 157.69 107 THR D C 1
ATOM 6423 O O . THR D 2 107 ? 53.193 126.977 36.367 1.00 159.13 107 THR D O 1
ATOM 6427 N N . ASN D 2 108 ? 53.012 127.873 38.430 1.00 154.93 108 ASN D N 1
ATOM 6428 C CA . ASN D 2 108 ? 52.928 129.252 37.971 1.00 149.87 108 ASN D CA 1
ATOM 6429 C C . ASN D 2 108 ? 54.181 129.663 37.209 1.00 139.93 108 ASN D C 1
ATOM 6430 O O . ASN D 2 108 ? 55.299 129.393 37.644 1.00 139.83 108 ASN D O 1
ATOM 6435 N N . LEU D 2 109 ? 53.988 130.315 36.069 1.00 133.57 109 LEU D N 1
ATOM 6436 C CA . LEU D 2 109 ? 55.108 130.750 35.247 1.00 127.41 109 LEU D CA 1
ATOM 6437 C C . LEU D 2 109 ? 54.960 132.226 34.889 1.00 130.47 109 LEU D C 1
ATOM 6438 O O . LEU D 2 109 ? 55.198 132.628 33.751 1.00 131.26 109 LEU D O 1
ATOM 6443 N N . THR D 2 110 ? 54.563 133.029 35.872 1.00 134.36 110 THR D N 1
ATOM 6444 C CA . THR D 2 110 ? 54.369 134.460 35.662 1.00 136.89 110 THR D CA 1
ATOM 6445 C C . THR D 2 110 ? 55.405 135.285 36.423 1.00 130.74 110 THR D C 1
ATOM 6446 O O . THR D 2 110 ? 55.884 134.878 37.482 1.00 130.28 110 THR D O 1
ATOM 6450 N N . LEU D 2 111 ? 55.739 136.448 35.874 1.00 124.37 111 LEU D N 1
ATOM 6451 C CA . LEU D 2 111 ? 56.708 137.344 36.493 1.00 119.69 111 LEU D CA 1
ATOM 6452 C C . LEU D 2 111 ? 56.122 138.050 37.712 1.00 130.11 111 LEU D C 1
ATOM 6453 O O . LEU D 2 111 ? 55.077 138.697 37.624 1.00 134.18 111 LEU D O 1
ATOM 6458 N N . THR D 2 112 ? 56.801 137.921 38.848 1.00 128.89 112 THR D N 1
ATOM 6459 C CA . THR D 2 112 ? 56.408 138.640 40.054 1.00 128.65 112 THR D CA 1
ATOM 6460 C C . THR D 2 112 ? 57.034 140.033 40.044 1.00 127.49 112 THR D C 1
ATOM 6461 O O . THR D 2 112 ? 57.799 140.368 39.138 1.00 121.53 112 THR D O 1
ATOM 6465 N N . LEU D 2 113 ? 56.707 140.846 41.044 1.00 136.99 113 LEU D N 1
ATOM 6466 C CA . LEU D 2 113 ? 57.240 142.203 41.118 1.00 139.34 113 LEU D CA 1
ATOM 6467 C C . LEU D 2 113 ? 58.737 142.202 41.407 1.00 135.77 113 LEU D C 1
ATOM 6468 O O . LEU D 2 113 ? 59.488 142.979 40.819 1.00 138.28 113 LEU D O 1
ATOM 6473 N N . LYS D 2 114 ? 59.165 141.329 42.314 1.00 130.00 114 LYS D N 1
ATOM 6474 C CA . LYS D 2 114 ? 60.575 141.234 42.668 1.00 132.23 114 LYS D CA 1
ATOM 6475 C C . LYS D 2 114 ? 61.403 140.804 41.459 1.00 137.34 114 LYS D C 1
ATOM 6476 O O . LYS D 2 114 ? 62.551 141.220 41.302 1.00 140.46 114 LYS D O 1
ATOM 6482 N N . ASP D 2 115 ? 60.808 139.978 40.603 1.00 135.72 115 ASP D N 1
ATOM 6483 C CA . ASP D 2 115 ? 61.484 139.503 39.398 1.00 133.27 115 ASP D CA 1
ATOM 6484 C C . ASP D 2 115 ? 61.794 140.652 38.448 1.00 130.98 115 ASP D C 1
ATOM 6485 O O . ASP D 2 115 ? 62.942 140.835 38.038 1.00 131.26 115 ASP D O 1
ATOM 6490 N N . LYS D 2 116 ? 60.764 141.419 38.102 1.00 122.19 116 LYS D N 1
ATOM 6491 C CA . LYS D 2 116 ? 60.912 142.555 37.199 1.00 118.41 116 LYS D CA 1
ATOM 6492 C C . LYS D 2 116 ? 61.955 143.534 37.722 1.00 117.73 116 LYS D C 1
ATOM 6493 O O . LYS D 2 116 ? 62.740 144.090 36.954 1.00 117.27 116 LYS D O 1
ATOM 6499 N N . LEU D 2 117 ? 61.960 143.733 39.035 1.00 120.99 117 LEU D N 1
ATOM 6500 C CA . LEU D 2 117 ? 62.917 144.631 39.666 1.00 121.97 117 LEU D CA 1
ATOM 6501 C C . LEU D 2 117 ? 64.336 144.088 39.532 1.00 119.91 117 LEU D C 1
ATOM 6502 O O . LEU D 2 117 ? 65.282 144.849 39.342 1.00 121.33 117 LEU D O 1
ATOM 6507 N N . LEU D 2 118 ? 64.478 142.768 39.622 1.00 117.53 118 LEU D N 1
ATOM 6508 C CA . LEU D 2 118 ? 65.788 142.136 39.496 1.00 112.46 118 LEU D CA 1
ATOM 6509 C C . LEU D 2 118 ? 66.256 142.113 38.042 1.00 112.20 118 LEU D C 1
ATOM 6510 O O . LEU D 2 118 ? 67.439 142.314 37.762 1.00 117.03 118 LEU D O 1
ATOM 6515 N N . HIS D 2 119 ? 65.329 141.874 37.120 1.00 109.12 119 HIS D N 1
ATOM 6516 C CA . HIS D 2 119 ? 65.648 141.911 35.696 1.00 110.00 119 HIS D CA 1
ATOM 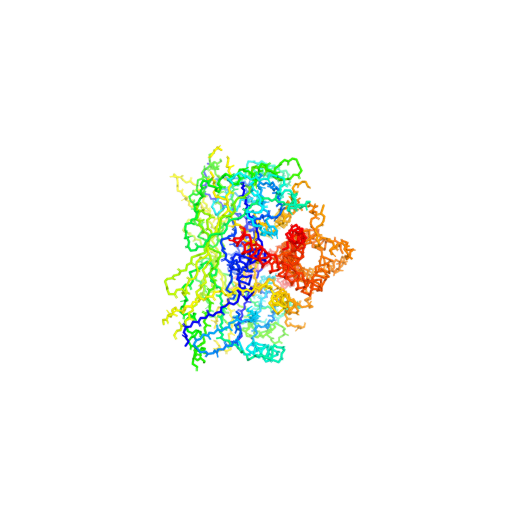6517 C C . HIS D 2 119 ? 66.100 143.309 35.266 1.00 115.31 119 HIS D C 1
ATOM 6518 O O . HIS D 2 119 ? 67.060 143.453 34.510 1.00 111.84 119 HIS D O 1
ATOM 6525 N N . LYS D 2 120 ? 65.406 144.336 35.751 1.00 116.04 120 LYS D N 1
ATOM 6526 C CA . LYS D 2 120 ? 65.784 145.714 35.457 1.00 120.34 120 LYS D CA 1
ATOM 6527 C C . LYS D 2 120 ? 67.165 146.044 36.020 1.00 124.93 120 LYS D C 1
ATOM 6528 O O . LYS D 2 120 ? 68.005 146.614 35.324 1.00 129.59 120 LYS D O 1
ATOM 6534 N N . GLN D 2 121 ? 67.393 145.686 37.282 1.00 123.30 121 GLN D N 1
ATOM 6535 C CA . GLN D 2 121 ? 68.676 145.937 37.933 1.00 123.66 121 GLN D CA 1
ATOM 6536 C C . GLN D 2 121 ? 69.815 145.218 37.211 1.00 122.72 121 GLN D C 1
ATOM 6537 O O . GLN D 2 121 ? 70.832 145.828 36.877 1.00 128.51 121 GLN D O 1
ATOM 6543 N N . PHE D 2 122 ? 69.639 143.920 36.979 1.00 112.22 122 PHE D N 1
ATOM 6544 C CA . PHE D 2 122 ? 70.650 143.118 36.300 1.00 110.72 122 PHE D CA 1
ATOM 6545 C C . PHE D 2 122 ? 70.881 143.605 34.873 1.00 110.02 122 PHE D C 1
ATOM 6546 O O . PHE D 2 122 ? 72.021 143.711 34.424 1.00 108.01 122 PHE D O 1
ATOM 6554 N N . ALA D 2 123 ? 69.792 143.901 34.168 1.00 109.86 123 ALA D N 1
ATOM 6555 C CA . ALA D 2 123 ? 69.871 144.325 32.773 1.00 114.52 123 ALA D CA 1
ATOM 6556 C C . ALA D 2 123 ? 70.662 145.621 32.621 1.00 126.63 123 ALA D C 1
ATOM 6557 O O . ALA D 2 123 ? 71.404 145.793 31.657 1.00 132.02 123 ALA D O 1
ATOM 6559 N N . SER D 2 124 ? 70.504 146.530 33.575 1.00 130.43 124 SER D N 1
ATOM 6560 C CA . SER D 2 124 ? 71.211 147.802 33.530 1.00 134.39 124 SER D CA 1
ATOM 6561 C C . SER D 2 124 ? 72.695 147.626 33.832 1.00 130.73 124 SER D C 1
ATOM 6562 O O . SER D 2 124 ? 73.539 148.325 33.270 1.00 136.91 124 SER D O 1
ATOM 6565 N N . HIS D 2 125 ? 73.008 146.685 34.717 1.00 121.25 125 HIS D N 1
ATOM 6566 C CA . HIS D 2 125 ? 74.380 146.501 35.176 1.00 117.57 125 HIS D CA 1
ATOM 6567 C C . HIS D 2 125 ? 75.281 145.878 34.117 1.00 114.36 125 HIS D C 1
ATOM 6568 O O . HIS D 2 125 ? 76.442 146.263 33.978 1.00 115.35 125 HIS D O 1
ATOM 6575 N N . PHE D 2 126 ? 74.749 144.912 33.376 1.00 113.90 126 PHE D N 1
ATOM 6576 C CA . PHE D 2 126 ? 75.536 144.211 32.366 1.00 110.68 126 PHE D CA 1
ATOM 6577 C C . PHE D 2 126 ? 75.404 144.855 30.988 1.00 115.08 126 PHE D C 1
ATOM 6578 O O . PHE D 2 126 ? 76.115 144.484 30.055 1.00 108.64 126 PHE D O 1
ATOM 6586 N N . SER D 2 127 ? 74.494 145.818 30.865 1.00 122.01 127 SER D N 1
ATOM 6587 C CA . SER D 2 127 ? 74.278 146.503 29.595 1.00 127.62 127 SER D CA 1
ATOM 6588 C C . SER D 2 127 ? 75.365 147.531 29.332 1.00 124.92 127 SER D C 1
ATOM 6589 O O . SER D 2 127 ? 76.109 147.906 30.236 1.00 132.24 127 SER D O 1
ATOM 6592 N N . GLY D 2 128 ? 75.451 147.985 28.087 1.00 118.03 128 GLY D N 1
ATOM 6593 C CA . GLY D 2 128 ? 76.412 149.006 27.723 1.00 114.59 128 GLY D CA 1
ATOM 6594 C C . GLY D 2 128 ? 77.343 148.587 26.604 1.00 112.15 128 GLY D C 1
ATOM 6595 O O . GLY D 2 128 ? 77.229 147.488 26.063 1.00 114.60 128 GLY D O 1
ATOM 6596 N N . VAL D 2 129 ? 78.271 149.477 26.266 1.00 117.00 129 VAL D N 1
ATOM 6597 C CA . VAL D 2 129 ? 79.228 149.249 25.191 1.00 124.38 129 VAL D CA 1
ATOM 6598 C C . VAL D 2 129 ? 80.028 147.966 25.393 1.00 137.40 129 VAL D C 1
ATOM 6599 O O . VAL D 2 129 ? 80.263 147.213 24.447 1.00 144.70 129 VAL D O 1
ATOM 6603 N N . ASN D 2 130 ? 80.442 147.721 26.632 1.00 139.01 130 ASN D N 1
ATOM 6604 C CA . ASN D 2 130 ? 81.287 146.574 26.942 1.00 141.11 130 ASN D CA 1
ATOM 6605 C C . ASN D 2 130 ? 80.511 145.262 26.983 1.00 129.04 130 ASN D C 1
ATOM 6606 O O . ASN D 2 130 ? 80.952 144.257 26.430 1.00 132.20 130 ASN D O 1
ATOM 6611 N N . GLY D 2 131 ? 79.353 145.279 27.634 1.00 119.15 131 GLY D N 1
ATOM 6612 C CA . GLY D 2 131 ? 78.573 144.072 27.836 1.00 108.32 131 GLY D CA 1
ATOM 6613 C C . GLY D 2 131 ? 77.607 143.746 26.713 1.00 111.88 131 GLY D C 1
ATOM 6614 O O . GLY D 2 131 ? 77.961 143.792 25.535 1.00 114.39 131 GLY D O 1
ATOM 6615 N N . CYS D 2 132 ? 76.380 143.398 27.087 1.00 107.39 132 CYS D N 1
ATOM 6616 C CA . CYS D 2 132 ? 75.349 143.061 26.116 1.00 106.63 132 CYS D CA 1
ATOM 6617 C C . CYS D 2 132 ? 74.388 144.227 25.934 1.00 109.40 132 CYS D C 1
ATOM 6618 O O . CYS D 2 132 ? 74.458 145.220 26.660 1.00 120.42 132 CYS D O 1
ATOM 6621 N N . LYS D 2 133 ? 73.491 144.102 24.962 1.00 100.99 133 LYS D N 1
ATOM 6622 C CA . LYS D 2 133 ? 72.487 145.128 24.719 1.00 102.86 133 LYS D CA 1
ATOM 6623 C C . LYS D 2 133 ? 71.342 145.011 25.717 1.00 104.94 133 LYS D C 1
ATOM 6624 O O . LYS D 2 133 ? 70.923 143.911 26.072 1.00 112.46 133 LYS D O 1
ATOM 6630 N N . GLU D 2 134 ? 70.844 146.154 26.171 1.00 109.00 134 GLU D N 1
ATOM 6631 C CA . GLU D 2 134 ? 69.810 146.179 27.195 1.00 113.10 134 GLU D CA 1
ATOM 6632 C C . GLU D 2 134 ? 68.485 145.660 26.653 1.00 116.57 134 GLU D C 1
ATOM 6633 O O . GLU D 2 134 ? 67.698 145.060 27.384 1.00 120.74 134 GLU D O 1
ATOM 6639 N N . ASP D 2 135 ? 68.249 145.892 25.366 1.00 118.99 135 ASP D N 1
ATOM 6640 C CA . ASP D 2 135 ? 67.058 145.383 24.697 1.00 120.18 135 ASP D CA 1
ATOM 6641 C C . ASP D 2 135 ? 67.094 143.859 24.581 1.00 114.49 135 ASP D C 1
ATOM 6642 O O . ASP D 2 135 ? 66.075 143.226 24.306 1.00 116.14 135 ASP D O 1
ATOM 6647 N N . PHE D 2 136 ? 68.270 143.274 24.790 1.00 105.64 136 PHE D N 1
ATOM 6648 C CA . PHE D 2 136 ? 68.451 141.843 24.576 1.00 105.96 136 PHE D CA 1
ATOM 6649 C C . PHE D 2 136 ? 68.743 141.076 25.861 1.00 113.52 136 PHE D C 1
ATOM 6650 O O . PHE D 2 136 ? 69.097 139.894 25.815 1.00 113.38 136 PHE D O 1
ATOM 6658 N N . PHE D 2 137 ? 68.600 141.736 27.005 1.00 112.97 137 PHE D N 1
ATOM 6659 C CA . PHE D 2 137 ? 68.820 141.051 28.271 1.00 105.93 137 PHE D CA 1
ATOM 6660 C C . PHE D 2 137 ? 67.628 140.162 28.590 1.00 109.00 137 PHE D C 1
ATOM 6661 O O . PHE D 2 137 ? 66.479 140.600 28.531 1.00 114.25 137 PHE D O 1
ATOM 6669 N N . LEU D 2 138 ? 67.912 138.909 28.929 1.00 106.58 138 LEU D N 1
ATOM 6670 C CA . LEU D 2 138 ? 66.868 137.912 29.119 1.00 95.68 138 LEU D CA 1
ATOM 6671 C C . LEU D 2 138 ? 66.624 137.571 30.583 1.00 93.18 138 LEU D C 1
ATOM 6672 O O . LEU D 2 138 ? 67.557 137.489 31.381 1.00 91.78 138 LEU D O 1
ATOM 6677 N N . THR D 2 139 ? 65.356 137.372 30.923 1.00 92.54 139 THR D N 1
ATOM 6678 C CA . THR D 2 139 ? 64.995 136.742 32.184 1.00 96.97 139 THR D CA 1
ATOM 6679 C C . THR D 2 139 ? 64.426 135.365 31.895 1.00 94.82 139 THR D C 1
ATOM 6680 O O . THR D 2 139 ? 63.456 135.234 31.151 1.00 99.45 139 THR D O 1
ATOM 6684 N N . CYS D 2 140 ? 65.036 134.338 32.474 1.00 93.18 140 CYS D N 1
ATOM 6685 C CA . CYS D 2 140 ? 64.561 132.976 32.275 1.00 82.29 140 CYS D CA 1
ATOM 6686 C C . CYS D 2 140 ? 63.902 132.438 33.539 1.00 83.96 140 CYS D C 1
ATOM 6687 O O . CYS D 2 140 ? 64.554 132.282 34.572 1.00 85.65 140 CYS D O 1
ATOM 6690 N N . LEU D 2 141 ? 62.604 132.165 33.451 1.00 79.37 141 LEU D N 1
ATOM 6691 C CA . LEU D 2 141 ? 61.868 131.587 34.568 1.00 83.37 141 LEU D CA 1
ATOM 6692 C C . LEU D 2 141 ? 61.710 130.084 34.400 1.00 81.86 141 LEU D C 1
ATOM 6693 O O . LEU D 2 141 ? 61.342 129.603 33.328 1.00 83.81 141 LEU D O 1
ATOM 6698 N N . LEU D 2 142 ? 61.989 129.345 35.467 1.00 81.48 142 LEU D N 1
ATOM 6699 C CA . LEU D 2 142 ? 61.838 127.900 35.449 1.00 80.07 142 LEU D CA 1
ATOM 6700 C C . LEU D 2 142 ? 61.151 127.423 36.723 1.00 87.15 142 LEU D C 1
ATOM 6701 O O . LEU D 2 142 ? 61.427 127.922 37.815 1.00 89.28 142 LEU D O 1
ATOM 6706 N N . ASN D 2 143 ? 60.243 126.466 36.575 1.00 86.24 143 ASN D N 1
ATOM 6707 C CA . ASN D 2 143 ? 59.586 125.870 37.727 1.00 92.62 143 ASN D CA 1
ATOM 6708 C C . ASN D 2 143 ? 59.595 124.348 37.649 1.00 87.78 143 ASN D C 1
ATOM 6709 O O . ASN D 2 143 ? 59.822 123.767 36.588 1.00 79.09 143 ASN D O 1
ATOM 6714 N N . ALA D 2 144 ? 59.352 123.710 38.787 1.00 88.23 144 ALA D N 1
ATOM 6715 C CA . ALA D 2 144 ? 59.294 122.259 38.850 1.00 89.05 144 ALA D CA 1
ATOM 6716 C C . ALA D 2 144 ? 58.157 121.818 39.765 1.00 100.86 144 ALA D C 1
ATOM 6717 O O . ALA D 2 144 ? 58.208 122.029 40.975 1.00 111.01 144 ALA D O 1
ATOM 6719 N N . SER D 2 145 ? 57.125 121.221 39.180 1.00 103.44 145 SER D N 1
ATOM 6720 C CA . SER D 2 145 ? 55.996 120.720 39.954 1.00 106.56 145 SER D CA 1
ATOM 6721 C C . SER D 2 145 ? 55.986 119.195 39.983 1.00 103.90 145 SER D C 1
ATOM 6722 O O . SER D 2 145 ? 56.765 118.544 39.289 1.00 97.67 145 SER D O 1
ATOM 6725 N N . THR D 2 146 ? 55.101 118.628 40.792 1.00 113.67 146 THR D N 1
ATOM 6726 C CA . THR D 2 146 ? 54.997 117.180 40.898 1.00 117.71 146 THR D CA 1
ATOM 6727 C C . THR D 2 146 ? 53.591 116.772 41.307 1.00 118.22 146 THR D C 1
ATOM 6728 O O . THR D 2 146 ? 52.957 117.438 42.126 1.00 122.37 146 THR D O 1
ATOM 6732 N N . SER D 2 147 ? 53.105 115.678 40.728 1.00 116.59 147 SER D N 1
ATOM 6733 C CA . SER D 2 147 ? 51.773 115.174 41.041 1.00 118.27 147 SER D CA 1
ATOM 6734 C C . SER D 2 147 ? 51.699 114.704 42.489 1.00 125.14 147 SER D C 1
ATOM 6735 O O . SER D 2 147 ? 52.722 114.592 43.165 1.00 123.76 147 SER D O 1
ATOM 6738 N N . GLU D 2 148 ? 50.486 114.434 42.962 1.00 133.94 148 GLU D N 1
ATOM 6739 C CA . GLU D 2 148 ? 50.282 114.007 44.343 1.00 141.70 148 GLU D CA 1
ATOM 6740 C C . GLU D 2 148 ? 51.020 112.700 44.618 1.00 138.68 148 GLU D C 1
ATOM 6741 O O . GLU D 2 148 ? 51.667 112.548 45.654 1.00 140.33 148 GLU D O 1
ATOM 6747 N N . THR D 2 149 ? 50.926 111.764 43.679 1.00 134.40 149 THR D N 1
ATOM 6748 C CA . THR D 2 149 ? 51.627 110.491 43.796 1.00 126.06 149 THR D CA 1
ATOM 6749 C C . THR D 2 149 ? 53.125 110.683 43.600 1.00 126.66 149 THR D C 1
ATOM 6750 O O . THR D 2 149 ? 53.925 109.827 43.978 1.00 127.87 149 THR D O 1
ATOM 6754 N N . SER D 2 150 ? 53.489 111.817 43.006 1.00 126.38 150 SER D N 1
ATOM 6755 C CA . SER D 2 150 ? 54.879 112.142 42.695 1.00 120.24 150 SER D CA 1
ATOM 6756 C C . SER D 2 150 ? 55.439 111.194 41.642 1.00 118.47 150 SER D C 1
ATOM 6757 O O . SER D 2 150 ? 56.633 110.895 41.638 1.00 119.16 150 SER D O 1
ATOM 6760 N N . GLY D 2 151 ? 54.571 110.726 40.752 1.00 116.09 151 GLY D N 1
ATOM 6761 C CA . GLY D 2 151 ? 54.977 109.817 39.695 1.00 113.17 151 GLY D CA 1
ATOM 6762 C C . GLY D 2 151 ? 55.243 110.542 38.393 1.00 106.10 151 GLY D C 1
ATOM 6763 O O . GLY D 2 151 ? 55.891 110.008 37.491 1.00 106.86 151 GLY D O 1
ATOM 6764 N N . THR D 2 152 ? 54.738 111.767 38.297 1.00 99.06 152 THR D N 1
ATOM 6765 C CA . THR D 2 152 ? 54.938 112.589 37.110 1.00 99.49 152 THR D CA 1
ATOM 6766 C C . THR D 2 152 ? 55.490 113.958 37.489 1.00 102.57 152 THR D C 1
ATOM 6767 O O . THR D 2 152 ? 54.913 114.664 38.315 1.00 112.70 152 THR D O 1
ATOM 6771 N N . HIS D 2 153 ? 56.614 114.326 36.883 1.00 99.77 153 HIS D N 1
ATOM 6772 C CA . HIS D 2 153 ? 57.261 115.600 37.176 1.00 97.32 153 HIS D CA 1
ATOM 6773 C C . HIS D 2 153 ? 57.149 116.551 35.988 1.00 92.29 153 HIS D C 1
ATOM 6774 O O . HIS D 2 153 ? 57.524 116.204 34.868 1.00 85.80 153 HIS D O 1
ATOM 6781 N N . LYS D 2 154 ? 56.629 117.749 36.238 1.00 93.90 154 LYS D N 1
ATOM 6782 C CA . LYS D 2 154 ? 56.432 118.737 35.182 1.00 94.25 154 LYS D CA 1
ATOM 6783 C C . LYS D 2 154 ? 57.448 119.871 35.271 1.00 102.20 154 LYS D C 1
ATOM 6784 O O . LYS D 2 154 ? 57.515 120.585 36.272 1.00 109.80 154 LYS D O 1
ATOM 6790 N N . PHE D 2 155 ? 58.236 120.032 34.214 1.00 96.91 155 PHE D N 1
ATOM 6791 C CA . PHE D 2 155 ? 59.205 121.115 34.142 1.00 90.26 155 PHE D CA 1
ATOM 6792 C C . PHE D 2 155 ? 58.781 122.128 33.090 1.00 94.76 155 PHE D C 1
ATOM 6793 O O . PHE D 2 155 ? 58.633 121.795 31.913 1.00 92.60 155 PHE D O 1
ATOM 6801 N N . ARG D 2 156 ? 58.584 123.367 33.523 1.00 97.32 156 ARG D N 1
ATOM 6802 C CA . ARG D 2 156 ? 58.154 124.428 32.627 1.00 90.87 156 ARG D CA 1
ATOM 6803 C C . ARG D 2 156 ? 59.136 125.589 32.689 1.00 86.31 156 ARG D C 1
ATOM 6804 O O . ARG D 2 156 ? 59.666 125.909 33.752 1.00 89.70 156 ARG D O 1
ATOM 6812 N N . HIS D 2 157 ? 59.381 126.215 31.544 1.00 78.58 157 HIS D N 1
ATOM 6813 C CA . HIS D 2 157 ? 60.295 127.347 31.479 1.00 84.24 157 HIS D CA 1
ATOM 6814 C C . HIS D 2 157 ? 59.947 128.278 30.321 1.00 85.31 157 HIS D C 1
ATOM 6815 O O . HIS D 2 157 ? 59.238 127.893 29.390 1.00 84.94 157 HIS D O 1
ATOM 6822 N N . VAL D 2 158 ? 60.451 129.506 30.386 1.00 76.75 158 VAL D N 1
ATOM 6823 C CA . VAL D 2 158 ? 60.191 130.494 29.348 1.00 86.17 158 VAL D CA 1
ATOM 6824 C C . VAL D 2 158 ? 61.209 131.626 29.395 1.00 82.80 158 VAL D C 1
ATOM 6825 O O . VAL D 2 158 ? 61.643 132.037 30.471 1.00 85.31 158 VAL D O 1
ATOM 6829 N N . PHE D 2 159 ? 61.590 132.125 28.224 1.00 77.82 159 PHE D N 1
ATOM 6830 C CA . PHE D 2 159 ? 62.463 133.290 28.155 1.00 88.55 159 PHE D CA 1
ATOM 6831 C C . PHE D 2 159 ? 61.657 134.567 27.929 1.00 94.39 159 PHE D C 1
ATOM 6832 O O . PHE D 2 159 ? 60.675 134.575 27.184 1.00 98.17 159 PHE D O 1
ATOM 6840 N N . LEU D 2 160 ? 62.077 135.645 28.583 1.00 94.07 160 LEU D N 1
ATOM 6841 C CA . LEU D 2 160 ? 61.326 136.892 28.554 1.00 97.81 160 LEU D CA 1
ATOM 6842 C C . LEU D 2 160 ? 62.229 138.096 28.330 1.00 101.98 160 LEU D C 1
ATOM 6843 O O . LEU D 2 160 ? 63.432 138.041 28.589 1.00 100.32 160 LEU D O 1
ATOM 6848 N N . ARG D 2 161 ? 61.636 139.183 27.847 1.00 105.34 161 ARG D N 1
ATOM 6849 C CA . ARG D 2 161 ? 62.353 140.440 27.682 1.00 108.14 161 ARG D CA 1
ATOM 6850 C C . ARG D 2 161 ? 61.406 141.622 27.847 1.00 116.85 161 ARG D C 1
ATOM 6851 O O . ARG D 2 161 ? 60.189 141.477 27.728 1.00 111.78 161 ARG D O 1
ATOM 6859 N N . HIS D 2 162 ? 61.978 142.792 28.115 1.00 123.58 162 HIS D N 1
ATOM 6860 C CA . HIS D 2 162 ? 61.205 144.015 28.309 1.00 128.06 162 HIS D CA 1
ATOM 6861 C C . HIS D 2 162 ? 61.238 144.868 27.043 1.00 133.15 162 HIS D C 1
ATOM 6862 O O . HIS D 2 162 ? 62.242 145.521 26.750 1.00 132.50 162 HIS D O 1
ATOM 6869 N N . ASN D 2 163 ? 60.137 144.858 26.297 1.00 140.68 163 ASN D N 1
ATOM 6870 C CA . ASN D 2 163 ? 60.068 145.563 25.019 1.00 145.56 163 ASN D CA 1
ATOM 6871 C C . ASN D 2 163 ? 60.157 147.081 25.160 1.00 135.63 163 ASN D C 1
ATOM 6872 O O . ASN D 2 163 ? 59.886 147.636 26.224 1.00 130.10 163 ASN D O 1
ATOM 6877 N N . ARG D 2 165 ? 57.766 149.040 24.468 1.00 152.08 165 ARG D N 1
ATOM 6878 C CA . ARG D 2 165 ? 56.716 149.689 25.244 1.00 158.03 165 ARG D CA 1
ATOM 6879 C C . ARG D 2 165 ? 57.055 149.701 26.731 1.00 160.06 165 ARG D C 1
ATOM 6880 O O . ARG D 2 165 ? 57.872 150.502 27.185 1.00 165.14 165 ARG D O 1
ATOM 6882 N N . GLY D 2 166 ? 56.422 148.807 27.483 1.00 162.60 166 GLY D N 1
ATOM 6883 C CA . GLY D 2 166 ? 56.650 148.705 28.912 1.00 161.42 166 GLY D CA 1
ATOM 6884 C C . GLY D 2 166 ? 56.025 147.448 29.481 1.00 161.97 166 GLY D C 1
ATOM 6885 O O . GLY D 2 166 ? 55.701 147.380 30.667 1.00 157.32 166 GLY D O 1
ATOM 6894 N N . PHE D 2 168 ? 56.461 143.136 29.411 1.00 164.51 168 PHE D N 1
ATOM 6895 C CA . PHE D 2 168 ? 57.289 141.984 29.060 1.00 149.52 168 PHE D CA 1
ATOM 6896 C C . PHE D 2 168 ? 56.609 141.066 28.047 1.00 139.36 168 PHE D C 1
ATOM 6897 O O . PHE D 2 168 ? 55.396 140.860 28.095 1.00 135.47 168 PHE D O 1
ATOM 6905 N N . GLU D 2 169 ? 57.401 140.517 27.131 1.00 135.00 169 GLU D N 1
ATOM 6906 C CA . GLU D 2 169 ? 56.892 139.577 26.139 1.00 129.39 169 GLU D CA 1
ATOM 6907 C C . GLU D 2 169 ? 57.764 138.324 26.071 1.00 117.18 169 GLU D C 1
ATOM 6908 O O . GLU D 2 169 ? 58.991 138.407 26.128 1.00 106.13 169 GLU D O 1
ATOM 6914 N N . PRO D 2 170 ? 57.129 137.152 25.951 1.00 121.24 170 PRO D N 1
ATOM 6915 C CA . PRO D 2 170 ? 57.881 135.898 25.856 1.00 120.23 170 PRO D CA 1
ATOM 6916 C C . PRO D 2 170 ? 58.581 135.772 24.510 1.00 121.94 170 PRO D C 1
ATOM 6917 O O . PRO D 2 170 ? 57.961 136.001 23.470 1.00 122.86 170 PRO D O 1
ATOM 6921 N N . ILE D 2 171 ? 59.862 135.422 24.532 1.00 121.98 171 ILE D N 1
ATOM 6922 C CA . ILE D 2 171 ? 60.621 135.259 23.301 1.00 114.29 171 ILE D CA 1
ATOM 6923 C C . ILE D 2 171 ? 60.792 133.780 22.979 1.00 104.92 171 ILE D C 1
ATOM 6924 O O . ILE D 2 171 ? 61.027 132.965 23.871 1.00 102.72 171 ILE D O 1
ATOM 6929 N N . SER D 2 172 ? 60.665 133.441 21.699 1.00 99.33 172 SER D N 1
ATOM 6930 C CA . SER D 2 172 ? 60.741 132.055 21.249 1.00 88.68 172 SER D CA 1
ATOM 6931 C C . SER D 2 172 ? 62.066 131.401 21.618 1.00 80.55 172 SER D C 1
ATOM 6932 O O . SER D 2 172 ? 63.120 132.037 21.571 1.00 76.17 172 SER D O 1
ATOM 6935 N N . LEU D 2 173 ? 62.001 130.126 21.986 1.00 79.91 173 LEU D N 1
ATOM 6936 C CA . LEU D 2 173 ? 63.198 129.351 22.295 1.00 79.44 173 LEU D CA 1
ATOM 6937 C C . LEU D 2 173 ? 63.349 128.157 21.360 1.00 79.23 173 LEU D C 1
ATOM 6938 O O . LEU D 2 173 ? 62.449 127.325 21.246 1.00 79.71 173 LEU D O 1
ATOM 6943 N N . LYS D 2 174 ? 64.495 128.077 20.696 1.00 77.69 174 LYS D N 1
ATOM 6944 C CA . LYS D 2 174 ? 64.796 126.953 19.822 1.00 74.46 174 LYS D CA 1
ATOM 6945 C C . LYS D 2 174 ? 65.926 126.122 20.406 1.00 71.86 174 LYS D C 1
ATOM 6946 O O . LYS D 2 174 ? 67.067 126.574 20.462 1.00 69.26 174 LYS D O 1
ATOM 6952 N N . ILE D 2 175 ? 65.604 124.914 20.856 1.00 72.70 175 ILE D N 1
ATOM 6953 C CA . ILE D 2 175 ? 66.626 123.992 21.327 1.00 69.75 175 ILE D CA 1
ATOM 6954 C C . ILE D 2 175 ? 67.277 123.306 20.133 1.00 66.95 175 ILE D C 1
ATOM 6955 O O . ILE D 2 175 ? 66.687 122.415 19.524 1.00 66.76 175 ILE D O 1
ATOM 6960 N N . ASN D 2 176 ? 68.488 123.738 19.794 1.00 61.15 176 ASN D N 1
ATOM 6961 C CA . ASN D 2 176 ? 69.211 123.181 18.659 1.00 61.37 176 ASN D CA 1
ATOM 6962 C C . ASN D 2 176 ? 69.482 121.689 18.814 1.00 64.04 176 ASN D C 1
ATOM 6963 O O . ASN D 2 176 ? 70.093 121.251 19.787 1.00 71.76 176 ASN D O 1
ATOM 6968 N N . ASN D 2 177 ? 69.021 120.914 17.840 1.00 64.55 177 ASN D N 1
ATOM 6969 C CA . ASN D 2 177 ? 69.175 119.470 17.879 1.00 62.54 177 ASN D CA 1
ATOM 6970 C C . ASN D 2 177 ? 69.451 118.895 16.494 1.00 69.12 177 ASN D C 1
ATOM 6971 O O . ASN D 2 177 ? 69.522 119.629 15.506 1.00 71.59 177 ASN D O 1
ATOM 6976 N N . LEU D 2 178 ? 69.599 117.576 16.432 1.00 67.08 178 LEU D N 1
ATOM 6977 C CA . LEU D 2 178 ? 69.955 116.899 15.195 1.00 63.44 178 LEU D CA 1
ATOM 6978 C C . LEU D 2 178 ? 68.857 117.020 14.151 1.00 64.22 178 LEU D C 1
ATOM 6979 O O . LEU D 2 178 ? 69.125 117.010 12.950 1.00 67.75 178 LEU D O 1
ATOM 6984 N N . GLY D 2 179 ? 67.619 117.143 14.617 1.00 62.34 179 GLY D N 1
ATOM 6985 C CA . GLY D 2 179 ? 66.477 117.210 13.726 1.00 54.36 179 GLY D CA 1
ATOM 6986 C C . GLY D 2 179 ? 66.296 118.581 13.117 1.00 62.77 179 GLY D C 1
ATOM 6987 O O . GLY D 2 179 ? 66.035 118.714 11.921 1.00 68.57 179 GLY D O 1
ATOM 6988 N N . ASP D 2 180 ? 66.436 119.608 13.946 1.00 70.25 180 ASP D N 1
ATOM 6989 C CA . ASP D 2 180 ? 66.279 120.982 13.489 1.00 77.96 180 ASP D CA 1
ATOM 6990 C C . ASP D 2 180 ? 67.067 121.930 14.382 1.00 69.32 180 ASP D C 1
ATOM 6991 O O . ASP D 2 180 ? 67.206 121.694 15.584 1.00 66.35 180 ASP D O 1
ATOM 6996 N N . ASP D 2 181 ? 67.592 122.996 13.791 1.00 68.93 181 ASP D N 1
ATOM 6997 C CA . ASP D 2 181 ? 68.329 123.997 14.553 1.00 79.73 181 ASP D CA 1
ATOM 6998 C C . ASP D 2 181 ? 68.067 125.393 13.990 1.00 80.62 181 ASP D C 1
ATOM 6999 O O . ASP D 2 181 ? 67.568 125.536 12.871 1.00 81.33 181 ASP D O 1
ATOM 7004 N N . ALA D 2 182 ? 68.405 126.416 14.768 1.00 89.26 182 ALA D N 1
ATOM 7005 C CA . ALA D 2 182 ? 68.082 127.796 14.414 1.00 87.37 182 ALA D CA 1
ATOM 7006 C C . ALA D 2 182 ? 68.718 128.242 13.098 1.00 89.75 182 ALA D C 1
ATOM 7007 O O . ALA D 2 182 ? 68.277 129.219 12.493 1.00 92.32 182 ALA D O 1
ATOM 7009 N N . SER D 2 183 ? 69.747 127.525 12.659 1.00 90.35 183 SER D N 1
ATOM 7010 C CA . SER D 2 183 ? 70.496 127.909 11.465 1.00 92.25 183 SER D CA 1
ATOM 7011 C C . SER D 2 183 ? 69.727 127.639 10.171 1.00 91.05 183 SER D C 1
ATOM 7012 O O . SER D 2 183 ? 70.048 128.192 9.118 1.00 94.49 183 SER D O 1
ATOM 7015 N N . ARG D 2 184 ? 68.710 126.789 10.253 1.00 89.97 184 ARG D N 1
ATOM 7016 C CA . ARG D 2 184 ? 67.903 126.458 9.089 1.00 93.72 184 ARG D CA 1
ATOM 7017 C C . ARG D 2 184 ? 66.720 127.410 8.948 1.00 103.72 184 ARG D C 1
ATOM 7018 O O . ARG D 2 184 ? 65.682 127.223 9.580 1.00 108.34 184 ARG D O 1
ATOM 7026 N N . HIS D 2 185 ? 66.890 128.436 8.121 1.00 114.54 185 HIS D N 1
ATOM 7027 C CA . HIS D 2 185 ? 65.828 129.403 7.865 1.00 127.53 185 HIS D CA 1
ATOM 7028 C C . HIS D 2 185 ? 66.013 130.071 6.506 1.00 125.66 185 HIS D C 1
ATOM 7029 O O . HIS D 2 185 ? 66.881 129.680 5.725 1.00 122.65 185 HIS D O 1
ATOM 7036 N N . SER D 2 188 ? 66.602 125.985 3.517 1.00 119.87 188 SER D N 1
ATOM 7037 C CA . SER D 2 188 ? 67.710 126.536 2.748 1.00 113.49 188 SER D CA 1
ATOM 7038 C C . SER D 2 188 ? 68.949 125.648 2.829 1.00 110.46 188 SER D C 1
ATOM 7039 O O . SER D 2 188 ? 69.647 125.455 1.833 1.00 121.57 188 SER D O 1
ATOM 7042 N N . ASP D 2 189 ? 69.213 125.125 4.025 1.00 89.38 189 ASP D N 1
ATOM 7043 C CA . ASP D 2 189 ? 70.342 124.228 4.289 1.00 78.58 189 ASP D CA 1
ATOM 7044 C C . ASP D 2 189 ? 71.668 124.971 4.427 1.00 74.25 189 ASP D C 1
ATOM 7045 O O . ASP D 2 189 ? 72.567 124.517 5.135 1.00 76.44 189 ASP D O 1
ATOM 7050 N N . TYR D 2 190 ? 71.792 126.110 3.757 1.00 71.46 190 TYR D N 1
ATOM 7051 C CA . TYR D 2 190 ? 73.000 126.918 3.865 1.00 72.09 190 TYR D CA 1
ATOM 7052 C C . TYR D 2 190 ? 73.064 127.659 5.198 1.00 77.60 190 TYR D C 1
ATOM 7053 O O . TYR D 2 190 ? 72.052 128.146 5.698 1.00 88.39 190 TYR D O 1
ATOM 7062 N N . LYS D 2 191 ? 74.262 127.724 5.772 1.00 77.56 191 LYS D N 1
ATOM 7063 C CA . LYS D 2 191 ? 74.505 128.494 6.985 1.00 78.04 191 LYS D CA 1
ATOM 7064 C C . LYS D 2 191 ? 74.819 129.947 6.636 1.00 81.77 191 LYS D C 1
ATOM 7065 O O . LYS D 2 191 ? 75.899 130.249 6.126 1.00 81.58 191 LYS D O 1
ATOM 7071 N N . PRO D 2 192 ? 73.874 130.854 6.914 1.00 78.61 192 PRO D N 1
ATOM 7072 C CA . PRO D 2 192 ? 74.073 132.272 6.600 1.00 77.77 192 PRO D CA 1
ATOM 7073 C C . PRO D 2 192 ? 75.158 132.904 7.468 1.00 86.43 192 PRO D C 1
ATOM 7074 O O . PRO D 2 192 ? 75.240 132.621 8.665 1.00 86.25 192 PRO D O 1
ATOM 7078 N N . THR D 2 193 ? 75.984 133.749 6.862 1.00 96.93 193 THR D N 1
ATOM 7079 C CA . THR D 2 193 ? 77.033 134.450 7.592 1.00 100.04 193 THR D CA 1
ATOM 7080 C C . THR D 2 193 ? 76.453 135.543 8.488 1.00 102.43 193 THR D C 1
ATOM 7081 O O . THR D 2 193 ? 75.477 136.202 8.126 1.00 97.88 193 THR D O 1
ATOM 7085 N N . PRO D 2 194 ? 77.050 135.731 9.672 1.00 108.82 194 PRO D N 1
ATOM 7086 C CA . PRO D 2 194 ? 76.605 136.757 10.612 1.00 107.34 194 PRO D CA 1
ATOM 7087 C C . PRO D 2 194 ? 77.263 138.093 10.310 1.00 109.12 194 PRO D C 1
ATOM 7088 O O . PRO D 2 194 ? 78.221 138.133 9.540 1.00 107.95 194 PRO D O 1
ATOM 7092 N N . VAL D 2 195 ? 76.759 139.167 10.905 1.00 111.16 195 VAL D N 1
ATOM 7093 C CA . VAL D 2 195 ? 77.416 140.461 10.791 1.00 119.44 195 VAL D CA 1
ATOM 7094 C C . VAL D 2 195 ? 78.523 140.564 11.835 1.00 127.48 195 VAL D C 1
ATOM 7095 O O . VAL D 2 195 ? 78.536 139.811 12.811 1.00 127.57 195 VAL D O 1
ATOM 7099 N N . ARG D 2 196 ? 79.450 141.493 11.621 1.00 133.03 196 ARG D N 1
ATOM 7100 C CA . ARG D 2 196 ? 80.570 141.696 12.535 1.00 139.98 196 ARG D CA 1
ATOM 7101 C C . ARG D 2 196 ? 81.408 140.429 12.684 1.00 142.70 196 ARG D C 1
ATOM 7102 O O . ARG D 2 196 ? 82.244 140.329 13.583 1.00 149.18 196 ARG D O 1
ATOM 7104 N N . THR D 2 201 ? 87.553 136.825 20.229 1.00 167.34 201 THR D N 1
ATOM 7105 C CA . THR D 2 201 ? 87.543 136.037 21.455 1.00 166.37 201 THR D CA 1
ATOM 7106 C C . THR D 2 201 ? 87.216 134.575 21.167 1.00 161.93 201 THR D C 1
ATOM 7107 O O . THR D 2 201 ? 86.101 134.121 21.428 1.00 161.44 201 THR D O 1
ATOM 7111 N N . PRO D 2 202 ? 88.195 133.833 20.628 1.00 159.71 202 PRO D N 1
ATOM 7112 C CA . PRO D 2 202 ? 88.024 132.429 20.234 1.00 149.43 202 PRO D CA 1
ATOM 7113 C C . PRO D 2 202 ? 87.690 131.523 21.415 1.00 142.94 202 PRO D C 1
ATOM 7114 O O . PRO D 2 202 ? 88.389 131.557 22.428 1.00 145.20 202 PRO D O 1
ATOM 7118 N N . ASP D 2 203 ? 86.636 130.721 21.284 1.00 134.66 203 ASP D N 1
ATOM 7119 C CA . ASP D 2 203 ? 86.294 129.764 22.328 1.00 135.47 203 ASP D CA 1
ATOM 7120 C C . ASP D 2 203 ? 87.308 128.627 22.335 1.00 137.15 203 ASP D C 1
ATOM 7121 O O . ASP D 2 203 ? 88.272 128.641 21.568 1.00 138.29 203 ASP D O 1
ATOM 7126 N N . SER D 2 204 ? 87.088 127.639 23.192 1.00 135.60 204 SER D N 1
ATOM 7127 C CA . SER D 2 204 ? 88.026 126.533 23.306 1.00 136.39 204 SER D CA 1
ATOM 7128 C C . SER D 2 204 ? 87.984 125.624 22.081 1.00 126.20 204 SER D C 1
ATOM 7129 O O . SER D 2 204 ? 88.991 125.016 21.722 1.00 129.02 204 SER D O 1
ATOM 7132 N N . PHE D 2 205 ? 86.823 125.532 21.439 1.00 114.99 205 PHE D N 1
ATOM 7133 C CA . PHE D 2 205 ? 86.680 124.655 20.282 1.00 101.42 205 PHE D CA 1
ATOM 7134 C C . PHE D 2 205 ? 87.320 125.270 19.042 1.00 103.85 205 PHE D C 1
ATOM 7135 O O . PHE D 2 205 ? 87.961 124.572 18.256 1.00 94.80 205 PHE D O 1
ATOM 7143 N N . THR D 2 206 ? 87.141 126.577 18.870 1.00 112.74 206 THR D N 1
ATOM 7144 C CA . THR D 2 206 ? 87.795 127.297 17.783 1.00 127.43 206 THR D CA 1
ATOM 7145 C C . THR D 2 206 ? 89.310 127.186 17.922 1.00 132.59 206 THR D C 1
ATOM 7146 O O . THR D 2 206 ? 90.035 127.142 16.928 1.00 138.72 206 THR D O 1
ATOM 7150 N N . LYS D 2 207 ? 89.776 127.135 19.166 1.00 128.93 207 LYS D N 1
ATOM 7151 C CA . LYS D 2 207 ? 91.194 126.954 19.450 1.00 118.79 207 LYS D CA 1
ATOM 7152 C C . LYS D 2 207 ? 91.671 125.585 18.978 1.00 109.65 207 LYS D C 1
ATOM 7153 O O . LYS D 2 207 ? 92.724 125.466 18.351 1.00 116.34 207 LYS D O 1
ATOM 7155 N N . LEU D 2 208 ? 90.888 124.555 19.282 1.00 94.00 208 LEU D N 1
ATOM 7156 C CA . LEU D 2 208 ? 91.213 123.190 18.884 1.00 100.48 208 LEU D CA 1
ATOM 7157 C C . LEU D 2 208 ? 91.270 123.062 17.361 1.00 104.03 208 LEU D C 1
ATOM 7158 O O . LEU D 2 208 ? 92.121 122.358 16.818 1.00 106.39 208 LEU D O 1
ATOM 7163 N N . ILE D 2 209 ? 90.356 123.749 16.681 1.00 101.47 209 ILE D N 1
ATOM 7164 C CA . ILE D 2 209 ? 90.310 123.739 15.223 1.00 100.01 209 ILE D CA 1
ATOM 7165 C C . ILE D 2 209 ? 91.604 124.290 14.633 1.00 104.53 209 ILE D C 1
ATOM 7166 O O . ILE D 2 209 ? 92.261 123.630 13.826 1.00 101.81 209 ILE D O 1
ATOM 7171 N N . GLU D 2 210 ? 91.960 125.503 15.046 1.00 105.85 210 GLU D N 1
ATOM 7172 C CA . GLU D 2 210 ? 93.175 126.162 14.579 1.00 110.95 210 GLU D CA 1
ATOM 7173 C C . GLU D 2 210 ? 94.405 125.335 14.931 1.00 115.89 210 GLU D C 1
ATOM 7174 O O . GLU D 2 210 ? 95.412 125.366 14.225 1.00 115.70 210 GLU D O 1
ATOM 7180 N N . SER D 2 211 ? 94.304 124.593 16.030 1.00 119.28 211 SER D N 1
ATOM 7181 C CA . SER D 2 211 ? 95.371 123.705 16.480 1.00 123.51 211 SER D CA 1
ATOM 7182 C C . SER D 2 211 ? 95.736 122.668 15.422 1.00 122.68 211 SER D C 1
ATOM 7183 O O . SER D 2 211 ? 96.852 122.148 15.406 1.00 125.12 211 SER D O 1
ATOM 7186 N N . LEU D 2 212 ? 94.789 122.370 14.539 1.00 117.59 212 LEU D N 1
ATOM 7187 C CA . LEU D 2 212 ? 95.000 121.368 13.504 1.00 109.44 212 LEU D CA 1
ATOM 7188 C C . LEU D 2 212 ? 95.657 121.978 12.270 1.00 114.45 212 LEU D C 1
ATOM 7189 O O . LEU D 2 212 ? 96.185 121.260 11.419 1.00 113.70 212 LEU D O 1
ATOM 7194 N N . ASN D 2 213 ? 95.624 123.307 12.186 1.00 114.28 213 ASN D N 1
ATOM 7195 C CA . ASN D 2 213 ? 96.258 124.040 11.091 1.00 119.21 213 ASN D CA 1
ATOM 7196 C C . ASN D 2 213 ? 95.762 123.593 9.719 1.00 119.28 213 ASN D C 1
ATOM 7197 O O . ASN D 2 213 ? 96.544 123.461 8.779 1.00 122.50 213 ASN D O 1
ATOM 7202 N N . LEU D 2 214 ? 94.459 123.360 9.611 1.00 122.69 214 LEU D N 1
ATOM 7203 C CA . LEU D 2 214 ? 93.863 122.919 8.356 1.00 123.37 214 LEU D CA 1
ATOM 7204 C C . LEU D 2 214 ? 93.827 124.057 7.340 1.00 130.96 214 LEU D C 1
ATOM 7205 O O . LEU D 2 214 ? 94.140 125.203 7.666 1.00 133.96 214 LEU D O 1
ATOM 7210 N N . ASP D 2 215 ? 93.441 123.735 6.110 1.00 135.57 215 ASP D N 1
ATOM 7211 C CA . ASP D 2 215 ? 93.330 124.736 5.053 1.00 142.86 215 ASP D CA 1
ATOM 7212 C C . ASP D 2 215 ? 91.878 124.941 4.630 1.00 132.80 215 ASP D C 1
ATOM 7213 O O . ASP D 2 215 ? 91.584 125.113 3.447 1.00 129.42 215 ASP D O 1
ATOM 7218 N N . ARG D 2 218 ? 84.371 120.616 -0.559 1.00 108.05 218 ARG D N 1
ATOM 7219 C CA . ARG D 2 218 ? 85.578 120.073 -1.174 1.00 119.57 218 ARG D CA 1
ATOM 7220 C C . ARG D 2 218 ? 85.909 118.691 -0.613 1.00 136.73 218 ARG D C 1
ATOM 7221 O O . ARG D 2 218 ? 85.616 118.399 0.547 1.00 135.71 218 ARG D O 1
ATOM 7223 N N . ILE D 2 219 ? 86.516 117.845 -1.442 1.00 156.59 219 ILE D N 1
ATOM 7224 C CA . ILE D 2 219 ? 86.911 116.503 -1.020 1.00 166.57 219 ILE D CA 1
ATOM 7225 C C . ILE D 2 219 ? 87.919 116.586 0.119 1.00 170.72 219 ILE D C 1
ATOM 7226 O O . ILE D 2 219 ? 88.066 115.651 0.908 1.00 172.72 219 ILE D O 1
ATOM 7228 N N . ASP D 2 220 ? 88.615 117.716 0.190 1.00 169.76 220 ASP D N 1
ATOM 7229 C CA . ASP D 2 220 ? 89.499 118.007 1.308 1.00 162.54 220 ASP D CA 1
ATOM 7230 C C . ASP D 2 220 ? 88.650 118.457 2.493 1.00 144.64 220 ASP D C 1
ATOM 7231 O O . ASP D 2 220 ? 89.119 118.497 3.632 1.00 147.48 220 ASP D O 1
ATOM 7236 N N . GLY D 2 221 ? 87.395 118.795 2.211 1.00 127.74 221 GLY D N 1
ATOM 7237 C CA . GLY D 2 221 ? 86.449 119.151 3.253 1.00 107.91 221 GLY D CA 1
ATOM 7238 C C . GLY D 2 221 ? 86.148 117.956 4.135 1.00 95.07 221 GLY D C 1
ATOM 7239 O O . GLY D 2 221 ? 85.875 118.101 5.328 1.00 88.45 221 GLY D O 1
ATOM 7240 N N . LEU D 2 222 ? 86.206 116.767 3.544 1.00 93.78 222 LEU D N 1
ATOM 7241 C CA . LEU D 2 222 ? 85.981 115.533 4.287 1.00 98.83 222 LEU D CA 1
ATOM 7242 C C . LEU D 2 222 ? 87.121 115.270 5.269 1.00 101.48 222 LEU D C 1
ATOM 7243 O O . LEU D 2 222 ? 86.883 115.049 6.457 1.00 98.53 222 LEU D O 1
ATOM 7248 N N . ASP D 2 223 ? 88.354 115.303 4.770 1.00 97.89 223 ASP D N 1
ATOM 7249 C CA . ASP D 2 223 ? 89.536 115.091 5.602 1.00 99.29 223 ASP D CA 1
ATOM 7250 C C . ASP D 2 223 ? 89.566 116.060 6.776 1.00 103.60 223 ASP D C 1
ATOM 7251 O O . ASP D 2 223 ? 89.967 115.696 7.882 1.00 100.31 223 ASP D O 1
ATOM 7256 N N . SER D 2 224 ? 89.136 117.293 6.529 1.00 100.64 224 SER D N 1
ATOM 7257 C CA . SER D 2 224 ? 89.050 118.293 7.584 1.00 93.95 224 SER D CA 1
ATOM 7258 C C . SER D 2 224 ? 88.022 117.869 8.625 1.00 92.58 224 SER D C 1
ATOM 7259 O O . SER D 2 224 ? 88.257 117.988 9.829 1.00 90.46 224 SER D O 1
ATOM 7262 N N . ALA D 2 225 ? 86.886 117.363 8.151 1.00 93.09 225 ALA D N 1
ATOM 7263 C CA . ALA D 2 225 ? 85.788 116.966 9.029 1.00 87.95 225 ALA D CA 1
ATOM 7264 C C . ALA D 2 225 ? 86.180 115.809 9.947 1.00 88.77 225 ALA D C 1
ATOM 7265 O O . ALA D 2 225 ? 85.910 115.837 11.147 1.00 88.93 225 ALA D O 1
ATOM 7275 N N . LEU D 2 227 ? 89.232 114.797 10.822 1.00 99.45 227 LEU D N 1
ATOM 7276 C CA . LEU D 2 227 ? 90.275 115.212 11.755 1.00 100.41 227 LEU D CA 1
ATOM 7277 C C . LEU D 2 227 ? 89.686 115.995 12.924 1.00 95.65 227 LEU D C 1
ATOM 7278 O O . LEU D 2 227 ? 90.063 115.783 14.078 1.00 97.35 227 LEU D O 1
ATOM 7283 N N . ILE D 2 228 ? 88.761 116.900 12.618 1.00 86.62 228 ILE D N 1
ATOM 7284 C CA . ILE D 2 228 ? 88.081 117.678 13.646 1.00 82.47 228 ILE D CA 1
ATOM 7285 C C . ILE D 2 228 ? 87.308 116.761 14.587 1.00 83.77 228 ILE D C 1
ATOM 7286 O O . ILE D 2 228 ? 87.285 116.969 15.804 1.00 79.73 228 ILE D O 1
ATOM 7291 N N . GLN D 2 229 ? 86.682 115.740 14.011 1.00 85.38 229 GLN D N 1
ATOM 7292 C CA . GLN D 2 229 ? 85.907 114.777 14.781 1.00 87.55 229 GLN D CA 1
ATOM 7293 C C . GLN D 2 229 ? 86.798 114.037 15.780 1.00 90.42 229 GLN D C 1
ATOM 7294 O O . GLN D 2 229 ? 86.440 113.891 16.949 1.00 92.89 229 GLN D O 1
ATOM 7300 N N . LYS D 2 230 ? 87.963 113.589 15.319 1.00 90.56 230 LYS D N 1
ATOM 7301 C CA . LYS D 2 230 ? 88.897 112.855 16.167 1.00 95.20 230 LYS D CA 1
ATOM 7302 C C . LYS D 2 230 ? 89.509 113.743 17.246 1.00 95.80 230 LYS D C 1
ATOM 7303 O O . LYS D 2 230 ? 89.613 113.343 18.406 1.00 92.46 230 LYS D O 1
ATOM 7309 N N . ALA D 2 231 ? 89.916 114.946 16.854 1.00 100.25 231 ALA D N 1
ATOM 7310 C CA . ALA D 2 231 ? 90.455 115.913 17.796 1.00 84.50 231 ALA D CA 1
ATOM 7311 C C . ALA D 2 231 ? 89.435 116.208 18.885 1.00 96.17 231 ALA D C 1
ATOM 7312 O O . ALA D 2 231 ? 89.759 116.192 20.073 1.00 96.47 231 ALA D O 1
ATOM 7314 N N . ALA D 2 232 ? 88.198 116.467 18.472 1.00 92.23 232 ALA D N 1
ATOM 7315 C CA . ALA D 2 232 ? 87.123 116.774 19.408 1.00 86.74 232 ALA D CA 1
ATOM 7316 C C . ALA D 2 232 ? 86.889 115.616 20.373 1.00 84.79 232 ALA D C 1
ATOM 7317 O O . ALA D 2 232 ? 86.781 115.821 21.582 1.00 78.76 232 ALA D O 1
ATOM 7319 N N . GLU D 2 233 ? 86.817 114.403 19.834 1.00 83.59 233 GLU D N 1
ATOM 7320 C CA . GLU D 2 233 ? 86.612 113.212 20.654 1.00 87.17 233 GLU D CA 1
ATOM 7321 C C . GLU D 2 233 ? 87.706 113.072 21.706 1.00 98.35 233 GLU D C 1
ATOM 7322 O O . GLU D 2 233 ? 87.423 112.872 22.888 1.00 99.99 233 GLU D O 1
ATOM 7328 N N . HIS D 2 234 ? 88.956 113.188 21.271 1.00 96.60 234 HIS D N 1
ATOM 7329 C CA . HIS D 2 234 ? 90.089 113.051 22.174 1.00 99.09 234 HIS D CA 1
ATOM 7330 C C . HIS D 2 234 ? 90.115 114.159 23.222 1.00 97.11 234 HIS D C 1
ATOM 7331 O O . HIS D 2 234 ? 90.452 113.920 24.381 1.00 100.71 234 HIS D O 1
ATOM 7338 N N . HIS D 2 235 ? 89.765 115.372 22.808 1.00 88.27 235 HIS D N 1
ATOM 7339 C CA . HIS D 2 235 ? 89.790 116.520 23.706 1.00 92.31 235 HIS D CA 1
ATOM 7340 C C . HIS D 2 235 ? 88.679 116.426 24.744 1.00 96.53 235 HIS D C 1
ATOM 7341 O O . HIS D 2 235 ? 88.867 116.782 25.910 1.00 101.80 235 HIS D O 1
ATOM 7348 N N . LEU D 2 236 ? 87.522 115.943 24.306 1.00 94.37 236 LEU D N 1
ATOM 7349 C CA . LEU D 2 236 ? 86.368 115.772 25.179 1.00 88.54 236 LEU D CA 1
ATOM 7350 C C . LEU D 2 236 ? 86.649 114.757 26.283 1.00 90.58 236 LEU D C 1
ATOM 7351 O O . LEU D 2 236 ? 86.161 114.891 27.405 1.00 87.55 236 LEU D O 1
ATOM 7364 N N . SER D 2 238 ? 89.592 114.054 27.641 1.00 100.94 238 SER D N 1
ATOM 7365 C CA . SER D 2 238 ? 90.593 114.541 28.585 1.00 102.92 238 SER D CA 1
ATOM 7366 C C . SER D 2 238 ? 89.991 115.576 29.529 1.00 105.82 238 SER D C 1
ATOM 7367 O O . SER D 2 238 ? 90.646 116.030 30.468 1.00 111.20 238 SER D O 1
ATOM 7370 N N . LEU D 2 239 ? 88.740 115.944 29.273 1.00 98.16 239 LEU D N 1
ATOM 7371 C CA . LEU D 2 239 ? 88.042 116.925 30.094 1.00 92.32 239 LEU D CA 1
ATOM 7372 C C . LEU D 2 239 ? 87.280 116.266 31.237 1.00 91.37 239 LEU D C 1
ATOM 7373 O O . LEU D 2 239 ? 87.093 116.866 32.296 1.00 92.22 239 LEU D O 1
ATOM 7378 N N . ILE D 2 240 ? 86.838 115.033 31.010 1.00 89.73 240 ILE D N 1
ATOM 7379 C CA . ILE D 2 240 ? 86.085 114.281 32.010 1.00 87.41 240 ILE D CA 1
ATOM 7380 C C . ILE D 2 240 ? 86.771 114.234 33.380 1.00 91.30 240 ILE D C 1
ATOM 7381 O O . ILE D 2 240 ? 86.128 114.471 34.404 1.00 88.36 240 ILE D O 1
ATOM 7386 N N . PRO D 2 241 ? 88.079 113.926 33.405 1.00 96.72 241 PRO D N 1
ATOM 7387 C CA . PRO D 2 241 ? 88.809 113.900 34.678 1.00 92.98 241 PRO D CA 1
ATOM 7388 C C . PRO D 2 241 ? 88.972 115.292 35.287 1.00 90.88 241 PRO D C 1
ATOM 7389 O O . PRO D 2 241 ? 88.938 115.431 36.509 1.00 95.04 241 PRO D O 1
ATOM 7393 N N . LYS D 2 242 ? 89.146 116.305 34.443 1.00 87.74 242 LYS D N 1
ATOM 7394 C CA . LYS D 2 242 ? 89.265 117.681 34.914 1.00 91.80 242 LYS D CA 1
ATOM 7395 C C . LYS D 2 242 ? 87.945 118.173 35.502 1.00 96.09 242 LYS D C 1
ATOM 7396 O O . LYS D 2 242 ? 87.926 118.828 36.546 1.00 105.11 242 LYS D O 1
ATOM 7402 N N . VAL D 2 243 ? 86.844 117.854 34.826 1.00 86.83 243 VAL D N 1
ATOM 7403 C CA . VAL D 2 243 ? 85.517 118.240 35.296 1.00 79.05 243 VAL D CA 1
ATOM 7404 C C . VAL D 2 243 ? 85.208 117.625 36.658 1.00 85.17 243 VAL D C 1
ATOM 7405 O O . VAL D 2 243 ? 84.621 118.276 37.522 1.00 86.85 243 VAL D O 1
ATOM 7409 N N . CYS D 2 244 ? 85.604 116.370 36.843 1.00 86.82 244 CYS D N 1
ATOM 7410 C CA . CYS D 2 244 ? 85.388 115.682 38.111 1.00 88.15 244 CYS D CA 1
ATOM 7411 C C . CYS D 2 244 ? 86.105 116.378 39.259 1.00 91.01 244 CYS D C 1
ATOM 7412 O O . CYS D 2 244 ? 85.541 116.541 40.339 1.00 95.26 244 CYS D O 1
ATOM 7415 N N . GLU D 2 245 ? 87.347 116.790 39.027 1.00 94.95 245 GLU D N 1
ATOM 7416 C CA . GLU D 2 245 ? 88.147 117.367 40.101 1.00 101.40 245 GLU D CA 1
ATOM 7417 C C . GLU D 2 245 ? 87.646 118.760 40.467 1.00 97.31 245 GLU D C 1
ATOM 7418 O O . GLU D 2 245 ? 87.743 119.175 41.621 1.00 105.71 245 GLU D O 1
ATOM 7424 N N . SER D 2 246 ? 87.100 119.477 39.491 1.00 91.67 246 SER D N 1
ATOM 7425 C CA . SER D 2 246 ? 86.558 120.802 39.761 1.00 89.53 246 SER D CA 1
ATOM 7426 C C . SER D 2 246 ? 85.274 120.690 40.581 1.00 90.92 246 SER D C 1
ATOM 7427 O O . SER D 2 246 ? 85.044 121.477 41.497 1.00 92.47 246 SER D O 1
ATOM 7430 N N A ASP D 2 247 ? 84.445 119.705 40.245 0.54 89.07 247 ASP D N 1
ATOM 7431 N N B ASP D 2 247 ? 84.445 119.705 40.245 0.46 89.06 247 ASP D N 1
ATOM 7432 C CA A ASP D 2 247 ? 83.188 119.479 40.953 0.54 88.00 247 ASP D CA 1
ATOM 7433 C CA B ASP D 2 247 ? 83.188 119.480 40.953 0.46 88.01 247 ASP D CA 1
ATOM 7434 C C A ASP D 2 247 ? 83.421 119.110 42.413 0.54 89.70 247 ASP D C 1
ATOM 7435 C C B ASP D 2 247 ? 83.423 119.114 42.414 0.46 89.64 247 ASP D C 1
ATOM 7436 O O A ASP D 2 247 ? 82.622 119.451 43.284 0.54 88.19 247 ASP D O 1
ATOM 7437 O O B ASP D 2 247 ? 82.629 119.463 43.286 0.46 88.23 247 ASP D O 1
ATOM 7446 N N . LEU D 2 248 ? 84.517 118.408 42.674 1.00 91.16 248 LEU D N 1
ATOM 7447 C CA . LEU D 2 248 ? 84.850 117.996 44.028 1.00 97.08 248 LEU D CA 1
ATOM 7448 C C . LEU D 2 248 ? 85.382 119.172 44.840 1.00 99.66 248 LEU D C 1
ATOM 7449 O O . LEU D 2 248 ? 85.049 119.328 46.016 1.00 100.12 248 LEU D O 1
ATOM 7454 N N . GLU D 2 249 ? 86.205 119.997 44.202 1.00 100.59 249 GLU D N 1
ATOM 7455 C CA . GLU D 2 249 ? 86.760 121.177 44.852 1.00 99.30 249 GLU D CA 1
ATOM 7456 C C . GLU D 2 249 ? 85.660 122.143 45.276 1.00 94.10 249 GLU D C 1
ATOM 7457 O O . GLU D 2 249 ? 85.618 122.587 46.420 1.00 96.58 249 GLU D O 1
ATOM 7463 N N . VAL D 2 250 ? 84.770 122.463 44.345 1.00 92.56 250 VAL D N 1
ATOM 7464 C CA . VAL D 2 250 ? 83.713 123.430 44.608 1.00 94.49 250 VAL D CA 1
ATOM 7465 C C . VAL D 2 250 ? 82.676 122.865 45.575 1.00 98.54 250 VAL D C 1
ATOM 7466 O O . VAL D 2 250 ? 82.086 123.607 46.360 1.00 103.71 250 VAL D O 1
ATOM 7470 N N . ALA D 2 251 ? 82.459 121.554 45.519 1.00 96.62 251 ALA D N 1
ATOM 7471 C CA . ALA D 2 251 ? 81.493 120.908 46.403 1.00 90.18 251 ALA D CA 1
ATOM 7472 C C . ALA D 2 251 ? 82.038 120.807 47.822 1.00 92.21 251 ALA D C 1
ATOM 7473 O O . ALA D 2 251 ? 81.282 120.827 48.791 1.00 91.27 251 ALA D O 1
ATOM 7475 N N . GLU D 2 252 ? 83.356 120.694 47.938 1.00 97.14 252 GLU D N 1
ATOM 7476 C CA . GLU D 2 252 ? 83.996 120.625 49.243 1.00 103.57 252 GLU D CA 1
ATOM 7477 C C . GLU D 2 252 ? 83.942 121.990 49.921 1.00 102.34 252 GLU D C 1
ATOM 7478 O O . GLU D 2 252 ? 83.608 122.097 51.101 1.00 105.84 252 GLU D O 1
ATOM 7484 N N . LEU D 2 253 ? 84.264 123.032 49.162 1.00 98.58 253 LEU D N 1
ATOM 7485 C CA . LEU D 2 253 ? 84.244 124.394 49.679 1.00 96.50 253 LEU D CA 1
ATOM 7486 C C . LEU D 2 253 ? 82.840 124.817 50.094 1.00 93.38 253 LEU D C 1
ATOM 7487 O O . LEU D 2 253 ? 82.669 125.531 51.081 1.00 101.76 253 LEU D O 1
ATOM 7492 N N . GLU D 2 254 ? 81.840 124.381 49.336 1.00 85.89 254 GLU D N 1
ATOM 7493 C CA . GLU D 2 254 ? 80.450 124.673 49.671 1.00 83.13 254 GLU D CA 1
ATOM 7494 C C . GLU D 2 254 ? 80.107 124.130 51.053 1.00 84.39 254 GLU D C 1
ATOM 7495 O O . GLU D 2 254 ? 79.535 124.835 51.883 1.00 86.49 254 GLU D O 1
ATOM 7501 N N . LYS D 2 255 ? 80.472 122.874 51.293 1.00 88.82 255 LYS D N 1
ATOM 7502 C CA . LYS D 2 255 ? 80.221 122.218 52.573 1.00 92.29 255 LYS D CA 1
ATOM 7503 C C . LYS D 2 255 ? 80.901 122.944 53.732 1.00 96.80 255 LYS D C 1
ATOM 7504 O O . LYS D 2 255 ? 80.301 123.137 54.789 1.00 92.81 255 LYS D O 1
ATOM 7510 N N . GLN D 2 256 ? 82.154 123.342 53.526 1.00 100.63 256 GLN D N 1
ATOM 7511 C CA . GLN D 2 256 ? 82.930 124.020 54.560 1.00 102.32 256 GLN D CA 1
ATOM 7512 C C . GLN D 2 256 ? 82.325 125.366 54.946 1.00 101.40 256 GLN D C 1
ATOM 7513 O O . GLN D 2 256 ? 82.250 125.709 56.128 1.00 103.74 256 GLN D O 1
ATOM 7519 N N . VAL D 2 257 ? 81.904 126.129 53.943 1.00 97.65 257 VAL D N 1
ATOM 7520 C CA . VAL D 2 257 ? 81.316 127.443 54.175 1.00 94.88 257 VAL D CA 1
ATOM 7521 C C . VAL D 2 257 ? 79.958 127.333 54.859 1.00 95.80 257 VAL D C 1
ATOM 7522 O O . VAL D 2 257 ? 79.644 128.108 55.763 1.00 96.23 257 VAL D O 1
ATOM 7526 N N . HIS D 2 258 ? 79.162 126.362 54.425 1.00 87.09 258 HIS D N 1
ATOM 7527 C CA . HIS D 2 258 ? 77.832 126.155 54.982 1.00 84.07 258 HIS D CA 1
ATOM 7528 C C . HIS D 2 258 ? 77.885 125.798 56.465 1.00 95.47 258 HIS D C 1
ATOM 7529 O O . HIS D 2 258 ? 77.088 126.295 57.262 1.00 101.50 258 HIS D O 1
ATOM 7536 N N . GLU D 2 259 ? 78.827 124.932 56.825 1.00 95.39 259 GLU D N 1
ATOM 7537 C CA . GLU D 2 259 ? 78.977 124.492 58.206 1.00 93.40 259 GLU D CA 1
ATOM 7538 C C . GLU D 2 259 ? 79.587 125.582 59.082 1.00 95.13 259 GLU D C 1
ATOM 7539 O O . GLU D 2 259 ? 79.182 125.765 60.230 1.00 98.87 259 GLU D O 1
ATOM 7545 N N . LEU D 2 260 ? 80.559 126.304 58.533 1.00 94.87 260 LEU D N 1
ATOM 7546 C CA . LEU D 2 260 ? 81.219 127.379 59.263 1.00 97.24 260 LEU D CA 1
ATOM 7547 C C . LEU D 2 260 ? 80.222 128.474 59.629 1.00 95.62 260 LEU D C 1
ATOM 7548 O O . LEU D 2 260 ? 80.225 128.969 60.757 1.00 101.44 260 LEU D O 1
ATOM 7553 N N . LYS D 2 261 ? 79.378 128.850 58.670 1.00 90.41 261 LYS D N 1
ATOM 7554 C CA . LYS D 2 261 ? 78.290 129.792 58.925 1.00 90.74 261 LYS D CA 1
ATOM 7555 C C . LYS D 2 261 ? 77.446 129.326 60.105 1.00 93.37 261 LYS D C 1
ATOM 7556 O O . LYS D 2 261 ? 77.230 130.069 61.062 1.00 99.94 261 LYS D O 1
ATOM 7562 N N . ILE D 2 262 ? 76.974 128.086 60.020 1.00 89.75 262 ILE D N 1
ATOM 7563 C CA . ILE D 2 262 ? 76.174 127.484 61.079 1.00 91.17 262 ILE D CA 1
ATOM 7564 C C . ILE D 2 262 ? 76.923 127.478 62.408 1.00 94.04 262 ILE D C 1
ATOM 7565 O O . ILE D 2 262 ? 76.343 127.753 63.459 1.00 93.07 262 ILE D O 1
ATOM 7570 N N . LYS D 2 263 ? 78.213 127.165 62.351 1.00 93.20 263 LYS D N 1
ATOM 7571 C CA . LYS D 2 263 ? 79.046 127.120 63.546 1.00 95.87 263 LYS D CA 1
ATOM 7572 C C . LYS D 2 263 ? 79.029 128.450 64.290 1.00 97.72 263 LYS D C 1
ATOM 7573 O O . LYS D 2 263 ? 78.714 128.502 65.478 1.00 101.70 263 LYS D O 1
ATOM 7579 N N . ILE D 2 264 ? 79.365 129.524 63.586 1.00 95.34 264 ILE D N 1
ATOM 7580 C CA . ILE D 2 264 ? 79.462 130.831 64.217 1.00 104.26 264 ILE D CA 1
ATOM 7581 C C . ILE D 2 264 ? 78.074 131.405 64.483 1.00 108.62 264 ILE D C 1
ATOM 7582 O O . ILE D 2 264 ? 77.906 132.274 65.340 1.00 116.69 264 ILE D O 1
ATOM 7587 N N . ALA D 2 265 ? 77.081 130.919 63.749 1.00 96.48 265 ALA D N 1
ATOM 7588 C CA . ALA D 2 265 ? 75.706 131.352 63.968 1.00 96.96 265 ALA D CA 1
ATOM 7589 C C . ALA D 2 265 ? 75.185 130.805 65.292 1.00 102.83 265 ALA D C 1
ATOM 7590 O O . ALA D 2 265 ? 74.511 131.513 66.042 1.00 109.63 265 ALA D O 1
ATOM 7592 N N . THR D 2 266 ? 75.499 129.543 65.574 1.00 98.35 266 THR D N 1
ATOM 7593 C CA . THR D 2 266 ? 75.107 128.924 66.836 1.00 97.91 266 THR D CA 1
ATOM 7594 C C . THR D 2 266 ? 75.892 129.534 67.993 1.00 103.82 266 THR D C 1
ATOM 7595 O O . THR D 2 266 ? 75.404 129.600 69.120 1.00 105.82 266 THR D O 1
ATOM 7599 N N . GLN D 2 267 ? 77.113 129.979 67.706 1.00 110.51 267 GLN D N 1
ATOM 7600 C CA . GLN D 2 267 ? 77.946 130.638 68.705 1.00 118.63 267 GLN D CA 1
ATOM 7601 C C . GLN D 2 267 ? 77.399 132.022 69.038 1.00 125.02 267 GLN D C 1
ATOM 7602 O O . GLN D 2 267 ? 77.226 132.367 70.208 1.00 131.29 267 GLN D O 1
ATOM 7608 N N . GLN D 2 268 ? 77.132 132.811 68.002 1.00 121.07 268 GLN D N 1
ATOM 7609 C CA . GLN D 2 268 ? 76.598 134.159 68.172 1.00 121.48 268 GLN D CA 1
ATOM 7610 C C . GLN D 2 268 ? 75.237 134.143 68.859 1.00 122.30 268 GLN D C 1
ATOM 7611 O O . GLN D 2 268 ? 74.896 135.063 69.604 1.00 122.71 268 GLN D O 1
ATOM 7617 N N . LEU D 2 269 ? 74.463 133.094 68.601 1.00 123.68 269 LEU D N 1
ATOM 7618 C CA . LEU D 2 269 ? 73.138 132.954 69.192 1.00 121.88 269 LEU D CA 1
ATOM 7619 C C . LEU D 2 269 ? 73.245 132.610 70.675 1.00 127.58 269 LEU D C 1
ATOM 7620 O O . LEU D 2 269 ? 72.279 132.739 71.429 1.00 126.51 269 LEU D O 1
ATOM 7625 N N . ALA D 2 270 ? 74.432 132.176 71.087 1.00 133.39 270 ALA D N 1
ATOM 7626 C CA . ALA D 2 270 ? 74.676 131.809 72.476 1.00 134.69 270 ALA D CA 1
ATOM 7627 C C . ALA D 2 270 ? 75.220 132.993 73.272 1.00 134.47 270 ALA D C 1
ATOM 7628 O O . ALA D 2 270 ? 74.987 133.104 74.476 1.00 136.97 270 ALA D O 1
ATOM 7630 N N . LYS D 2 271 ? 75.945 133.876 72.591 1.00 128.47 271 LYS D N 1
ATOM 7631 C CA . LYS D 2 271 ? 76.535 135.046 73.233 1.00 126.00 271 LYS D CA 1
ATOM 7632 C C . LYS D 2 271 ? 76.026 136.341 72.607 1.00 122.28 271 LYS D C 1
ATOM 7633 O O . LYS D 2 271 ? 74.881 136.740 72.826 1.00 121.16 271 LYS D O 1
#

CATH classification: 3.40.140.10

Solvent-accessible surface area: 42835 Å² total

Radius of gyration: 35.93 Å; Cα contacts (8 Å, |Δi|>4): 1835; chains: 4; bounding box: 62×68×135 Å